Protein AF-A0A2D0JWH4-F1 (afdb_monomer_lite)

Organism: NCBI:txid351674

InterPro domains:
  IPR000669 Mannitol dehydrogenase [PR00084] (417-427)
  IPR000669 Mannitol dehydrogenase [PR00084] (570-583)
  IPR000669 Mannitol dehydrogenase [PR00084] (609-622)
  IPR000669 Mannitol dehydrogenase [PR00084] (639-654)
  IPR004628 Mannonate dehydratase [MF_00106] (1-408)
  IPR004628 Mannonate dehydratase [NF003027] (1-392)
  IPR004628 Mannonate dehydratase [PF03786] (1-387)
  IPR004628 Mannonate dehydratase [TIGR00695] (1-393)
  IPR008927 6-phosphogluconate dehydrogenase-like, C-terminal domain superfamily [SSF48179] (674-887)
  IPR013118 Mannitol dehydrogenase, C-terminal [PF08125] (674-876)
  IPR013131 Mannitol dehydrogenase, N-terminal [PF01232] (416-665)
  IPR013328 6-phosphogluconate dehydrogenase, domain 2 [G3DSA:1.10.1040.10] (673-888)
  IPR023027 Mannitol dehydrogenase, conserved site [PS00974] (609-621)
  IPR036237 Xylose isomerase-like superfamily [SSF51658] (1-383)
  IPR036291 NAD(P)-binding domain superfamily [SSF51735] (395-673)
  IPR050988 Mannitol Dehydrogenase/Oxidoreductase [PTHR43362] (394-887)

pLDDT: mean 93.15, std 6.78, range [46.28, 98.88]

Secondary structure (DSSP, 8-state):
-EEEEE---TT-SS-HHHHHHTT--EEEE--TTSPTT----HHHHHHHHHHHHTTT-EEEEEE--PPPHHHHHT-TTHHHHHHHHHHHHHHHHHTT--EEEE---SS-S---SEEEEEPTTS-EEEEE-HHHHHHIIIIIS--TTGGGGS-HHHHHHHHHHHHH--HHHHHHHHHHHHTTSTTGGG---HHHHHHHHHTTTT--HHHHHHHHHHHHHHHHHHHHHTT-EEEEPPPSSSS-BTTB--SSSSHHHHHHHHHH---TTEEEEEEHHHHTT-TT--HHHHHHHHGGGEEEEEE--EEE-SSTT-EEEPPTTSSSS-HHHHHHHHHHHHHHHHHTT--PPPEEEE-SB-B-GGGGGS---TTB-HHHHHHHHHHHHHHHHHHHHHHHT-STTTS--SSPPPS--TTT-EEEEEEE---HHHHHTHHHHHHHHHHHS---EEEEEE---TT--HHHHHHHHTTT-EEEEEEETTEEEEEEE--EEEEE-HHHH-HHHHHHHHT-TT--EEEE---GGGG-B-TTT-SB-TTSHHHHHHHH-TTS--SHHHHHHHHHHHHHHTTPPP-EEEE-SS-TTHHHHHHHHHHHHHHHH-HHHHHHHHHH-B---EEEE---PPP-HHHHHHHHHHHSS--TT-EEE-S--EEEEE---SS----GGGGT-EEES--HHHHHHIIIIIIIHHHHHHHHHHHTT-SBHHHHHTSHHHHHHHHHIIIIIIGGG----TT--HHHHHHHHHHHHH-TTS--BHHHHHTTHHHHHIIIIIHHHHHHHHHT---HHHHHHHHHHHHHTTSB-TTSPBP----TTHHHHHHHHHHHHHHH-S---HHHHHHHHHHHHT-HHHHTTTGGG-HHHHHHHHHHHHHHHHHHHHHHHHT-

Structure (mmCIF, N/CA/C/O backbone):
data_AF-A0A2D0JWH4-F1
#
_entry.id   AF-A0A2D0JWH4-F1
#
loop_
_atom_site.group_PDB
_atom_site.id
_atom_site.type_symbol
_atom_site.label_atom_id
_atom_site.label_alt_id
_atom_site.label_comp_id
_atom_site.label_asym_id
_atom_site.label_entity_id
_atom_site.label_seq_id
_atom_site.pdbx_PDB_ins_code
_atom_site.Cartn_x
_atom_site.Cartn_y
_atom_site.Cartn_z
_atom_site.occupancy
_atom_site.B_iso_or_equiv
_atom_site.auth_seq_id
_atom_site.auth_comp_id
_atom_site.auth_asym_id
_atom_site.auth_atom_id
_atom_site.pdbx_PDB_model_num
ATOM 1 N N . MET A 1 1 ? 14.056 2.059 -12.777 1.00 94.38 1 MET A N 1
ATOM 2 C CA . MET A 1 1 ? 15.332 2.244 -13.503 1.00 94.38 1 MET A CA 1
ATOM 3 C C . MET A 1 1 ? 15.672 3.723 -13.651 1.00 94.38 1 MET A C 1
ATOM 5 O O . MET A 1 1 ? 14.783 4.571 -13.666 1.00 94.38 1 MET A O 1
ATOM 9 N N . LYS A 1 2 ? 16.961 4.071 -13.773 1.00 96.31 2 LYS A N 1
ATOM 10 C CA . LYS A 1 2 ? 17.411 5.450 -14.040 1.00 96.31 2 LYS A CA 1
ATOM 11 C C . LYS A 1 2 ? 17.607 5.661 -15.535 1.00 96.31 2 LYS A C 1
ATOM 13 O O . LYS A 1 2 ? 18.433 5.001 -16.153 1.00 96.31 2 LYS A O 1
ATOM 18 N N . GLN A 1 3 ? 16.868 6.601 -16.105 1.00 97.38 3 GLN A N 1
ATOM 19 C CA . GLN A 1 3 ? 16.862 6.856 -17.542 1.00 97.38 3 GLN A CA 1
ATOM 20 C C . GLN A 1 3 ? 18.078 7.680 -17.954 1.00 97.38 3 GLN A C 1
ATOM 22 O O . GLN A 1 3 ? 18.212 8.851 -17.590 1.00 97.38 3 GLN A O 1
ATOM 27 N N . THR A 1 4 ? 18.968 7.057 -18.718 1.00 97.81 4 THR A N 1
ATOM 28 C CA . THR A 1 4 ? 20.227 7.651 -19.157 1.00 97.81 4 THR A CA 1
ATOM 29 C C . THR A 1 4 ? 20.363 7.647 -20.679 1.00 97.81 4 THR A C 1
ATOM 31 O O . THR A 1 4 ? 19.659 6.919 -21.378 1.00 97.81 4 THR A O 1
ATOM 34 N N . TRP A 1 5 ? 21.261 8.480 -21.206 1.00 97.44 5 TRP A N 1
ATOM 35 C CA . TRP A 1 5 ? 21.463 8.652 -22.645 1.00 97.44 5 TRP A CA 1
ATOM 36 C C . TRP A 1 5 ? 22.945 8.609 -23.022 1.00 97.44 5 TRP A C 1
ATOM 38 O O . TRP A 1 5 ? 23.776 9.231 -22.357 1.00 97.44 5 TRP A O 1
ATOM 48 N N . ARG A 1 6 ? 23.286 7.904 -24.110 1.00 95.94 6 ARG A N 1
ATOM 49 C CA . ARG A 1 6 ? 24.654 7.879 -24.655 1.00 95.94 6 ARG A CA 1
ATOM 50 C C . ARG A 1 6 ? 24.966 9.183 -25.386 1.00 95.94 6 ARG A C 1
ATOM 52 O O . ARG A 1 6 ? 24.315 9.474 -26.390 1.00 95.94 6 ARG A O 1
ATOM 59 N N . TRP A 1 7 ? 25.962 9.914 -24.891 1.00 95.94 7 TRP A N 1
ATOM 60 C CA . TRP A 1 7 ? 26.469 11.161 -25.465 1.00 95.94 7 TRP A CA 1
ATOM 61 C C . TRP A 1 7 ? 27.972 11.036 -25.737 1.00 95.94 7 TRP A C 1
ATOM 63 O O . TRP A 1 7 ? 28.724 10.622 -24.852 1.00 95.94 7 TRP A O 1
ATOM 73 N N . TYR A 1 8 ? 28.403 11.366 -26.955 1.00 92.19 8 TYR A N 1
ATOM 74 C CA . TYR A 1 8 ? 29.799 11.238 -27.401 1.00 92.19 8 TYR A CA 1
ATOM 75 C C . TYR A 1 8 ? 30.653 12.478 -27.084 1.00 92.19 8 TYR A C 1
ATOM 77 O O . TYR A 1 8 ? 31.879 12.448 -27.182 1.00 92.19 8 TYR A O 1
ATOM 85 N N . GLY A 1 9 ? 30.037 13.558 -26.604 1.00 92.75 9 GLY A N 1
ATOM 86 C CA . GLY A 1 9 ? 30.720 14.784 -26.197 1.00 92.75 9 GLY A CA 1
ATOM 87 C C . GLY A 1 9 ? 30.279 16.011 -26.987 1.00 92.75 9 GLY A C 1
ATOM 88 O O . GLY A 1 9 ? 29.264 15.955 -27.671 1.00 92.75 9 GLY A O 1
ATOM 89 N N . PRO A 1 10 ? 31.015 17.131 -26.877 1.00 92.12 10 PRO A N 1
ATOM 90 C CA . PRO A 1 10 ? 30.598 18.420 -27.437 1.00 92.12 10 PRO A CA 1
ATOM 91 C C . PRO A 1 10 ? 30.281 18.410 -28.939 1.00 92.12 10 PRO A C 1
ATOM 93 O O . PRO A 1 10 ? 29.426 19.173 -29.372 1.00 92.12 10 PRO A O 1
ATOM 96 N N . GLU A 1 11 ? 30.923 17.523 -29.702 1.00 91.06 11 GLU A N 1
ATOM 97 C CA . GLU A 1 11 ? 30.730 17.376 -31.152 1.00 91.06 11 GLU A CA 1
ATOM 98 C C . GLU A 1 11 ? 29.603 16.392 -31.532 1.00 91.06 11 GLU A C 1
ATOM 100 O O . GLU A 1 11 ? 29.373 16.134 -32.715 1.00 91.06 11 GLU A O 1
ATOM 105 N N . ASP A 1 12 ? 28.908 15.800 -30.553 1.00 92.69 12 ASP A N 1
ATOM 106 C CA . ASP A 1 12 ? 27.760 14.928 -30.814 1.00 92.69 12 ASP A CA 1
ATOM 107 C C . ASP A 1 12 ? 26.629 15.747 -31.467 1.00 92.69 12 ASP A C 1
ATOM 109 O O . ASP A 1 12 ? 26.251 16.795 -30.932 1.00 92.69 12 ASP A O 1
ATOM 113 N N . PRO A 1 13 ? 26.049 15.294 -32.599 1.00 92.62 13 PRO A N 1
ATOM 114 C CA . PRO A 1 13 ? 24.926 15.985 -33.234 1.00 92.62 13 PRO A CA 1
ATOM 115 C C . PRO A 1 13 ? 23.686 16.095 -32.334 1.00 92.62 13 PRO A C 1
ATOM 117 O O . PRO A 1 13 ? 22.804 16.902 -32.624 1.00 92.62 13 PRO A O 1
ATOM 120 N N . VAL A 1 14 ? 23.595 15.291 -31.268 1.00 94.94 14 VAL A N 1
ATOM 121 C CA . VAL A 1 14 ? 22.549 15.394 -30.247 1.00 94.94 14 VAL A CA 1
ATOM 122 C C . VAL A 1 14 ? 23.079 16.189 -29.054 1.00 94.94 14 VAL A C 1
ATOM 124 O O . VAL A 1 14 ? 23.962 15.729 -28.325 1.00 94.94 14 VAL A O 1
ATOM 127 N N . SER A 1 15 ? 22.520 17.379 -28.822 1.00 96.06 15 SER A N 1
ATOM 128 C CA . SER A 1 15 ? 22.955 18.238 -27.719 1.00 96.06 15 SER A CA 1
ATOM 129 C C . SER A 1 15 ? 22.462 17.725 -26.360 1.00 96.06 15 SER A C 1
ATOM 131 O O . SER A 1 15 ? 21.444 17.038 -26.259 1.00 96.06 15 SER A O 1
ATOM 133 N N . LEU A 1 16 ? 23.131 18.125 -25.273 1.00 98.00 16 LEU A N 1
ATOM 134 C CA . LEU A 1 16 ? 22.662 17.843 -23.907 1.00 98.00 16 LEU A CA 1
ATOM 135 C C . LEU A 1 16 ? 21.252 18.404 -23.645 1.00 98.00 16 LEU A C 1
ATOM 137 O O . LEU A 1 16 ? 20.467 17.796 -22.914 1.00 98.00 16 LEU A O 1
ATOM 141 N N . ALA A 1 17 ? 20.901 19.527 -24.277 1.00 96.88 17 ALA A N 1
ATOM 142 C CA . ALA A 1 17 ? 19.566 20.105 -24.184 1.00 96.88 17 ALA A CA 1
ATOM 143 C C . ALA A 1 17 ? 18.501 19.207 -24.839 1.00 96.88 17 ALA A C 1
ATOM 145 O O . ALA A 1 17 ? 17.437 19.012 -24.248 1.00 96.88 17 ALA A O 1
ATOM 146 N N . ASP A 1 18 ? 18.792 18.620 -26.007 1.00 96.69 18 ASP A N 1
ATOM 147 C CA . ASP A 1 18 ? 17.895 17.668 -26.683 1.00 96.69 18 ASP A CA 1
ATOM 148 C C . ASP A 1 18 ? 17.686 16.413 -25.827 1.00 96.69 18 ASP A C 1
ATOM 150 O O . ASP A 1 18 ? 16.562 15.941 -25.646 1.00 96.69 18 ASP A O 1
ATOM 154 N N . ILE A 1 19 ? 18.766 15.913 -25.221 1.00 97.50 19 ILE A N 1
ATOM 155 C CA . ILE A 1 19 ? 18.733 14.750 -24.326 1.00 97.50 19 ILE A CA 1
ATOM 156 C C . ILE A 1 19 ? 17.826 15.007 -23.120 1.00 97.50 19 ILE A C 1
ATOM 158 O O . ILE A 1 19 ? 17.010 14.155 -22.753 1.00 97.50 19 ILE A O 1
ATOM 162 N N . ARG A 1 20 ? 17.923 16.194 -22.514 1.00 96.44 20 ARG A N 1
ATOM 163 C CA . ARG A 1 20 ? 17.049 16.573 -21.400 1.00 96.44 20 ARG A CA 1
ATOM 164 C C . ARG A 1 20 ? 15.587 16.652 -21.832 1.00 96.44 20 ARG A C 1
ATOM 166 O O . ARG A 1 20 ? 14.712 16.212 -21.092 1.00 96.44 20 ARG A O 1
ATOM 173 N N . GLN A 1 21 ? 15.309 17.174 -23.029 1.00 96.06 21 GLN A N 1
ATOM 174 C CA . GLN A 1 21 ? 13.948 17.223 -23.578 1.00 96.06 21 GLN A CA 1
ATOM 175 C C . GLN A 1 21 ? 13.364 15.826 -23.827 1.00 96.06 21 GLN A C 1
ATOM 177 O O . GLN A 1 21 ? 12.162 15.634 -23.658 1.00 96.06 21 GLN A O 1
ATOM 182 N N . ALA A 1 22 ? 14.199 14.828 -24.132 1.00 95.50 22 ALA A N 1
ATOM 183 C CA . ALA A 1 22 ? 13.767 13.431 -24.205 1.00 95.50 22 ALA A CA 1
ATOM 184 C C . ALA A 1 22 ? 13.364 12.835 -22.836 1.00 95.50 22 ALA A C 1
ATOM 186 O O . ALA A 1 22 ? 12.745 11.766 -22.751 1.00 95.50 22 ALA A O 1
ATOM 187 N N . GLY A 1 23 ? 13.677 13.533 -21.742 1.00 94.56 23 GLY A N 1
ATOM 188 C CA . GLY A 1 23 ? 13.367 13.138 -20.371 1.00 94.56 23 GLY A CA 1
ATOM 189 C C . GLY A 1 23 ? 14.390 12.182 -19.757 1.00 94.56 23 GLY A C 1
ATOM 190 O O . GLY A 1 23 ? 14.076 11.517 -18.774 1.00 94.56 23 GLY A O 1
ATOM 191 N N . ALA A 1 24 ? 15.592 12.075 -20.331 1.00 97.19 24 ALA A N 1
ATOM 192 C CA . ALA A 1 24 ? 16.707 11.437 -19.641 1.00 97.19 24 ALA A CA 1
ATOM 193 C C . ALA A 1 24 ? 17.165 12.320 -18.468 1.00 97.19 24 ALA A C 1
ATOM 195 O O . ALA A 1 24 ? 17.126 13.547 -18.550 1.00 97.19 24 ALA A O 1
ATOM 196 N N . THR A 1 25 ? 17.615 11.693 -17.383 1.00 96.88 25 THR A N 1
ATOM 197 C CA . THR A 1 25 ? 18.156 12.382 -16.197 1.00 96.88 25 THR A CA 1
ATOM 198 C C . THR A 1 25 ? 19.648 12.126 -16.009 1.00 96.88 25 THR A C 1
ATOM 200 O O . THR A 1 25 ? 20.322 12.871 -15.299 1.00 96.88 25 THR A O 1
ATOM 203 N N . GLY A 1 26 ? 20.185 11.096 -16.669 1.00 97.38 26 GLY A N 1
ATOM 204 C CA . GLY A 1 26 ? 21.605 10.773 -16.650 1.00 97.38 26 GLY A CA 1
ATOM 205 C C . GLY A 1 26 ? 22.253 10.719 -18.032 1.00 97.38 26 GLY A C 1
ATOM 206 O O . GLY A 1 26 ? 21.604 10.485 -19.049 1.00 97.38 26 GLY A O 1
ATOM 207 N N . ILE A 1 27 ? 23.571 10.880 -18.052 1.00 98.19 27 ILE A N 1
ATOM 208 C CA . ILE A 1 27 ? 24.428 10.750 -19.226 1.00 98.19 27 ILE A CA 1
ATOM 209 C C . ILE A 1 27 ? 25.368 9.561 -19.069 1.00 98.19 27 ILE A C 1
ATOM 211 O O . ILE A 1 27 ? 25.930 9.302 -17.999 1.00 98.19 27 ILE A O 1
ATOM 215 N N . VAL A 1 28 ? 25.556 8.883 -20.194 1.00 97.62 28 VAL A N 1
ATOM 216 C CA . VAL A 1 28 ? 26.526 7.824 -20.420 1.00 97.62 28 VAL A CA 1
ATOM 217 C C . VAL A 1 28 ? 27.554 8.350 -21.425 1.00 97.62 28 VAL A C 1
ATOM 219 O O . VAL A 1 28 ? 27.250 8.507 -22.606 1.00 97.62 28 VAL A O 1
ATOM 222 N N . THR A 1 29 ? 28.769 8.671 -20.979 1.00 96.38 29 THR A N 1
ATOM 223 C CA . THR A 1 29 ? 29.816 9.302 -21.818 1.00 96.38 29 THR A CA 1
ATOM 224 C C . THR A 1 29 ? 31.194 8.691 -21.544 1.00 96.38 29 THR A C 1
ATOM 226 O O . THR A 1 29 ? 31.372 7.946 -20.583 1.00 96.38 29 THR A O 1
ATOM 229 N N . ALA A 1 30 ? 32.173 9.008 -22.392 1.00 93.81 30 ALA A N 1
ATOM 230 C CA . ALA A 1 30 ? 33.599 8.769 -22.161 1.00 93.81 30 ALA A CA 1
ATOM 231 C C . ALA A 1 30 ? 34.438 10.012 -22.508 1.00 93.81 30 ALA A C 1
ATOM 233 O O . ALA A 1 30 ? 33.902 11.013 -22.995 1.00 93.81 30 ALA A O 1
ATOM 234 N N . LEU A 1 31 ? 35.749 9.947 -22.256 1.00 93.12 31 LEU A N 1
ATOM 235 C CA . LEU A 1 31 ? 36.729 10.950 -22.677 1.00 93.12 31 LEU A CA 1
ATOM 236 C C . LEU A 1 31 ? 37.460 10.473 -23.939 1.00 93.12 31 LEU A C 1
ATOM 238 O O . LEU A 1 31 ? 38.590 10.003 -23.879 1.00 93.12 31 LEU A O 1
ATOM 242 N N . HIS A 1 32 ? 36.789 10.594 -25.086 1.00 86.69 32 HIS A N 1
ATOM 243 C CA . HIS A 1 32 ? 37.261 10.079 -26.381 1.00 86.69 32 HIS A CA 1
ATOM 244 C C . HIS A 1 32 ? 38.573 10.704 -26.882 1.00 86.69 32 HIS A C 1
ATOM 246 O O . HIS A 1 32 ? 39.286 10.084 -27.658 1.00 86.69 32 HIS A O 1
ATOM 252 N N . HIS A 1 33 ? 38.922 11.903 -26.411 1.00 86.88 33 HIS A N 1
ATOM 253 C CA . HIS A 1 33 ? 40.165 12.580 -26.786 1.00 86.88 33 HIS A CA 1
ATOM 254 C C . HIS A 1 33 ? 41.407 12.016 -26.069 1.00 86.88 33 HIS A C 1
ATOM 256 O O . HIS A 1 33 ? 42.528 12.392 -26.409 1.00 86.88 33 HIS A O 1
ATOM 262 N N . ILE A 1 34 ? 41.231 11.162 -25.051 1.00 90.56 34 ILE A N 1
ATOM 263 C CA . ILE A 1 34 ? 42.342 10.533 -24.333 1.00 90.56 34 ILE A CA 1
ATOM 264 C C . ILE A 1 34 ? 42.675 9.202 -25.020 1.00 90.56 34 ILE A C 1
ATOM 266 O O . ILE A 1 34 ? 41.797 8.340 -25.097 1.00 90.56 34 ILE A O 1
ATOM 270 N N . PRO A 1 35 ? 43.927 8.989 -25.471 1.00 88.00 35 PRO A N 1
ATOM 271 C CA . PRO A 1 35 ? 44.324 7.748 -26.130 1.00 88.00 35 PRO A CA 1
ATOM 272 C C . PRO A 1 35 ? 44.083 6.499 -25.275 1.00 88.00 35 PRO A C 1
ATOM 274 O O . PRO A 1 35 ? 44.208 6.529 -24.045 1.00 88.00 35 PRO A O 1
ATOM 277 N N . ASN A 1 36 ? 43.815 5.373 -25.938 1.00 87.06 36 ASN A N 1
ATOM 278 C CA . ASN A 1 36 ? 43.609 4.079 -25.286 1.00 87.06 36 ASN A CA 1
ATOM 279 C C . ASN A 1 36 ? 44.782 3.727 -24.351 1.00 87.06 36 ASN A C 1
ATOM 281 O O . ASN A 1 36 ? 45.948 3.820 -24.727 1.00 87.06 36 ASN A O 1
ATOM 285 N N . GLY A 1 37 ? 44.474 3.310 -23.118 1.00 87.44 37 GLY A N 1
ATOM 286 C CA . GLY A 1 37 ? 45.471 3.005 -22.084 1.00 87.44 37 GLY A CA 1
ATOM 287 C C . GLY A 1 37 ? 46.042 4.223 -21.338 1.00 87.44 37 GLY A C 1
ATOM 288 O O . GLY A 1 37 ? 46.741 4.044 -20.336 1.00 87.44 37 GLY A O 1
ATOM 289 N N . GLY A 1 38 ? 45.748 5.454 -21.769 1.00 92.44 38 GLY A N 1
ATOM 290 C CA . GLY A 1 38 ? 46.119 6.676 -21.052 1.00 92.44 38 GLY A CA 1
ATOM 291 C C . GLY A 1 38 ? 45.372 6.836 -19.723 1.00 92.44 38 GLY A C 1
ATOM 292 O O . GLY A 1 38 ? 44.215 6.440 -19.592 1.00 92.44 38 GLY A O 1
ATOM 293 N N . VAL A 1 39 ? 46.026 7.440 -18.724 1.00 97.00 39 VAL A N 1
ATOM 294 C CA . VAL A 1 39 ? 45.375 7.789 -17.449 1.00 97.00 39 VAL A CA 1
ATOM 295 C C . VAL A 1 39 ? 44.455 8.982 -17.666 1.00 97.00 39 VAL A C 1
ATOM 297 O O . VAL A 1 39 ? 44.916 10.014 -18.146 1.00 97.00 39 VAL A O 1
ATOM 300 N N . TRP A 1 40 ? 43.187 8.877 -17.266 1.00 97.38 40 TRP A N 1
ATOM 301 C CA . TRP A 1 40 ? 42.255 10.004 -17.334 1.00 97.38 40 TRP A CA 1
ATOM 302 C C . TRP A 1 40 ? 42.522 10.991 -16.190 1.00 97.38 40 TRP A C 1
ATOM 304 O O . TRP A 1 40 ? 42.345 10.615 -15.024 1.00 97.38 40 TRP A O 1
ATOM 314 N N . PRO A 1 41 ? 42.951 12.238 -16.464 1.00 98.00 41 PRO A N 1
ATOM 315 C CA . PRO A 1 41 ? 43.224 13.218 -15.418 1.00 98.00 41 PRO A CA 1
ATOM 316 C C . PRO A 1 41 ? 41.943 13.662 -14.704 1.00 98.00 41 PRO A C 1
ATOM 318 O O . PRO A 1 41 ? 40.882 13.768 -15.315 1.00 98.00 41 PRO A O 1
ATOM 321 N N . ILE A 1 42 ? 42.053 13.993 -13.413 1.00 98.38 42 ILE A N 1
ATOM 322 C CA . ILE A 1 42 ? 40.931 14.527 -12.618 1.00 98.38 42 ILE A CA 1
ATOM 323 C C . ILE A 1 42 ? 40.342 15.792 -13.256 1.00 98.38 42 ILE A C 1
ATOM 325 O O . ILE A 1 42 ? 39.125 15.957 -13.255 1.00 98.38 42 ILE A O 1
ATOM 329 N N . GLU A 1 43 ? 41.183 16.662 -13.817 1.00 98.19 43 GLU A N 1
ATOM 330 C CA . GLU A 1 43 ? 40.740 17.926 -14.416 1.00 98.19 43 GLU A CA 1
ATOM 331 C C . GLU A 1 43 ? 39.833 17.707 -15.635 1.00 98.19 43 GLU A C 1
ATOM 333 O O . GLU A 1 43 ? 38.755 18.292 -15.699 1.00 98.19 43 GLU A O 1
ATOM 338 N N . GLU A 1 44 ? 40.188 16.782 -16.531 1.00 97.44 44 GLU A N 1
ATOM 339 C CA . GLU A 1 44 ? 39.360 16.424 -17.694 1.00 97.44 44 GLU A CA 1
ATOM 340 C C . GLU A 1 44 ? 38.019 15.800 -17.275 1.00 97.44 44 GLU A C 1
ATOM 342 O O . GLU A 1 44 ? 36.959 16.118 -17.824 1.00 97.44 44 GLU A O 1
ATOM 347 N N . ILE A 1 45 ? 38.039 14.938 -16.250 1.00 98.19 45 ILE A N 1
ATOM 348 C CA . ILE A 1 45 ? 36.820 14.332 -15.698 1.00 98.19 45 ILE A CA 1
ATOM 349 C C . ILE A 1 45 ? 35.910 15.422 -15.117 1.00 98.19 45 ILE A C 1
ATOM 351 O O . ILE A 1 45 ? 34.712 15.441 -15.402 1.00 98.19 45 ILE A O 1
ATOM 355 N N . LYS A 1 46 ? 36.461 16.354 -14.332 1.00 98.19 46 LYS A N 1
ATOM 356 C CA . LYS A 1 46 ? 35.699 17.471 -13.758 1.00 98.19 46 LYS A CA 1
ATOM 357 C C . LYS A 1 46 ? 35.149 18.400 -14.832 1.00 98.19 46 LYS A C 1
ATOM 359 O O . LYS A 1 46 ? 33.989 18.786 -14.732 1.00 98.19 46 LYS A O 1
ATOM 364 N N . GLN A 1 47 ? 35.930 18.716 -15.862 1.00 97.69 47 GLN A N 1
ATOM 365 C CA . GLN A 1 47 ? 35.482 19.560 -16.967 1.00 97.69 47 GLN A CA 1
ATOM 366 C C . GLN A 1 47 ? 34.297 18.928 -17.704 1.00 97.69 47 GLN A C 1
ATOM 368 O O . GLN A 1 47 ? 33.273 19.578 -17.915 1.00 97.69 47 GLN A O 1
ATOM 373 N N . ARG A 1 48 ? 34.397 17.639 -18.051 1.00 97.00 48 ARG A N 1
ATOM 374 C CA . ARG A 1 48 ? 33.296 16.913 -18.698 1.00 97.00 48 ARG A CA 1
ATOM 375 C C . ARG A 1 48 ? 32.068 16.816 -17.793 1.00 97.00 48 ARG A C 1
ATOM 377 O O . ARG A 1 48 ? 30.951 16.971 -18.280 1.00 97.00 48 ARG A O 1
ATOM 384 N N . LYS A 1 49 ? 32.267 16.573 -16.496 1.00 97.81 49 LYS A N 1
ATOM 385 C CA . LYS A 1 49 ? 31.190 16.512 -15.503 1.00 97.81 49 LYS A CA 1
ATOM 386 C C . LYS A 1 49 ? 30.459 17.850 -15.372 1.00 97.81 49 LYS A C 1
ATOM 388 O O . LYS A 1 49 ? 29.236 17.855 -15.452 1.00 97.81 49 LYS A O 1
ATOM 393 N N . ALA A 1 50 ? 31.191 18.958 -15.257 1.00 97.81 50 ALA A N 1
ATOM 394 C CA . ALA A 1 50 ? 30.618 20.298 -15.150 1.00 97.81 50 ALA A CA 1
ATOM 395 C C . ALA A 1 50 ? 29.714 20.625 -16.347 1.00 97.81 50 ALA A C 1
ATOM 397 O O . ALA A 1 50 ? 28.575 21.035 -16.159 1.00 97.81 50 ALA A O 1
ATOM 398 N N . LEU A 1 51 ? 30.166 20.324 -17.569 1.00 97.12 51 LEU A N 1
ATOM 399 C CA . LEU A 1 51 ? 29.377 20.543 -18.785 1.00 97.12 51 LEU A CA 1
ATOM 400 C C . LEU A 1 51 ? 28.036 19.779 -18.780 1.00 97.12 51 LEU A C 1
ATOM 402 O O . LEU A 1 51 ? 27.020 20.279 -19.266 1.00 97.12 51 LEU A O 1
ATOM 406 N N . ILE A 1 52 ? 28.021 18.565 -18.223 1.00 98.06 52 ILE A N 1
ATOM 407 C CA . ILE A 1 52 ? 26.808 17.746 -18.084 1.00 98.06 52 ILE A CA 1
ATOM 408 C C . ILE A 1 52 ? 25.886 18.320 -16.995 1.00 98.06 52 ILE A C 1
ATOM 410 O O . ILE A 1 52 ? 24.686 18.480 -17.226 1.00 98.06 52 ILE A O 1
ATOM 414 N N . GLU A 1 53 ? 26.442 18.677 -15.836 1.00 97.31 53 GLU A N 1
ATOM 415 C CA . GLU A 1 53 ? 25.692 19.192 -14.682 1.00 97.31 53 GLU A CA 1
ATOM 416 C C . GLU A 1 53 ? 25.096 20.585 -14.928 1.00 97.31 53 GLU A C 1
ATOM 418 O O . GLU A 1 53 ? 23.968 20.850 -14.509 1.00 97.31 53 GLU A O 1
ATOM 423 N N . GLU A 1 54 ? 25.777 21.447 -15.690 1.00 97.06 54 GLU A N 1
ATOM 424 C CA . GLU A 1 54 ? 25.251 22.742 -16.156 1.00 97.06 54 GLU A CA 1
ATOM 425 C C . GLU A 1 54 ? 23.949 22.587 -16.961 1.00 97.06 54 GLU A C 1
ATOM 427 O O . GLU A 1 54 ? 23.090 23.471 -16.956 1.00 97.06 54 GLU A O 1
ATOM 432 N N . ASN A 1 55 ? 23.759 21.430 -17.600 1.00 96.38 55 ASN A N 1
ATOM 433 C CA . ASN A 1 55 ? 22.548 21.086 -18.337 1.00 96.38 55 ASN A CA 1
ATOM 434 C C . ASN A 1 55 ? 21.493 20.365 -17.479 1.00 96.38 55 ASN A C 1
ATOM 436 O O . ASN A 1 55 ? 20.468 19.941 -18.012 1.00 96.38 55 ASN A O 1
ATOM 440 N N . GLN A 1 56 ? 21.677 20.289 -16.155 1.00 96.69 56 GLN A N 1
ATOM 441 C CA . GLN A 1 56 ? 20.781 19.604 -15.208 1.00 96.69 56 GLN A CA 1
ATOM 442 C C . GLN A 1 56 ? 20.667 18.097 -15.480 1.00 96.69 56 GLN A C 1
ATOM 444 O O . GLN A 1 56 ? 19.605 17.496 -15.320 1.00 96.69 56 GLN A O 1
ATOM 449 N N . LEU A 1 57 ? 21.769 17.494 -15.918 1.00 97.75 57 LEU A N 1
ATOM 450 C CA . LEU A 1 57 ? 21.912 16.059 -16.117 1.00 97.75 57 LEU A CA 1
ATOM 451 C C . LEU A 1 57 ? 23.038 15.541 -15.222 1.00 97.75 57 LEU A C 1
ATOM 453 O O . LEU A 1 57 ? 23.925 16.291 -14.824 1.00 97.75 57 LEU A O 1
ATOM 457 N N . GLU A 1 58 ? 23.029 14.248 -14.917 1.00 97.50 58 GLU A N 1
ATOM 458 C CA . GLU A 1 58 ? 24.075 13.625 -14.103 1.00 97.50 58 GLU A CA 1
ATOM 459 C C . GLU A 1 58 ? 24.955 12.702 -14.945 1.00 97.50 58 GLU A C 1
ATOM 461 O O . GLU A 1 58 ? 24.449 11.793 -15.606 1.00 97.50 58 GLU A O 1
ATOM 466 N N . TRP A 1 59 ? 26.281 12.836 -14.871 1.00 97.81 59 TRP A N 1
ATOM 467 C CA . TRP A 1 59 ? 27.167 11.816 -15.437 1.00 97.81 59 TRP A CA 1
ATOM 468 C C . TRP A 1 59 ? 27.075 10.525 -14.611 1.00 97.81 59 TRP A C 1
ATOM 470 O O . TRP A 1 59 ? 27.714 10.377 -13.573 1.00 97.81 59 TRP A O 1
ATOM 480 N N . THR A 1 60 ? 26.256 9.590 -15.092 1.00 96.88 60 THR A N 1
ATOM 481 C CA . THR A 1 60 ? 25.835 8.404 -14.334 1.00 96.88 60 THR A CA 1
ATOM 482 C C . THR A 1 60 ? 26.729 7.195 -14.608 1.00 96.88 60 THR A C 1
ATOM 484 O O . THR A 1 60 ? 27.042 6.438 -13.691 1.00 96.88 60 THR A O 1
ATOM 487 N N . VAL A 1 61 ? 27.145 7.001 -15.864 1.00 97.94 61 VAL A N 1
ATOM 488 C CA . VAL A 1 61 ? 27.955 5.845 -16.284 1.00 97.94 61 VAL A CA 1
ATOM 489 C C . VAL A 1 61 ? 29.101 6.305 -17.180 1.00 97.94 61 VAL A C 1
ATOM 491 O O . VAL A 1 61 ? 28.909 7.138 -18.073 1.00 97.94 61 VAL A O 1
ATOM 494 N N . VAL A 1 62 ? 30.297 5.756 -16.966 1.00 97.19 62 VAL A N 1
ATOM 495 C CA . VAL A 1 62 ? 31.357 5.797 -17.983 1.00 97.19 62 VAL A CA 1
ATOM 496 C C . VAL A 1 62 ? 31.159 4.633 -18.933 1.00 97.19 62 VAL A C 1
ATOM 498 O O . VAL A 1 62 ? 31.138 3.487 -18.496 1.00 97.19 62 VAL A O 1
ATOM 501 N N . GLU A 1 63 ? 31.050 4.920 -20.223 1.00 87.31 63 GLU A N 1
ATOM 502 C CA . GLU A 1 63 ? 30.972 3.881 -21.250 1.00 87.31 63 GLU A CA 1
ATOM 503 C C . GLU A 1 63 ? 32.330 3.650 -21.887 1.00 87.31 63 GLU A C 1
ATOM 505 O O . GLU A 1 63 ? 32.780 4.452 -22.707 1.00 87.31 63 GLU A O 1
ATOM 510 N N . SER A 1 64 ? 32.936 2.526 -21.533 1.00 74.56 64 SER A N 1
ATOM 511 C CA . SER A 1 64 ? 34.250 2.083 -21.974 1.00 74.56 64 SER A CA 1
ATOM 512 C C . SER A 1 64 ? 35.352 3.054 -21.569 1.00 74.56 64 SER A C 1
ATOM 514 O O . SER A 1 64 ? 35.774 3.909 -22.343 1.00 74.56 64 SER A O 1
ATOM 516 N N . VAL A 1 65 ? 35.902 2.853 -20.367 1.00 87.81 65 VAL A N 1
ATOM 517 C CA . VAL A 1 65 ? 37.337 3.119 -20.193 1.00 87.81 65 VAL A CA 1
ATOM 518 C C . VAL A 1 65 ? 38.051 2.081 -21.069 1.00 87.81 65 VAL A C 1
ATOM 520 O O . VAL A 1 65 ? 37.889 0.886 -20.806 1.00 87.81 65 VAL A O 1
ATOM 523 N N . PRO A 1 66 ? 38.764 2.471 -22.140 1.00 86.19 66 PRO A N 1
ATOM 524 C CA . PRO A 1 66 ? 39.271 1.499 -23.101 1.00 86.19 66 PRO A CA 1
ATOM 525 C C . PRO A 1 66 ? 40.278 0.541 -22.458 1.00 86.19 66 PRO A C 1
ATOM 527 O O . PRO A 1 66 ? 41.281 0.969 -21.879 1.00 86.19 66 PRO A O 1
ATOM 530 N N . VAL A 1 67 ? 40.032 -0.766 -22.577 1.00 92.44 67 VAL A N 1
ATOM 531 C CA . VAL A 1 67 ? 40.998 -1.796 -22.177 1.00 92.44 67 VAL A CA 1
ATOM 532 C C . VAL A 1 67 ? 42.009 -1.961 -23.307 1.00 92.44 67 VAL A C 1
ATOM 534 O O . VAL A 1 67 ? 41.652 -2.359 -24.413 1.00 92.44 67 VAL A O 1
ATOM 537 N N . HIS A 1 68 ? 43.274 -1.648 -23.029 1.00 92.94 68 HIS A N 1
ATOM 538 C CA . HIS A 1 68 ? 44.339 -1.687 -24.030 1.00 92.94 68 HIS A CA 1
ATOM 539 C C . HIS A 1 68 ? 44.562 -3.111 -24.580 1.00 92.94 68 HIS A C 1
ATOM 541 O O . HIS A 1 68 ? 44.548 -4.079 -23.821 1.00 92.94 68 HIS A O 1
ATOM 547 N N . GLU A 1 69 ? 44.834 -3.247 -25.883 1.00 91.25 69 GLU A N 1
ATOM 548 C CA . GLU A 1 69 ? 44.984 -4.553 -26.554 1.00 91.25 69 GLU A CA 1
ATOM 549 C C . GLU A 1 69 ? 46.081 -5.432 -25.935 1.00 91.25 69 GLU A C 1
ATOM 551 O O . GLU A 1 69 ? 45.879 -6.629 -25.776 1.00 91.25 69 GLU A O 1
ATOM 556 N N . ASP A 1 70 ? 47.205 -4.847 -25.508 1.00 94.94 70 ASP A N 1
ATOM 557 C CA . ASP A 1 70 ? 48.272 -5.554 -24.773 1.00 94.94 70 ASP A CA 1
ATOM 558 C C . ASP A 1 70 ? 47.759 -6.315 -23.535 1.00 94.94 70 ASP A C 1
ATOM 560 O O . ASP A 1 70 ? 48.283 -7.381 -23.217 1.00 94.94 70 ASP A O 1
ATOM 564 N N . ILE A 1 71 ? 46.722 -5.808 -22.853 1.00 96.38 71 ILE A N 1
ATOM 565 C CA . ILE A 1 71 ? 46.081 -6.496 -21.719 1.00 96.38 71 ILE A CA 1
ATOM 566 C C . ILE A 1 71 ? 45.347 -7.746 -22.208 1.00 96.38 71 ILE A C 1
ATOM 568 O O . ILE A 1 71 ? 45.467 -8.808 -21.599 1.00 96.38 71 ILE A O 1
ATOM 572 N N . LYS A 1 72 ? 44.609 -7.632 -23.316 1.00 95.69 72 LYS A N 1
ATOM 573 C CA . LYS A 1 72 ? 43.832 -8.731 -23.903 1.00 95.69 72 LYS A CA 1
ATOM 574 C C . LYS A 1 72 ? 44.744 -9.814 -24.491 1.00 95.69 72 LYS A C 1
ATOM 576 O O . LYS A 1 72 ? 44.451 -11.002 -24.357 1.00 95.69 72 LYS A O 1
ATOM 581 N N . THR A 1 73 ? 45.876 -9.428 -25.083 1.00 96.25 73 THR A N 1
ATOM 582 C CA . THR A 1 73 ? 46.862 -10.354 -25.667 1.00 96.25 73 THR A CA 1
ATOM 583 C C . THR A 1 73 ? 47.929 -10.828 -24.680 1.00 96.25 73 THR A C 1
ATOM 585 O O . THR A 1 73 ? 48.631 -11.789 -24.978 1.00 96.25 73 THR A O 1
ATOM 588 N N . HIS A 1 74 ? 48.033 -10.203 -23.502 1.00 95.88 74 HIS A N 1
ATOM 589 C CA . HIS A 1 74 ? 49.066 -10.466 -22.493 1.00 95.88 74 HIS A CA 1
ATOM 590 C C . HIS A 1 74 ? 50.493 -10.296 -23.054 1.00 95.88 74 HIS A C 1
ATOM 592 O O . HIS A 1 74 ? 51.393 -11.100 -22.813 1.00 95.88 74 HIS A O 1
ATOM 598 N N . THR A 1 75 ? 50.691 -9.236 -23.839 1.00 94.81 75 THR A N 1
ATOM 599 C CA . THR A 1 75 ? 51.958 -8.891 -24.507 1.00 94.81 75 THR A CA 1
ATOM 600 C C . THR A 1 75 ? 52.378 -7.464 -24.170 1.00 94.81 75 THR A C 1
ATOM 602 O O . THR A 1 75 ? 51.596 -6.713 -23.599 1.00 94.81 75 THR A O 1
ATOM 605 N N . GLY A 1 76 ? 53.584 -7.051 -24.568 1.00 94.50 76 GLY A N 1
ATOM 606 C CA . GLY A 1 76 ? 54.012 -5.654 -24.440 1.00 94.50 76 GLY A CA 1
ATOM 607 C C . GLY A 1 76 ? 53.964 -5.147 -22.995 1.00 94.50 76 GLY A C 1
ATOM 608 O O . GLY A 1 76 ? 54.351 -5.855 -22.068 1.00 94.50 76 GLY A O 1
ATOM 609 N N . GLU A 1 77 ? 53.446 -3.934 -22.805 1.00 95.25 77 GLU A N 1
ATOM 610 C CA . GLU A 1 77 ? 53.464 -3.208 -21.525 1.00 95.25 77 GLU A CA 1
ATOM 611 C C . GLU A 1 77 ? 52.164 -3.406 -20.715 1.00 95.25 77 GLU A C 1
ATOM 613 O O . GLU A 1 77 ? 51.714 -2.515 -19.994 1.00 95.25 77 GLU A O 1
ATOM 618 N N . TYR A 1 78 ? 51.518 -4.572 -20.829 1.00 96.19 78 TYR A N 1
ATOM 619 C CA . TYR A 1 78 ? 50.204 -4.842 -20.223 1.00 96.19 78 TYR A CA 1
ATOM 620 C C . TYR A 1 78 ? 50.119 -4.559 -18.712 1.00 96.19 78 TYR A C 1
ATOM 622 O O . TYR A 1 78 ? 49.065 -4.142 -18.233 1.00 96.19 78 TYR A O 1
ATOM 630 N N . VAL A 1 79 ? 51.212 -4.738 -17.958 1.00 97.38 79 VAL A N 1
ATOM 631 C CA . VAL A 1 79 ? 51.266 -4.414 -16.520 1.00 97.38 79 VAL A CA 1
ATOM 632 C C . VAL A 1 79 ? 51.085 -2.913 -16.296 1.00 97.38 79 VAL A C 1
ATOM 634 O O . VAL A 1 79 ? 50.223 -2.513 -15.516 1.00 97.38 79 VAL A O 1
ATOM 637 N N . ARG A 1 80 ? 51.821 -2.085 -17.045 1.00 97.44 80 ARG A N 1
ATOM 638 C CA . ARG A 1 80 ? 51.700 -0.624 -17.005 1.00 97.44 80 ARG A CA 1
ATOM 639 C C . ARG A 1 80 ? 50.297 -0.172 -17.410 1.00 97.44 80 ARG A C 1
ATOM 641 O O . ARG A 1 80 ? 49.734 0.731 -16.797 1.00 97.44 80 ARG A O 1
ATOM 648 N N . TRP A 1 81 ? 49.700 -0.805 -18.420 1.00 97.19 81 TRP A N 1
ATOM 649 C CA . TRP A 1 81 ? 48.335 -0.474 -18.841 1.00 97.19 81 TRP A CA 1
ATOM 650 C C . TRP A 1 81 ? 47.288 -0.806 -17.771 1.00 97.19 81 TRP A C 1
ATOM 652 O O . TRP A 1 81 ? 46.343 -0.040 -17.587 1.00 97.19 81 TRP A O 1
ATOM 662 N N . ILE A 1 82 ? 47.473 -1.895 -17.019 1.00 98.19 82 ILE A N 1
ATOM 663 C CA . ILE A 1 82 ? 46.632 -2.219 -15.858 1.00 98.19 82 ILE A CA 1
ATOM 664 C C . ILE A 1 82 ? 46.791 -1.163 -14.757 1.00 98.19 82 ILE A C 1
ATOM 666 O O . ILE A 1 82 ? 45.786 -0.712 -14.209 1.00 98.19 82 ILE A O 1
ATOM 670 N N . GLU A 1 83 ? 48.015 -0.726 -14.454 1.00 98.25 83 GLU A N 1
ATOM 671 C CA . GLU A 1 83 ? 48.270 0.338 -13.469 1.00 98.25 83 GLU A CA 1
ATOM 672 C C . GLU A 1 83 ? 47.596 1.659 -13.873 1.00 98.25 83 GLU A C 1
ATOM 674 O O . GLU A 1 83 ? 46.923 2.295 -13.056 1.00 98.25 83 GLU A O 1
ATOM 679 N N . ASN A 1 84 ? 47.684 2.036 -15.153 1.00 98.06 84 ASN A N 1
ATOM 680 C CA . ASN A 1 84 ? 46.997 3.214 -15.683 1.00 98.06 84 ASN A CA 1
ATOM 681 C C . ASN A 1 84 ? 45.470 3.097 -15.567 1.00 98.06 84 ASN A C 1
ATOM 683 O O . ASN A 1 84 ? 44.791 4.068 -15.214 1.00 98.06 84 ASN A O 1
ATOM 687 N N . TYR A 1 85 ? 44.924 1.910 -15.843 1.00 98.19 85 TYR A N 1
ATOM 688 C CA . TYR A 1 85 ? 43.496 1.641 -15.707 1.00 98.19 85 TYR A CA 1
ATOM 689 C C . TYR A 1 85 ? 43.055 1.792 -14.245 1.00 98.19 85 TYR A C 1
ATOM 691 O O . TYR A 1 85 ? 42.094 2.505 -13.961 1.00 98.19 85 TYR A O 1
ATOM 699 N N . GLN A 1 86 ? 43.801 1.215 -13.295 1.00 98.56 86 GLN A N 1
ATOM 700 C CA . GLN A 1 86 ? 43.547 1.385 -11.860 1.00 98.56 86 GLN A CA 1
ATOM 701 C C . GLN A 1 86 ? 43.587 2.861 -11.444 1.00 98.56 86 GLN A C 1
ATOM 703 O O . GLN A 1 86 ? 42.720 3.310 -10.693 1.00 98.56 86 GLN A O 1
ATOM 708 N N . GLN A 1 87 ? 44.558 3.637 -11.935 1.00 98.56 87 GLN A N 1
ATOM 709 C CA . GLN A 1 87 ? 44.636 5.066 -11.627 1.00 98.56 87 GLN A CA 1
ATOM 710 C C . GLN A 1 87 ? 43.442 5.845 -12.192 1.00 98.56 87 GLN A C 1
ATOM 712 O O . GLN A 1 87 ? 42.893 6.707 -11.507 1.00 98.56 87 GLN A O 1
ATOM 717 N N . THR A 1 88 ? 42.993 5.510 -13.402 1.00 98.31 88 THR A N 1
ATOM 718 C CA . THR A 1 88 ? 41.779 6.086 -13.998 1.00 98.31 88 THR A CA 1
ATOM 719 C C . THR A 1 88 ? 40.548 5.798 -13.142 1.00 98.31 88 THR A C 1
ATOM 721 O O . THR A 1 88 ? 39.778 6.715 -12.859 1.00 98.31 88 THR A O 1
ATOM 724 N N . LEU A 1 89 ? 40.394 4.564 -12.647 1.00 98.44 89 LEU A N 1
ATOM 725 C CA . LEU A 1 89 ? 39.307 4.217 -11.730 1.00 98.44 89 LEU A CA 1
ATOM 726 C C . LEU A 1 89 ? 39.354 5.051 -10.444 1.00 98.44 89 LEU A C 1
ATOM 728 O O . LEU A 1 89 ? 38.328 5.594 -10.035 1.00 98.44 89 LEU A O 1
ATOM 732 N N . ARG A 1 90 ? 40.535 5.222 -9.834 1.00 98.56 90 ARG A N 1
ATOM 733 C CA . ARG A 1 90 ? 40.701 6.083 -8.647 1.00 98.56 90 ARG A CA 1
ATOM 734 C C . ARG A 1 90 ? 40.296 7.529 -8.935 1.00 98.56 90 ARG A C 1
ATOM 736 O O . ARG A 1 90 ? 39.583 8.130 -8.133 1.00 98.56 90 ARG A O 1
ATOM 743 N N . ASN A 1 91 ? 40.687 8.069 -10.088 1.00 98.56 91 ASN A N 1
ATOM 744 C CA . ASN A 1 91 ? 40.351 9.438 -10.483 1.00 98.56 91 ASN A CA 1
ATOM 745 C C . ASN A 1 91 ? 38.840 9.615 -10.720 1.00 98.56 91 ASN A C 1
ATOM 747 O O . ASN A 1 91 ? 38.254 10.588 -10.244 1.00 98.56 91 ASN A O 1
ATOM 751 N N . LEU A 1 92 ? 38.192 8.659 -11.391 1.00 98.31 92 LEU A N 1
ATOM 752 C CA . LEU A 1 92 ? 36.739 8.648 -11.600 1.00 98.31 92 LEU A CA 1
ATOM 753 C C . LEU A 1 92 ? 35.980 8.554 -10.271 1.00 98.31 92 LEU A C 1
ATOM 755 O O . LEU A 1 92 ? 35.072 9.348 -10.014 1.00 98.31 92 LEU A O 1
ATOM 759 N N . ALA A 1 93 ? 36.415 7.652 -9.387 1.00 97.88 93 ALA A N 1
ATOM 760 C CA . ALA A 1 93 ? 35.852 7.491 -8.055 1.00 97.88 93 ALA A CA 1
ATOM 761 C C . ALA A 1 93 ? 35.978 8.767 -7.211 1.00 97.88 93 ALA A C 1
ATOM 763 O O . ALA A 1 93 ? 35.024 9.104 -6.507 1.00 97.88 93 ALA A O 1
ATOM 764 N N . ALA A 1 94 ? 37.113 9.471 -7.296 1.00 98.12 94 ALA A N 1
ATOM 765 C CA . ALA A 1 94 ? 37.351 10.748 -6.619 1.00 98.12 94 ALA A CA 1
ATOM 766 C C . ALA A 1 94 ? 36.460 11.881 -7.158 1.00 98.12 94 ALA A C 1
ATOM 768 O O . ALA A 1 94 ? 36.140 12.816 -6.429 1.00 98.12 94 ALA A O 1
ATOM 769 N N . CYS A 1 95 ? 36.011 11.780 -8.412 1.00 97.94 95 CYS A N 1
ATOM 770 C CA . CYS A 1 95 ? 35.052 12.707 -9.018 1.00 97.94 95 CYS A CA 1
ATOM 771 C C . CYS A 1 95 ? 33.582 12.301 -8.788 1.00 97.94 95 CYS A C 1
ATOM 773 O O . CYS A 1 95 ? 32.671 12.977 -9.273 1.00 97.94 95 CYS A O 1
ATOM 775 N N . GLY A 1 96 ? 33.334 11.218 -8.042 1.00 96.44 96 GLY A N 1
ATOM 776 C CA . GLY A 1 96 ? 31.994 10.730 -7.708 1.00 96.44 96 GLY A CA 1
ATOM 777 C C . GLY A 1 96 ? 31.336 9.861 -8.783 1.00 96.44 96 GLY A C 1
ATOM 778 O O . GLY A 1 96 ? 30.147 9.591 -8.676 1.00 96.44 96 GLY A O 1
ATOM 779 N N . ILE A 1 97 ? 32.076 9.410 -9.799 1.00 96.88 97 ILE A N 1
ATOM 780 C CA . ILE A 1 97 ? 31.550 8.527 -10.848 1.00 96.88 97 ILE A CA 1
ATOM 781 C C . ILE A 1 97 ? 31.836 7.081 -10.448 1.00 96.88 97 ILE A C 1
ATOM 783 O O . ILE A 1 97 ? 32.994 6.703 -10.260 1.00 96.88 97 ILE A O 1
ATOM 787 N N . LYS A 1 98 ? 30.778 6.283 -10.265 1.00 95.44 98 LYS A N 1
ATOM 788 C CA . LYS A 1 98 ? 30.873 4.969 -9.606 1.00 95.44 98 LYS A CA 1
ATOM 789 C C . LYS A 1 98 ? 30.500 3.771 -10.478 1.00 95.44 98 LYS A C 1
ATOM 791 O O . LYS A 1 98 ? 30.752 2.651 -10.055 1.00 95.44 98 LYS A O 1
ATOM 796 N N . THR A 1 99 ? 29.974 3.974 -11.683 1.00 97.75 99 THR A N 1
ATOM 797 C CA . THR A 1 99 ? 29.574 2.875 -12.578 1.00 97.75 99 THR A CA 1
ATOM 798 C C . THR A 1 99 ? 30.375 2.936 -13.867 1.00 97.75 99 THR A C 1
ATOM 800 O O . THR A 1 99 ? 30.313 3.933 -14.591 1.00 97.75 99 THR A O 1
ATOM 803 N N . ILE A 1 100 ? 31.128 1.874 -14.151 1.00 97.88 100 ILE A N 1
ATOM 804 C CA . ILE A 1 100 ? 32.020 1.788 -15.308 1.00 97.88 100 ILE A CA 1
ATOM 805 C C . ILE A 1 100 ? 31.599 0.609 -16.176 1.00 97.88 100 ILE A C 1
ATOM 807 O O . ILE A 1 100 ? 31.796 -0.546 -15.800 1.00 97.88 100 ILE A O 1
ATOM 811 N N . CYS A 1 101 ? 31.045 0.907 -17.345 1.00 97.12 101 CYS A N 1
ATOM 812 C CA . CYS A 1 101 ? 30.860 -0.063 -18.411 1.00 97.12 101 CYS A CA 1
ATOM 813 C C . CYS A 1 101 ? 32.193 -0.243 -19.153 1.00 97.12 101 CYS A C 1
ATOM 815 O O . CYS A 1 101 ? 32.895 0.734 -19.415 1.00 97.12 101 CYS A O 1
ATOM 817 N N . TYR A 1 102 ? 32.576 -1.478 -19.464 1.00 95.88 102 TYR A N 1
ATOM 818 C CA . TYR A 1 102 ? 33.786 -1.786 -20.232 1.00 95.88 102 TYR A CA 1
ATOM 819 C C . TYR A 1 102 ? 33.591 -3.068 -21.039 1.00 95.88 102 TYR A C 1
ATOM 821 O O . TYR A 1 102 ? 32.677 -3.844 -20.768 1.00 95.88 102 TYR A O 1
ATOM 829 N N . ASN A 1 103 ? 34.462 -3.322 -22.012 1.00 93.62 103 ASN A N 1
ATOM 830 C CA . ASN A 1 103 ? 34.463 -4.574 -22.758 1.00 93.62 103 ASN A CA 1
ATOM 831 C C . ASN A 1 103 ? 35.865 -5.200 -22.788 1.00 93.62 103 ASN A C 1
ATOM 833 O O . ASN A 1 103 ? 36.874 -4.522 -22.580 1.00 93.62 103 ASN A O 1
ATOM 837 N N . PHE A 1 104 ? 35.915 -6.505 -23.046 1.00 95.06 104 PHE A N 1
ATOM 838 C CA . PHE A 1 104 ? 37.156 -7.259 -23.247 1.00 95.06 104 PHE A CA 1
ATOM 839 C C . PHE A 1 104 ? 37.192 -7.895 -24.648 1.00 95.06 104 PHE A C 1
ATOM 841 O O . PHE A 1 104 ? 37.780 -8.955 -24.853 1.00 95.06 104 PHE A O 1
ATOM 848 N N . MET A 1 105 ? 36.522 -7.252 -25.609 1.00 92.62 105 MET A N 1
ATOM 849 C CA . MET A 1 105 ? 36.353 -7.741 -26.973 1.00 92.62 105 MET A CA 1
ATOM 850 C C . MET A 1 105 ? 37.667 -7.637 -27.755 1.00 92.62 105 MET A C 1
ATOM 852 O O . MET A 1 105 ? 38.269 -6.564 -27.761 1.00 92.62 105 MET A O 1
ATOM 856 N N . PRO A 1 106 ? 38.146 -8.702 -28.418 1.00 91.69 106 PRO A N 1
ATOM 857 C CA . PRO A 1 106 ? 39.323 -8.607 -29.276 1.00 91.69 106 PRO A CA 1
ATOM 858 C C . PRO A 1 106 ? 39.053 -7.757 -30.514 1.00 91.69 106 PRO A C 1
ATOM 860 O O . PRO A 1 106 ? 38.129 -8.076 -31.257 1.00 91.69 106 PRO A O 1
ATOM 863 N N . VAL A 1 107 ? 39.906 -6.764 -30.780 1.00 86.31 107 VAL A N 1
ATOM 864 C CA . VAL A 1 107 ? 39.972 -5.957 -32.017 1.00 86.31 107 VAL A CA 1
ATOM 865 C C . VAL A 1 107 ? 38.708 -5.163 -32.382 1.00 86.31 107 VAL A C 1
ATOM 867 O O . VAL A 1 107 ? 38.843 -3.979 -32.633 1.00 86.31 107 VAL A O 1
ATOM 870 N N . LEU A 1 108 ? 37.518 -5.764 -32.449 1.00 83.00 108 LEU A N 1
ATOM 871 C CA . LEU A 1 108 ? 36.243 -5.153 -32.834 1.00 83.00 108 LEU A CA 1
ATOM 872 C C . LEU A 1 108 ? 35.273 -5.147 -31.645 1.00 83.00 108 LEU A C 1
ATOM 874 O O . LEU A 1 108 ? 34.825 -6.211 -31.190 1.00 83.00 108 LEU A O 1
ATOM 878 N N . ASP A 1 109 ? 34.914 -3.941 -31.201 1.00 81.94 109 ASP A N 1
ATOM 879 C CA . ASP A 1 109 ? 33.987 -3.703 -30.085 1.00 81.94 109 ASP A CA 1
ATOM 880 C C . ASP A 1 109 ? 32.520 -3.890 -30.500 1.00 81.94 109 ASP A C 1
ATOM 882 O O . ASP A 1 109 ? 31.652 -4.127 -29.664 1.00 81.94 109 ASP A O 1
ATOM 886 N N . TRP A 1 110 ? 32.224 -3.769 -31.792 1.00 86.81 110 TRP A N 1
ATOM 887 C CA . TRP A 1 110 ? 30.895 -3.978 -32.359 1.00 86.81 110 TRP A CA 1
ATOM 888 C C . TRP A 1 110 ? 31.023 -4.176 -33.874 1.00 86.81 110 TRP A C 1
ATOM 890 O O . TRP A 1 110 ? 31.950 -3.664 -34.497 1.00 86.81 110 TRP A O 1
ATOM 900 N N . THR A 1 111 ? 30.141 -4.959 -34.502 1.00 90.94 111 THR A N 1
ATOM 901 C CA . THR A 1 111 ? 30.192 -5.189 -35.957 1.00 90.94 111 THR A CA 1
ATOM 902 C C . THR A 1 111 ? 28.810 -5.209 -36.609 1.00 90.94 111 THR A C 1
ATOM 904 O O . THR A 1 111 ? 27.889 -5.877 -36.134 1.00 90.94 111 THR A O 1
ATOM 907 N N . ARG A 1 112 ? 28.669 -4.499 -37.734 1.00 94.19 112 ARG A N 1
ATOM 908 C CA . ARG A 1 112 ? 27.513 -4.516 -38.653 1.00 94.19 112 ARG A CA 1
ATOM 909 C C . ARG A 1 112 ? 28.032 -4.568 -40.089 1.00 94.19 112 ARG A C 1
ATOM 911 O O . ARG A 1 112 ? 29.208 -4.298 -40.320 1.00 94.19 112 ARG A O 1
ATOM 918 N N . THR A 1 113 ? 27.170 -4.933 -41.029 1.00 96.00 113 THR A N 1
ATOM 919 C CA . THR A 1 113 ? 27.480 -4.975 -42.470 1.00 96.00 113 THR A CA 1
ATOM 920 C C . THR A 1 113 ? 26.716 -3.915 -43.257 1.00 96.00 113 THR A C 1
ATOM 922 O O . THR A 1 113 ? 27.142 -3.558 -44.350 1.00 96.00 113 THR A O 1
ATOM 925 N N . ASP A 1 114 ? 25.638 -3.369 -42.687 1.00 95.44 114 ASP A N 1
ATOM 926 C CA . ASP A 1 114 ? 24.931 -2.204 -43.212 1.00 95.44 114 ASP A CA 1
ATOM 927 C C . ASP A 1 114 ? 24.515 -1.271 -42.064 1.00 95.44 114 ASP A C 1
ATOM 929 O O . ASP A 1 114 ? 23.939 -1.705 -41.061 1.00 95.44 114 ASP A O 1
ATOM 933 N N . LEU A 1 115 ? 24.838 0.015 -42.200 1.00 94.06 115 LEU A N 1
ATOM 934 C CA . LEU A 1 115 ? 24.494 1.060 -41.230 1.00 94.06 115 LEU A CA 1
ATOM 935 C C . LEU A 1 115 ? 23.207 1.810 -41.600 1.00 94.06 115 LEU A C 1
ATOM 937 O O . LEU A 1 115 ? 22.730 2.627 -40.813 1.00 94.06 115 LEU A O 1
ATOM 941 N N . GLU A 1 116 ? 22.670 1.560 -42.794 1.00 94.19 116 GLU A N 1
ATOM 942 C CA . GLU A 1 116 ? 21.529 2.270 -43.372 1.00 94.19 116 GLU A CA 1
ATOM 943 C C . GLU A 1 116 ? 20.512 1.304 -43.997 1.00 94.19 116 GLU A C 1
ATOM 945 O O . GLU A 1 116 ? 19.877 1.639 -44.997 1.00 94.19 116 GLU A O 1
ATOM 950 N N . TYR A 1 117 ? 20.357 0.111 -43.418 1.00 96.50 117 TYR A N 1
ATOM 951 C CA . TYR A 1 117 ? 19.430 -0.896 -43.924 1.00 96.50 117 TYR A CA 1
ATOM 952 C C . TYR A 1 117 ? 17.993 -0.369 -43.875 1.00 96.50 117 TYR A C 1
ATOM 954 O O . TYR A 1 117 ? 17.488 -0.042 -42.799 1.00 96.50 117 TYR A O 1
ATOM 962 N N . GLU A 1 118 ? 17.350 -0.267 -45.036 1.00 97.06 118 GLU A N 1
ATOM 963 C CA . GLU A 1 118 ? 16.001 0.278 -45.166 1.00 97.06 118 GLU A CA 1
ATOM 964 C C . GLU A 1 118 ? 14.948 -0.774 -44.796 1.00 97.06 118 GLU A C 1
ATOM 966 O O . GLU A 1 118 ? 14.909 -1.876 -45.347 1.00 97.06 118 GLU A O 1
ATOM 971 N N . LEU A 1 119 ? 14.090 -0.426 -43.840 1.00 95.69 119 LEU A N 1
ATOM 972 C CA . LEU A 1 119 ? 12.953 -1.232 -43.413 1.00 95.69 119 LEU A CA 1
ATOM 973 C C . LEU A 1 119 ? 11.743 -0.997 -44.338 1.00 95.69 119 LEU A C 1
ATOM 975 O O . LEU A 1 119 ? 11.675 0.029 -45.015 1.00 95.69 119 LEU A O 1
ATOM 979 N N . PRO A 1 120 ? 10.737 -1.898 -44.356 1.00 94.31 120 PRO A N 1
ATOM 980 C CA . PRO A 1 120 ? 9.584 -1.788 -45.261 1.00 94.31 120 PRO A CA 1
ATOM 981 C C . PRO A 1 120 ? 8.764 -0.492 -45.146 1.00 94.31 120 PRO A C 1
ATOM 983 O O . PRO A 1 120 ? 7.995 -0.174 -46.051 1.00 94.31 120 PRO A O 1
ATOM 986 N N . ASP A 1 121 ? 8.890 0.237 -44.036 1.00 93.69 121 ASP A N 1
ATOM 987 C CA . ASP A 1 121 ? 8.220 1.517 -43.787 1.00 93.69 121 ASP A CA 1
ATOM 988 C C . ASP A 1 121 ? 9.057 2.748 -44.197 1.00 93.69 121 ASP A C 1
ATOM 990 O O . ASP A 1 121 ? 8.607 3.882 -44.016 1.00 93.69 121 ASP A O 1
ATOM 994 N N . GLY A 1 122 ? 10.256 2.540 -44.753 1.00 95.69 122 GLY A N 1
ATOM 995 C CA . GLY A 1 122 ? 11.193 3.584 -45.176 1.00 95.69 122 GLY A CA 1
ATOM 996 C C . GLY A 1 122 ? 12.096 4.126 -44.061 1.00 95.69 122 GLY A C 1
ATOM 997 O O . GLY A 1 122 ? 12.861 5.065 -44.293 1.00 95.69 122 GLY A O 1
ATOM 998 N N . SER A 1 123 ? 12.021 3.580 -42.843 1.00 96.44 123 SER A N 1
ATOM 999 C CA . SER A 1 123 ? 12.996 3.870 -41.786 1.00 96.44 123 SER A CA 1
ATOM 1000 C C . SER A 1 123 ? 14.321 3.136 -42.024 1.00 96.44 123 SER A C 1
ATOM 1002 O O . SER A 1 123 ? 14.373 2.173 -42.786 1.00 96.44 123 SER A O 1
ATOM 1004 N N . LYS A 1 124 ? 15.412 3.579 -41.381 1.00 97.50 124 LYS A N 1
ATOM 1005 C CA . LYS A 1 124 ? 16.722 2.905 -41.478 1.00 97.50 124 LYS A CA 1
ATOM 1006 C C . LYS A 1 124 ? 17.159 2.299 -40.149 1.00 97.50 124 LYS A C 1
ATOM 1008 O O . LYS A 1 124 ? 17.053 2.942 -39.101 1.00 97.50 124 LYS A O 1
ATOM 1013 N N . ALA A 1 125 ? 17.720 1.098 -40.206 1.00 96.56 125 ALA A N 1
ATOM 1014 C CA . ALA A 1 125 ? 18.247 0.348 -39.073 1.00 96.56 125 ALA A CA 1
ATOM 1015 C C . ALA A 1 125 ? 19.684 -0.133 -39.333 1.00 96.56 125 ALA A C 1
ATOM 1017 O O . ALA A 1 125 ? 20.178 -0.119 -40.459 1.00 96.56 125 ALA A O 1
ATOM 1018 N N . LEU A 1 126 ? 20.360 -0.583 -38.275 1.00 96.38 126 LEU A N 1
ATOM 1019 C CA . LEU A 1 126 ? 21.627 -1.296 -38.419 1.00 96.38 126 LEU A CA 1
ATOM 1020 C C . LEU A 1 126 ? 21.346 -2.773 -38.709 1.00 96.38 126 LEU A C 1
ATOM 1022 O O . LEU A 1 126 ? 20.460 -3.360 -38.086 1.00 96.38 126 LEU A O 1
ATOM 1026 N N . ARG A 1 127 ? 22.136 -3.391 -39.588 1.00 97.19 127 ARG A N 1
ATOM 1027 C CA . ARG A 1 127 ? 22.016 -4.810 -39.949 1.00 97.19 127 ARG A CA 1
ATOM 1028 C C . ARG A 1 127 ? 23.374 -5.501 -39.953 1.00 97.19 127 ARG A C 1
ATOM 1030 O O . ARG A 1 127 ? 24.382 -4.930 -40.366 1.00 97.19 127 ARG A O 1
ATOM 1037 N N . PHE A 1 128 ? 23.402 -6.733 -39.466 1.00 97.44 128 PHE A N 1
ATOM 1038 C CA . PHE A 1 128 ? 24.500 -7.672 -39.642 1.00 97.44 128 PHE A CA 1
ATOM 1039 C C . PHE A 1 128 ? 24.014 -8.803 -40.543 1.00 97.44 128 PHE A C 1
ATOM 1041 O O . PHE A 1 128 ? 23.118 -9.552 -40.163 1.00 97.44 128 PHE A O 1
ATOM 1048 N N . ASP A 1 129 ? 24.628 -8.936 -41.710 1.00 97.50 129 ASP A N 1
ATOM 1049 C CA . ASP A 1 129 ? 24.380 -9.997 -42.676 1.00 97.50 129 ASP A CA 1
ATOM 1050 C C . ASP A 1 129 ? 25.560 -10.965 -42.691 1.00 97.50 129 ASP A C 1
ATOM 1052 O O . ASP A 1 129 ? 26.707 -10.587 -42.934 1.00 97.50 129 ASP A O 1
ATOM 1056 N N . GLN A 1 130 ? 25.268 -12.228 -42.400 1.00 96.75 130 GLN A N 1
ATOM 1057 C CA . GLN A 1 130 ? 26.271 -13.279 -42.287 1.00 96.75 130 GLN A CA 1
ATOM 1058 C C . GLN A 1 130 ? 26.999 -13.536 -43.614 1.00 96.75 130 GLN A C 1
ATOM 1060 O O . GLN A 1 130 ? 28.196 -13.823 -43.605 1.00 96.75 130 GLN A O 1
ATOM 1065 N N . ILE A 1 131 ? 26.304 -13.423 -44.748 1.00 97.56 131 ILE A N 1
ATOM 1066 C CA . ILE A 1 131 ? 26.891 -13.670 -46.067 1.00 97.56 131 ILE A CA 1
ATOM 1067 C C . ILE A 1 131 ? 27.750 -12.482 -46.490 1.00 97.56 131 ILE A C 1
ATOM 1069 O O . ILE A 1 131 ? 28.877 -12.693 -46.931 1.00 97.56 131 ILE A O 1
ATOM 1073 N N . GLU A 1 132 ? 27.287 -11.245 -46.287 1.00 97.69 132 GLU A N 1
ATOM 1074 C CA . GLU A 1 132 ? 28.121 -10.051 -46.518 1.00 97.69 132 GLU A CA 1
ATOM 1075 C C . GLU A 1 132 ? 29.382 -10.083 -45.636 1.00 97.69 132 GLU A C 1
ATOM 1077 O O . GLU A 1 132 ? 30.487 -9.776 -46.086 1.00 97.69 132 GLU A O 1
ATOM 1082 N N . PHE A 1 133 ? 29.262 -10.539 -44.386 1.00 97.00 133 PHE A N 1
ATOM 1083 C CA . PHE A 1 133 ? 30.418 -10.690 -43.507 1.00 97.00 133 PHE A CA 1
ATOM 1084 C C . PHE A 1 133 ? 31.398 -11.774 -43.993 1.00 97.00 133 PHE A C 1
ATOM 1086 O O . PHE A 1 133 ? 32.612 -11.556 -43.980 1.00 97.00 133 PHE A O 1
ATOM 1093 N N . ALA A 1 134 ? 30.894 -12.907 -44.494 1.00 97.44 134 ALA A N 1
ATOM 1094 C CA . ALA A 1 134 ? 31.716 -13.953 -45.104 1.00 97.44 134 ALA A CA 1
ATOM 1095 C C . ALA A 1 134 ? 32.428 -13.464 -46.379 1.00 97.44 134 ALA A C 1
ATOM 1097 O O . ALA A 1 134 ? 33.608 -13.765 -46.580 1.00 97.44 134 ALA A O 1
ATOM 1098 N N . VAL A 1 135 ? 31.753 -12.657 -47.209 1.00 98.00 135 VAL A N 1
ATOM 1099 C CA . VAL A 1 135 ? 32.364 -11.992 -48.372 1.00 98.00 135 VAL A CA 1
ATOM 1100 C C . VAL A 1 135 ? 33.544 -11.134 -47.939 1.00 98.00 135 VAL A C 1
ATOM 1102 O O . VAL A 1 135 ? 34.631 -11.234 -48.521 1.00 98.00 135 VAL A O 1
ATOM 1105 N N . PHE A 1 136 ? 33.342 -10.307 -46.912 1.00 97.06 136 PHE A N 1
ATOM 1106 C CA . PHE A 1 136 ? 34.405 -9.471 -46.383 1.00 97.06 136 PHE A CA 1
ATOM 1107 C C . PHE A 1 136 ? 35.592 -10.314 -45.917 1.00 97.06 136 PHE A C 1
ATOM 1109 O O . PHE A 1 136 ? 36.713 -10.068 -46.343 1.00 97.06 136 PHE A O 1
ATOM 1116 N N . ASP A 1 137 ? 35.367 -11.334 -45.096 1.00 96.38 137 ASP A N 1
ATOM 1117 C CA . ASP A 1 137 ? 36.441 -12.121 -44.492 1.00 96.38 137 ASP A CA 1
ATOM 1118 C C . ASP A 1 137 ? 37.239 -12.952 -45.520 1.00 96.38 137 ASP A C 1
ATOM 1120 O O . ASP A 1 137 ? 38.476 -12.921 -45.538 1.00 96.38 137 ASP A O 1
ATOM 1124 N N . ILE A 1 138 ? 36.537 -13.651 -46.420 1.00 97.12 138 ILE A N 1
ATOM 1125 C CA . ILE A 1 138 ? 37.135 -14.578 -47.394 1.00 97.12 138 ILE A CA 1
ATOM 1126 C C . ILE A 1 138 ? 37.735 -13.827 -48.589 1.00 97.12 138 ILE A C 1
ATOM 1128 O O . ILE A 1 138 ? 38.861 -14.115 -48.995 1.00 97.12 138 ILE A O 1
ATOM 1132 N N . HIS A 1 139 ? 37.010 -12.867 -49.173 1.00 96.94 139 HIS A N 1
ATOM 1133 C CA . HIS A 1 139 ? 37.362 -12.311 -50.485 1.00 96.94 139 HIS A CA 1
ATOM 1134 C C . HIS A 1 139 ? 37.984 -10.910 -50.433 1.00 96.94 139 HIS A C 1
ATOM 1136 O O . HIS A 1 139 ? 38.844 -10.606 -51.266 1.00 96.94 139 HIS A O 1
ATOM 1142 N N . ILE A 1 140 ? 37.593 -10.072 -49.465 1.00 95.75 140 ILE A N 1
ATOM 1143 C CA . ILE A 1 140 ? 38.092 -8.689 -49.335 1.00 95.75 140 ILE A CA 1
ATOM 1144 C C . ILE A 1 140 ? 39.304 -8.635 -48.395 1.00 95.75 140 ILE A C 1
ATOM 1146 O O . ILE A 1 140 ? 40.407 -8.257 -48.793 1.00 95.75 140 ILE A O 1
ATOM 1150 N N . LEU A 1 141 ? 39.114 -9.050 -47.144 1.00 94.62 141 LEU A N 1
ATOM 1151 C CA . LEU A 1 141 ? 40.155 -9.147 -46.132 1.00 94.62 141 LEU A CA 1
ATOM 1152 C C . LEU A 1 141 ? 41.131 -10.275 -46.459 1.00 94.62 141 LEU A C 1
ATOM 1154 O O . LEU A 1 141 ? 42.326 -10.121 -46.203 1.00 94.62 141 LEU A O 1
ATOM 1158 N N . GLN A 1 142 ? 40.651 -11.370 -47.056 1.00 95.25 142 GLN A N 1
ATOM 1159 C CA . GLN A 1 142 ? 41.457 -12.542 -47.415 1.00 95.25 142 GLN A CA 1
ATOM 1160 C C . GLN A 1 142 ? 42.218 -13.088 -46.206 1.00 95.25 142 GLN A C 1
ATOM 1162 O O . GLN A 1 142 ? 43.429 -13.332 -46.244 1.00 95.25 142 GLN A O 1
ATOM 1167 N N . ARG A 1 143 ? 41.512 -13.225 -45.079 1.00 93.38 143 ARG A N 1
ATOM 1168 C CA . ARG A 1 143 ? 42.116 -13.739 -43.853 1.00 93.38 143 ARG A CA 1
ATOM 1169 C C . ARG A 1 143 ? 42.528 -15.193 -44.074 1.00 93.38 143 ARG A C 1
ATOM 1171 O O .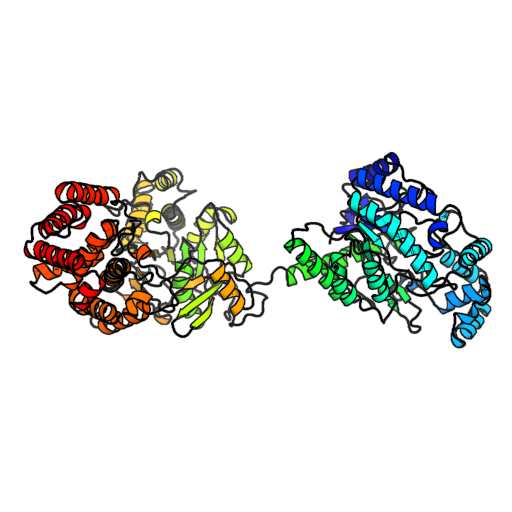 ARG A 1 143 ? 41.762 -16.021 -44.560 1.00 93.38 143 ARG A O 1
ATOM 1178 N N . ARG A 1 144 ? 43.764 -15.524 -43.698 1.00 89.44 144 ARG A N 1
ATOM 1179 C CA . ARG A 1 144 ? 44.318 -16.868 -43.895 1.00 89.44 144 ARG A CA 1
ATOM 1180 C C . ARG A 1 144 ? 43.453 -17.923 -43.192 1.00 89.44 144 ARG A C 1
ATOM 1182 O O . ARG A 1 144 ? 43.387 -17.943 -41.966 1.00 89.44 144 ARG A O 1
ATOM 1189 N N . GLY A 1 145 ? 42.868 -18.836 -43.970 1.00 90.44 145 GLY A N 1
ATOM 1190 C CA . GLY A 1 145 ? 42.020 -19.919 -43.467 1.00 90.44 145 GLY A CA 1
ATOM 1191 C C . GLY A 1 145 ? 40.619 -19.476 -43.040 1.00 90.44 145 GLY A C 1
ATOM 1192 O O . GLY A 1 145 ? 40.017 -20.159 -42.209 1.00 90.44 145 GLY A O 1
ATOM 1193 N N . ALA A 1 146 ? 40.125 -18.347 -43.562 1.00 93.94 146 ALA A N 1
ATOM 1194 C CA . ALA A 1 146 ? 38.786 -17.833 -43.282 1.00 93.94 146 ALA A CA 1
ATOM 1195 C C . ALA A 1 146 ? 37.685 -18.853 -43.582 1.00 93.94 146 ALA A C 1
ATOM 1197 O O . ALA A 1 146 ? 36.738 -18.964 -42.813 1.00 93.94 146 ALA A O 1
ATOM 1198 N N . GLU A 1 147 ? 37.855 -19.658 -44.630 1.00 93.62 147 GLU A N 1
ATOM 1199 C CA . GLU A 1 147 ? 36.890 -20.648 -45.111 1.00 93.62 147 GLU A CA 1
ATOM 1200 C C . GLU A 1 147 ? 36.515 -21.675 -44.035 1.00 93.62 147 GLU A C 1
ATOM 1202 O O . GLU A 1 147 ? 35.410 -22.195 -44.034 1.00 93.62 147 GLU A O 1
ATOM 1207 N N . LYS A 1 148 ? 37.396 -21.933 -43.059 1.00 92.50 148 LYS A N 1
ATOM 1208 C CA . LYS A 1 148 ? 37.117 -22.866 -41.953 1.00 92.50 148 LYS A CA 1
ATOM 1209 C C . LYS A 1 148 ? 36.073 -22.354 -40.957 1.00 92.50 148 LYS A C 1
ATOM 1211 O O . LYS A 1 148 ? 35.603 -23.138 -40.139 1.00 92.50 148 LYS A O 1
ATOM 1216 N N . ALA A 1 149 ? 35.781 -21.054 -40.970 1.00 91.75 149 ALA A N 1
ATOM 1217 C CA . ALA A 1 149 ? 34.822 -20.424 -40.066 1.00 91.75 149 ALA A CA 1
ATOM 1218 C C . ALA A 1 149 ? 33.389 -20.404 -40.627 1.00 91.75 149 ALA A C 1
ATOM 1220 O O . ALA A 1 149 ? 32.478 -19.982 -39.919 1.00 91.75 149 ALA A O 1
ATOM 1221 N N . TYR A 1 150 ? 33.194 -20.852 -41.870 1.00 94.81 150 TYR A N 1
ATOM 1222 C CA . TYR A 1 150 ? 31.917 -20.805 -42.580 1.00 94.81 150 TYR A CA 1
ATOM 1223 C C . TYR A 1 150 ? 31.549 -22.193 -43.110 1.00 94.81 150 TYR A C 1
ATOM 1225 O O . TYR A 1 150 ? 32.415 -23.032 -43.360 1.00 94.81 150 TYR A O 1
ATOM 1233 N N . SER A 1 151 ? 30.255 -22.449 -43.277 1.00 95.50 151 SER A N 1
ATOM 1234 C CA . SER A 1 151 ? 29.756 -23.668 -43.919 1.00 95.50 151 SER A CA 1
ATOM 1235 C C . SER A 1 151 ? 29.991 -23.655 -45.433 1.00 95.50 151 SER A C 1
ATOM 1237 O O . SER A 1 151 ? 30.078 -22.593 -46.051 1.00 95.50 151 SER A O 1
ATOM 1239 N N . ASP A 1 152 ? 29.997 -24.835 -46.063 1.00 96.56 152 ASP A N 1
ATOM 1240 C CA . ASP A 1 152 ? 30.136 -24.957 -47.524 1.00 96.56 152 ASP A CA 1
ATOM 1241 C C . ASP A 1 152 ? 29.082 -24.126 -48.280 1.00 96.56 152 ASP A C 1
ATOM 1243 O O . ASP A 1 152 ? 29.376 -23.513 -49.306 1.00 96.56 152 ASP A O 1
ATOM 1247 N N . ALA A 1 153 ? 27.857 -24.056 -47.749 1.00 95.94 153 ALA A N 1
ATOM 1248 C CA . ALA A 1 153 ? 26.779 -23.261 -48.328 1.00 95.94 153 ALA A CA 1
ATOM 1249 C C . ALA A 1 153 ? 27.058 -21.751 -48.241 1.00 95.94 153 ALA A C 1
ATOM 1251 O O . ALA A 1 153 ? 26.855 -21.040 -49.225 1.00 95.94 153 ALA A O 1
ATOM 1252 N N . GLU A 1 154 ? 27.547 -21.263 -47.098 1.00 96.50 154 GLU A N 1
ATOM 1253 C CA . GLU A 1 154 ? 27.916 -19.853 -46.919 1.00 96.50 154 GLU A CA 1
ATOM 1254 C C . GLU A 1 154 ? 29.098 -19.463 -47.811 1.00 96.50 154 GLU A C 1
ATOM 1256 O O . GLU A 1 154 ? 29.074 -18.384 -48.393 1.00 96.50 154 GLU A O 1
ATOM 1261 N N . ILE A 1 155 ? 30.090 -20.343 -47.989 1.00 97.44 155 ILE A N 1
ATOM 1262 C CA . ILE A 1 155 ? 31.230 -20.101 -48.890 1.00 97.44 155 ILE A CA 1
ATOM 1263 C C . ILE A 1 155 ? 30.746 -19.929 -50.335 1.00 97.44 155 ILE A C 1
ATOM 1265 O O . ILE A 1 155 ? 31.144 -18.982 -51.014 1.00 97.44 155 ILE A O 1
ATOM 1269 N N . VAL A 1 156 ? 29.856 -20.810 -50.806 1.00 97.50 156 VAL A N 1
ATOM 1270 C CA . VAL A 1 156 ? 29.288 -20.722 -52.162 1.00 97.50 156 VAL A CA 1
ATOM 1271 C C . VAL A 1 156 ? 28.467 -19.441 -52.337 1.00 97.50 156 VAL A C 1
ATOM 1273 O O . VAL A 1 156 ? 28.598 -18.755 -53.354 1.00 97.50 156 VAL A O 1
ATOM 1276 N N . GLN A 1 157 ? 27.647 -19.085 -51.345 1.00 97.31 157 GLN A N 1
ATOM 1277 C CA . GLN A 1 157 ? 26.858 -17.851 -51.371 1.00 97.31 157 GLN A CA 1
ATOM 1278 C C . GLN A 1 157 ? 27.751 -16.605 -51.357 1.00 97.31 157 GLN A C 1
ATOM 1280 O O . GLN A 1 157 ? 27.535 -15.702 -52.165 1.00 97.31 157 GLN A O 1
ATOM 1285 N N . ALA A 1 158 ? 28.788 -16.578 -50.517 1.00 97.44 158 ALA A N 1
ATOM 1286 C CA . ALA A 1 158 ? 29.753 -15.487 -50.451 1.00 97.44 158 ALA A CA 1
ATOM 1287 C C . ALA A 1 158 ? 30.512 -15.327 -51.775 1.00 97.44 158 ALA A C 1
ATOM 1289 O O . ALA A 1 158 ? 30.635 -14.214 -52.285 1.00 97.44 158 ALA A O 1
ATOM 1290 N N . GLN A 1 159 ? 30.941 -16.424 -52.403 1.00 97.50 159 GLN A N 1
ATOM 1291 C CA . GLN A 1 159 ? 31.591 -16.370 -53.712 1.00 97.50 159 GLN A CA 1
ATOM 1292 C C . GLN A 1 159 ? 30.661 -15.783 -54.783 1.00 97.50 159 GLN A C 1
ATOM 1294 O O . GLN A 1 159 ? 31.075 -14.916 -55.558 1.00 97.50 159 GLN A O 1
ATOM 1299 N N . SER A 1 160 ? 29.401 -16.228 -54.815 1.00 97.38 160 SER A N 1
ATOM 1300 C CA . SER A 1 160 ? 28.400 -15.705 -55.749 1.00 97.38 160 SER A CA 1
ATOM 1301 C C . SER A 1 160 ? 28.119 -14.222 -55.505 1.00 97.38 160 SER A C 1
ATOM 1303 O O . SER A 1 160 ? 28.047 -13.450 -56.462 1.00 97.38 160 SER A O 1
ATOM 1305 N N . ARG A 1 161 ? 27.985 -13.811 -54.238 1.00 97.44 161 ARG A N 1
ATOM 1306 C CA . ARG A 1 161 ? 27.738 -12.416 -53.862 1.00 97.44 161 ARG A CA 1
ATOM 1307 C C . ARG A 1 161 ? 28.924 -11.525 -54.219 1.00 97.44 161 ARG A C 1
ATOM 1309 O O . ARG A 1 161 ? 28.731 -10.503 -54.866 1.00 97.44 161 ARG A O 1
ATOM 1316 N N . PHE A 1 162 ? 30.149 -11.931 -53.891 1.00 97.69 162 PHE A N 1
ATOM 1317 C CA . PHE A 1 162 ? 31.360 -11.175 -54.218 1.00 97.69 162 PHE A CA 1
ATOM 1318 C C . PHE A 1 162 ? 31.525 -10.953 -55.727 1.00 97.69 162 PHE A C 1
ATOM 1320 O O . PHE A 1 162 ? 31.899 -9.860 -56.152 1.00 97.69 162 PHE A O 1
ATOM 1327 N N . ALA A 1 163 ? 31.219 -11.971 -56.540 1.00 96.81 163 ALA A N 1
ATOM 1328 C CA . ALA A 1 163 ? 31.282 -11.876 -57.998 1.00 96.81 163 ALA A CA 1
ATOM 1329 C C . ALA A 1 163 ? 30.261 -10.883 -58.582 1.00 96.81 163 ALA A C 1
ATOM 1331 O O . ALA A 1 163 ? 30.500 -10.337 -59.659 1.00 96.81 163 ALA A O 1
ATOM 1332 N N . SER A 1 164 ? 29.144 -10.641 -57.885 1.00 96.69 164 SER A N 1
ATOM 1333 C CA . SER A 1 164 ? 28.107 -9.696 -58.308 1.00 96.69 164 SER A CA 1
ATOM 1334 C C . SER A 1 164 ? 28.268 -8.290 -57.719 1.00 96.69 164 SER A C 1
ATOM 1336 O O . SER A 1 164 ? 27.550 -7.389 -58.144 1.00 96.69 164 SER A O 1
ATOM 1338 N N . MET A 1 165 ? 29.159 -8.094 -56.739 1.00 96.81 165 MET A N 1
ATOM 1339 C CA . MET A 1 165 ? 29.382 -6.796 -56.098 1.00 96.81 165 MET A CA 1
ATOM 1340 C C . MET A 1 165 ? 30.149 -5.832 -57.003 1.00 96.81 165 MET A C 1
ATOM 1342 O O . MET A 1 165 ? 31.208 -6.155 -57.551 1.00 96.81 165 MET A O 1
ATOM 1346 N N . THR A 1 166 ? 29.663 -4.600 -57.058 1.00 96.94 166 THR A N 1
ATOM 1347 C CA . THR A 1 166 ? 30.399 -3.445 -57.574 1.00 96.94 166 THR A CA 1
ATOM 1348 C C . THR A 1 166 ? 31.553 -3.063 -56.639 1.00 96.94 166 THR A C 1
ATOM 1350 O O . THR A 1 166 ? 31.573 -3.412 -55.457 1.00 96.94 166 THR A O 1
ATOM 1353 N N . GLU A 1 167 ? 32.535 -2.316 -57.147 1.00 95.06 167 GLU A N 1
ATOM 1354 C CA . GLU A 1 167 ? 33.634 -1.809 -56.310 1.00 95.06 167 GLU A CA 1
ATOM 1355 C C . GLU A 1 167 ? 33.148 -0.842 -55.219 1.00 95.06 167 GLU A C 1
ATOM 1357 O O . GLU A 1 167 ? 33.702 -0.826 -54.122 1.00 95.06 167 GLU A O 1
ATOM 1362 N N . GLU A 1 168 ? 32.079 -0.087 -55.484 1.00 94.94 168 GLU A N 1
ATOM 1363 C CA . GLU A 1 168 ? 31.457 0.805 -54.502 1.00 94.94 168 GLU A CA 1
ATOM 1364 C C . GLU A 1 168 ? 30.841 0.020 -53.336 1.00 94.94 168 GLU A C 1
ATOM 1366 O O . GLU A 1 168 ? 31.092 0.342 -52.175 1.00 94.94 168 GLU A O 1
ATOM 1371 N N . GLU A 1 169 ? 30.117 -1.070 -53.616 1.00 94.81 169 GLU A N 1
ATOM 1372 C CA . GLU A 1 169 ? 29.579 -1.953 -52.572 1.00 94.81 169 GLU A CA 1
ATOM 1373 C C . GLU A 1 169 ? 30.694 -2.581 -51.726 1.00 94.81 169 GLU A C 1
ATOM 1375 O O . GLU A 1 169 ? 30.585 -2.628 -50.501 1.00 94.81 169 GLU A O 1
ATOM 1380 N N . LYS A 1 170 ? 31.797 -3.022 -52.350 1.00 95.12 170 LYS A N 1
ATOM 1381 C CA . LYS A 1 170 ? 32.951 -3.587 -51.624 1.00 95.12 170 LYS A CA 1
ATOM 1382 C C . LYS A 1 170 ? 33.596 -2.552 -50.704 1.00 95.12 170 LYS A C 1
ATOM 1384 O O . LYS A 1 170 ? 33.943 -2.872 -49.564 1.00 95.12 170 LYS A O 1
ATOM 1389 N N . GLN A 1 171 ? 33.744 -1.313 -51.175 1.00 92.50 171 GLN A N 1
ATOM 1390 C CA . GLN A 1 171 ? 34.271 -0.209 -50.371 1.00 92.50 171 GLN A CA 1
ATOM 1391 C C . GLN A 1 171 ? 33.327 0.153 -49.220 1.00 92.50 171 GLN A C 1
ATOM 1393 O O . GLN A 1 171 ? 33.800 0.308 -48.095 1.00 92.50 171 GLN A O 1
ATOM 1398 N N . LYS A 1 172 ? 32.010 0.216 -49.466 1.00 92.50 172 LYS A N 1
ATOM 1399 C CA . LYS A 1 172 ? 30.995 0.475 -48.432 1.00 92.50 172 LYS A CA 1
ATOM 1400 C C . LYS A 1 172 ? 30.989 -0.612 -47.354 1.00 92.50 172 LYS A C 1
ATOM 1402 O O . LYS A 1 172 ? 30.969 -0.294 -46.167 1.00 92.50 172 LYS A O 1
ATOM 1407 N N . LEU A 1 173 ? 31.044 -1.885 -47.744 1.00 94.31 173 LEU A N 1
ATOM 1408 C CA . LEU A 1 173 ? 31.124 -3.005 -46.802 1.00 94.31 173 LEU A CA 1
ATOM 1409 C C . LEU A 1 173 ? 32.411 -2.934 -45.967 1.00 94.31 173 LEU A C 1
ATOM 1411 O O . LEU A 1 173 ? 32.379 -3.094 -44.747 1.00 94.31 173 LEU A O 1
ATOM 1415 N N . THR A 1 174 ? 33.536 -2.626 -46.617 1.00 92.62 174 THR A N 1
ATOM 1416 C CA . THR A 1 174 ? 34.835 -2.460 -45.953 1.00 92.62 174 THR A CA 1
ATOM 1417 C C . THR A 1 174 ? 34.800 -1.337 -44.922 1.00 92.62 174 THR A C 1
ATOM 1419 O O . THR A 1 174 ? 35.174 -1.561 -43.773 1.00 92.62 174 THR A O 1
ATOM 1422 N N . SER A 1 175 ? 34.325 -0.144 -45.295 1.00 88.94 175 SER A N 1
ATOM 1423 C CA . SER A 1 175 ? 34.245 0.994 -44.373 1.00 88.94 175 SER A CA 1
ATOM 1424 C C . SER A 1 175 ? 33.268 0.738 -43.225 1.00 88.94 175 SER A C 1
ATOM 1426 O O . SER A 1 175 ? 33.554 1.117 -42.092 1.00 88.94 175 SER A O 1
ATOM 1428 N N . THR A 1 176 ? 32.167 0.032 -43.490 1.00 91.06 176 THR A N 1
ATOM 1429 C CA . THR A 1 176 ? 31.164 -0.333 -42.481 1.00 91.06 176 THR A CA 1
ATOM 1430 C C . THR A 1 176 ? 31.727 -1.283 -41.423 1.00 91.06 176 THR A C 1
ATOM 1432 O O . THR A 1 176 ? 31.564 -1.031 -40.231 1.00 91.06 176 THR A O 1
ATOM 1435 N N . ILE A 1 177 ? 32.437 -2.342 -41.826 1.00 89.62 177 ILE A N 1
ATOM 1436 C CA . ILE A 1 177 ? 33.027 -3.297 -40.873 1.00 89.62 177 ILE A CA 1
ATOM 1437 C C . ILE A 1 177 ? 34.199 -2.659 -40.111 1.00 89.62 177 ILE A C 1
ATOM 1439 O O . ILE A 1 177 ? 34.341 -2.867 -38.906 1.00 89.62 177 ILE A O 1
ATOM 1443 N N . ILE A 1 178 ? 35.012 -1.841 -40.787 1.00 85.06 178 ILE A N 1
ATOM 1444 C CA . ILE A 1 178 ? 36.146 -1.131 -40.175 1.00 85.06 178 ILE A CA 1
ATOM 1445 C C . ILE A 1 178 ? 35.688 -0.078 -39.153 1.00 85.06 178 ILE A C 1
ATOM 1447 O O . ILE A 1 178 ? 36.389 0.144 -38.166 1.00 85.06 178 ILE A O 1
ATOM 1451 N N . ALA A 1 179 ? 34.508 0.527 -39.326 1.00 78.12 179 ALA A N 1
ATOM 1452 C CA . ALA A 1 179 ? 33.946 1.482 -38.365 1.00 78.12 179 ALA A CA 1
ATOM 1453 C C . ALA A 1 179 ? 33.730 0.886 -36.957 1.00 78.12 179 ALA A C 1
ATOM 1455 O O . ALA A 1 179 ? 33.618 1.634 -35.989 1.00 78.12 179 ALA A O 1
ATOM 1456 N N . GLY A 1 180 ? 33.703 -0.446 -36.832 1.00 67.50 180 GLY A N 1
ATOM 1457 C CA . GLY A 1 180 ? 33.608 -1.173 -35.564 1.00 67.50 180 GLY A CA 1
ATOM 1458 C C . GLY A 1 180 ? 34.908 -1.277 -34.752 1.00 67.50 180 GLY A C 1
ATOM 1459 O O . GLY A 1 180 ? 34.909 -1.892 -33.682 1.00 67.50 180 GLY A O 1
ATOM 1460 N N . LEU A 1 181 ? 36.024 -0.728 -35.249 1.00 64.75 181 LEU A N 1
ATOM 1461 C CA . LEU A 1 181 ? 37.317 -0.746 -34.557 1.00 64.75 181 LEU A CA 1
ATOM 1462 C C . LEU A 1 181 ? 37.387 0.322 -33.442 1.00 64.75 181 LEU A C 1
ATOM 1464 O O . LEU A 1 181 ? 36.973 1.465 -33.655 1.00 64.75 181 LEU A O 1
ATOM 1468 N N . PRO A 1 182 ? 37.958 0.008 -32.262 1.00 56.56 182 PRO A N 1
ATOM 1469 C CA . PRO A 1 182 ? 38.242 0.987 -31.219 1.00 56.56 182 PRO A CA 1
ATOM 1470 C C . PRO A 1 182 ? 39.119 2.114 -31.771 1.00 56.56 182 PRO A C 1
ATOM 1472 O O . PRO A 1 182 ? 40.198 1.855 -32.294 1.00 56.56 182 PRO A O 1
ATOM 1475 N N . GLY A 1 183 ? 38.677 3.367 -31.643 1.00 53.78 183 GLY A N 1
ATOM 1476 C CA . GLY A 1 183 ? 39.436 4.519 -32.148 1.00 53.78 183 GLY A CA 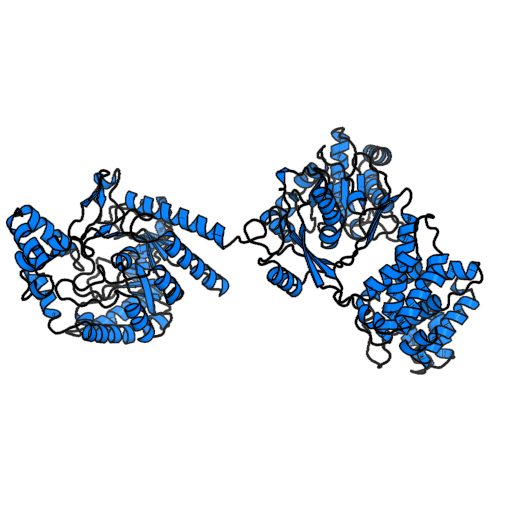1
ATOM 1477 C C . GLY A 1 183 ? 39.383 4.702 -33.670 1.00 53.78 183 GLY A C 1
ATOM 1478 O O . GLY A 1 183 ? 40.250 5.368 -34.225 1.00 53.78 183 GLY A O 1
ATOM 1479 N N . ALA A 1 184 ? 38.367 4.159 -34.357 1.00 50.62 184 ALA A N 1
ATOM 1480 C CA . ALA A 1 184 ? 38.176 4.277 -35.811 1.00 50.62 184 ALA A CA 1
ATOM 1481 C C . ALA A 1 184 ? 38.158 5.717 -36.381 1.00 50.62 184 ALA A C 1
ATOM 1483 O O . ALA A 1 184 ? 38.191 5.877 -37.601 1.00 50.62 184 ALA A O 1
ATOM 1484 N N . GLU A 1 185 ? 38.176 6.756 -35.538 1.00 49.56 185 GLU A N 1
ATOM 1485 C CA . GLU A 1 185 ? 38.468 8.142 -35.935 1.00 49.56 185 GLU A CA 1
ATOM 1486 C C . GLU A 1 185 ? 39.839 8.284 -36.639 1.00 49.56 185 GLU A C 1
ATOM 1488 O O . GLU A 1 185 ? 40.029 9.218 -37.416 1.00 49.56 185 GLU A O 1
ATOM 1493 N N . GLU A 1 186 ? 40.764 7.331 -36.446 1.00 46.28 186 GLU A N 1
ATOM 1494 C CA . GLU A 1 186 ? 42.092 7.301 -37.084 1.00 46.28 186 GLU A CA 1
ATOM 1495 C C . GLU A 1 186 ? 42.128 6.642 -38.481 1.00 46.28 186 GLU A C 1
ATOM 1497 O O . GLU A 1 186 ? 43.140 6.745 -39.172 1.00 46.28 186 GLU A O 1
ATOM 1502 N N . GLY A 1 187 ? 41.038 6.005 -38.936 1.00 56.59 187 GLY A N 1
ATOM 1503 C CA . GLY A 1 187 ? 40.936 5.396 -40.270 1.00 56.59 187 GLY A CA 1
ATOM 1504 C C . GLY A 1 187 ? 41.872 4.196 -40.489 1.00 56.59 187 GLY A C 1
ATOM 1505 O O . GLY A 1 187 ? 42.985 4.334 -40.992 1.00 56.59 187 GLY A O 1
ATOM 1506 N N . TYR A 1 188 ? 41.409 2.984 -40.174 1.00 67.62 188 TYR A N 1
ATOM 1507 C CA . TYR A 1 188 ? 42.199 1.766 -40.384 1.00 67.62 188 TYR A CA 1
ATOM 1508 C C . TYR A 1 188 ? 42.155 1.266 -41.833 1.00 67.62 188 TYR A C 1
ATOM 1510 O O . TYR A 1 188 ? 41.119 1.260 -42.496 1.00 67.62 188 TYR A O 1
ATOM 1518 N N . THR A 1 189 ? 43.290 0.758 -42.306 1.00 83.94 189 THR A N 1
ATOM 1519 C CA . THR A 1 189 ? 43.417 0.015 -43.566 1.00 83.94 189 THR A CA 1
ATOM 1520 C C . THR A 1 189 ? 43.191 -1.486 -43.352 1.00 83.94 189 THR A C 1
ATOM 1522 O O . THR A 1 189 ? 43.399 -2.010 -42.255 1.00 83.94 189 THR A O 1
ATOM 1525 N N . LEU A 1 190 ? 42.844 -2.219 -44.418 1.00 87.12 190 LEU A N 1
ATOM 1526 C CA . LEU A 1 190 ? 42.751 -3.690 -44.379 1.00 87.12 190 LEU A CA 1
ATOM 1527 C C . LEU A 1 190 ? 44.053 -4.346 -43.894 1.00 87.12 190 LEU A C 1
ATOM 1529 O O . LEU A 1 190 ? 44.015 -5.369 -43.216 1.00 87.12 190 LEU A O 1
ATOM 1533 N N . GLU A 1 191 ? 45.204 -3.753 -44.215 1.00 86.06 191 GLU A N 1
ATOM 1534 C CA . GLU A 1 191 ? 46.500 -4.280 -43.793 1.00 86.06 191 GLU A CA 1
ATOM 1535 C C . GLU A 1 191 ? 46.727 -4.118 -42.288 1.00 86.06 191 GLU A C 1
ATOM 1537 O O . GLU A 1 191 ? 47.144 -5.065 -41.622 1.00 86.06 191 GLU A O 1
ATOM 1542 N N . GLN A 1 192 ? 46.370 -2.964 -41.720 1.00 85.75 192 GLN A N 1
ATOM 1543 C CA . GLN A 1 192 ? 46.395 -2.778 -40.268 1.00 85.75 192 GLN A CA 1
ATOM 1544 C C . GLN A 1 192 ? 45.427 -3.740 -39.573 1.00 85.75 192 GLN A C 1
ATOM 1546 O O . GLN A 1 192 ? 45.798 -4.348 -38.571 1.00 85.75 192 GLN A O 1
ATOM 1551 N N . LEU A 1 193 ? 44.226 -3.955 -40.124 1.00 88.00 193 LEU A N 1
ATOM 1552 C CA . LEU A 1 193 ? 43.286 -4.936 -39.577 1.00 88.00 193 LEU A CA 1
ATOM 1553 C C . LEU A 1 193 ? 43.901 -6.343 -39.550 1.00 88.00 193 LEU A C 1
ATOM 1555 O O . LEU A 1 193 ? 43.873 -6.996 -38.508 1.00 88.00 193 LEU A O 1
ATOM 1559 N N . ARG A 1 194 ? 44.533 -6.796 -40.643 1.00 90.06 194 ARG A N 1
ATOM 1560 C CA . ARG A 1 194 ? 45.257 -8.081 -40.657 1.00 90.06 194 ARG A CA 1
ATOM 1561 C C . ARG A 1 194 ? 46.335 -8.134 -39.579 1.00 90.06 194 ARG A C 1
ATOM 1563 O O . ARG A 1 194 ? 46.415 -9.130 -38.864 1.00 90.06 194 ARG A O 1
ATOM 1570 N N . GLN A 1 195 ? 47.129 -7.074 -39.427 1.00 87.81 195 GLN A N 1
ATOM 1571 C CA . GLN A 1 195 ? 48.162 -6.996 -38.391 1.00 87.81 195 GLN A CA 1
ATOM 1572 C C . GLN A 1 195 ? 47.561 -7.116 -36.985 1.00 87.81 195 GLN A C 1
ATOM 1574 O O . GLN A 1 195 ? 48.058 -7.905 -36.181 1.00 87.81 195 GLN A O 1
ATOM 1579 N N . HIS A 1 196 ? 46.453 -6.431 -36.701 1.00 88.12 196 HIS A N 1
ATOM 1580 C CA . HIS A 1 196 ? 45.748 -6.565 -35.426 1.00 88.12 196 HIS A CA 1
ATOM 1581 C C . HIS A 1 196 ? 45.235 -7.990 -35.191 1.00 88.12 196 HIS A C 1
ATOM 1583 O O . HIS A 1 196 ? 45.444 -8.530 -34.106 1.00 88.12 196 HIS A O 1
ATOM 1589 N N . LEU A 1 197 ? 44.669 -8.643 -36.210 1.00 91.44 197 LEU A N 1
ATOM 1590 C CA . LEU A 1 197 ? 44.246 -10.044 -36.118 1.00 91.44 197 LEU A CA 1
ATOM 1591 C C . LEU A 1 197 ? 45.423 -10.985 -35.821 1.00 91.44 197 LEU A C 1
ATOM 1593 O O . LEU A 1 197 ? 45.289 -11.898 -35.008 1.00 91.44 197 LEU A O 1
ATOM 1597 N N . THR A 1 198 ? 46.605 -10.748 -36.409 1.00 90.62 198 THR A N 1
ATOM 1598 C CA . THR A 1 198 ? 47.776 -11.606 -36.150 1.00 90.62 198 THR A CA 1
ATOM 1599 C C . THR A 1 198 ? 48.236 -11.588 -34.692 1.00 90.62 198 THR A C 1
ATOM 1601 O O . THR A 1 198 ? 48.782 -12.593 -34.231 1.00 90.62 198 THR A O 1
ATOM 1604 N N . ARG A 1 199 ? 47.953 -10.516 -33.936 1.00 91.38 199 ARG A N 1
ATOM 1605 C CA . ARG A 1 199 ? 48.275 -10.421 -32.499 1.00 91.38 199 ARG A CA 1
ATOM 1606 C C . ARG A 1 199 ? 47.542 -11.464 -31.650 1.00 91.38 199 ARG A C 1
ATOM 1608 O O . ARG A 1 199 ? 48.016 -11.789 -30.568 1.00 91.38 199 ARG A O 1
ATOM 1615 N N . TYR A 1 200 ? 46.427 -11.997 -32.149 1.00 93.69 200 TYR A N 1
ATOM 1616 C CA . TYR A 1 200 ? 45.625 -13.028 -31.486 1.00 93.69 200 TYR A CA 1
ATOM 1617 C C . TYR A 1 200 ? 45.962 -14.453 -31.950 1.00 93.69 200 TYR A C 1
ATOM 1619 O O . TYR A 1 200 ? 45.304 -15.413 -31.552 1.00 93.69 200 TYR A O 1
ATOM 1627 N N . THR A 1 201 ? 47.009 -14.631 -32.764 1.00 90.62 201 THR A N 1
ATOM 1628 C CA . THR A 1 201 ? 47.453 -15.965 -33.192 1.00 90.62 201 THR A CA 1
ATOM 1629 C C . THR A 1 201 ? 47.821 -16.819 -31.976 1.00 90.62 201 THR A C 1
ATOM 1631 O O . THR A 1 201 ? 48.729 -16.477 -31.224 1.00 90.62 201 THR A O 1
ATOM 1634 N N . GLY A 1 202 ? 47.136 -17.952 -31.800 1.00 90.00 202 GLY A N 1
ATOM 1635 C CA . GLY A 1 202 ? 47.351 -18.858 -30.665 1.00 90.00 202 GLY A CA 1
ATOM 1636 C C . GLY A 1 202 ? 46.614 -18.469 -29.377 1.00 90.00 202 GLY A C 1
ATOM 1637 O O . GLY A 1 202 ? 46.799 -19.139 -28.364 1.00 90.00 202 GLY A O 1
ATOM 1638 N N . ILE A 1 203 ? 45.776 -17.427 -29.402 1.00 96.31 203 ILE A N 1
ATOM 1639 C CA . ILE A 1 203 ? 44.894 -17.056 -28.290 1.00 96.31 203 ILE A CA 1
ATOM 1640 C C . ILE A 1 203 ? 43.486 -17.562 -28.612 1.00 96.31 203 ILE A C 1
ATOM 1642 O O . ILE A 1 203 ? 42.727 -16.917 -29.329 1.00 96.31 203 ILE A O 1
ATOM 1646 N N . ASP A 1 204 ? 43.146 -18.737 -28.089 1.00 95.06 204 ASP A N 1
ATOM 1647 C CA . ASP A 1 204 ? 41.791 -19.287 -28.153 1.00 95.06 204 ASP A CA 1
ATOM 1648 C C . ASP A 1 204 ? 40.901 -18.756 -27.009 1.00 95.06 204 ASP A C 1
ATOM 1650 O O . ASP A 1 204 ? 41.319 -17.936 -26.182 1.00 95.06 204 ASP A O 1
ATOM 1654 N N . LYS A 1 205 ? 39.652 -19.235 -26.935 1.00 95.25 205 LYS A N 1
ATOM 1655 C CA . LYS A 1 205 ? 38.696 -18.842 -25.887 1.00 95.25 205 LYS A CA 1
ATOM 1656 C C . LYS A 1 205 ? 39.233 -19.093 -24.472 1.00 95.25 205 LYS A C 1
ATOM 1658 O O . LYS A 1 205 ? 39.009 -18.271 -23.583 1.00 95.25 205 LYS A O 1
ATOM 1663 N N . ALA A 1 206 ? 39.935 -20.204 -24.245 1.00 96.81 206 ALA A N 1
ATOM 1664 C CA . ALA A 1 206 ? 40.473 -20.542 -22.930 1.00 96.81 206 ALA A CA 1
ATOM 1665 C C . ALA A 1 206 ? 41.621 -19.603 -22.545 1.00 96.81 206 ALA A C 1
ATOM 1667 O O . ALA A 1 206 ? 41.650 -19.092 -21.423 1.00 96.81 206 ALA A O 1
ATOM 1668 N N . LYS A 1 207 ? 42.520 -19.312 -23.490 1.00 98.00 207 LYS A N 1
ATOM 1669 C CA . LYS A 1 207 ? 43.637 -18.398 -23.263 1.00 98.00 207 LYS A CA 1
ATOM 1670 C C . LYS A 1 207 ? 43.165 -16.962 -23.047 1.00 98.00 207 LYS A C 1
ATOM 1672 O O . LYS A 1 207 ? 43.634 -16.303 -22.122 1.00 98.00 207 LYS A O 1
ATOM 1677 N N . LEU A 1 208 ? 42.177 -16.493 -23.815 1.00 97.69 208 LEU A N 1
ATOM 1678 C CA . LEU A 1 208 ? 41.597 -15.165 -23.595 1.00 97.69 208 LEU A CA 1
ATOM 1679 C C . LEU A 1 208 ? 40.900 -15.072 -22.227 1.00 97.69 208 LEU A C 1
ATOM 1681 O O . LEU A 1 208 ? 41.043 -14.064 -21.537 1.00 97.69 208 LEU A O 1
ATOM 1685 N N . ARG A 1 209 ? 40.208 -16.132 -21.786 1.00 97.62 209 ARG A N 1
ATOM 1686 C CA . ARG A 1 209 ? 39.644 -16.211 -20.427 1.00 97.62 209 ARG A CA 1
ATOM 1687 C C . ARG A 1 209 ? 40.717 -16.144 -19.339 1.00 97.62 209 ARG A C 1
ATOM 1689 O O . ARG A 1 209 ? 40.493 -15.488 -18.327 1.00 97.62 209 ARG A O 1
ATOM 1696 N N . GLU A 1 210 ? 41.877 -16.772 -19.531 1.00 98.12 210 GLU A N 1
ATOM 1697 C CA . GLU A 1 210 ? 43.015 -16.655 -18.604 1.00 98.12 210 GLU A CA 1
ATOM 1698 C C . GLU A 1 210 ? 43.477 -15.194 -18.478 1.00 98.12 210 GLU A C 1
ATOM 1700 O O . GLU A 1 210 ? 43.656 -14.690 -17.366 1.00 98.12 210 GLU A O 1
ATOM 1705 N N . HIS A 1 211 ? 43.607 -14.492 -19.607 1.00 98.31 211 HIS A N 1
ATOM 1706 C CA . HIS A 1 211 ? 44.000 -13.081 -19.636 1.00 98.31 211 HIS A CA 1
ATOM 1707 C C . HIS A 1 211 ? 42.938 -12.185 -18.990 1.00 98.31 211 HIS A C 1
ATOM 1709 O O . HIS A 1 211 ? 43.262 -11.308 -18.187 1.00 98.31 211 HIS A O 1
ATOM 1715 N N . PHE A 1 212 ? 41.659 -12.444 -19.271 1.00 98.38 212 PHE A N 1
ATOM 1716 C CA . PHE A 1 212 ? 40.562 -11.701 -18.665 1.00 98.38 212 PHE A CA 1
ATOM 1717 C C . PHE A 1 212 ? 40.489 -11.933 -17.151 1.00 98.38 212 PHE A C 1
ATOM 1719 O O . PHE A 1 212 ? 40.377 -10.980 -16.385 1.00 98.38 212 PHE A O 1
ATOM 1726 N N . ALA A 1 213 ? 40.663 -13.174 -16.690 1.00 98.44 213 ALA A N 1
ATOM 1727 C CA . ALA A 1 213 ? 40.747 -13.486 -15.267 1.00 98.44 213 ALA A CA 1
ATOM 1728 C C . ALA A 1 213 ? 41.929 -12.770 -14.591 1.00 98.44 213 ALA A C 1
ATOM 1730 O O . ALA A 1 213 ? 41.794 -12.293 -13.464 1.00 98.44 213 ALA A O 1
ATOM 1731 N N . TYR A 1 214 ? 43.080 -12.662 -15.265 1.00 98.50 214 TYR A N 1
ATOM 1732 C CA . TYR A 1 214 ? 44.217 -11.888 -14.764 1.00 98.50 214 TYR A CA 1
ATOM 1733 C C . TYR A 1 214 ? 43.868 -10.402 -14.613 1.00 98.50 214 TYR A C 1
ATOM 1735 O O . TYR A 1 214 ? 44.115 -9.821 -13.555 1.00 98.50 214 TYR A O 1
ATOM 1743 N N . PHE A 1 215 ? 43.239 -9.804 -15.629 1.00 98.44 215 PHE A N 1
ATOM 1744 C CA . PHE A 1 215 ? 42.756 -8.424 -15.577 1.00 98.44 215 PHE A CA 1
ATOM 1745 C C . PHE A 1 215 ? 41.779 -8.213 -14.413 1.00 98.44 215 PHE A C 1
ATOM 1747 O O . PHE A 1 215 ? 42.012 -7.350 -13.565 1.00 98.44 215 PHE A O 1
ATOM 1754 N N . LEU A 1 216 ? 40.744 -9.051 -14.299 1.00 98.38 216 LEU A N 1
ATOM 1755 C CA . LEU A 1 216 ? 39.767 -8.978 -13.211 1.00 98.38 216 LEU A CA 1
ATOM 1756 C C . LEU A 1 216 ? 40.456 -9.043 -11.839 1.00 98.38 216 LEU A C 1
ATOM 1758 O O . LEU A 1 216 ? 40.168 -8.221 -10.970 1.00 98.38 216 LEU A O 1
ATOM 1762 N N . LYS A 1 217 ? 41.427 -9.952 -11.653 1.00 98.31 217 LYS A N 1
ATOM 1763 C CA . LYS A 1 217 ? 42.144 -10.130 -10.372 1.00 98.31 217 LYS A CA 1
ATOM 1764 C C . LYS A 1 217 ? 42.955 -8.904 -9.968 1.00 98.31 217 LYS A C 1
ATOM 1766 O O . LYS A 1 217 ? 43.251 -8.734 -8.788 1.00 98.31 217 LYS A O 1
ATOM 1771 N N . LYS A 1 218 ? 43.322 -8.056 -10.929 1.00 98.31 218 LYS A N 1
ATOM 1772 C CA . LYS A 1 218 ? 44.022 -6.794 -10.679 1.00 98.31 218 LYS A CA 1
ATOM 1773 C C . LYS A 1 218 ? 43.074 -5.609 -10.524 1.00 98.31 218 LYS A C 1
ATOM 1775 O O . LYS A 1 218 ? 43.401 -4.689 -9.781 1.00 98.31 218 LYS A O 1
ATOM 1780 N N . ILE A 1 219 ? 41.934 -5.606 -11.210 1.00 98.25 219 ILE A N 1
ATOM 1781 C CA . ILE A 1 219 ? 41.035 -4.447 -11.257 1.00 98.25 219 ILE A CA 1
ATOM 1782 C C . ILE A 1 219 ? 39.948 -4.491 -10.185 1.00 98.25 219 ILE A C 1
ATOM 1784 O O . ILE A 1 219 ? 39.709 -3.477 -9.532 1.00 98.25 219 ILE A O 1
ATOM 1788 N N . ILE A 1 220 ? 39.308 -5.642 -9.972 1.00 98.44 220 ILE A N 1
ATOM 1789 C CA . ILE A 1 220 ? 38.145 -5.745 -9.081 1.00 98.44 220 ILE A CA 1
ATOM 1790 C C . ILE A 1 220 ? 38.469 -5.360 -7.626 1.00 98.44 220 ILE A C 1
ATOM 1792 O O . ILE A 1 220 ? 37.692 -4.585 -7.071 1.00 98.44 220 ILE A O 1
ATOM 1796 N N . PRO A 1 221 ? 39.608 -5.762 -7.020 1.00 98.31 221 PRO A N 1
ATOM 1797 C CA . PRO A 1 221 ? 39.947 -5.315 -5.665 1.00 98.31 221 PRO A CA 1
ATOM 1798 C C . PRO A 1 221 ? 40.071 -3.789 -5.538 1.00 98.31 221 PRO A C 1
ATOM 1800 O O . PRO A 1 221 ? 39.627 -3.214 -4.550 1.00 98.31 221 PRO A O 1
ATOM 1803 N N . VAL A 1 222 ? 40.625 -3.122 -6.559 1.00 98.38 222 VAL A N 1
ATOM 1804 C CA . VAL A 1 222 ? 40.732 -1.653 -6.585 1.00 98.38 222 VAL A CA 1
ATOM 1805 C C . VAL A 1 222 ? 39.357 -1.016 -6.749 1.00 98.38 222 VAL A C 1
ATOM 1807 O O . VAL A 1 222 ? 39.068 -0.024 -6.089 1.00 98.38 222 VAL A O 1
ATOM 1810 N N . ALA A 1 223 ? 38.502 -1.574 -7.610 1.00 98.19 223 ALA A N 1
ATOM 1811 C CA . ALA A 1 223 ? 37.134 -1.097 -7.780 1.00 98.19 223 ALA A CA 1
ATOM 1812 C C . ALA A 1 223 ? 36.330 -1.214 -6.475 1.00 98.19 223 ALA A C 1
ATOM 1814 O O . ALA A 1 223 ? 35.639 -0.271 -6.101 1.00 98.19 223 ALA A O 1
ATOM 1815 N N . GLU A 1 224 ? 36.470 -2.325 -5.752 1.00 97.81 224 GLU A N 1
ATOM 1816 C CA . GLU A 1 224 ? 35.827 -2.542 -4.455 1.00 97.81 224 GLU A CA 1
ATOM 1817 C C . GLU A 1 224 ? 36.304 -1.543 -3.393 1.00 97.81 224 GLU A C 1
ATOM 1819 O O . GLU A 1 224 ? 35.470 -0.902 -2.755 1.00 97.81 224 GLU A O 1
ATOM 1824 N N . GLU A 1 225 ? 37.621 -1.327 -3.280 1.00 97.88 225 GLU A N 1
ATOM 1825 C CA . GLU A 1 225 ? 38.235 -0.355 -2.359 1.00 97.88 225 GLU A CA 1
ATOM 1826 C C . GLU A 1 225 ? 37.643 1.056 -2.514 1.00 97.88 225 GLU A C 1
ATOM 1828 O O . GLU A 1 225 ? 37.359 1.739 -1.531 1.00 97.88 225 GLU A O 1
ATOM 1833 N N . ILE A 1 226 ? 37.430 1.497 -3.756 1.00 97.81 226 ILE A N 1
ATOM 1834 C CA . ILE A 1 226 ? 36.978 2.862 -4.075 1.00 97.81 226 ILE A CA 1
ATOM 1835 C C . ILE A 1 226 ? 35.467 2.964 -4.347 1.00 97.81 226 ILE A C 1
ATOM 1837 O O . ILE A 1 226 ? 34.970 4.033 -4.736 1.00 97.81 226 ILE A O 1
ATOM 1841 N N . GLY A 1 227 ? 34.731 1.865 -4.154 1.00 96.81 227 GLY A N 1
ATOM 1842 C CA . GLY A 1 227 ? 33.281 1.785 -4.324 1.00 96.81 227 GLY A CA 1
ATOM 1843 C C . GLY A 1 227 ? 32.791 1.892 -5.773 1.00 96.81 227 GLY A C 1
ATOM 1844 O O . GLY A 1 227 ? 31.680 2.368 -5.999 1.00 96.81 227 GLY A O 1
ATOM 1845 N N . ILE A 1 228 ? 33.605 1.502 -6.756 1.00 97.69 228 ILE A N 1
ATOM 1846 C CA . ILE A 1 228 ? 33.211 1.398 -8.166 1.00 97.69 228 ILE A CA 1
ATOM 1847 C C . ILE A 1 228 ? 32.534 0.051 -8.447 1.00 97.69 228 ILE A C 1
ATOM 1849 O O . ILE A 1 228 ? 32.960 -1.005 -7.983 1.00 97.69 228 ILE A O 1
ATOM 1853 N N . LYS A 1 229 ? 31.495 0.098 -9.280 1.00 97.50 229 LYS A N 1
ATOM 1854 C CA . LYS A 1 229 ? 30.849 -1.045 -9.917 1.00 97.50 229 LYS A CA 1
ATOM 1855 C C . LYS A 1 229 ? 31.358 -1.185 -11.348 1.00 97.50 229 LYS A C 1
ATOM 1857 O O . LYS A 1 229 ? 31.118 -0.318 -12.190 1.00 97.50 229 LYS A O 1
ATOM 1862 N N . MET A 1 230 ? 32.065 -2.277 -11.611 1.00 98.12 230 MET A N 1
ATOM 1863 C CA . MET A 1 230 ? 32.513 -2.661 -12.945 1.00 98.12 230 MET A CA 1
ATOM 1864 C C . MET A 1 230 ? 31.414 -3.475 -13.626 1.00 98.12 230 MET A C 1
ATOM 1866 O O . MET A 1 230 ? 30.956 -4.474 -13.077 1.00 98.12 230 MET A O 1
ATOM 1870 N N . ALA A 1 231 ? 31.004 -3.057 -14.818 1.00 97.81 231 ALA A N 1
ATOM 1871 C CA . ALA A 1 231 ? 29.946 -3.677 -15.603 1.00 97.81 231 ALA A CA 1
ATOM 1872 C C . ALA A 1 231 ? 30.510 -4.115 -16.961 1.00 97.81 231 ALA A C 1
ATOM 1874 O O . ALA A 1 231 ? 30.749 -3.289 -17.841 1.00 97.81 231 ALA A O 1
ATOM 1875 N N . VAL A 1 232 ? 30.780 -5.411 -17.131 1.00 97.94 232 VAL A N 1
ATOM 1876 C CA . VAL A 1 232 ? 31.279 -5.914 -18.418 1.00 97.94 232 VAL A CA 1
ATOM 1877 C C . VAL A 1 232 ? 30.139 -5.977 -19.436 1.00 97.94 232 VAL A C 1
ATOM 1879 O O . VAL A 1 232 ? 29.073 -6.529 -19.152 1.00 97.94 232 VAL A O 1
ATOM 1882 N N . HIS A 1 233 ? 30.349 -5.392 -20.611 1.00 97.19 233 HIS A N 1
ATOM 1883 C CA . HIS A 1 233 ? 29.447 -5.485 -21.752 1.00 97.19 233 HIS A CA 1
ATOM 1884 C C . HIS A 1 233 ? 29.629 -6.830 -22.473 1.00 97.19 233 HIS A C 1
ATOM 1886 O O . HIS A 1 233 ? 30.770 -7.283 -22.610 1.00 97.19 233 HIS A O 1
ATOM 1892 N N . PRO A 1 234 ? 28.545 -7.473 -22.950 1.00 96.94 234 PRO A N 1
ATOM 1893 C CA . PRO A 1 234 ? 28.658 -8.673 -23.769 1.00 96.94 234 PRO A CA 1
ATOM 1894 C C . PRO A 1 234 ? 29.382 -8.437 -25.089 1.00 96.94 234 PRO A C 1
ATOM 1896 O O . PRO A 1 234 ? 29.447 -7.322 -25.600 1.00 96.94 234 PRO A O 1
ATOM 1899 N N . ASP A 1 235 ? 29.875 -9.514 -25.681 1.00 95.88 235 ASP A N 1
ATOM 1900 C CA . ASP A 1 235 ? 30.407 -9.486 -27.040 1.00 95.88 235 ASP A CA 1
ATOM 1901 C C . ASP A 1 235 ? 29.306 -9.121 -28.051 1.00 95.88 235 ASP A C 1
ATOM 1903 O O . ASP A 1 235 ? 28.212 -9.662 -27.941 1.00 95.88 235 ASP A O 1
ATOM 1907 N N . ASP A 1 236 ? 29.562 -8.244 -29.034 1.00 92.50 236 ASP A N 1
ATOM 1908 C CA . ASP A 1 236 ? 28.576 -7.815 -30.049 1.00 92.50 236 ASP A CA 1
ATOM 1909 C C . ASP A 1 236 ? 29.116 -7.999 -31.490 1.00 92.50 236 ASP A C 1
ATOM 1911 O O . ASP A 1 236 ? 29.902 -7.176 -31.967 1.00 92.50 236 ASP A O 1
ATOM 1915 N N . PRO A 1 237 ? 28.718 -9.060 -32.219 1.00 93.88 237 PRO A N 1
ATOM 1916 C CA . PRO A 1 237 ? 27.790 -10.114 -31.809 1.00 93.88 237 PRO A CA 1
ATOM 1917 C C . PRO A 1 237 ? 28.424 -11.138 -30.835 1.00 93.88 237 PRO A C 1
ATOM 1919 O O . PRO A 1 237 ? 29.640 -11.350 -30.860 1.00 93.88 237 PRO A O 1
ATOM 1922 N N . PRO A 1 238 ? 27.612 -11.852 -30.031 1.00 94.81 238 PRO A N 1
ATOM 1923 C CA . PRO A 1 238 ? 28.043 -12.845 -29.038 1.00 94.81 238 PRO A CA 1
ATOM 1924 C C . PRO A 1 238 ? 28.403 -14.206 -29.665 1.00 94.81 238 PRO A C 1
ATOM 1926 O O . PRO A 1 238 ? 27.845 -15.263 -29.340 1.00 94.81 238 PRO A O 1
ATOM 1929 N N . ARG A 1 239 ? 29.309 -14.178 -30.643 1.00 92.81 239 ARG A N 1
ATOM 1930 C CA . ARG A 1 239 ? 29.869 -15.344 -31.339 1.00 92.81 239 ARG A CA 1
ATOM 1931 C C . ARG A 1 239 ? 31.188 -14.978 -32.011 1.00 92.81 239 ARG A C 1
ATOM 1933 O O . ARG A 1 239 ? 31.450 -13.807 -32.277 1.00 92.81 239 ARG A O 1
ATOM 1940 N N . GLU A 1 240 ? 32.014 -15.981 -32.279 1.00 92.44 240 GLU A N 1
ATOM 1941 C CA . GLU A 1 240 ? 33.316 -15.778 -32.919 1.00 92.44 240 GLU A CA 1
ATOM 1942 C C . GLU A 1 240 ? 33.164 -15.104 -34.287 1.00 92.44 240 GLU A C 1
ATOM 1944 O O . GLU A 1 240 ? 32.315 -15.484 -35.093 1.00 92.44 240 GLU A O 1
ATOM 1949 N N . ILE A 1 241 ? 33.997 -14.094 -34.537 1.00 91.12 241 ILE A N 1
ATOM 1950 C CA . ILE A 1 241 ? 34.075 -13.381 -35.815 1.00 91.12 241 ILE A CA 1
ATOM 1951 C C . ILE A 1 241 ? 35.545 -13.196 -36.186 1.00 91.12 241 ILE A C 1
ATOM 1953 O O . ILE A 1 241 ? 36.378 -12.981 -35.310 1.00 91.12 241 ILE A O 1
ATOM 1957 N N . LEU A 1 242 ? 35.889 -13.310 -37.471 1.00 92.50 242 LEU A N 1
ATOM 1958 C CA . LEU A 1 242 ? 37.274 -13.199 -37.969 1.00 92.50 242 LEU A CA 1
ATOM 1959 C C . LEU A 1 242 ? 38.284 -14.139 -37.269 1.00 92.50 242 LEU A C 1
ATOM 1961 O O . LEU A 1 242 ? 39.484 -13.866 -37.242 1.00 92.50 242 LEU A O 1
ATOM 1965 N N . GLY A 1 243 ? 37.814 -15.258 -36.705 1.00 89.50 243 GLY A N 1
ATOM 1966 C CA . GLY A 1 243 ? 38.637 -16.186 -35.919 1.00 89.50 243 GLY A CA 1
ATOM 1967 C C . GLY A 1 243 ? 39.042 -15.666 -34.533 1.00 89.50 243 GLY A C 1
ATOM 1968 O O . GLY A 1 243 ? 39.937 -16.239 -33.917 1.00 89.50 243 GLY A O 1
ATOM 1969 N N . LEU A 1 244 ? 38.416 -14.588 -34.055 1.00 93.06 244 LEU A N 1
ATOM 1970 C CA . LEU A 1 244 ? 38.632 -14.031 -32.724 1.00 93.06 244 LEU A CA 1
ATOM 1971 C C . LEU A 1 244 ? 37.669 -14.669 -31.708 1.00 93.06 244 LEU A C 1
ATOM 1973 O O . LEU A 1 244 ? 36.461 -14.733 -31.974 1.00 93.06 244 LEU A O 1
ATOM 1977 N N . PRO A 1 245 ? 38.163 -15.101 -30.533 1.00 94.38 245 PRO A N 1
ATOM 1978 C CA . PRO A 1 245 ? 37.320 -15.712 -29.514 1.00 94.38 245 PRO A CA 1
ATOM 1979 C C . PRO A 1 245 ? 36.408 -14.689 -28.821 1.00 94.38 245 PRO A C 1
ATOM 1981 O O . PRO A 1 245 ? 36.798 -13.547 -28.581 1.00 94.38 245 PRO A O 1
ATOM 1984 N N . ARG A 1 246 ? 35.210 -15.135 -28.427 1.00 95.38 246 ARG A N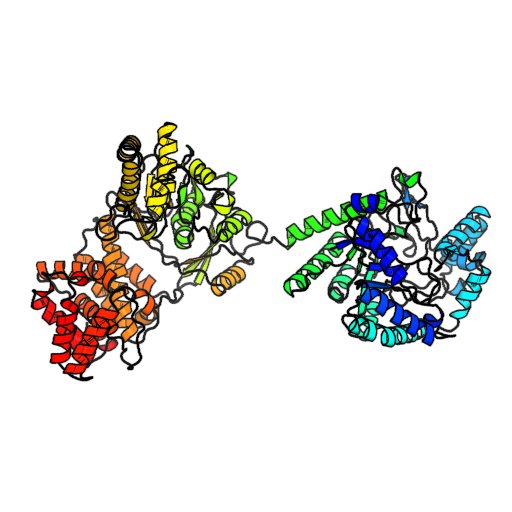 1
ATOM 1985 C CA . ARG A 1 246 ? 34.234 -14.378 -27.621 1.00 95.38 246 ARG A CA 1
ATOM 1986 C C . ARG A 1 246 ? 34.001 -15.063 -26.266 1.00 95.38 246 ARG A C 1
ATOM 1988 O O . ARG A 1 246 ? 33.876 -16.291 -26.193 1.00 95.38 246 ARG A O 1
ATOM 1995 N N . ILE A 1 247 ? 33.997 -14.288 -25.180 1.00 96.94 247 ILE A N 1
ATOM 1996 C CA . ILE A 1 247 ? 34.046 -14.789 -23.789 1.00 96.94 247 ILE A CA 1
ATOM 1997 C C . ILE A 1 247 ? 32.955 -14.233 -22.867 1.00 96.94 247 ILE A C 1
ATOM 1999 O O . ILE A 1 247 ? 32.916 -14.621 -21.704 1.00 96.94 247 ILE A O 1
ATOM 2003 N N . VAL A 1 248 ? 32.077 -13.367 -23.370 1.00 97.38 248 VAL A N 1
ATOM 2004 C CA . VAL A 1 248 ? 30.925 -12.765 -22.683 1.00 97.38 248 VAL A CA 1
ATOM 2005 C C . VAL A 1 248 ? 29.698 -12.870 -23.602 1.00 97.38 248 VAL A C 1
ATOM 2007 O O . VAL A 1 248 ? 29.168 -11.875 -24.088 1.00 97.38 248 VAL A O 1
ATOM 2010 N N . SER A 1 249 ? 29.283 -14.098 -23.923 1.00 97.50 249 SER A N 1
ATOM 2011 C CA . SER A 1 249 ? 28.271 -14.375 -24.958 1.00 97.50 249 SER A CA 1
ATOM 2012 C C . SER A 1 249 ? 27.032 -15.125 -24.451 1.00 97.50 249 SER A C 1
ATOM 2014 O O . SER A 1 249 ? 25.971 -15.059 -25.073 1.00 97.50 249 SER A O 1
ATOM 2016 N N . THR A 1 250 ? 27.160 -15.844 -23.336 1.00 97.94 250 THR A N 1
ATOM 2017 C CA . THR A 1 250 ? 26.156 -16.785 -22.811 1.00 97.94 250 THR A CA 1
ATOM 2018 C C . THR A 1 250 ? 25.974 -16.644 -21.300 1.00 97.94 250 THR A C 1
ATOM 2020 O O . THR A 1 250 ? 26.791 -16.028 -20.609 1.00 97.94 250 THR A O 1
ATOM 2023 N N . ILE A 1 251 ? 24.924 -17.261 -20.755 1.00 97.69 251 ILE A N 1
ATOM 2024 C CA . ILE A 1 251 ? 24.712 -17.321 -19.303 1.00 97.69 251 ILE A CA 1
ATOM 2025 C C . ILE A 1 251 ? 25.832 -18.097 -18.582 1.00 97.69 251 ILE A C 1
ATOM 2027 O O . ILE A 1 251 ? 26.177 -17.774 -17.445 1.00 97.69 251 ILE A O 1
ATOM 2031 N N . GLU A 1 252 ? 26.448 -19.084 -19.238 1.00 98.00 252 GLU A N 1
ATOM 2032 C CA . GLU A 1 252 ? 27.609 -19.816 -18.725 1.00 98.00 252 GLU A CA 1
ATOM 2033 C C . GLU A 1 252 ? 28.851 -18.926 -18.643 1.00 98.00 252 GLU A C 1
ATOM 2035 O O . GLU A 1 252 ? 29.621 -19.038 -17.688 1.00 98.00 252 GLU A O 1
ATOM 2040 N N . ASP A 1 253 ? 29.041 -18.024 -19.611 1.00 98.06 253 ASP A N 1
ATOM 2041 C CA . ASP A 1 253 ? 30.102 -17.018 -19.545 1.00 98.06 253 ASP A CA 1
ATOM 2042 C C . ASP A 1 253 ? 29.881 -16.074 -18.349 1.00 98.06 253 ASP A C 1
ATOM 2044 O O . ASP A 1 253 ? 30.810 -15.853 -17.573 1.00 98.06 253 ASP A O 1
ATOM 2048 N N . MET A 1 254 ? 28.649 -15.587 -18.134 1.00 98.19 254 MET A N 1
ATOM 2049 C CA . MET A 1 254 ? 28.312 -14.780 -16.948 1.00 98.19 254 MET A CA 1
ATOM 2050 C C . MET A 1 254 ? 28.589 -15.547 -15.650 1.00 98.19 254 MET A C 1
ATOM 2052 O O . MET A 1 254 ? 29.198 -15.017 -14.726 1.00 98.19 254 MET A O 1
ATOM 2056 N N . ARG A 1 255 ? 28.199 -16.824 -15.568 1.00 98.25 255 ARG A N 1
ATOM 2057 C CA . ARG A 1 255 ? 28.487 -17.643 -14.383 1.00 98.25 255 ARG A CA 1
ATOM 2058 C C . ARG A 1 255 ? 29.989 -17.746 -14.125 1.00 98.25 255 ARG A C 1
ATOM 2060 O O . ARG A 1 255 ? 30.430 -17.477 -13.012 1.00 98.25 255 ARG A O 1
ATOM 2067 N N . TRP A 1 256 ? 30.766 -18.058 -15.161 1.00 98.25 256 TRP A N 1
ATOM 2068 C CA . TRP A 1 256 ? 32.219 -18.167 -15.059 1.00 98.25 256 TRP A CA 1
ATOM 2069 C C . TRP A 1 256 ? 32.872 -16.853 -14.592 1.00 98.25 256 TRP A C 1
ATOM 2071 O O . TRP A 1 256 ? 33.790 -16.890 -13.772 1.00 98.25 256 TRP A O 1
ATOM 2081 N N . ILE A 1 257 ? 32.393 -15.689 -15.047 1.00 97.94 257 ILE A N 1
ATOM 2082 C CA . ILE A 1 257 ? 32.905 -14.376 -14.607 1.00 97.94 257 ILE A CA 1
ATOM 2083 C C . ILE A 1 257 ? 32.628 -14.144 -13.117 1.00 97.94 257 ILE A C 1
ATOM 2085 O O . ILE A 1 257 ? 33.534 -13.725 -12.390 1.00 97.94 257 ILE A O 1
ATOM 2089 N N . ALA A 1 258 ? 31.409 -14.441 -12.653 1.00 96.88 258 ALA A N 1
ATOM 2090 C CA . ALA A 1 258 ? 31.040 -14.314 -11.242 1.00 96.88 258 ALA A CA 1
ATOM 2091 C C . ALA A 1 258 ? 31.861 -15.258 -10.347 1.00 96.88 258 ALA A C 1
ATOM 2093 O O . ALA A 1 258 ? 32.330 -14.846 -9.293 1.00 96.88 258 ALA A O 1
ATOM 2094 N N . GLU A 1 259 ? 32.080 -16.499 -10.786 1.00 96.50 259 GLU A N 1
ATOM 2095 C CA . GLU A 1 259 ? 32.878 -17.499 -10.060 1.00 96.50 259 GLU A CA 1
ATOM 2096 C C . GLU A 1 259 ? 34.381 -17.182 -10.073 1.00 96.50 259 GLU A C 1
ATOM 2098 O O . GLU A 1 259 ? 35.104 -17.546 -9.147 1.00 96.50 259 GLU A O 1
ATOM 2103 N N . THR A 1 260 ? 34.870 -16.489 -11.107 1.00 96.44 260 THR A N 1
ATOM 2104 C CA . THR A 1 260 ? 36.284 -16.100 -11.203 1.00 96.44 260 THR A CA 1
ATOM 2105 C C . THR A 1 260 ? 36.659 -15.093 -10.115 1.00 96.44 260 THR A C 1
ATOM 2107 O O . THR A 1 260 ? 37.754 -15.199 -9.556 1.00 96.44 260 THR A O 1
ATOM 2110 N N . ILE A 1 261 ? 35.773 -14.129 -9.818 1.00 95.38 261 ILE A N 1
ATOM 2111 C CA . ILE A 1 261 ? 35.886 -13.202 -8.680 1.00 95.38 261 ILE A CA 1
ATOM 2112 C C . ILE A 1 261 ? 34.499 -12.872 -8.128 1.00 95.38 261 ILE A C 1
ATOM 2114 O O . ILE A 1 261 ? 33.766 -12.051 -8.695 1.00 95.38 261 ILE A O 1
ATOM 2118 N N . ASP A 1 262 ? 34.199 -13.447 -6.967 1.00 96.19 262 ASP A N 1
ATOM 2119 C CA . ASP A 1 262 ? 32.961 -13.221 -6.227 1.00 96.19 262 ASP A CA 1
ATOM 2120 C C . ASP A 1 262 ? 33.046 -11.928 -5.397 1.00 96.19 262 ASP A C 1
ATOM 2122 O O . ASP A 1 262 ? 33.324 -11.936 -4.203 1.00 96.19 262 ASP A O 1
ATOM 2126 N N . SER A 1 263 ? 32.861 -10.782 -6.054 1.00 97.25 263 SER A N 1
ATOM 2127 C CA . SER A 1 263 ? 32.824 -9.460 -5.405 1.00 97.25 263 SER A CA 1
ATOM 2128 C C . SER A 1 263 ? 31.691 -8.624 -5.973 1.00 97.25 263 SER A C 1
ATOM 2130 O O . SER A 1 263 ? 31.481 -8.619 -7.184 1.00 97.25 263 SER A O 1
ATOM 2132 N N . ASN A 1 264 ? 30.985 -7.863 -5.136 1.00 94.06 264 ASN A N 1
ATOM 2133 C CA . ASN A 1 264 ? 29.925 -6.949 -5.579 1.00 94.06 264 ASN A CA 1
ATOM 2134 C C . ASN A 1 264 ? 30.448 -5.776 -6.429 1.00 94.06 264 ASN A C 1
ATOM 2136 O O . ASN A 1 264 ? 29.653 -4.964 -6.893 1.00 94.06 264 ASN A O 1
ATOM 2140 N N . ALA A 1 265 ? 31.760 -5.618 -6.607 1.00 97.62 265 ALA A N 1
ATOM 2141 C CA . ALA A 1 265 ? 32.318 -4.688 -7.588 1.00 97.62 265 ALA A CA 1
ATOM 2142 C C . ALA A 1 265 ? 32.375 -5.285 -9.009 1.00 97.62 265 ALA A C 1
ATOM 2144 O O . ALA A 1 265 ? 32.573 -4.536 -9.961 1.00 97.62 265 ALA A O 1
ATOM 2145 N N . ASN A 1 266 ? 32.183 -6.601 -9.163 1.00 98.31 266 ASN A N 1
ATOM 2146 C CA . ASN A 1 266 ? 32.230 -7.333 -10.430 1.00 98.31 266 ASN A CA 1
ATOM 2147 C C . ASN A 1 266 ? 30.816 -7.681 -10.927 1.00 98.31 266 ASN A C 1
ATOM 2149 O O . ASN A 1 266 ? 30.131 -8.530 -10.348 1.00 98.31 266 ASN A O 1
ATOM 2153 N N . GLY A 1 267 ? 30.371 -7.032 -11.998 1.00 97.88 267 GLY A N 1
ATOM 2154 C CA . GLY A 1 267 ? 29.036 -7.225 -12.551 1.00 97.88 267 GLY A CA 1
ATOM 2155 C C . GLY A 1 267 ? 28.950 -6.993 -14.054 1.00 97.88 267 GLY A C 1
ATOM 2156 O O . GLY A 1 267 ? 29.949 -7.026 -14.773 1.00 97.88 267 GLY A O 1
ATOM 2157 N N . TYR A 1 268 ? 27.727 -6.771 -14.529 1.00 98.31 268 TYR A N 1
ATOM 2158 C CA . TYR A 1 268 ? 27.367 -6.863 -15.940 1.00 98.31 268 TYR A CA 1
ATOM 2159 C C . TYR A 1 268 ? 26.636 -5.623 -16.436 1.00 98.31 268 TYR A C 1
ATOM 2161 O O . TYR A 1 268 ? 25.776 -5.063 -15.744 1.00 98.31 268 TYR A O 1
ATOM 2169 N N . THR A 1 269 ? 26.931 -5.271 -17.683 1.00 98.12 269 THR A N 1
ATOM 2170 C CA . THR A 1 269 ? 26.012 -4.513 -18.523 1.00 98.12 269 THR A CA 1
ATOM 2171 C C . THR A 1 269 ? 25.113 -5.517 -19.232 1.00 98.12 269 THR A C 1
ATOM 2173 O O . THR A 1 269 ? 25.573 -6.307 -20.055 1.00 98.12 269 THR A O 1
ATOM 2176 N N . MET A 1 270 ? 23.823 -5.519 -18.911 1.00 98.06 270 MET A N 1
ATOM 2177 C CA . MET A 1 270 ? 22.856 -6.386 -19.577 1.00 98.06 270 MET A CA 1
ATOM 2178 C C . MET A 1 270 ? 22.404 -5.717 -20.880 1.00 98.06 270 MET A C 1
ATOM 2180 O O . MET A 1 270 ? 21.530 -4.849 -20.875 1.00 98.06 270 MET A O 1
ATOM 2184 N N . CYS A 1 271 ? 23.033 -6.106 -21.994 1.00 97.56 271 CYS A N 1
ATOM 2185 C CA . CYS A 1 271 ? 22.666 -5.644 -23.330 1.00 97.56 271 CYS A CA 1
ATOM 2186 C C . CYS A 1 271 ? 21.740 -6.641 -24.021 1.00 97.56 271 CYS A C 1
ATOM 2188 O O . CYS A 1 271 ? 22.169 -7.665 -24.556 1.00 97.56 271 CYS A O 1
ATOM 2190 N N . THR A 1 272 ? 20.454 -6.304 -24.004 1.00 97.81 272 THR A N 1
ATOM 2191 C CA . THR A 1 272 ? 19.371 -7.127 -24.558 1.00 97.81 272 THR A CA 1
ATOM 2192 C C . THR A 1 272 ? 19.529 -7.369 -26.054 1.00 97.81 272 THR A C 1
ATOM 2194 O O . THR A 1 272 ? 19.386 -8.500 -26.504 1.00 97.81 272 THR A O 1
ATOM 2197 N N . GLY A 1 273 ? 19.923 -6.351 -26.818 1.00 95.06 273 GLY A N 1
ATOM 2198 C CA . GLY A 1 273 ? 20.135 -6.495 -28.256 1.00 95.06 273 GLY A CA 1
ATOM 2199 C C . GLY A 1 273 ? 21.424 -7.196 -28.654 1.00 95.06 273 GLY A C 1
ATOM 2200 O O . GLY A 1 273 ? 21.541 -7.561 -29.814 1.00 95.06 273 GLY A O 1
ATOM 2201 N N . SER A 1 274 ? 22.394 -7.368 -27.750 1.00 95.50 274 SER A N 1
ATOM 2202 C CA . SER A 1 274 ? 23.565 -8.198 -28.039 1.00 95.50 274 SER A CA 1
ATOM 2203 C C . SER A 1 274 ? 23.275 -9.657 -27.698 1.00 95.50 274 SER A C 1
ATOM 2205 O O . SER A 1 274 ? 23.262 -10.506 -28.584 1.00 95.50 274 SER A O 1
ATOM 2207 N N . TYR A 1 275 ? 22.926 -9.955 -26.441 1.00 97.44 275 TYR A N 1
ATOM 2208 C CA . TYR A 1 275 ? 22.597 -11.325 -26.042 1.00 97.44 275 TYR A CA 1
ATOM 2209 C C . TYR A 1 275 ? 21.400 -11.895 -26.818 1.00 97.44 275 TYR A C 1
ATOM 2211 O O . TYR A 1 275 ? 21.382 -13.094 -27.084 1.00 97.44 275 TYR A O 1
ATOM 2219 N N . GLY A 1 276 ? 20.434 -11.052 -27.200 1.00 95.31 276 GLY A N 1
ATOM 2220 C CA . GLY A 1 276 ? 19.199 -11.437 -27.884 1.00 95.31 276 GLY A CA 1
ATOM 2221 C C . GLY A 1 276 ? 19.360 -11.860 -29.344 1.00 95.31 276 GLY A C 1
ATOM 2222 O O . GLY A 1 276 ? 18.455 -12.492 -29.880 1.00 95.31 276 GLY A O 1
ATOM 2223 N N . VAL A 1 277 ? 20.509 -11.619 -29.991 1.00 95.12 277 VAL A N 1
ATOM 2224 C CA . VAL A 1 277 ? 20.740 -12.146 -31.358 1.00 95.12 277 VAL A CA 1
ATOM 2225 C C . VAL A 1 277 ? 20.932 -13.664 -31.365 1.00 95.12 277 VAL A C 1
ATOM 2227 O O . VAL A 1 277 ? 20.961 -14.292 -32.420 1.00 95.12 277 VAL A O 1
ATOM 2230 N N . ARG A 1 278 ? 21.073 -14.267 -30.182 1.00 94.31 278 ARG A N 1
ATOM 2231 C CA . ARG A 1 278 ? 21.163 -15.705 -29.966 1.00 94.31 278 ARG A CA 1
ATOM 2232 C C . ARG A 1 278 ? 19.823 -16.252 -29.500 1.00 94.31 278 ARG A C 1
ATOM 2234 O O . ARG A 1 278 ? 19.335 -15.870 -28.443 1.00 94.31 278 ARG A O 1
ATOM 2241 N N . ALA A 1 279 ? 19.261 -17.188 -30.257 1.00 93.44 279 ALA A N 1
ATOM 2242 C CA . ALA A 1 279 ? 18.001 -17.833 -29.891 1.00 93.44 279 ALA A CA 1
ATOM 2243 C C . ALA A 1 279 ? 18.118 -18.743 -28.650 1.00 93.44 279 ALA A C 1
ATOM 2245 O O . ALA A 1 279 ? 17.115 -19.026 -28.005 1.00 93.44 279 ALA A O 1
ATOM 2246 N N . ASP A 1 280 ? 19.326 -19.206 -28.312 1.00 95.06 280 ASP A N 1
ATOM 2247 C CA . ASP A 1 280 ? 19.590 -20.057 -27.146 1.00 95.06 280 ASP A CA 1
ATOM 2248 C C . ASP A 1 280 ? 19.793 -19.272 -25.836 1.00 95.06 280 ASP A C 1
ATOM 2250 O O . ASP A 1 280 ? 19.850 -19.879 -24.766 1.00 95.06 280 ASP A O 1
ATOM 2254 N N . ASN A 1 281 ? 19.857 -17.936 -25.890 1.00 96.94 281 ASN A N 1
ATOM 2255 C CA . ASN A 1 281 ? 19.923 -17.095 -24.698 1.00 96.94 281 ASN A CA 1
ATOM 2256 C C . ASN A 1 281 ? 18.518 -16.757 -24.175 1.00 96.94 281 ASN A C 1
ATOM 2258 O O . ASN A 1 281 ? 17.754 -16.031 -24.807 1.00 96.94 281 ASN A O 1
ATOM 2262 N N . ASP A 1 282 ? 18.216 -17.205 -22.956 1.00 97.38 282 ASP A N 1
ATOM 2263 C CA . ASP A 1 282 ? 17.033 -16.780 -22.200 1.00 97.38 282 ASP A CA 1
ATOM 2264 C C . ASP A 1 282 ? 17.367 -15.535 -21.365 1.00 97.38 282 ASP A C 1
ATOM 2266 O O . ASP A 1 282 ? 17.912 -15.621 -20.259 1.00 97.38 282 ASP A O 1
ATOM 2270 N N . LEU A 1 283 ? 17.041 -14.359 -21.906 1.00 97.88 283 LEU A N 1
ATOM 2271 C CA . LEU A 1 283 ? 17.374 -13.078 -21.277 1.00 97.88 283 LEU A CA 1
ATOM 2272 C C . LEU A 1 283 ? 16.680 -12.883 -19.925 1.00 97.88 283 LEU A C 1
ATOM 2274 O O . LEU A 1 283 ? 17.279 -12.327 -19.004 1.00 97.88 283 LEU A O 1
ATOM 2278 N N . VAL A 1 284 ? 15.447 -13.370 -19.771 1.00 97.81 284 VAL A N 1
ATOM 2279 C CA . VAL A 1 284 ? 14.685 -13.247 -18.520 1.00 97.81 284 VAL A CA 1
ATOM 2280 C C . VAL A 1 284 ? 15.362 -14.068 -17.429 1.00 97.81 284 VAL A C 1
ATOM 2282 O O . VAL A 1 284 ? 15.591 -13.578 -16.320 1.00 97.81 284 VAL A O 1
ATOM 2285 N N . LYS A 1 285 ? 15.761 -15.303 -17.747 1.00 97.88 285 LYS A N 1
ATOM 2286 C CA . LYS A 1 285 ? 16.530 -16.153 -16.835 1.00 97.88 285 LYS A CA 1
ATOM 2287 C C . LYS A 1 285 ? 17.885 -15.543 -16.493 1.00 97.88 285 LYS A C 1
ATOM 2289 O O . LYS A 1 285 ? 18.297 -15.626 -15.335 1.00 97.88 285 LYS A O 1
ATOM 2294 N N . MET A 1 286 ? 18.572 -14.923 -17.452 1.00 98.44 286 MET A N 1
ATOM 2295 C CA . MET A 1 286 ? 19.841 -14.230 -17.204 1.00 98.44 286 MET A CA 1
ATOM 2296 C C . MET A 1 286 ? 19.662 -13.064 -16.223 1.00 98.44 286 MET A C 1
ATOM 2298 O O . MET A 1 286 ? 20.424 -12.971 -15.259 1.00 98.44 286 MET A O 1
ATOM 2302 N N . VAL A 1 287 ? 18.623 -12.234 -16.401 1.00 98.38 287 VAL A N 1
ATOM 2303 C CA . VAL A 1 287 ? 18.288 -11.145 -15.464 1.00 98.38 287 VAL A CA 1
ATOM 2304 C C . VAL A 1 287 ? 17.965 -11.697 -14.078 1.00 98.38 287 VAL A C 1
ATOM 2306 O O . VAL A 1 287 ? 18.550 -11.245 -13.100 1.00 98.38 287 VAL A O 1
ATOM 2309 N N . LYS A 1 288 ? 17.110 -12.719 -13.969 1.00 97.12 288 LYS A N 1
ATOM 2310 C CA . LYS A 1 288 ? 16.750 -13.315 -12.669 1.00 97.12 288 LYS A CA 1
ATOM 2311 C C . LYS A 1 288 ? 17.937 -13.968 -11.958 1.00 97.12 288 LYS A C 1
ATOM 2313 O O . LYS A 1 288 ? 18.021 -13.914 -10.737 1.00 97.12 288 LYS A O 1
ATOM 2318 N N . SER A 1 289 ? 18.859 -14.573 -12.707 1.00 97.75 289 SER A N 1
ATOM 2319 C CA . SER A 1 289 ? 20.017 -15.273 -12.132 1.00 97.75 289 SER A CA 1
ATOM 2320 C C . SER A 1 289 ? 21.103 -14.316 -11.642 1.00 97.75 289 SER A C 1
ATOM 2322 O O . SER A 1 289 ? 21.779 -14.611 -10.660 1.00 97.75 289 SER A O 1
ATOM 2324 N N . PHE A 1 290 ? 21.290 -13.182 -12.324 1.00 97.69 290 PHE A N 1
ATOM 2325 C CA . PHE A 1 290 ? 22.395 -12.254 -12.064 1.00 97.69 290 PHE A CA 1
ATOM 2326 C C . PHE A 1 290 ? 21.940 -10.839 -11.701 1.00 97.69 290 PHE A C 1
ATOM 2328 O O . PHE A 1 290 ? 22.760 -9.923 -11.703 1.00 97.69 290 PHE A O 1
ATOM 2335 N N . GLY A 1 291 ? 20.662 -10.653 -11.359 1.00 96.56 291 GLY A N 1
ATOM 2336 C CA . GLY A 1 291 ? 20.036 -9.354 -11.102 1.00 96.56 291 GLY A CA 1
ATOM 2337 C C . GLY A 1 291 ? 20.823 -8.473 -10.137 1.00 96.56 291 GLY A C 1
ATOM 2338 O O . GLY A 1 291 ? 21.087 -7.317 -10.453 1.00 96.56 291 GLY A O 1
ATOM 2339 N N . SER A 1 292 ? 21.320 -9.034 -9.032 1.00 95.50 292 SER A N 1
ATOM 2340 C CA . SER A 1 292 ? 22.135 -8.326 -8.026 1.00 95.50 292 SER A CA 1
ATOM 2341 C C . SER A 1 292 ? 23.484 -7.800 -8.543 1.00 95.50 292 SER A C 1
ATOM 2343 O O . SER A 1 292 ? 24.109 -6.939 -7.921 1.00 95.50 292 SE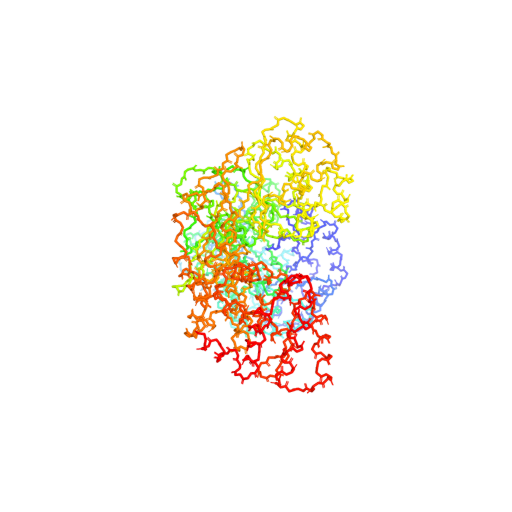R A O 1
ATOM 2345 N N . ARG A 1 293 ? 23.934 -8.301 -9.698 1.00 96.81 293 ARG A N 1
ATOM 2346 C CA . ARG A 1 293 ? 25.188 -7.942 -10.374 1.00 96.81 293 ARG A CA 1
ATOM 2347 C C . ARG A 1 293 ? 24.966 -7.178 -11.677 1.00 96.81 293 ARG A C 1
ATOM 2349 O O . ARG A 1 293 ? 25.934 -6.870 -12.365 1.00 96.81 293 ARG A O 1
ATOM 2356 N N . ILE A 1 294 ? 23.725 -6.865 -12.045 1.00 98.25 294 ILE A N 1
ATOM 2357 C CA . ILE A 1 294 ? 23.445 -5.992 -13.189 1.00 98.25 294 ILE A CA 1
ATOM 2358 C C . ILE A 1 294 ? 23.548 -4.545 -12.713 1.00 98.25 294 ILE A C 1
ATOM 2360 O O . ILE A 1 294 ? 22.782 -4.100 -11.853 1.00 98.25 294 ILE A O 1
ATOM 2364 N N . TYR A 1 295 ? 24.520 -3.820 -13.264 1.00 97.69 295 TYR A N 1
ATOM 2365 C CA . TYR A 1 295 ? 24.803 -2.428 -12.893 1.00 97.69 295 TYR A CA 1
ATOM 2366 C C . TYR A 1 295 ? 24.516 -1.441 -14.015 1.00 97.69 295 TYR A C 1
ATOM 2368 O O . TYR A 1 295 ? 24.520 -0.237 -13.774 1.00 97.69 295 TYR A O 1
ATOM 2376 N N . PHE A 1 296 ? 24.242 -1.935 -15.222 1.00 98.31 296 PHE A N 1
ATOM 2377 C CA . PHE A 1 296 ? 23.861 -1.107 -16.353 1.00 98.31 296 PHE A CA 1
ATOM 2378 C C . PHE A 1 296 ? 23.023 -1.905 -17.359 1.00 98.31 296 PHE A C 1
ATOM 2380 O O . PHE A 1 296 ? 23.210 -3.113 -17.511 1.00 98.31 296 PHE A O 1
ATOM 2387 N N . LEU A 1 297 ? 22.084 -1.244 -18.033 1.00 98.50 297 LEU A N 1
ATOM 2388 C CA . LEU A 1 297 ? 21.157 -1.857 -18.985 1.00 98.50 297 LEU A CA 1
ATOM 2389 C C . LEU A 1 297 ? 21.246 -1.160 -20.345 1.00 98.50 297 LEU A C 1
ATOM 2391 O O . LEU A 1 297 ? 21.035 0.051 -20.443 1.00 98.50 297 LEU A O 1
ATOM 2395 N N . HIS A 1 298 ? 21.480 -1.935 -21.404 1.00 97.94 298 HIS A N 1
ATOM 2396 C CA . HIS A 1 298 ? 21.193 -1.501 -22.772 1.00 97.94 298 HIS A CA 1
ATOM 2397 C C . HIS A 1 298 ? 19.904 -2.183 -23.213 1.00 97.94 298 HIS A C 1
ATOM 2399 O O . HIS A 1 298 ? 19.850 -3.410 -23.375 1.00 97.94 298 HIS A O 1
ATOM 2405 N N . LEU A 1 299 ? 18.856 -1.382 -23.381 1.00 97.75 299 LEU A N 1
ATOM 2406 C CA . LEU A 1 299 ? 17.549 -1.861 -23.801 1.00 97.75 299 LEU A CA 1
ATOM 2407 C C . LEU A 1 299 ? 17.347 -1.497 -25.271 1.00 97.75 299 LEU A C 1
ATOM 2409 O O . LEU A 1 299 ? 17.125 -0.338 -25.609 1.00 97.75 299 LEU A O 1
ATOM 2413 N N . ARG A 1 300 ? 17.484 -2.502 -26.135 1.00 95.81 300 ARG A N 1
ATOM 2414 C CA . ARG A 1 300 ? 17.197 -2.471 -27.574 1.00 95.81 300 ARG A CA 1
ATOM 2415 C C . ARG A 1 300 ? 16.796 -3.882 -28.007 1.00 95.81 300 ARG A C 1
ATOM 2417 O O . ARG A 1 300 ? 17.134 -4.849 -27.329 1.00 95.81 300 ARG A O 1
ATOM 2424 N N . SER A 1 301 ? 16.115 -4.012 -29.133 1.00 95.75 301 SER A N 1
ATOM 2425 C CA . SER A 1 301 ? 15.680 -5.312 -29.646 1.00 95.75 301 SER A CA 1
ATOM 2426 C C . SER A 1 301 ? 16.239 -5.550 -31.044 1.00 95.75 301 SER A C 1
ATOM 2428 O O . SER A 1 301 ? 16.574 -4.606 -31.754 1.00 95.75 301 SER A O 1
ATOM 2430 N N . THR A 1 302 ? 16.351 -6.814 -31.436 1.00 96.06 302 THR A N 1
ATOM 2431 C CA . THR A 1 302 ? 16.807 -7.236 -32.766 1.00 96.06 302 THR A CA 1
ATOM 2432 C C . THR A 1 302 ? 15.830 -8.249 -33.350 1.00 96.06 302 THR A C 1
ATOM 2434 O O . THR A 1 302 ? 15.038 -8.843 -32.618 1.00 96.06 302 THR A O 1
ATOM 2437 N N . VAL A 1 303 ? 15.860 -8.423 -34.669 1.00 96.44 303 VAL A N 1
ATOM 2438 C CA . VAL A 1 303 ? 15.153 -9.500 -35.370 1.00 96.44 303 VAL A CA 1
ATOM 2439 C C . VAL A 1 303 ? 16.176 -10.337 -36.117 1.00 96.44 303 VAL A C 1
ATOM 2441 O O . VAL A 1 303 ? 16.915 -9.805 -36.947 1.00 96.44 303 VAL A O 1
ATOM 2444 N N . ARG A 1 304 ? 16.221 -11.637 -35.829 1.00 96.38 304 ARG A N 1
ATOM 2445 C CA . ARG A 1 304 ? 16.950 -12.636 -36.612 1.00 96.38 304 ARG A CA 1
ATOM 2446 C C . ARG A 1 304 ? 16.206 -12.906 -37.912 1.00 96.38 304 ARG A C 1
ATOM 2448 O O . ARG A 1 304 ? 14.983 -13.022 -37.934 1.00 96.38 304 ARG A O 1
ATOM 2455 N N . GLU A 1 305 ? 16.955 -13.020 -38.995 1.00 96.00 305 GLU A N 1
ATOM 2456 C CA . GLU A 1 305 ? 16.405 -13.293 -40.321 1.00 96.00 305 GLU A CA 1
ATOM 2457 C C . GLU A 1 305 ? 16.398 -14.800 -40.621 1.00 96.00 305 GLU A C 1
ATOM 2459 O O . GLU A 1 305 ? 16.687 -15.626 -39.754 1.00 96.00 305 GLU A O 1
ATOM 2464 N N . GLU A 1 306 ? 16.052 -15.176 -41.857 1.00 93.56 306 GLU A N 1
ATOM 2465 C CA . GLU A 1 306 ? 16.011 -16.580 -42.293 1.00 93.56 306 GLU A CA 1
ATOM 2466 C C . GLU A 1 306 ? 17.342 -17.302 -42.033 1.00 93.56 306 GLU A C 1
ATOM 2468 O O . GLU A 1 306 ? 17.359 -18.438 -41.557 1.00 93.56 306 GLU A O 1
ATOM 2473 N N . ASN A 1 307 ? 18.465 -16.617 -42.276 1.00 93.12 307 ASN A N 1
ATOM 2474 C CA . ASN A 1 307 ? 19.749 -17.044 -41.742 1.00 93.12 307 ASN A CA 1
ATOM 2475 C C . ASN A 1 307 ? 19.828 -16.624 -40.260 1.00 93.12 307 ASN A C 1
ATOM 2477 O O . ASN A 1 307 ? 19.894 -15.426 -39.989 1.00 93.12 307 ASN A O 1
ATOM 2481 N N . PRO A 1 308 ? 19.915 -17.565 -39.300 1.00 90.69 308 PRO A N 1
ATOM 2482 C CA . PRO A 1 308 ? 19.890 -17.252 -37.867 1.00 90.69 308 PRO A CA 1
ATOM 2483 C C . PRO A 1 308 ? 21.119 -16.466 -37.380 1.00 90.69 308 PRO A C 1
ATOM 2485 O O . PRO A 1 308 ? 21.106 -15.918 -36.278 1.00 90.69 308 PRO A O 1
ATOM 2488 N N . SER A 1 309 ? 22.186 -16.399 -38.181 1.00 93.12 309 SER A N 1
ATOM 2489 C CA . SER A 1 309 ? 23.344 -15.538 -37.926 1.00 93.12 309 SER A CA 1
ATOM 2490 C C . SER A 1 309 ? 23.152 -14.119 -38.472 1.00 93.12 309 SER A C 1
ATOM 2492 O O . SER A 1 309 ? 23.908 -13.222 -38.114 1.00 93.12 309 SER A O 1
ATOM 2494 N N . THR A 1 310 ? 22.146 -13.879 -39.305 1.00 97.06 310 THR A N 1
ATOM 2495 C CA . THR A 1 310 ? 21.802 -12.550 -39.820 1.00 97.06 310 THR A CA 1
ATOM 2496 C C . THR A 1 310 ? 20.732 -11.912 -38.942 1.00 97.06 310 THR A C 1
ATOM 2498 O O . THR A 1 310 ? 19.787 -12.580 -38.528 1.00 97.06 310 THR A O 1
ATOM 2501 N N . PHE A 1 311 ? 20.883 -10.625 -38.637 1.00 97.44 311 PHE A N 1
ATOM 2502 C CA . PHE A 1 311 ? 19.912 -9.876 -37.841 1.00 97.44 311 PHE A CA 1
ATOM 2503 C C . PHE A 1 311 ? 19.963 -8.374 -38.131 1.00 97.44 311 PHE A C 1
ATOM 2505 O O . PHE A 1 311 ? 20.998 -7.840 -38.535 1.00 97.44 311 PHE A O 1
ATOM 2512 N N . HIS A 1 312 ? 18.872 -7.670 -37.843 1.00 97.38 312 HIS A N 1
ATOM 2513 C CA . HIS A 1 312 ? 18.822 -6.206 -37.850 1.00 97.38 312 HIS A CA 1
ATOM 2514 C C . HIS A 1 312 ? 18.200 -5.656 -36.562 1.00 97.38 312 HIS A C 1
ATOM 2516 O O . HIS A 1 312 ? 17.509 -6.367 -35.832 1.00 97.38 312 HIS A O 1
ATOM 2522 N N . GLU A 1 313 ? 18.476 -4.388 -36.255 1.00 96.44 313 GLU A N 1
ATOM 2523 C CA . GLU A 1 313 ? 17.875 -3.702 -35.104 1.00 96.44 313 GLU A CA 1
ATOM 2524 C C . GLU A 1 313 ? 16.367 -3.525 -35.325 1.00 96.44 313 GLU A C 1
ATOM 2526 O O . GLU A 1 313 ? 15.921 -3.060 -36.376 1.00 96.44 313 GLU A O 1
ATOM 2531 N N . ALA A 1 314 ? 15.579 -3.871 -34.314 1.00 95.25 314 ALA A N 1
ATOM 2532 C CA . ALA A 1 314 ? 14.126 -3.782 -34.315 1.00 95.25 314 ALA A CA 1
ATOM 2533 C C . ALA A 1 314 ? 13.647 -2.509 -33.599 1.00 95.25 314 ALA A C 1
ATOM 2535 O O . ALA A 1 314 ? 14.415 -1.816 -32.929 1.00 95.25 314 ALA A O 1
ATOM 2536 N N . ALA A 1 315 ? 12.347 -2.209 -33.682 1.00 93.25 315 ALA A N 1
ATOM 2537 C CA . ALA A 1 315 ? 11.754 -1.247 -32.753 1.00 93.25 315 ALA A CA 1
ATOM 2538 C C . ALA A 1 315 ? 11.873 -1.783 -31.311 1.00 93.25 315 ALA A C 1
ATOM 2540 O O . ALA A 1 315 ? 11.831 -2.987 -31.101 1.00 93.25 315 ALA A O 1
ATOM 2541 N N . HIS A 1 316 ? 11.996 -0.915 -30.303 1.00 94.50 316 HIS A N 1
ATOM 2542 C CA . HIS A 1 316 ? 12.426 -1.327 -28.956 1.00 94.50 316 HIS A CA 1
ATOM 2543 C C . HIS A 1 316 ? 11.495 -2.343 -28.272 1.00 94.50 316 HIS A C 1
ATOM 2545 O O . HIS A 1 316 ? 11.969 -3.172 -27.500 1.00 94.50 316 HIS A O 1
ATOM 2551 N N . LEU A 1 317 ? 10.188 -2.280 -28.553 1.00 95.31 317 LEU A N 1
ATOM 2552 C CA . LEU A 1 317 ? 9.182 -3.219 -28.032 1.00 95.31 317 LEU A CA 1
ATOM 2553 C C . LEU A 1 317 ? 8.773 -4.304 -29.041 1.00 95.31 317 LEU A C 1
ATOM 2555 O O . LEU A 1 317 ? 7.833 -5.051 -28.784 1.00 95.31 317 LEU A O 1
ATOM 2559 N N . ALA A 1 318 ? 9.430 -4.362 -30.198 1.00 89.44 318 ALA A N 1
ATOM 2560 C CA . ALA A 1 318 ? 9.176 -5.348 -31.240 1.00 89.44 318 ALA A CA 1
ATOM 2561 C C . ALA A 1 318 ? 10.438 -6.180 -31.504 1.00 89.44 318 ALA A C 1
ATOM 2563 O O . ALA A 1 318 ? 11.544 -5.784 -31.153 1.00 89.44 318 ALA A O 1
ATOM 2564 N N . GLY A 1 319 ? 10.292 -7.332 -32.147 1.00 91.62 319 GLY A N 1
ATOM 2565 C CA . GLY A 1 319 ? 11.403 -8.230 -32.461 1.00 91.62 319 GLY A CA 1
ATOM 2566 C C . GLY A 1 319 ? 11.521 -9.400 -31.493 1.00 91.62 319 GLY A C 1
ATOM 2567 O O . GLY A 1 319 ? 10.537 -9.804 -30.883 1.00 91.62 319 GLY A O 1
ATOM 2568 N N . ASP A 1 320 ? 12.720 -9.965 -31.400 1.00 94.19 320 ASP A N 1
ATOM 2569 C CA . ASP A 1 320 ? 12.958 -11.246 -30.732 1.00 94.19 320 ASP A CA 1
ATOM 2570 C C . ASP A 1 320 ? 13.109 -11.148 -29.210 1.00 94.19 320 ASP A C 1
ATOM 2572 O O . ASP A 1 320 ? 13.079 -12.169 -28.520 1.00 94.19 320 ASP A O 1
ATOM 2576 N N . VAL A 1 321 ? 13.311 -9.942 -28.675 1.00 95.38 321 VAL A N 1
ATOM 2577 C CA . VAL A 1 321 ? 13.421 -9.718 -27.232 1.00 95.38 321 VAL A CA 1
ATOM 2578 C C . VAL A 1 321 ? 12.032 -9.478 -26.649 1.00 95.38 321 VAL A C 1
ATOM 2580 O O . VAL A 1 321 ? 11.388 -8.480 -26.968 1.00 95.38 321 VAL A O 1
ATOM 2583 N N . ASP A 1 322 ? 11.607 -10.336 -25.718 1.00 95.44 322 ASP A N 1
ATOM 2584 C CA . ASP A 1 322 ? 10.437 -10.071 -24.874 1.00 95.44 322 ASP A CA 1
ATOM 2585 C C . ASP A 1 322 ? 10.764 -8.964 -23.860 1.00 95.44 322 ASP A C 1
ATOM 2587 O O . ASP A 1 322 ? 11.172 -9.198 -22.718 1.00 95.44 322 ASP A O 1
ATOM 2591 N N . MET A 1 323 ? 10.634 -7.720 -24.319 1.00 97.06 323 MET A N 1
ATOM 2592 C CA . MET A 1 323 ? 10.979 -6.545 -23.527 1.00 97.06 323 MET A CA 1
ATOM 2593 C C . MET A 1 323 ? 10.069 -6.389 -22.299 1.00 97.06 323 MET A C 1
ATOM 2595 O O . MET A 1 323 ? 10.508 -5.841 -21.288 1.00 97.06 323 MET A O 1
ATOM 2599 N N . TYR A 1 324 ? 8.828 -6.896 -22.352 1.00 96.44 324 TYR A N 1
ATOM 2600 C CA . TYR A 1 324 ? 7.919 -6.895 -21.203 1.00 96.44 324 TYR A CA 1
ATOM 2601 C C . TYR A 1 324 ? 8.471 -7.770 -20.078 1.00 96.44 324 TYR A C 1
ATOM 2603 O O . TYR A 1 324 ? 8.658 -7.272 -18.965 1.00 96.44 324 TYR A O 1
ATOM 2611 N N . GLU A 1 325 ? 8.789 -9.036 -20.356 1.00 96.44 325 GLU A N 1
ATOM 2612 C CA . GLU A 1 325 ? 9.299 -9.942 -19.321 1.00 96.44 325 GLU A CA 1
ATOM 2613 C C . GLU A 1 325 ? 10.701 -9.539 -18.832 1.00 96.44 325 GLU A C 1
ATOM 2615 O O . GLU A 1 325 ? 11.001 -9.676 -17.643 1.00 96.44 325 GLU A O 1
ATOM 2620 N N . VAL A 1 326 ? 11.549 -8.969 -19.698 1.00 97.88 326 VAL A N 1
ATOM 2621 C CA . VAL A 1 326 ? 12.861 -8.440 -19.286 1.00 97.88 326 VAL A CA 1
ATOM 2622 C C . VAL A 1 326 ? 12.712 -7.252 -18.332 1.00 97.88 326 VAL A C 1
ATOM 2624 O O . VAL A 1 326 ? 13.295 -7.274 -17.247 1.00 97.88 326 VAL A O 1
ATOM 2627 N N . ILE A 1 327 ? 11.926 -6.227 -18.689 1.00 97.38 327 ILE A N 1
ATOM 2628 C CA . ILE A 1 327 ? 11.726 -5.052 -17.820 1.00 97.38 327 ILE A CA 1
ATOM 2629 C C . ILE A 1 327 ? 11.037 -5.456 -16.520 1.00 97.38 327 ILE A C 1
ATOM 2631 O O . ILE A 1 327 ? 11.395 -4.952 -15.459 1.00 97.38 327 ILE A O 1
ATOM 2635 N N . LYS A 1 328 ? 10.093 -6.396 -16.574 1.00 95.62 328 LYS A N 1
ATOM 2636 C CA . LYS A 1 328 ? 9.452 -6.947 -15.383 1.00 95.62 328 LYS A CA 1
ATOM 2637 C C . LYS A 1 328 ? 10.456 -7.602 -14.440 1.00 95.62 328 LYS A C 1
ATOM 2639 O O . LYS A 1 328 ? 10.456 -7.277 -13.257 1.00 95.62 328 LYS A O 1
ATOM 2644 N N . ALA A 1 329 ? 11.346 -8.450 -14.953 1.00 96.69 329 ALA A N 1
ATOM 2645 C CA . ALA A 1 329 ? 12.393 -9.066 -14.141 1.00 96.69 329 ALA A CA 1
ATOM 2646 C C . ALA A 1 329 ? 13.356 -8.024 -13.537 1.00 96.69 329 ALA A C 1
ATOM 2648 O O . ALA A 1 329 ? 13.791 -8.173 -12.396 1.00 96.69 329 ALA A O 1
ATOM 2649 N N . VAL A 1 330 ? 13.660 -6.945 -14.268 1.00 96.75 330 VAL A N 1
ATOM 2650 C CA . VAL A 1 330 ? 14.455 -5.821 -13.744 1.00 96.75 330 VAL A CA 1
ATOM 2651 C C . VAL A 1 330 ? 13.702 -5.064 -12.644 1.00 96.75 330 VAL A C 1
ATOM 2653 O O . VAL A 1 330 ? 14.290 -4.757 -11.610 1.00 96.75 330 VAL A O 1
ATOM 2656 N N . ALA A 1 331 ? 12.409 -4.788 -12.829 1.00 93.50 331 ALA A N 1
ATOM 2657 C CA . ALA A 1 331 ? 11.580 -4.094 -11.844 1.00 93.50 331 ALA A CA 1
ATOM 2658 C C . ALA A 1 331 ? 11.415 -4.909 -10.548 1.00 93.50 331 ALA A C 1
ATOM 2660 O O . ALA A 1 331 ? 11.448 -4.342 -9.456 1.00 93.50 331 ALA A O 1
ATOM 2661 N N . GLU A 1 332 ? 11.281 -6.236 -10.656 1.00 92.38 332 GLU A N 1
ATOM 2662 C CA . GLU A 1 332 ? 11.289 -7.165 -9.517 1.00 92.38 332 GLU A CA 1
ATOM 2663 C C . GLU A 1 332 ? 12.629 -7.115 -8.758 1.00 92.38 332 GLU A C 1
ATOM 2665 O O . GLU A 1 332 ? 12.647 -7.083 -7.527 1.00 92.38 332 GLU A O 1
ATOM 2670 N N . GLU A 1 333 ? 13.757 -7.044 -9.471 1.00 94.44 333 GLU A N 1
ATOM 2671 C CA . GLU A 1 333 ? 15.083 -6.909 -8.858 1.00 94.44 333 GLU A CA 1
ATOM 2672 C C . GLU A 1 333 ? 15.280 -5.544 -8.176 1.00 94.44 333 GLU A C 1
ATOM 2674 O O . GLU A 1 333 ? 15.778 -5.490 -7.051 1.00 94.44 333 GLU A O 1
ATOM 2679 N N . GLU A 1 334 ? 14.858 -4.436 -8.794 1.00 92.31 334 GLU A N 1
ATOM 2680 C CA . GLU A 1 334 ? 14.886 -3.118 -8.142 1.00 92.31 334 GLU A CA 1
ATOM 2681 C C . GLU A 1 334 ? 13.979 -3.078 -6.904 1.00 92.31 334 GLU A C 1
ATOM 2683 O O . GLU A 1 334 ? 14.350 -2.481 -5.892 1.00 92.31 334 GLU A O 1
ATOM 2688 N N . HIS A 1 335 ? 12.830 -3.764 -6.932 1.00 87.62 335 HIS A N 1
ATOM 2689 C CA . HIS A 1 335 ? 11.979 -3.914 -5.752 1.00 87.62 335 HIS A CA 1
ATOM 2690 C C . HIS A 1 335 ? 12.695 -4.649 -4.620 1.00 87.62 335 HIS A C 1
ATOM 2692 O O . HIS A 1 335 ? 12.688 -4.196 -3.475 1.00 87.62 335 HIS A O 1
ATOM 2698 N N . ARG A 1 336 ? 13.350 -5.771 -4.943 1.00 90.62 336 ARG A N 1
ATOM 2699 C CA . ARG A 1 336 ? 14.132 -6.554 -3.983 1.00 90.62 336 ARG A CA 1
ATOM 2700 C C . ARG A 1 336 ? 15.252 -5.711 -3.367 1.00 90.62 336 ARG A C 1
ATOM 2702 O O . ARG A 1 336 ? 15.460 -5.780 -2.157 1.00 90.62 336 ARG A O 1
ATOM 2709 N N . ARG A 1 337 ? 15.959 -4.910 -4.175 1.00 92.12 337 ARG A N 1
ATOM 2710 C CA . ARG A 1 337 ? 16.988 -3.961 -3.709 1.00 92.12 337 ARG A CA 1
ATOM 2711 C C . ARG A 1 337 ? 16.405 -2.927 -2.751 1.00 92.12 337 ARG A C 1
ATOM 2713 O O . ARG A 1 337 ? 16.933 -2.761 -1.654 1.00 92.12 337 ARG A O 1
ATOM 2720 N N . LEU A 1 338 ? 15.280 -2.310 -3.112 1.00 86.19 338 LEU A N 1
ATOM 2721 C CA . LEU A 1 338 ? 14.591 -1.341 -2.260 1.00 86.19 338 LEU A CA 1
ATOM 2722 C C . LEU A 1 338 ? 14.182 -1.957 -0.911 1.00 86.19 338 LEU A C 1
ATOM 2724 O O . LEU A 1 338 ? 14.443 -1.367 0.134 1.00 86.19 338 LEU A O 1
ATOM 2728 N N . ALA A 1 339 ? 13.620 -3.170 -0.919 1.00 82.69 339 ALA A N 1
ATOM 2729 C CA . ALA A 1 339 ? 13.263 -3.902 0.298 1.00 82.69 339 ALA A CA 1
ATOM 2730 C C . ALA A 1 339 ? 14.483 -4.249 1.177 1.00 82.69 339 ALA A C 1
ATOM 2732 O O . ALA A 1 339 ? 14.354 -4.363 2.394 1.00 82.69 339 ALA A O 1
ATOM 2733 N N . ALA A 1 340 ? 15.672 -4.377 0.579 1.00 86.56 340 ALA A N 1
ATOM 2734 C CA . ALA A 1 340 ? 16.942 -4.581 1.278 1.00 86.56 340 ALA A CA 1
ATOM 2735 C C . ALA A 1 340 ? 17.635 -3.268 1.717 1.00 86.56 340 ALA A C 1
ATOM 2737 O O . ALA A 1 340 ? 18.722 -3.318 2.290 1.00 86.56 340 ALA A O 1
ATOM 2738 N N . GLY A 1 341 ? 17.032 -2.098 1.462 1.00 88.06 341 GLY A N 1
ATOM 2739 C CA . GLY A 1 341 ? 17.596 -0.781 1.788 1.00 88.06 341 GLY A CA 1
ATOM 2740 C C . GLY A 1 341 ? 18.578 -0.222 0.747 1.00 88.06 341 GLY A C 1
ATOM 2741 O O . GLY A 1 341 ? 19.245 0.784 0.995 1.00 88.06 341 GLY A O 1
ATOM 2742 N N . GLU A 1 342 ? 18.682 -0.846 -0.428 1.00 87.00 342 GLU A N 1
ATOM 2743 C CA . GLU A 1 342 ? 19.506 -0.383 -1.544 1.00 87.00 342 GLU A CA 1
ATOM 2744 C C . GLU A 1 342 ? 18.701 0.567 -2.453 1.00 87.00 342 GLU A C 1
ATOM 2746 O O . GLU A 1 342 ? 18.045 0.148 -3.402 1.00 87.00 342 GLU A O 1
ATOM 2751 N N . ASN A 1 343 ? 18.776 1.876 -2.198 1.00 82.00 343 ASN A N 1
ATOM 2752 C CA . ASN A 1 343 ? 17.927 2.880 -2.868 1.00 82.00 343 ASN A CA 1
ATOM 2753 C C . ASN A 1 343 ? 18.439 3.370 -4.242 1.00 82.00 343 ASN A C 1
ATOM 2755 O O . ASN A 1 343 ? 18.054 4.450 -4.695 1.00 82.00 343 ASN A O 1
ATOM 2759 N N . HIS A 1 344 ? 19.336 2.636 -4.904 1.00 84.25 344 HIS A N 1
ATOM 2760 C CA . HIS A 1 344 ? 19.906 3.058 -6.187 1.00 84.25 344 HIS A CA 1
ATOM 2761 C C . HIS A 1 344 ? 19.193 2.380 -7.362 1.00 84.25 344 HIS A C 1
ATOM 2763 O O . HIS A 1 344 ? 19.098 1.157 -7.431 1.00 84.25 344 HIS A O 1
ATOM 2769 N N . LEU A 1 345 ? 18.726 3.185 -8.316 1.00 92.81 345 LEU A N 1
ATOM 2770 C CA . LEU A 1 345 ? 18.133 2.686 -9.555 1.00 92.81 345 LEU A CA 1
ATOM 2771 C C . LEU A 1 345 ? 19.221 2.200 -10.516 1.00 92.81 345 LEU A C 1
ATOM 2773 O O . LEU A 1 345 ? 20.274 2.832 -10.642 1.00 92.81 345 LEU A O 1
ATOM 2777 N N . ILE A 1 346 ? 18.944 1.120 -11.244 1.00 97.00 346 ILE A N 1
ATOM 2778 C CA . ILE A 1 346 ? 19.849 0.606 -12.272 1.00 97.00 346 ILE A CA 1
ATOM 2779 C C . ILE A 1 346 ? 19.804 1.580 -13.458 1.00 97.00 346 ILE A C 1
ATOM 2781 O O . ILE A 1 346 ? 18.718 1.821 -14.002 1.00 97.00 346 ILE A O 1
ATOM 2785 N N . PRO A 1 347 ? 20.936 2.183 -13.870 1.00 97.69 347 PRO A N 1
ATOM 2786 C CA . PRO A 1 347 ? 20.961 3.005 -15.065 1.00 97.69 347 PRO A CA 1
ATOM 2787 C C . PRO A 1 347 ? 20.615 2.159 -16.287 1.00 97.69 347 PRO A C 1
ATOM 2789 O O . PRO A 1 347 ? 21.098 1.040 -16.457 1.00 97.69 347 PRO A O 1
ATOM 2792 N N . MET A 1 348 ? 19.771 2.709 -17.144 1.00 97.50 348 MET A N 1
ATOM 2793 C CA . MET A 1 348 ? 19.389 2.120 -18.417 1.00 97.50 348 MET A CA 1
ATOM 2794 C C . MET A 1 348 ? 19.522 3.158 -19.517 1.00 97.50 348 MET A C 1
ATOM 2796 O O . MET A 1 348 ? 19.367 4.354 -19.257 1.00 97.50 348 MET A O 1
ATOM 2800 N N . ARG A 1 349 ? 19.794 2.718 -20.743 1.00 95.88 349 ARG A N 1
ATOM 2801 C CA . ARG A 1 349 ? 19.624 3.558 -21.929 1.00 95.88 349 ARG A CA 1
ATOM 2802 C C . ARG A 1 349 ? 18.808 2.839 -23.007 1.00 95.88 349 ARG A C 1
ATOM 2804 O O . ARG A 1 349 ? 18.963 1.621 -23.149 1.00 95.88 349 ARG A O 1
ATOM 2811 N N . PRO A 1 350 ? 17.982 3.576 -23.773 1.00 94.31 350 PRO A N 1
ATOM 2812 C CA . PRO A 1 350 ? 17.509 3.118 -25.070 1.00 94.31 350 PRO A CA 1
ATOM 2813 C C . PRO A 1 350 ? 18.740 3.092 -25.968 1.00 94.31 350 PRO A C 1
ATOM 2815 O O . PRO A 1 350 ? 19.409 4.115 -26.153 1.00 94.31 350 PRO A O 1
ATOM 2818 N N . ASP A 1 351 ? 19.131 1.901 -26.391 1.00 92.75 351 ASP A N 1
ATOM 2819 C CA . ASP A 1 351 ? 20.399 1.744 -27.085 1.00 92.75 351 ASP A CA 1
ATOM 2820 C C . ASP A 1 351 ? 20.216 2.040 -28.580 1.00 92.75 351 ASP A C 1
ATOM 2822 O O . ASP A 1 351 ? 19.874 3.174 -28.918 1.00 92.75 351 ASP A O 1
ATOM 2826 N N . HIS A 1 352 ? 20.423 1.093 -29.496 1.00 93.81 352 HIS A N 1
ATOM 2827 C CA . HIS A 1 352 ? 20.293 1.418 -30.918 1.00 93.81 352 HIS A CA 1
ATOM 2828 C C . HIS A 1 352 ? 18.847 1.768 -31.313 1.00 93.81 352 HIS A C 1
ATOM 2830 O O . HIS A 1 352 ? 17.930 0.965 -31.155 1.00 93.81 352 HIS A O 1
ATOM 2836 N N . GLY A 1 353 ? 18.653 2.973 -31.853 1.00 92.25 353 GLY A N 1
ATOM 2837 C CA . GLY A 1 353 ? 17.389 3.456 -32.406 1.00 92.25 353 GLY A CA 1
ATOM 2838 C C . GLY A 1 353 ? 17.419 3.557 -33.930 1.00 92.25 353 GLY A C 1
ATOM 2839 O O . GLY A 1 353 ? 18.467 3.785 -34.535 1.00 92.25 353 GLY A O 1
ATOM 2840 N N . HIS A 1 354 ? 16.248 3.418 -34.553 1.00 95.75 354 HIS A N 1
ATOM 2841 C CA . HIS A 1 354 ? 16.080 3.619 -35.995 1.00 95.75 354 HIS A CA 1
ATOM 2842 C C . HIS A 1 354 ? 16.268 5.086 -36.386 1.00 95.75 354 HIS A C 1
ATOM 2844 O O . HIS A 1 354 ? 15.939 5.992 -35.620 1.00 95.75 354 HIS A O 1
ATOM 2850 N N . GLN A 1 355 ? 16.745 5.350 -37.599 1.00 96.44 355 GLN A N 1
ATOM 2851 C CA . GLN A 1 355 ? 16.593 6.681 -38.182 1.00 96.44 355 GLN A CA 1
ATOM 2852 C C . GLN A 1 355 ? 15.175 6.801 -38.737 1.00 96.44 355 GLN A C 1
ATOM 2854 O O . GLN A 1 355 ? 14.770 6.035 -39.613 1.00 96.44 355 GLN A O 1
ATOM 2859 N N . ILE A 1 356 ? 14.423 7.761 -38.205 1.00 96.06 356 ILE A N 1
ATOM 2860 C CA . ILE A 1 356 ? 13.029 8.029 -38.559 1.00 96.06 356 ILE A CA 1
ATOM 2861 C C . ILE A 1 356 ? 12.787 9.533 -38.646 1.00 96.06 356 ILE A C 1
ATOM 2863 O O . ILE A 1 356 ? 13.482 10.325 -38.009 1.00 96.06 356 ILE A O 1
ATOM 2867 N N . LEU A 1 357 ? 11.756 9.933 -39.392 1.00 96.00 357 LEU A N 1
ATOM 2868 C CA . LEU A 1 357 ? 11.358 11.338 -39.523 1.00 96.00 357 LEU A CA 1
ATOM 2869 C C . LEU A 1 357 ? 12.556 12.219 -39.935 1.00 96.00 357 LEU A C 1
ATOM 2871 O O . LEU A 1 357 ? 13.231 11.927 -40.921 1.00 96.00 357 LEU A O 1
ATOM 2875 N N . ASP A 1 358 ? 12.835 13.288 -39.190 1.00 95.56 358 ASP A N 1
ATOM 2876 C CA . ASP A 1 358 ? 13.929 14.212 -39.492 1.00 95.56 358 ASP A CA 1
ATOM 2877 C C . ASP A 1 358 ? 15.327 13.609 -39.302 1.00 95.56 358 ASP A C 1
ATOM 2879 O O . ASP A 1 358 ? 16.281 14.165 -39.848 1.00 95.56 358 ASP A O 1
ATOM 2883 N N . ASP A 1 359 ? 15.477 12.482 -38.592 1.00 95.06 359 ASP A N 1
ATOM 2884 C CA . ASP A 1 359 ? 16.777 11.805 -38.493 1.00 95.06 359 ASP A CA 1
ATOM 2885 C C . ASP A 1 359 ? 17.270 11.361 -39.882 1.00 95.06 359 ASP A C 1
ATOM 2887 O O . ASP A 1 359 ? 18.461 11.456 -40.154 1.00 95.06 359 ASP A O 1
ATOM 2891 N N . LEU A 1 360 ? 16.363 10.988 -40.800 1.00 95.75 360 LEU A N 1
ATOM 2892 C CA . LEU A 1 360 ? 16.696 10.549 -42.168 1.00 95.75 360 LEU A CA 1
ATOM 2893 C C . LEU A 1 360 ? 17.375 11.638 -43.019 1.00 95.75 360 LEU A C 1
ATOM 2895 O O . LEU A 1 360 ? 17.949 11.342 -44.065 1.00 95.75 360 LEU A O 1
ATOM 2899 N N . LYS A 1 361 ? 17.273 12.906 -42.601 1.00 94.31 361 LYS A N 1
ATOM 2900 C CA . LYS A 1 361 ? 17.837 14.072 -43.301 1.00 94.31 361 LYS A CA 1
ATOM 2901 C C . LYS A 1 361 ? 19.017 14.695 -42.551 1.00 94.31 361 LYS A C 1
ATOM 2903 O O . LYS A 1 361 ? 19.578 15.683 -43.024 1.00 94.31 361 LYS A O 1
ATOM 2908 N N . LYS A 1 362 ? 19.368 14.170 -41.374 1.00 90.75 362 LYS A N 1
ATOM 2909 C CA . LYS A 1 362 ? 20.414 14.703 -40.495 1.00 90.75 362 LYS A CA 1
ATOM 2910 C C . LYS A 1 362 ? 21.599 13.747 -40.450 1.00 90.75 362 LYS A C 1
ATOM 2912 O O . LYS A 1 362 ? 21.462 12.542 -40.618 1.00 90.75 362 LYS A O 1
ATOM 2917 N N . LYS A 1 363 ? 22.786 14.287 -40.173 1.00 89.25 363 LYS A N 1
ATOM 2918 C CA . LYS A 1 363 ? 23.944 13.455 -39.841 1.00 89.25 363 LYS A CA 1
ATOM 2919 C C . LYS A 1 363 ? 23.739 12.886 -38.437 1.00 89.25 363 LYS A C 1
ATOM 2921 O O . LYS A 1 363 ? 23.653 13.648 -37.478 1.00 89.25 363 LYS A O 1
ATOM 2926 N N . THR A 1 364 ? 23.686 11.565 -38.321 1.00 89.62 364 THR A N 1
ATOM 2927 C CA . THR A 1 364 ? 23.571 10.862 -37.037 1.00 89.62 364 THR A CA 1
ATOM 2928 C C . THR A 1 364 ? 24.739 9.910 -36.841 1.00 89.62 364 THR A C 1
ATOM 2930 O O . THR A 1 364 ? 25.229 9.330 -37.810 1.00 89.62 364 THR A O 1
ATOM 2933 N N . ASN A 1 365 ? 25.127 9.677 -35.589 1.00 90.38 365 ASN A N 1
ATOM 2934 C CA . ASN A 1 365 ? 25.984 8.543 -35.259 1.00 90.38 365 ASN A CA 1
ATOM 2935 C C . ASN A 1 365 ? 25.202 7.234 -35.509 1.00 90.38 365 ASN A C 1
ATOM 2937 O O . ASN A 1 365 ? 24.030 7.171 -35.120 1.00 90.38 365 ASN A O 1
ATOM 2941 N N . PRO A 1 366 ? 25.782 6.205 -36.158 1.00 90.06 366 PRO A N 1
ATOM 2942 C CA . PRO A 1 366 ? 25.038 4.997 -36.521 1.00 90.06 366 PRO A CA 1
ATOM 2943 C C . PRO A 1 366 ? 24.430 4.308 -35.292 1.00 90.06 366 PRO A C 1
ATOM 2945 O O . PRO A 1 366 ? 25.124 4.068 -34.311 1.00 90.06 366 PRO A O 1
ATOM 2948 N N . GLY A 1 367 ? 23.121 4.040 -35.325 1.00 90.56 367 GLY A N 1
ATOM 2949 C CA . GLY A 1 367 ? 22.357 3.507 -34.187 1.00 90.56 367 GLY A CA 1
ATOM 2950 C C . GLY A 1 367 ? 22.015 4.526 -33.091 1.00 90.56 367 GLY A C 1
ATOM 2951 O O . GLY A 1 367 ? 21.188 4.241 -32.235 1.00 90.56 367 GLY A O 1
ATOM 2952 N N . TYR A 1 368 ? 22.573 5.736 -33.112 1.00 93.75 368 TYR A N 1
ATOM 2953 C CA . TYR A 1 368 ? 22.405 6.740 -32.053 1.00 93.75 368 TYR A CA 1
ATOM 2954 C C . TYR A 1 368 ? 21.644 7.984 -32.536 1.00 93.75 368 TYR A C 1
ATOM 2956 O O . TYR A 1 368 ? 21.947 9.112 -32.134 1.00 93.75 368 TYR A O 1
ATOM 2964 N N . SER A 1 369 ? 20.626 7.780 -33.372 1.00 94.25 369 SER A N 1
ATOM 2965 C CA . SER A 1 369 ? 19.709 8.829 -33.830 1.00 94.25 369 SER A CA 1
ATOM 2966 C C . SER A 1 369 ? 18.970 9.500 -32.657 1.00 94.25 369 SER A C 1
ATOM 2968 O O . SER A 1 369 ? 18.846 8.918 -31.571 1.00 94.25 369 SER A O 1
ATOM 2970 N N . ALA A 1 370 ? 18.520 10.748 -32.826 1.00 95.75 370 ALA A N 1
ATOM 2971 C CA . ALA A 1 370 ? 17.858 11.483 -31.747 1.00 95.75 370 ALA A CA 1
ATOM 2972 C C . ALA A 1 370 ? 16.404 11.027 -31.578 1.00 95.75 370 ALA A C 1
ATOM 2974 O O . ALA A 1 370 ? 15.987 10.665 -30.476 1.00 95.75 370 ALA A O 1
ATOM 2975 N N . ILE A 1 371 ? 15.637 11.005 -32.671 1.00 97.06 371 ILE A N 1
ATOM 2976 C CA . ILE A 1 371 ? 14.202 10.696 -32.651 1.00 97.06 371 ILE A CA 1
ATOM 2977 C C . ILE A 1 371 ? 13.985 9.198 -32.430 1.00 97.06 371 ILE A C 1
ATOM 2979 O O . ILE A 1 371 ? 13.120 8.815 -31.640 1.00 97.06 371 ILE A O 1
ATOM 2983 N N . GLY A 1 372 ? 14.801 8.343 -33.050 1.00 96.00 372 GLY A N 1
ATOM 2984 C CA . GLY A 1 372 ? 14.741 6.895 -32.820 1.00 96.00 372 GLY A CA 1
ATOM 2985 C C . GLY A 1 372 ? 14.929 6.507 -31.354 1.00 96.00 372 GLY A C 1
ATOM 2986 O O . GLY A 1 372 ? 14.137 5.738 -30.804 1.00 96.00 372 GLY A O 1
ATOM 2987 N N . ARG A 1 373 ? 15.941 7.080 -30.690 1.00 96.62 373 ARG A N 1
ATOM 2988 C CA . ARG A 1 373 ? 16.193 6.839 -29.260 1.00 96.62 373 ARG A CA 1
ATOM 2989 C C . ARG A 1 373 ? 15.181 7.528 -28.350 1.00 96.62 373 ARG A C 1
ATOM 2991 O O . ARG A 1 373 ? 14.845 6.972 -27.310 1.00 96.62 373 ARG A O 1
ATOM 2998 N N . LEU A 1 374 ? 14.639 8.684 -28.743 1.00 97.38 374 LEU A N 1
ATOM 2999 C CA . LEU A 1 374 ? 13.536 9.338 -28.029 1.00 97.38 374 LEU A CA 1
ATOM 3000 C C . LEU A 1 374 ? 12.303 8.428 -27.995 1.00 97.38 374 LEU A C 1
ATOM 3002 O O . LEU A 1 374 ? 11.728 8.216 -26.927 1.00 97.38 374 LEU A O 1
ATOM 3006 N N . LYS A 1 375 ? 11.926 7.865 -29.150 1.00 96.81 375 LYS A N 1
ATOM 3007 C CA . LYS A 1 375 ? 10.833 6.892 -29.257 1.00 96.81 375 LYS A CA 1
ATOM 3008 C C . LYS A 1 375 ? 11.103 5.679 -28.368 1.00 96.81 375 LYS A C 1
ATOM 3010 O O . LYS A 1 375 ? 10.249 5.336 -27.557 1.00 96.81 375 LYS A O 1
ATOM 3015 N N . GLY A 1 376 ? 12.301 5.096 -28.456 1.00 96.19 376 GLY A N 1
ATOM 3016 C CA . GLY A 1 376 ? 12.705 3.967 -27.613 1.00 96.19 376 GLY A CA 1
ATOM 3017 C C . GLY A 1 376 ? 12.624 4.267 -26.114 1.00 96.19 376 GLY A C 1
ATOM 3018 O O . GLY A 1 376 ? 12.057 3.481 -25.356 1.00 96.19 376 GLY A O 1
ATOM 3019 N N . LEU A 1 377 ? 13.116 5.435 -25.681 1.00 97.38 377 LEU A N 1
ATOM 3020 C CA . LEU A 1 377 ? 13.043 5.863 -24.283 1.00 97.38 377 LEU A CA 1
ATOM 3021 C C . LEU A 1 377 ? 11.597 5.979 -23.801 1.00 97.38 377 LEU A C 1
ATOM 3023 O O . LEU A 1 377 ? 11.271 5.520 -22.709 1.00 97.38 377 LEU A O 1
ATOM 3027 N N . ALA A 1 378 ? 10.744 6.622 -24.602 1.00 97.31 378 ALA A N 1
ATOM 3028 C CA . ALA A 1 378 ? 9.348 6.856 -24.264 1.00 97.31 378 ALA A CA 1
ATOM 3029 C C . ALA A 1 378 ? 8.559 5.542 -24.170 1.00 97.31 378 ALA A C 1
ATOM 3031 O O . ALA A 1 378 ? 7.785 5.360 -23.230 1.00 97.31 378 ALA A O 1
ATOM 3032 N N . GLU A 1 379 ? 8.793 4.617 -25.104 1.00 97.31 379 GLU A N 1
ATOM 3033 C CA . GLU A 1 379 ? 8.198 3.279 -25.111 1.00 97.31 379 GLU A CA 1
ATOM 3034 C C . GLU A 1 379 ? 8.583 2.483 -23.860 1.00 97.31 379 GLU A C 1
ATOM 3036 O O . GLU A 1 379 ? 7.709 1.986 -23.146 1.00 97.31 379 GLU A O 1
ATOM 3041 N N . ILE A 1 380 ? 9.880 2.422 -23.547 1.00 97.31 380 ILE A N 1
ATOM 3042 C CA . ILE A 1 380 ? 10.374 1.703 -22.370 1.00 97.31 380 ILE A CA 1
ATOM 3043 C C . ILE A 1 380 ? 9.866 2.343 -21.072 1.00 97.31 380 ILE A C 1
ATOM 3045 O O . ILE A 1 380 ? 9.406 1.629 -20.185 1.00 97.31 380 ILE A O 1
ATOM 3049 N N . ARG A 1 381 ? 9.879 3.679 -20.968 1.00 95.88 381 ARG A N 1
ATOM 3050 C CA . ARG A 1 381 ? 9.345 4.417 -19.810 1.00 95.88 381 ARG A CA 1
ATOM 3051 C C . ARG A 1 381 ? 7.865 4.110 -19.574 1.00 95.88 381 ARG A C 1
ATOM 3053 O O . ARG A 1 381 ? 7.448 3.927 -18.432 1.00 95.88 381 ARG A O 1
ATOM 3060 N N . GLY A 1 382 ? 7.061 4.077 -20.639 1.00 96.69 382 GLY A N 1
ATOM 3061 C CA . GLY A 1 382 ? 5.638 3.746 -20.548 1.00 96.69 382 GLY A CA 1
ATOM 3062 C C . GLY A 1 382 ? 5.406 2.315 -20.059 1.00 96.69 382 GLY A C 1
ATOM 3063 O O . GLY A 1 382 ? 4.580 2.092 -19.172 1.00 96.69 382 GLY A O 1
ATOM 3064 N N . LEU A 1 383 ? 6.174 1.363 -20.595 1.00 96.12 383 LEU A N 1
ATOM 3065 C CA . LEU A 1 383 ? 6.128 -0.047 -20.208 1.00 96.12 383 LEU A CA 1
ATOM 3066 C C . LEU A 1 383 ? 6.538 -0.260 -18.742 1.00 96.12 383 LEU A C 1
ATOM 3068 O O . LEU A 1 383 ? 5.810 -0.904 -17.986 1.00 96.12 383 LEU A O 1
ATOM 3072 N N . GLU A 1 384 ? 7.653 0.342 -18.324 1.00 94.38 384 GLU A N 1
ATOM 3073 C CA . GLU A 1 384 ? 8.148 0.346 -16.943 1.00 94.38 384 GLU A CA 1
ATOM 3074 C C . GLU A 1 384 ? 7.086 0.871 -15.963 1.00 94.38 384 GLU A C 1
ATOM 3076 O O . GLU A 1 384 ? 6.780 0.214 -14.967 1.00 94.38 384 GLU A O 1
ATOM 3081 N N . LEU A 1 385 ? 6.472 2.024 -16.258 1.00 92.44 385 LEU A N 1
ATOM 3082 C CA . LEU A 1 385 ? 5.436 2.610 -15.404 1.00 92.44 385 LEU A CA 1
ATOM 3083 C C . LEU A 1 385 ? 4.227 1.677 -15.240 1.00 92.44 385 LEU A C 1
ATOM 3085 O O . LEU A 1 385 ? 3.711 1.522 -14.129 1.00 92.44 385 LEU A O 1
ATOM 3089 N N . GLY A 1 386 ? 3.772 1.059 -16.334 1.00 91.56 386 GLY A N 1
ATOM 3090 C CA . GLY A 1 386 ? 2.662 0.105 -16.308 1.00 91.56 386 GLY A CA 1
ATOM 3091 C C . GLY A 1 386 ? 2.969 -1.121 -15.447 1.00 91.56 386 GLY A C 1
ATOM 3092 O O . GLY A 1 386 ? 2.139 -1.527 -14.633 1.00 91.56 386 GLY A O 1
ATOM 3093 N N . ILE A 1 387 ? 4.182 -1.666 -15.573 1.00 90.62 387 ILE A N 1
ATOM 3094 C CA . ILE A 1 387 ? 4.659 -2.806 -14.780 1.00 90.62 387 ILE A CA 1
ATOM 3095 C C . ILE A 1 387 ? 4.739 -2.446 -13.296 1.00 90.62 387 ILE A C 1
ATOM 3097 O O . ILE A 1 387 ? 4.206 -3.184 -12.467 1.00 90.62 387 ILE A O 1
ATOM 3101 N N . HIS A 1 388 ? 5.344 -1.307 -12.944 1.00 83.62 388 HIS A N 1
ATOM 3102 C CA . HIS A 1 388 ? 5.444 -0.889 -11.546 1.00 83.62 388 HIS A CA 1
ATOM 3103 C C . HIS A 1 388 ? 4.069 -0.747 -10.898 1.00 83.62 388 HIS A C 1
ATOM 3105 O O . HIS A 1 388 ? 3.864 -1.284 -9.815 1.00 83.62 388 HIS A O 1
ATOM 3111 N N . ARG A 1 389 ? 3.101 -0.111 -11.567 1.00 77.19 389 ARG A N 1
ATOM 3112 C CA . ARG A 1 389 ? 1.733 -0.010 -11.031 1.00 77.19 389 ARG A CA 1
ATOM 3113 C C . ARG A 1 389 ? 1.058 -1.372 -10.879 1.00 77.19 389 ARG A C 1
ATOM 3115 O O . ARG A 1 389 ? 0.364 -1.604 -9.898 1.00 77.19 389 ARG A O 1
ATOM 3122 N N . ALA A 1 390 ? 1.278 -2.290 -11.818 1.00 71.94 390 ALA A N 1
ATOM 3123 C CA . ALA A 1 390 ? 0.683 -3.624 -11.760 1.00 71.94 390 ALA A CA 1
ATOM 3124 C C . ALA A 1 390 ? 1.274 -4.516 -10.650 1.00 71.94 390 ALA A C 1
ATOM 3126 O O . ALA A 1 390 ? 0.559 -5.346 -10.090 1.00 71.94 390 ALA A O 1
ATOM 3127 N N . ILE A 1 391 ? 2.569 -4.377 -10.344 1.00 67.25 391 ILE A N 1
ATOM 3128 C CA . ILE A 1 391 ? 3.283 -5.244 -9.390 1.00 67.25 391 ILE A CA 1
ATOM 3129 C C . ILE A 1 391 ? 3.313 -4.646 -7.981 1.00 67.25 391 ILE A C 1
ATOM 3131 O O . ILE A 1 391 ? 3.098 -5.370 -7.012 1.00 67.25 391 ILE A O 1
ATOM 3135 N N . MET A 1 392 ? 3.560 -3.340 -7.862 1.00 62.94 392 MET A N 1
ATOM 3136 C CA . MET A 1 392 ? 3.830 -2.673 -6.582 1.00 62.94 392 MET A CA 1
ATOM 3137 C C . MET A 1 392 ? 2.566 -2.251 -5.829 1.00 62.94 392 MET A C 1
ATOM 3139 O O . MET A 1 392 ? 2.640 -1.932 -4.648 1.00 62.94 392 MET A O 1
ATOM 3143 N N . GLU A 1 393 ? 1.406 -2.233 -6.488 1.00 61.53 393 GLU A N 1
ATOM 3144 C CA . GLU A 1 393 ? 0.135 -1.805 -5.890 1.00 61.53 393 GLU A CA 1
ATOM 3145 C C . GLU A 1 393 ? -0.835 -2.983 -5.701 1.00 61.53 393 GLU A C 1
ATOM 3147 O O . GLU A 1 393 ? -2.048 -2.795 -5.793 1.00 61.53 393 GLU A O 1
ATOM 3152 N N . LYS A 1 394 ? -0.339 -4.212 -5.471 1.00 64.44 394 LYS A N 1
ATOM 3153 C CA . LYS A 1 394 ? -1.218 -5.350 -5.151 1.00 64.44 394 LYS A CA 1
ATOM 3154 C C . LYS A 1 394 ? -1.975 -5.080 -3.851 1.00 64.44 394 LYS A C 1
ATOM 3156 O O . LYS A 1 394 ? -1.393 -5.082 -2.775 1.00 64.44 394 LYS A O 1
ATOM 3161 N N . ASN A 1 395 ? -3.276 -4.868 -3.963 1.00 73.19 395 ASN A N 1
ATOM 3162 C CA . ASN A 1 395 ? -4.188 -4.624 -2.858 1.00 73.19 395 ASN A CA 1
ATOM 3163 C C . ASN A 1 395 ? -5.519 -5.354 -3.115 1.00 73.19 395 ASN A C 1
ATOM 3165 O O . ASN A 1 395 ? -5.673 -6.062 -4.113 1.00 73.19 395 ASN A O 1
ATOM 3169 N N . LEU A 1 396 ? -6.510 -5.167 -2.240 1.00 81.25 396 LEU A N 1
ATOM 3170 C CA . LEU A 1 396 ? -7.836 -5.797 -2.365 1.00 81.25 396 LEU A CA 1
ATOM 3171 C C . LEU A 1 396 ? -8.560 -5.553 -3.707 1.00 81.25 396 LEU A C 1
ATOM 3173 O O . LEU A 1 396 ? -9.566 -6.202 -3.992 1.00 81.25 396 LEU A O 1
ATOM 3177 N N . VAL A 1 397 ? -8.124 -4.585 -4.517 1.00 80.12 397 VAL A N 1
ATOM 3178 C CA . VAL A 1 397 ? -8.767 -4.221 -5.789 1.00 80.12 397 VAL A CA 1
ATOM 3179 C C . VAL A 1 397 ? -8.265 -5.081 -6.948 1.00 80.12 397 VAL A C 1
ATOM 3181 O O . VAL A 1 397 ? -9.049 -5.398 -7.841 1.00 80.12 397 VAL A O 1
ATOM 3184 N N . ASN A 1 398 ? -6.983 -5.443 -6.955 1.00 75.56 398 ASN A N 1
ATOM 3185 C CA . ASN A 1 398 ? -6.313 -6.097 -8.086 1.00 75.56 398 ASN A CA 1
ATOM 3186 C C . ASN A 1 398 ? -5.667 -7.451 -7.730 1.00 75.56 398 ASN A C 1
ATOM 3188 O O . ASN A 1 398 ? -5.173 -8.137 -8.627 1.00 75.56 398 ASN A O 1
ATOM 3192 N N . ALA A 1 399 ? -5.679 -7.856 -6.457 1.00 77.81 399 ALA A N 1
ATOM 3193 C CA . ALA A 1 399 ? -5.222 -9.171 -6.028 1.00 77.81 399 ALA A CA 1
ATOM 3194 C C . ALA A 1 399 ? -6.309 -10.248 -6.177 1.00 77.81 399 ALA A C 1
ATOM 3196 O O . ALA A 1 399 ? -7.507 -9.983 -6.084 1.00 77.81 399 ALA A O 1
ATOM 3197 N N . ILE A 1 400 ? -5.870 -11.495 -6.365 1.00 82.88 400 ILE A N 1
ATOM 3198 C CA . ILE A 1 400 ? -6.725 -12.675 -6.210 1.00 82.88 400 ILE A CA 1
ATOM 3199 C C . ILE A 1 400 ? -6.791 -12.980 -4.713 1.00 82.88 400 ILE A C 1
ATOM 3201 O O . ILE A 1 400 ? -5.774 -13.327 -4.115 1.00 82.88 400 ILE A O 1
ATOM 3205 N N . THR A 1 401 ? -7.971 -12.839 -4.117 1.00 88.56 401 THR A N 1
ATOM 3206 C CA . THR A 1 401 ? -8.215 -13.084 -2.690 1.00 88.56 401 THR A CA 1
ATOM 3207 C C . THR A 1 401 ? -8.849 -14.454 -2.459 1.00 88.56 401 THR A C 1
ATOM 3209 O O . THR A 1 401 ? -9.569 -14.973 -3.312 1.00 88.56 401 THR A O 1
ATOM 3212 N N . SER A 1 402 ? -8.617 -15.045 -1.285 1.00 89.31 402 SER A N 1
ATOM 3213 C CA . SER A 1 402 ? -9.228 -16.326 -0.891 1.00 89.31 402 SER A CA 1
ATOM 3214 C C . SER A 1 402 ? -10.729 -16.234 -0.596 1.00 89.31 402 SER A C 1
ATOM 3216 O O . SER A 1 402 ? -11.427 -17.248 -0.623 1.00 89.31 402 SER A O 1
ATOM 3218 N N . VAL A 1 403 ? -11.235 -15.024 -0.343 1.00 91.62 403 VAL A N 1
ATOM 3219 C CA . VAL A 1 403 ? -12.659 -14.729 -0.138 1.00 91.62 403 VAL A CA 1
ATOM 3220 C C . VAL A 1 403 ? -13.190 -13.811 -1.239 1.00 91.62 403 VAL A C 1
ATOM 3222 O O . VAL A 1 403 ? -12.437 -12.981 -1.755 1.00 91.62 403 VAL A O 1
ATOM 3225 N N . PRO A 1 404 ? -14.474 -13.934 -1.623 1.00 88.38 404 PRO A N 1
ATOM 3226 C CA . PRO A 1 404 ? -15.047 -13.112 -2.678 1.00 88.38 404 PRO A CA 1
ATOM 3227 C C . PRO A 1 404 ? -15.136 -11.641 -2.261 1.00 88.38 404 PRO A C 1
ATOM 3229 O O . PRO A 1 404 ? -15.555 -11.310 -1.152 1.00 88.38 404 PRO A O 1
ATOM 3232 N N . CYS A 1 405 ? -14.801 -10.751 -3.192 1.00 88.94 405 CYS A N 1
ATOM 3233 C CA . CYS A 1 405 ? -15.057 -9.323 -3.045 1.00 88.94 405 CYS A CA 1
ATOM 3234 C C . CYS A 1 405 ? -16.561 -9.005 -3.174 1.00 88.94 405 CYS A C 1
ATOM 3236 O O . CYS A 1 405 ? -17.288 -9.728 -3.869 1.00 88.94 405 CYS A O 1
ATOM 3238 N N . PRO A 1 406 ? -17.030 -7.885 -2.586 1.00 90.81 406 PRO A N 1
ATOM 3239 C CA . PRO A 1 406 ? -18.390 -7.397 -2.791 1.00 90.81 406 PRO A CA 1
ATOM 3240 C C . PRO A 1 406 ? -18.716 -7.262 -4.284 1.00 90.81 406 PRO A C 1
ATOM 3242 O O . PRO A 1 406 ? -17.898 -6.768 -5.064 1.00 90.81 406 PRO A O 1
ATOM 3245 N N . ARG A 1 407 ? -19.936 -7.643 -4.684 1.00 89.44 407 ARG A N 1
ATOM 3246 C CA . ARG A 1 407 ? -20.395 -7.604 -6.091 1.00 89.44 407 ARG A CA 1
ATOM 3247 C C . ARG A 1 407 ? -20.680 -6.190 -6.617 1.00 89.44 407 ARG A C 1
ATOM 3249 O O . ARG A 1 407 ? -21.186 -6.032 -7.723 1.00 89.44 407 ARG A O 1
ATOM 3256 N N . TRP A 1 408 ? -20.368 -5.162 -5.834 1.00 92.81 408 TRP A N 1
ATOM 3257 C CA . TRP A 1 408 ? -20.573 -3.760 -6.172 1.00 92.81 408 TRP A CA 1
ATOM 3258 C C . TRP A 1 408 ? -19.303 -2.930 -5.952 1.00 92.81 408 TRP A C 1
ATOM 3260 O O . TRP A 1 408 ? -18.286 -3.377 -5.410 1.00 92.81 408 TRP A O 1
ATOM 3270 N N . THR A 1 409 ? -19.369 -1.684 -6.410 1.00 91.06 409 THR A N 1
ATOM 3271 C CA . THR A 1 409 ? -18.324 -0.672 -6.228 1.00 91.06 409 THR A CA 1
ATOM 3272 C C . THR A 1 409 ? -18.908 0.549 -5.529 1.00 91.06 409 THR A C 1
ATOM 3274 O O . THR A 1 409 ? -20.128 0.685 -5.416 1.00 91.06 409 THR A O 1
ATOM 3277 N N . THR A 1 410 ? -18.048 1.484 -5.131 1.00 92.25 410 THR A N 1
ATOM 3278 C CA . THR A 1 410 ? -18.445 2.772 -4.539 1.00 92.25 410 THR A CA 1
ATOM 3279 C C . THR A 1 410 ? -19.382 3.596 -5.437 1.00 92.25 410 THR A C 1
ATOM 3281 O O . THR A 1 410 ? -20.092 4.469 -4.942 1.00 92.25 410 THR A O 1
ATOM 3284 N N . LYS A 1 411 ? -19.451 3.298 -6.746 1.00 94.44 411 LYS A N 1
ATOM 3285 C CA . LYS A 1 411 ? -20.389 3.932 -7.691 1.00 94.44 411 LYS A CA 1
ATOM 3286 C C . LYS A 1 411 ? -21.856 3.600 -7.417 1.00 94.44 411 LYS A C 1
ATOM 3288 O O . LYS A 1 411 ? -22.706 4.406 -7.770 1.00 94.44 411 LYS A O 1
ATOM 3293 N N . ARG A 1 412 ? -22.148 2.437 -6.820 1.00 95.38 412 ARG A N 1
ATOM 3294 C CA . ARG A 1 412 ? -23.515 2.064 -6.419 1.00 95.38 412 ARG A CA 1
ATOM 3295 C C . ARG A 1 412 ? -23.996 2.892 -5.228 1.00 95.38 412 ARG A C 1
ATOM 3297 O O . ARG A 1 412 ? -25.188 3.116 -5.088 1.00 95.38 412 ARG A O 1
ATOM 3304 N N . LEU A 1 413 ? -23.074 3.294 -4.359 1.00 98.00 413 LEU A N 1
ATOM 3305 C CA . LEU A 1 413 ? -23.400 3.913 -3.084 1.00 98.00 413 LEU A CA 1
ATOM 3306 C C . LEU A 1 413 ? -23.591 5.423 -3.230 1.00 98.00 413 LEU A C 1
ATOM 3308 O O . LEU A 1 413 ? -22.953 6.062 -4.065 1.00 98.00 413 LEU A O 1
ATOM 3312 N N . THR A 1 414 ? -24.365 6.002 -2.327 1.00 98.25 414 THR A N 1
ATOM 3313 C CA . THR A 1 414 ? -24.503 7.431 -2.040 1.00 98.25 414 THR A CA 1
ATOM 3314 C C . THR A 1 414 ? -24.043 7.649 -0.597 1.00 98.25 414 THR A C 1
ATOM 3316 O O . THR A 1 414 ? -24.335 6.824 0.267 1.00 98.25 414 THR A O 1
ATOM 3319 N N . SER A 1 415 ? -23.307 8.728 -0.303 1.00 97.94 415 SER A N 1
ATOM 3320 C CA . SER A 1 415 ? -22.911 9.047 1.082 1.00 97.94 415 SER A CA 1
ATOM 3321 C C . SER A 1 415 ? -24.107 9.573 1.865 1.00 97.94 415 SER A C 1
ATOM 3323 O O . SER A 1 415 ? -24.216 10.771 2.107 1.00 97.94 415 SER A O 1
ATOM 3325 N N . ARG A 1 416 ? -25.014 8.675 2.237 1.00 98.56 416 ARG A N 1
ATOM 3326 C CA . ARG A 1 416 ? -26.193 9.001 3.044 1.00 98.56 416 ARG A CA 1
ATOM 3327 C C . ARG A 1 416 ? -25.867 9.074 4.529 1.00 98.56 416 ARG A C 1
ATOM 3329 O O . ARG A 1 416 ? -26.605 9.699 5.288 1.00 98.56 416 ARG A O 1
ATOM 3336 N N . ILE A 1 417 ? -24.752 8.462 4.928 1.00 98.88 417 ILE A N 1
ATOM 3337 C CA . ILE A 1 417 ? -24.241 8.502 6.292 1.00 98.88 417 ILE A CA 1
ATOM 3338 C C . ILE A 1 417 ? -22.852 9.124 6.277 1.00 98.88 417 ILE A C 1
ATOM 3340 O O . ILE A 1 417 ? -21.987 8.688 5.519 1.00 98.88 417 ILE A O 1
ATOM 3344 N N . VAL A 1 418 ? -22.622 10.122 7.122 1.00 98.81 418 VAL A N 1
ATOM 3345 C CA . VAL A 1 418 ? -21.264 10.547 7.477 1.00 98.81 418 VAL A CA 1
ATOM 3346 C C . VAL A 1 418 ? -20.938 9.954 8.838 1.00 98.81 418 VAL A C 1
ATOM 3348 O O . VAL A 1 418 ? -21.724 10.103 9.770 1.00 98.81 418 VAL A O 1
ATOM 3351 N N . HIS A 1 419 ? -19.815 9.254 8.958 1.00 98.75 419 HIS A N 1
ATOM 3352 C CA . HIS A 1 419 ? -19.386 8.672 10.225 1.00 98.75 419 HIS A CA 1
ATOM 3353 C C . HIS A 1 419 ? -18.168 9.417 10.771 1.00 98.75 419 HIS A C 1
ATOM 3355 O O . HIS A 1 419 ? -17.140 9.493 10.102 1.00 98.75 419 HIS A O 1
ATOM 3361 N N . LEU A 1 420 ? -18.285 9.980 11.974 1.00 98.12 420 LEU A N 1
ATOM 3362 C CA . LEU A 1 420 ? -17.193 10.645 12.680 1.00 98.12 420 LEU A CA 1
ATOM 3363 C C . LEU A 1 420 ? -16.497 9.648 13.613 1.00 98.12 420 LEU A C 1
ATOM 3365 O O . LEU A 1 420 ? -17.101 9.139 14.556 1.00 98.12 420 LEU A O 1
ATOM 3369 N N . GLY A 1 421 ? -15.207 9.420 13.376 1.00 93.62 421 GLY A N 1
ATOM 3370 C CA . GLY A 1 421 ? -14.392 8.493 14.158 1.00 93.62 421 GLY A CA 1
ATOM 3371 C C . GLY A 1 421 ? -14.319 7.105 13.531 1.00 93.62 421 GLY A C 1
ATOM 3372 O O . GLY A 1 421 ? -14.749 6.136 14.141 1.00 93.62 421 GLY A O 1
ATOM 3373 N N . CYS A 1 422 ? -13.727 7.001 12.333 1.00 94.62 422 CYS A N 1
ATOM 3374 C CA . CYS A 1 422 ? -13.500 5.737 11.614 1.00 94.62 422 CYS A CA 1
ATOM 3375 C C . CYS A 1 422 ? -12.502 4.797 12.339 1.00 94.62 422 CYS A C 1
ATOM 3377 O O . CYS A 1 422 ? -11.372 4.573 11.905 1.00 94.62 422 CYS A O 1
ATOM 3379 N N . GLY A 1 423 ? -12.902 4.272 13.496 1.00 92.06 423 GLY A N 1
ATOM 3380 C CA . GLY A 1 423 ? -12.101 3.406 14.353 1.00 92.06 423 GLY A CA 1
ATOM 3381 C C . GLY A 1 423 ? -12.228 1.919 14.013 1.00 92.06 423 GLY A C 1
ATOM 3382 O O . GLY A 1 423 ? -12.843 1.515 13.024 1.00 92.06 423 GLY A O 1
ATOM 3383 N N . ALA A 1 424 ? -11.631 1.069 14.853 1.00 92.44 424 ALA A N 1
ATOM 3384 C CA . ALA A 1 424 ? -11.763 -0.384 14.724 1.00 92.44 424 ALA A CA 1
ATOM 3385 C C . ALA A 1 424 ? -13.204 -0.850 14.991 1.00 92.44 424 ALA A C 1
ATOM 3387 O O . ALA A 1 424 ? -13.732 -1.656 14.229 1.00 92.44 424 ALA A O 1
ATOM 3388 N N . PHE A 1 425 ? -13.857 -0.305 16.026 1.00 94.69 425 PHE A N 1
ATOM 3389 C CA . PHE A 1 425 ? -15.221 -0.690 16.390 1.00 94.69 425 PHE A CA 1
ATOM 3390 C C . PHE A 1 425 ? -16.223 -0.390 15.273 1.00 94.69 425 PHE A C 1
ATOM 3392 O O . PHE A 1 425 ? -16.959 -1.287 14.876 1.00 94.69 425 PHE A O 1
ATOM 3399 N N . HIS A 1 426 ? -16.187 0.816 14.697 1.00 97.50 426 HIS A N 1
ATOM 3400 C CA . HIS A 1 426 ? -17.057 1.177 13.579 1.00 97.50 426 HIS A CA 1
ATOM 3401 C C . HIS A 1 426 ? -16.927 0.218 12.390 1.00 97.50 426 HIS A C 1
ATOM 3403 O O . HIS A 1 426 ? -17.919 -0.348 11.914 1.00 97.50 426 HIS A O 1
ATOM 3409 N N . ARG A 1 427 ? -15.680 -0.031 11.969 1.00 97.62 427 ARG A N 1
ATOM 3410 C CA . ARG A 1 427 ? -15.342 -0.974 10.895 1.00 97.62 427 ARG A CA 1
ATOM 3411 C C . ARG A 1 427 ? -15.779 -2.406 11.198 1.00 97.62 427 ARG A C 1
ATOM 3413 O O . ARG A 1 427 ? -16.130 -3.155 10.300 1.00 97.62 427 ARG A O 1
ATOM 3420 N N . ALA A 1 428 ? -15.794 -2.805 12.459 1.00 97.25 428 ALA A N 1
ATOM 3421 C CA . ALA A 1 428 ? -16.265 -4.124 12.849 1.00 97.25 428 ALA A CA 1
ATOM 3422 C C . ALA A 1 428 ? -17.777 -4.174 13.123 1.00 97.25 428 ALA A C 1
ATOM 3424 O O . ALA A 1 428 ? -18.314 -5.266 13.259 1.00 97.25 428 ALA A O 1
ATOM 3425 N N . HIS A 1 429 ? -18.485 -3.050 13.237 1.00 98.25 429 HIS A N 1
ATOM 3426 C CA . HIS A 1 429 ? -19.870 -3.021 13.718 1.00 98.25 429 HIS A CA 1
ATOM 3427 C C . HIS A 1 429 ? -20.810 -2.349 12.718 1.00 98.25 429 HIS A C 1
ATOM 3429 O O . HIS A 1 429 ? -21.343 -3.051 11.858 1.00 98.25 429 HIS A O 1
ATOM 3435 N N . GLN A 1 430 ? -21.004 -1.028 12.764 1.00 98.62 430 GLN A N 1
ATOM 3436 C CA . GLN A 1 430 ? -22.026 -0.365 11.937 1.00 98.62 430 GLN A CA 1
ATOM 3437 C C . GLN A 1 430 ? -21.754 -0.547 10.437 1.00 98.62 430 GLN A C 1
ATOM 3439 O O . GLN A 1 430 ? -22.673 -0.823 9.662 1.00 98.62 430 GLN A O 1
ATOM 3444 N N . ALA A 1 431 ? -20.483 -0.483 10.026 1.00 98.38 431 ALA A N 1
ATOM 3445 C CA . ALA A 1 431 ? -20.098 -0.727 8.640 1.00 98.38 431 ALA A CA 1
ATOM 3446 C C . ALA A 1 431 ? -20.411 -2.167 8.187 1.00 98.38 431 ALA A C 1
ATOM 3448 O O . ALA A 1 431 ? -20.780 -2.367 7.026 1.00 98.38 431 ALA A O 1
ATOM 3449 N N . VAL A 1 432 ? -20.325 -3.152 9.090 1.00 98.25 432 VAL A N 1
ATOM 3450 C CA . VAL A 1 432 ? -20.677 -4.559 8.830 1.00 98.25 432 VAL A CA 1
ATOM 3451 C C . VAL A 1 432 ? -22.193 -4.738 8.717 1.00 98.25 432 VAL A C 1
ATOM 3453 O O . VAL A 1 432 ? -22.644 -5.395 7.780 1.00 98.25 432 VAL A O 1
ATOM 3456 N N . TYR A 1 433 ? -22.993 -4.109 9.588 1.00 98.62 433 TYR A N 1
ATOM 3457 C CA . TYR A 1 433 ? -24.460 -4.116 9.457 1.00 98.62 433 TYR A CA 1
ATOM 3458 C C . TYR A 1 433 ? -24.894 -3.553 8.101 1.00 98.62 433 TYR A C 1
ATOM 3460 O O . TYR A 1 433 ? -25.604 -4.223 7.355 1.00 98.62 433 TYR A O 1
ATOM 3468 N N . THR A 1 434 ? -24.404 -2.367 7.727 1.00 98.44 434 THR A N 1
ATOM 3469 C CA . THR A 1 434 ? -24.717 -1.772 6.418 1.00 98.44 434 THR A CA 1
ATOM 3470 C C . THR A 1 434 ? -24.235 -2.651 5.267 1.00 98.44 434 THR A C 1
ATOM 3472 O O . THR A 1 434 ? -24.939 -2.804 4.275 1.00 98.44 434 THR A O 1
ATOM 3475 N N . HIS A 1 435 ? -23.065 -3.283 5.387 1.00 98.00 435 HIS A N 1
ATOM 3476 C CA . HIS A 1 435 ? -22.580 -4.212 4.369 1.00 98.00 435 HIS A CA 1
ATOM 3477 C C . HIS A 1 435 ? -23.526 -5.400 4.165 1.00 98.00 435 HIS A C 1
ATOM 3479 O O . HIS A 1 435 ? -23.848 -5.716 3.024 1.00 98.00 435 HIS A O 1
ATOM 3485 N N . HIS A 1 436 ? -24.030 -6.006 5.239 1.00 97.50 436 HIS A N 1
ATOM 3486 C CA . HIS A 1 436 ? -24.996 -7.101 5.143 1.00 97.50 436 HIS A CA 1
ATOM 3487 C C . HIS A 1 436 ? -26.347 -6.673 4.560 1.00 97.50 436 HIS A C 1
ATOM 3489 O O . HIS A 1 436 ? -26.979 -7.465 3.862 1.00 97.50 436 HIS A O 1
ATOM 3495 N N . VAL A 1 437 ? -26.785 -5.431 4.788 1.00 97.81 437 VAL A N 1
ATOM 3496 C CA . VAL A 1 437 ? -27.960 -4.877 4.092 1.00 97.81 437 VAL A CA 1
ATOM 3497 C C . VAL A 1 437 ? -27.686 -4.772 2.588 1.00 97.81 437 VAL A C 1
ATOM 3499 O O . VAL A 1 437 ? -28.521 -5.169 1.777 1.00 97.81 437 VAL A O 1
ATOM 3502 N N . LEU A 1 438 ? -26.502 -4.293 2.195 1.00 97.56 438 LEU A N 1
ATOM 3503 C CA . LEU A 1 438 ? -26.099 -4.174 0.786 1.00 97.56 438 LEU A CA 1
ATOM 3504 C C . LEU A 1 438 ? -25.931 -5.534 0.086 1.00 97.56 438 LEU A C 1
ATOM 3506 O O . LEU A 1 438 ? -26.147 -5.617 -1.122 1.00 97.56 438 LEU A O 1
ATOM 3510 N N . GLU A 1 439 ? -25.570 -6.591 0.824 1.00 96.56 439 GLU A N 1
ATOM 3511 C CA . GLU A 1 439 ? -25.527 -7.967 0.304 1.00 96.56 439 GLU A CA 1
ATOM 3512 C C . GLU A 1 439 ? -26.924 -8.494 -0.065 1.00 96.56 439 GLU A C 1
ATOM 3514 O O . GLU A 1 439 ? -27.047 -9.289 -0.995 1.00 96.56 439 GLU A O 1
ATOM 3519 N N . GLN A 1 440 ? -27.961 -8.061 0.658 1.00 96.56 440 GLN A N 1
ATOM 3520 C CA . GLN A 1 440 ? -29.325 -8.596 0.556 1.00 96.56 440 GLN A CA 1
ATOM 3521 C C . GLN A 1 440 ? -30.276 -7.727 -0.277 1.00 96.56 440 GLN A C 1
ATOM 3523 O O . GLN A 1 440 ? -31.348 -8.184 -0.664 1.00 96.56 440 GLN A O 1
ATOM 3528 N N . THR A 1 441 ? -29.904 -6.478 -0.550 1.00 95.62 441 THR A N 1
ATOM 3529 C CA . THR A 1 441 ? -30.776 -5.477 -1.181 1.00 95.62 441 THR A CA 1
ATOM 3530 C C . THR A 1 441 ? -30.042 -4.717 -2.283 1.00 95.62 441 THR A C 1
ATOM 3532 O O . THR A 1 441 ? -28.824 -4.830 -2.409 1.00 95.62 441 THR A O 1
ATOM 3535 N N . ASP A 1 442 ? -30.762 -3.880 -3.037 1.00 93.31 442 ASP A N 1
ATOM 3536 C CA . ASP A 1 442 ? -30.195 -2.891 -3.971 1.00 93.31 442 ASP A CA 1
ATOM 3537 C C . ASP A 1 442 ? -30.017 -1.497 -3.341 1.00 93.31 442 ASP A C 1
ATOM 3539 O O . ASP A 1 442 ? -29.822 -0.509 -4.046 1.00 93.31 442 ASP A O 1
ATOM 3543 N N . SER A 1 443 ? -30.030 -1.416 -2.003 1.00 95.81 443 SER A N 1
ATOM 3544 C CA . SER A 1 443 ? -29.791 -0.182 -1.247 1.00 95.81 443 SER A CA 1
ATOM 3545 C C . SER A 1 443 ? -28.530 0.555 -1.724 1.00 95.81 443 SER A C 1
ATOM 3547 O O . SER A 1 443 ? -27.530 -0.068 -2.104 1.00 95.81 443 SER A O 1
ATOM 3549 N N . ASP A 1 444 ? -28.575 1.886 -1.705 1.00 97.44 444 ASP A N 1
ATOM 3550 C CA . ASP A 1 444 ? -27.456 2.772 -2.030 1.00 97.44 444 ASP A CA 1
ATOM 3551 C C . ASP A 1 444 ? -26.859 3.442 -0.782 1.00 97.44 444 ASP A C 1
ATOM 3553 O O . ASP A 1 444 ? -25.991 4.303 -0.905 1.00 97.44 444 ASP A O 1
ATOM 3557 N N . TRP A 1 445 ? -27.286 3.066 0.427 1.00 98.50 445 TRP A N 1
ATOM 3558 C CA . TRP A 1 445 ? -26.767 3.649 1.662 1.00 98.50 445 TRP A CA 1
ATOM 3559 C C . TRP A 1 445 ? -25.293 3.283 1.861 1.00 98.50 445 TRP A C 1
ATOM 3561 O O . TRP A 1 445 ? -24.952 2.145 2.178 1.00 98.50 445 TRP A O 1
ATOM 3571 N N . GLY A 1 446 ? -24.412 4.267 1.682 1.00 98.38 446 GLY A N 1
ATOM 3572 C CA . GLY A 1 446 ? -22.986 4.149 1.953 1.00 98.38 446 GLY A CA 1
ATOM 3573 C C . GLY A 1 446 ? -22.485 5.199 2.935 1.00 98.38 446 GLY A C 1
ATOM 3574 O O . GLY A 1 446 ? -23.099 6.255 3.128 1.00 98.38 446 GLY A O 1
ATOM 3575 N N . PHE A 1 447 ? -21.329 4.906 3.522 1.00 98.75 447 PHE A N 1
ATOM 3576 C CA . PHE A 1 447 ? -20.648 5.821 4.428 1.00 98.75 447 PHE A CA 1
ATOM 3577 C C . PHE A 1 447 ? -19.693 6.768 3.695 1.00 98.75 447 PHE A C 1
ATOM 3579 O O . PHE A 1 447 ? -18.999 6.384 2.749 1.00 98.75 447 PHE A O 1
ATOM 3586 N N . CYS A 1 448 ? -19.645 8.011 4.161 1.00 98.62 448 CYS A N 1
ATOM 3587 C CA . CYS A 1 448 ? -18.458 8.847 4.095 1.00 98.62 448 CYS A CA 1
ATOM 3588 C C . CYS A 1 448 ? -17.746 8.762 5.447 1.00 98.62 448 CYS A C 1
ATOM 3590 O O . CYS A 1 448 ? -18.251 9.278 6.445 1.00 98.62 448 CYS A O 1
ATOM 3592 N N . GLU A 1 449 ? -16.583 8.125 5.472 1.00 98.31 449 GLU A N 1
ATOM 3593 C CA . GLU A 1 449 ? -15.773 7.994 6.682 1.00 98.31 449 GLU A CA 1
ATOM 3594 C C . GLU A 1 449 ? -15.037 9.290 6.982 1.00 98.31 449 GLU A C 1
ATOM 3596 O O . GLU A 1 449 ? -14.379 9.840 6.105 1.00 98.31 449 GLU A O 1
ATOM 3601 N N . VAL A 1 450 ? -15.088 9.769 8.217 1.00 97.88 450 VAL A N 1
ATOM 3602 C CA . VAL A 1 450 ? -14.325 10.937 8.653 1.00 97.88 450 VAL A CA 1
ATOM 3603 C C . VAL A 1 450 ? -13.494 10.547 9.862 1.00 97.88 450 VAL A C 1
ATOM 3605 O O . VAL A 1 450 ? -14.011 10.107 10.889 1.00 97.88 450 VAL A O 1
ATOM 3608 N N . ASN A 1 451 ? -12.184 10.734 9.753 1.00 94.19 451 ASN A N 1
ATOM 3609 C CA . ASN A 1 451 ? -11.282 10.631 10.891 1.00 94.19 451 ASN A CA 1
ATOM 3610 C C . ASN A 1 451 ? -10.744 12.030 11.224 1.00 94.19 451 ASN A C 1
ATOM 3612 O O . ASN A 1 451 ? -10.268 12.736 10.339 1.00 94.19 451 ASN A O 1
ATOM 3616 N N . LEU A 1 452 ? -10.877 12.440 12.487 1.00 91.06 452 LEU A N 1
ATOM 3617 C CA . LEU A 1 452 ? -10.494 13.771 12.974 1.00 91.06 452 LEU A CA 1
ATOM 3618 C C . LEU A 1 452 ? -9.129 13.776 13.689 1.00 91.06 452 LEU A C 1
ATOM 3620 O O . LEU A 1 452 ? -8.707 14.814 14.197 1.00 91.06 452 LEU A O 1
ATOM 3624 N N . MET A 1 453 ? -8.425 12.640 13.732 1.00 82.81 453 MET A N 1
ATOM 3625 C CA . MET A 1 453 ? -7.114 12.509 14.377 1.00 82.81 453 MET A CA 1
ATOM 3626 C C . MET A 1 453 ? -6.023 13.244 13.583 1.00 82.81 453 MET A C 1
ATOM 3628 O O . MET A 1 453 ? -5.445 12.721 12.639 1.00 82.81 453 MET A O 1
ATOM 3632 N N . LEU A 1 454 ? -5.693 14.470 13.998 1.00 81.19 454 LEU A N 1
ATOM 3633 C CA . LEU A 1 454 ? -4.795 15.379 13.266 1.00 81.19 454 LEU A CA 1
ATOM 3634 C C . LEU A 1 454 ? -3.342 14.902 13.099 1.00 81.19 454 LEU A C 1
ATOM 3636 O O . LEU A 1 454 ? -2.570 15.574 12.423 1.00 81.19 454 LEU A O 1
ATOM 3640 N N . ASN A 1 455 ? -2.941 13.800 13.724 1.00 81.56 455 ASN A N 1
ATOM 3641 C CA . ASN A 1 455 ? -1.584 13.261 13.658 1.00 81.56 455 ASN A CA 1
ATOM 3642 C C . ASN A 1 455 ? -1.448 12.028 12.753 1.00 81.56 455 ASN A C 1
ATOM 3644 O O . ASN A 1 455 ? -0.318 11.606 12.518 1.00 81.56 455 ASN A O 1
ATOM 3648 N N . ASP A 1 456 ? -2.548 11.454 12.254 1.00 84.81 456 ASP A N 1
ATOM 3649 C CA . ASP A 1 456 ? -2.493 10.229 11.455 1.00 84.81 456 ASP A CA 1
ATOM 3650 C C . ASP A 1 456 ? -3.652 10.121 10.449 1.00 84.81 456 ASP A C 1
ATOM 3652 O O . ASP A 1 456 ? -4.782 9.767 10.789 1.00 84.81 456 ASP A O 1
ATOM 3656 N N . ALA A 1 457 ? -3.335 10.375 9.177 1.00 92.19 457 ALA A N 1
ATOM 3657 C CA . ALA A 1 457 ? -4.269 10.238 8.061 1.00 92.19 457 ALA A CA 1
ATOM 3658 C C . ALA A 1 457 ? -4.161 8.880 7.332 1.00 92.19 457 ALA A C 1
ATOM 3660 O O . ALA A 1 457 ? -4.920 8.625 6.390 1.00 92.19 457 ALA A O 1
ATOM 3661 N N . SER A 1 458 ? -3.242 8.002 7.758 1.00 92.06 458 SER A N 1
ATOM 3662 C CA . SER A 1 458 ? -2.835 6.801 7.013 1.00 92.06 458 SER A CA 1
ATOM 3663 C C . SER A 1 458 ? -3.990 5.833 6.758 1.00 92.06 458 SER A C 1
ATOM 3665 O O . SER A 1 458 ? -4.094 5.258 5.674 1.00 92.06 458 SER A O 1
ATOM 3667 N N . LEU A 1 459 ? -4.911 5.693 7.717 1.00 94.06 459 LEU A N 1
ATOM 3668 C CA . LEU A 1 459 ? -6.087 4.839 7.563 1.00 94.06 459 LEU A CA 1
ATOM 3669 C C . LEU A 1 459 ? -6.967 5.286 6.386 1.00 94.06 459 LEU A C 1
ATOM 3671 O O . LEU A 1 459 ? -7.359 4.454 5.569 1.00 94.06 459 LEU A O 1
ATOM 3675 N N . ILE A 1 460 ? -7.256 6.586 6.270 1.00 96.44 460 ILE A N 1
ATOM 3676 C CA . ILE A 1 460 ? -8.090 7.121 5.183 1.00 96.44 460 ILE A CA 1
ATOM 3677 C C . ILE A 1 460 ? -7.364 6.996 3.839 1.00 96.44 460 ILE A C 1
ATOM 3679 O O . ILE A 1 460 ? -7.988 6.639 2.841 1.00 96.44 460 ILE A O 1
ATOM 3683 N N . GLU A 1 461 ? -6.050 7.230 3.797 1.00 94.44 461 GLU A N 1
ATOM 3684 C CA . GLU A 1 461 ? -5.251 7.033 2.581 1.00 94.44 461 GLU A CA 1
ATOM 3685 C C . GLU A 1 461 ? -5.263 5.575 2.113 1.00 94.44 461 GLU A C 1
ATOM 3687 O O . GLU A 1 461 ? -5.457 5.306 0.925 1.00 94.44 461 GLU A O 1
ATOM 3692 N N . ASN A 1 462 ? -5.087 4.630 3.036 1.00 93.69 462 ASN A N 1
ATOM 3693 C CA . ASN A 1 462 ? -5.085 3.205 2.722 1.00 93.69 462 ASN A CA 1
ATOM 3694 C C . ASN A 1 462 ? -6.475 2.728 2.282 1.00 93.69 462 ASN A C 1
ATOM 3696 O O . ASN A 1 462 ? -6.581 2.048 1.261 1.00 93.69 462 ASN A O 1
ATOM 3700 N N . LEU A 1 463 ? -7.551 3.176 2.939 1.00 95.25 463 LEU A N 1
ATOM 3701 C CA . LEU A 1 463 ? -8.917 2.913 2.477 1.00 95.25 463 LEU A CA 1
ATOM 3702 C C . LEU A 1 463 ? -9.142 3.464 1.060 1.00 95.25 463 LEU A C 1
ATOM 3704 O O . LEU A 1 463 ? -9.636 2.732 0.201 1.00 95.25 463 LEU A O 1
ATOM 3708 N N . LYS A 1 464 ? -8.715 4.704 0.766 1.00 94.00 464 LYS A N 1
ATOM 3709 C CA . LYS A 1 464 ? -8.798 5.294 -0.586 1.00 94.00 464 LYS A CA 1
ATOM 3710 C C . LYS A 1 464 ? -8.052 4.435 -1.623 1.00 94.00 464 LYS A C 1
ATOM 3712 O O . LYS A 1 464 ? -8.622 4.134 -2.674 1.00 94.00 464 LYS A O 1
ATOM 3717 N N . LYS A 1 465 ? -6.829 3.972 -1.321 1.00 90.81 465 LYS A N 1
ATOM 3718 C CA . LYS A 1 465 ? -6.042 3.069 -2.196 1.00 90.81 465 LYS A CA 1
ATOM 3719 C C . LYS A 1 465 ? -6.747 1.731 -2.449 1.00 90.81 465 LYS A C 1
ATOM 3721 O O . LYS A 1 465 ? -6.638 1.180 -3.541 1.00 90.81 465 LYS A O 1
ATOM 3726 N N . GLN A 1 466 ? -7.520 1.241 -1.480 1.00 92.06 466 GLN A N 1
ATOM 3727 C CA . GLN A 1 466 ? -8.270 -0.017 -1.560 1.00 92.06 466 GLN A CA 1
ATOM 3728 C C . GLN A 1 466 ? -9.700 0.145 -2.101 1.00 92.06 466 GLN A C 1
ATOM 3730 O O . GLN A 1 466 ? -10.542 -0.728 -1.891 1.00 92.06 466 GLN A O 1
ATOM 3735 N N . SER A 1 467 ? -10.014 1.248 -2.795 1.00 92.81 467 SER A N 1
ATOM 3736 C CA . SER A 1 467 ? -11.382 1.552 -3.258 1.00 92.81 467 SER A CA 1
ATOM 3737 C C . SER A 1 467 ? -12.423 1.471 -2.133 1.00 92.81 467 SER A C 1
ATOM 3739 O O . SER A 1 467 ? -13.530 0.972 -2.334 1.00 92.81 467 SER A O 1
ATOM 3741 N N . MET A 1 468 ? -12.039 1.947 -0.946 1.00 96.12 468 MET A N 1
ATOM 3742 C CA . MET A 1 468 ? -12.824 1.950 0.291 1.00 96.12 468 MET A CA 1
ATOM 3743 C C . MET A 1 468 ? -13.210 0.555 0.805 1.00 96.12 468 MET A C 1
ATOM 3745 O O . MET A 1 468 ? -14.195 0.400 1.525 1.00 96.12 468 MET A O 1
ATOM 3749 N N . ARG A 1 469 ? -12.435 -0.472 0.445 1.00 95.75 469 ARG A N 1
ATOM 3750 C CA . ARG A 1 469 ? -12.589 -1.837 0.958 1.00 95.75 469 ARG A CA 1
ATOM 3751 C C . ARG A 1 469 ? -11.579 -2.121 2.059 1.00 95.75 469 ARG A C 1
ATOM 3753 O O . ARG A 1 469 ? -10.477 -1.574 2.059 1.00 95.75 469 ARG A O 1
ATOM 3760 N N . TYR A 1 470 ? -11.955 -3.014 2.960 1.00 97.44 470 TYR A N 1
ATOM 3761 C CA . TYR A 1 470 ? -11.094 -3.562 4.005 1.00 97.44 470 TYR A CA 1
ATOM 3762 C C . TYR A 1 470 ? -11.630 -4.922 4.453 1.00 97.44 470 TYR A C 1
ATOM 3764 O O . TYR A 1 470 ? -12.766 -5.283 4.140 1.00 97.44 470 TYR A O 1
ATOM 3772 N N . THR A 1 471 ? -10.827 -5.668 5.197 1.00 97.75 471 THR A N 1
ATOM 3773 C CA . THR A 1 471 ? -11.136 -7.028 5.634 1.00 97.75 471 THR A CA 1
ATOM 3774 C C . THR A 1 471 ? -11.505 -7.060 7.111 1.00 97.75 471 THR A C 1
ATOM 3776 O O . THR A 1 471 ? -10.848 -6.455 7.958 1.00 97.75 471 THR A O 1
ATOM 3779 N N . VAL A 1 472 ? -12.549 -7.816 7.429 1.00 97.62 472 VAL A N 1
ATOM 3780 C CA . VAL A 1 472 ? -12.952 -8.168 8.790 1.00 97.62 472 VAL A CA 1
ATOM 3781 C C . VAL A 1 472 ? -12.681 -9.650 9.000 1.00 97.62 472 VAL A C 1
ATOM 3783 O O . VAL A 1 472 ? -13.153 -10.483 8.226 1.00 97.62 472 VAL A O 1
ATOM 3786 N N . ALA A 1 473 ? -11.915 -9.972 10.038 1.00 96.31 473 ALA A N 1
ATOM 3787 C CA . ALA A 1 473 ? -11.663 -11.333 10.487 1.00 96.31 473 ALA A CA 1
ATOM 3788 C C . ALA A 1 473 ? -12.485 -11.645 11.743 1.00 96.31 473 ALA A C 1
ATOM 3790 O O . ALA A 1 473 ? -12.181 -11.159 12.832 1.00 96.31 473 ALA A O 1
ATOM 3791 N N . GLU A 1 474 ? -13.507 -12.481 11.599 1.00 94.69 474 GLU A N 1
ATOM 3792 C CA . GLU A 1 474 ? -14.336 -12.954 12.705 1.00 94.69 474 GLU A CA 1
ATOM 3793 C C . GLU A 1 474 ? -13.691 -14.194 13.330 1.00 94.69 474 GLU A C 1
ATOM 3795 O O . GLU A 1 474 ? -13.575 -15.238 12.684 1.00 94.69 474 GLU A O 1
ATOM 3800 N N . LYS A 1 475 ? -13.233 -14.072 14.580 1.00 90.19 475 LYS A N 1
ATOM 3801 C CA . LYS A 1 475 ? -12.497 -15.111 15.313 1.00 90.19 475 LYS A CA 1
ATOM 3802 C C . LYS A 1 475 ? -13.424 -15.854 16.280 1.00 90.19 475 LYS A C 1
ATOM 3804 O O . LYS A 1 475 ? -13.635 -15.410 17.410 1.00 90.19 475 LYS A O 1
ATOM 3809 N N . GLY A 1 476 ? -13.999 -16.965 15.827 1.00 84.88 476 GLY A N 1
ATOM 3810 C CA . GLY A 1 476 ? -14.880 -17.832 16.617 1.00 84.88 476 GLY A CA 1
ATOM 3811 C C . GLY A 1 476 ? -14.193 -19.101 17.125 1.00 84.88 476 GLY A C 1
ATOM 3812 O O . GLY A 1 476 ? -13.025 -19.352 16.832 1.00 84.88 476 GLY A O 1
ATOM 3813 N N . GLN A 1 477 ? -14.945 -19.938 17.849 1.00 75.06 477 GLN A N 1
ATOM 3814 C CA . GLN A 1 477 ? -14.463 -21.250 18.306 1.00 75.06 477 GLN A CA 1
ATOM 3815 C C . GLN A 1 477 ? -14.175 -22.206 17.135 1.00 75.06 477 GLN A C 1
ATOM 3817 O O . GLN A 1 477 ? -13.218 -22.973 17.184 1.00 75.06 477 GLN A O 1
ATOM 3822 N N . GLU A 1 478 ? -14.972 -22.130 16.064 1.00 77.75 478 GLU A N 1
ATOM 3823 C CA . GLU A 1 478 ? -14.843 -22.981 14.871 1.00 77.75 478 GLU A CA 1
ATOM 3824 C C . GLU A 1 478 ? -13.721 -22.536 13.914 1.00 77.75 478 GLU A C 1
ATOM 3826 O O . GLU A 1 478 ? -13.390 -23.246 12.964 1.00 77.75 478 GLU A O 1
ATOM 3831 N N . GLY A 1 479 ? -13.111 -21.372 14.160 1.00 85.81 479 GLY A N 1
ATOM 3832 C CA . GLY A 1 479 ? -12.022 -20.831 13.355 1.00 85.81 479 GLY A CA 1
ATOM 3833 C C . GLY A 1 479 ? -12.195 -19.355 13.005 1.00 85.81 479 GLY A C 1
ATOM 3834 O O . GLY A 1 479 ? -12.915 -18.607 13.667 1.00 85.81 479 GLY A O 1
ATOM 3835 N N . ILE A 1 480 ? -11.481 -18.932 11.960 1.00 90.81 480 ILE A N 1
ATOM 3836 C CA . ILE A 1 480 ? -11.453 -17.544 11.494 1.00 90.81 480 ILE A CA 1
ATOM 3837 C C . ILE A 1 480 ? -12.176 -17.444 10.159 1.00 90.81 480 ILE A C 1
ATOM 3839 O O . ILE A 1 480 ? -11.749 -18.061 9.182 1.00 90.81 480 ILE A O 1
ATOM 3843 N N . THR A 1 481 ? -13.209 -16.608 10.114 1.00 94.44 481 THR A N 1
ATOM 3844 C CA . THR A 1 481 ? -13.931 -16.267 8.886 1.00 94.44 481 THR A CA 1
ATOM 3845 C C . THR A 1 481 ? -13.503 -14.884 8.420 1.00 94.44 481 THR A C 1
ATOM 3847 O O . THR A 1 481 ? -13.561 -13.924 9.185 1.00 94.44 481 THR A O 1
ATOM 3850 N N . LEU A 1 482 ? -13.058 -14.767 7.169 1.00 96.25 482 LEU A N 1
ATOM 3851 C CA . LEU A 1 482 ? -12.711 -13.480 6.568 1.00 96.25 482 LEU A CA 1
ATOM 3852 C C . LEU A 1 482 ? -13.871 -12.956 5.721 1.00 96.25 482 LEU A C 1
ATOM 3854 O O . LEU A 1 482 ? -14.486 -13.711 4.967 1.00 96.25 482 LEU A O 1
ATOM 3858 N N . LYS A 1 483 ? -14.124 -11.650 5.785 1.00 96.00 483 LYS A N 1
ATOM 3859 C CA . LYS A 1 483 ? -15.060 -10.964 4.892 1.00 96.00 483 LYS A CA 1
ATOM 3860 C C . LYS A 1 483 ? -14.494 -9.619 4.448 1.00 96.00 483 LYS A C 1
ATOM 3862 O O . LYS A 1 483 ? -14.032 -8.836 5.272 1.00 96.00 483 LYS A O 1
ATOM 3867 N N . ILE A 1 484 ? -14.547 -9.345 3.145 1.00 97.31 484 ILE A N 1
ATOM 3868 C CA . ILE A 1 484 ? -14.177 -8.040 2.585 1.00 97.31 484 ILE A CA 1
ATOM 3869 C C . ILE A 1 484 ? -15.409 -7.136 2.625 1.00 97.31 484 ILE A C 1
ATOM 3871 O O . ILE A 1 484 ? -16.413 -7.407 1.967 1.00 97.31 484 ILE A O 1
ATOM 3875 N N . ILE A 1 485 ? -15.319 -6.046 3.378 1.00 97.94 485 ILE A N 1
ATOM 3876 C CA . ILE A 1 485 ? -16.393 -5.079 3.575 1.00 97.94 485 ILE A CA 1
ATOM 3877 C C . ILE A 1 485 ? -16.335 -3.990 2.502 1.00 97.94 485 ILE A C 1
ATOM 3879 O O . ILE A 1 485 ? -15.268 -3.516 2.115 1.00 97.94 485 ILE A O 1
ATOM 3883 N N . GLY A 1 486 ? -17.512 -3.595 2.012 1.00 96.69 486 GLY A N 1
ATOM 3884 C CA . GLY A 1 486 ? -17.685 -2.630 0.919 1.00 96.69 486 GLY A CA 1
ATOM 3885 C C . GLY A 1 486 ? -18.842 -1.652 1.121 1.00 96.69 486 GLY A C 1
ATOM 3886 O O . GLY A 1 486 ? -19.504 -1.294 0.151 1.00 96.69 486 GLY A O 1
ATOM 3887 N N . SER A 1 487 ? -19.147 -1.283 2.366 1.00 98.12 487 SER A N 1
ATOM 3888 C CA . SER A 1 487 ? -20.195 -0.307 2.721 1.00 98.12 487 SER A CA 1
ATOM 3889 C C . SER A 1 487 ? -19.711 1.150 2.734 1.00 98.12 487 SER A C 1
ATOM 3891 O O . SER A 1 487 ? -20.522 2.073 2.824 1.00 98.12 487 SER A O 1
ATOM 3893 N N . MET A 1 488 ? -18.402 1.378 2.611 1.00 98.12 488 MET A N 1
ATOM 3894 C CA . MET A 1 488 ? -17.800 2.710 2.578 1.00 98.12 488 MET A CA 1
ATOM 3895 C C . MET A 1 488 ? -17.725 3.215 1.134 1.00 98.12 488 MET A C 1
ATOM 3897 O O . MET A 1 488 ? -17.193 2.537 0.256 1.00 98.12 488 MET A O 1
ATOM 3901 N N . LYS A 1 489 ? -18.269 4.407 0.868 1.00 97.69 489 LYS A N 1
ATOM 3902 C CA . LYS A 1 489 ? -18.222 5.048 -0.456 1.00 97.69 489 LYS A CA 1
ATOM 3903 C C . LYS A 1 489 ? -16.951 5.867 -0.637 1.00 97.69 489 LYS A C 1
ATOM 3905 O O . LYS A 1 489 ? -16.339 5.820 -1.701 1.00 97.69 489 LYS A O 1
ATOM 3910 N N . GLU A 1 490 ? -16.595 6.640 0.381 1.00 97.50 490 GLU A N 1
ATOM 3911 C CA . GLU A 1 490 ? -15.457 7.558 0.381 1.00 97.50 490 GLU A CA 1
ATOM 3912 C C . GLU A 1 490 ? -15.003 7.848 1.815 1.00 97.50 490 GLU A C 1
ATOM 3914 O O . GLU A 1 490 ? -15.701 7.512 2.771 1.00 97.50 490 GLU A O 1
ATOM 3919 N N . GLY A 1 491 ? -13.817 8.434 1.965 1.00 97.44 491 GLY A N 1
ATOM 3920 C CA . GLY A 1 491 ? -13.258 8.815 3.258 1.00 97.44 491 GLY A CA 1
ATOM 3921 C C . GLY A 1 491 ? -12.634 10.202 3.190 1.00 97.44 491 GLY A C 1
ATOM 3922 O O . GLY A 1 491 ? -12.128 10.597 2.139 1.00 97.44 491 GLY A O 1
ATOM 3923 N N . MET A 1 492 ? -12.663 10.937 4.295 1.00 98.00 492 MET A N 1
ATOM 3924 C CA . MET A 1 492 ? -12.149 12.295 4.404 1.00 98.00 492 MET A CA 1
ATOM 3925 C C . MET A 1 492 ? -11.329 12.483 5.678 1.00 98.00 492 MET A C 1
ATOM 3927 O O . MET A 1 492 ? -11.591 11.871 6.716 1.00 98.00 492 MET A O 1
ATOM 3931 N N . HIS A 1 493 ? -10.330 13.355 5.592 1.00 97.12 493 HIS A N 1
ATOM 3932 C CA . HIS A 1 493 ? -9.461 13.707 6.707 1.00 97.12 493 HIS A CA 1
ATOM 3933 C C . HIS A 1 493 ? -9.095 15.198 6.663 1.00 97.12 493 HIS A C 1
ATOM 3935 O O . HIS A 1 493 ? -8.776 15.692 5.580 1.00 97.12 493 HIS A O 1
ATOM 3941 N N . PRO A 1 494 ? -9.043 15.927 7.796 1.00 94.56 494 PRO A N 1
ATOM 3942 C CA . PRO A 1 494 ? -8.695 17.349 7.796 1.00 94.56 494 PRO A CA 1
ATOM 3943 C C . PRO A 1 494 ? -7.351 17.672 7.125 1.00 94.56 494 PRO A C 1
ATOM 3945 O O . PRO A 1 494 ? -7.249 18.680 6.436 1.00 94.56 494 PRO A O 1
ATOM 3948 N N . LEU A 1 495 ? -6.336 16.809 7.272 1.00 92.69 495 LEU A N 1
ATOM 3949 C CA . LEU A 1 495 ? -5.025 16.992 6.619 1.00 92.69 495 LEU A CA 1
ATOM 3950 C C . LEU A 1 495 ? -5.028 16.744 5.103 1.00 92.69 495 LEU A C 1
ATOM 3952 O O . LEU A 1 495 ? -4.138 17.235 4.417 1.00 92.69 495 LEU A O 1
ATOM 3956 N N . ILE A 1 496 ? -5.977 15.953 4.594 1.00 92.12 496 ILE A N 1
ATOM 3957 C CA . ILE A 1 496 ? -6.031 15.566 3.177 1.00 92.12 496 ILE A CA 1
ATOM 3958 C C . ILE A 1 496 ? -7.003 16.479 2.429 1.00 92.12 496 ILE A C 1
ATOM 3960 O O . ILE A 1 496 ? -6.675 17.027 1.382 1.00 92.12 496 ILE A O 1
ATOM 3964 N N . ASP A 1 497 ? -8.209 16.626 2.974 1.00 95.06 497 ASP A N 1
ATOM 3965 C CA . ASP A 1 497 ? -9.352 17.232 2.296 1.00 95.06 497 ASP A CA 1
ATOM 3966 C C . ASP A 1 497 ? -9.687 18.629 2.859 1.00 95.06 497 ASP A C 1
ATOM 3968 O O . ASP A 1 497 ? -10.324 19.439 2.186 1.00 95.06 497 ASP A O 1
ATOM 3972 N N . GLY A 1 498 ? -9.226 18.943 4.075 1.00 95.00 498 GLY A N 1
ATOM 3973 C CA . GLY A 1 498 ? -9.493 20.210 4.756 1.00 95.00 498 GLY A CA 1
ATOM 3974 C C . GLY A 1 498 ? -10.810 20.233 5.540 1.00 95.00 498 GLY A C 1
ATOM 3975 O O . GLY A 1 498 ? -11.788 19.565 5.205 1.00 95.00 498 GLY A O 1
ATOM 3976 N N . VAL A 1 499 ? -10.844 21.061 6.589 1.00 96.06 499 VAL A N 1
ATOM 3977 C CA . VAL A 1 499 ? -11.992 21.220 7.505 1.00 96.06 499 VAL A CA 1
ATOM 3978 C C . VAL A 1 499 ? -13.277 21.583 6.754 1.00 96.06 499 VAL A C 1
ATOM 3980 O O . VAL A 1 499 ? -14.312 20.948 6.942 1.00 96.06 499 VAL A O 1
ATOM 3983 N N . GLN A 1 500 ? -13.204 22.563 5.847 1.00 97.19 500 GLN A N 1
ATOM 3984 C CA . GLN A 1 500 ? -14.386 23.059 5.142 1.00 97.19 500 GLN A CA 1
ATOM 3985 C C . GLN A 1 500 ? -15.014 22.004 4.226 1.00 97.19 500 GLN A C 1
ATOM 3987 O O . GLN A 1 500 ? -16.236 21.915 4.153 1.00 97.19 500 GLN A O 1
ATOM 3992 N N . ALA A 1 501 ? -14.203 21.183 3.553 1.00 97.62 501 ALA A N 1
ATOM 3993 C CA . ALA A 1 501 ? -14.717 20.134 2.675 1.00 97.62 501 ALA A CA 1
ATOM 3994 C C . ALA A 1 501 ? -15.526 19.091 3.462 1.00 97.62 501 ALA A C 1
ATOM 3996 O O . ALA A 1 501 ? -16.563 18.630 2.989 1.00 97.62 501 ALA A O 1
ATOM 3997 N N . ILE A 1 502 ? -15.087 18.762 4.680 1.00 98.06 502 ILE A N 1
ATOM 3998 C CA . ILE A 1 502 ? -15.794 17.837 5.576 1.00 98.06 502 ILE A CA 1
ATOM 3999 C C . ILE A 1 502 ? -17.134 18.436 6.021 1.00 98.06 502 ILE A C 1
ATOM 4001 O O . ILE A 1 502 ? -18.160 17.761 5.950 1.00 98.06 502 ILE A O 1
ATOM 4005 N N . ILE A 1 503 ? -17.154 19.710 6.422 1.00 98.38 503 ILE A N 1
ATOM 4006 C CA . ILE A 1 503 ? -18.390 20.397 6.831 1.00 98.38 503 ILE A CA 1
ATOM 4007 C C . ILE A 1 503 ? -19.387 20.456 5.665 1.00 98.38 503 ILE A C 1
ATOM 4009 O O . ILE A 1 503 ? -20.563 20.143 5.840 1.00 98.38 503 ILE A O 1
ATOM 4013 N N . GLU A 1 504 ? -18.923 20.794 4.460 1.00 98.19 504 GLU A N 1
ATOM 4014 C CA . GLU A 1 504 ? -19.750 20.783 3.247 1.00 98.19 504 GLU A CA 1
ATOM 4015 C C . GLU A 1 504 ? -20.299 19.389 2.938 1.00 98.19 504 GLU A C 1
ATOM 4017 O O . GLU A 1 504 ? -21.470 19.242 2.583 1.00 98.19 504 GLU A O 1
ATOM 4022 N N . LYS A 1 505 ? -19.480 18.346 3.119 1.00 98.38 505 LYS A N 1
ATOM 4023 C CA . LYS A 1 505 ? -19.918 16.962 2.949 1.00 98.38 505 LYS A CA 1
ATOM 4024 C C . LYS A 1 505 ? -21.025 16.598 3.934 1.00 98.38 505 LYS A C 1
ATOM 4026 O O . LYS A 1 505 ? -22.035 16.050 3.510 1.00 98.38 505 LYS A O 1
ATOM 4031 N N . MET A 1 506 ? -20.869 16.938 5.212 1.00 98.31 506 MET A N 1
ATOM 4032 C CA . MET A 1 506 ? -21.886 16.725 6.253 1.00 98.31 506 MET A CA 1
ATOM 4033 C C . MET A 1 506 ? -23.165 17.540 6.002 1.00 98.31 506 MET A C 1
ATOM 4035 O O . MET A 1 506 ? -24.268 17.099 6.325 1.00 98.31 506 MET A O 1
ATOM 4039 N N . ALA A 1 507 ? -23.041 18.716 5.386 1.00 98.25 507 ALA A N 1
ATOM 4040 C CA . ALA A 1 507 ? -24.170 19.558 5.006 1.00 98.25 507 ALA A CA 1
ATOM 4041 C C . ALA A 1 507 ? -24.830 19.150 3.675 1.00 98.25 507 ALA A C 1
ATOM 4043 O O . ALA A 1 507 ? -25.846 19.739 3.307 1.00 98.25 507 ALA A O 1
ATOM 4044 N N . ASN A 1 508 ? -24.301 18.158 2.951 1.00 97.94 508 ASN A N 1
ATOM 4045 C CA . ASN A 1 508 ? -24.842 17.736 1.660 1.00 97.94 508 ASN A CA 1
ATOM 4046 C C . ASN A 1 508 ? -26.296 17.214 1.798 1.00 97.94 508 ASN A C 1
ATOM 4048 O O . ASN A 1 508 ? -26.571 16.446 2.724 1.00 97.94 508 ASN A O 1
ATOM 4052 N N . PRO A 1 509 ? -27.235 17.585 0.901 1.00 97.25 509 PRO A N 1
ATOM 4053 C CA . PRO A 1 509 ? -28.637 17.161 0.984 1.00 97.25 509 PRO A CA 1
ATOM 4054 C C . PRO A 1 509 ? -28.861 15.643 1.012 1.00 97.25 509 PRO A C 1
ATOM 4056 O O . PRO A 1 509 ? -29.834 15.203 1.619 1.00 97.25 509 PRO A O 1
ATOM 4059 N N . ASP A 1 510 ? -27.968 14.859 0.400 1.00 97.38 510 ASP A N 1
ATOM 4060 C CA . ASP A 1 510 ? -28.054 13.394 0.371 1.00 97.38 510 ASP A CA 1
ATOM 4061 C C . ASP A 1 510 ? -27.734 12.753 1.730 1.00 97.38 510 ASP A C 1
ATOM 4063 O O . ASP A 1 510 ? -28.127 11.610 1.976 1.00 97.38 510 ASP A O 1
ATOM 4067 N N . VAL A 1 511 ? -27.028 13.469 2.615 1.00 98.50 511 VAL A N 1
ATOM 4068 C CA . VAL A 1 511 ? -26.743 13.007 3.977 1.00 98.50 511 VAL A CA 1
ATOM 4069 C C . VAL A 1 511 ? -28.024 13.066 4.800 1.00 98.50 511 VAL A C 1
ATOM 4071 O O . VAL A 1 511 ? -28.640 14.125 4.950 1.00 98.50 511 VAL A O 1
ATOM 4074 N N . ALA A 1 512 ? -28.386 11.914 5.357 1.00 98.62 512 ALA A N 1
ATOM 4075 C CA . ALA A 1 512 ? -29.525 11.712 6.240 1.00 98.62 512 ALA A CA 1
ATOM 4076 C C . ALA A 1 512 ? -29.102 11.448 7.693 1.00 98.62 512 ALA A C 1
ATOM 4078 O O . ALA A 1 512 ? -29.826 11.824 8.614 1.00 98.62 512 ALA A O 1
ATOM 4079 N N . ILE A 1 513 ? -27.930 10.835 7.904 1.00 98.88 513 ILE A N 1
ATOM 4080 C CA . ILE A 1 513 ? -27.426 10.461 9.231 1.00 98.88 513 ILE A CA 1
ATOM 4081 C C . ILE A 1 513 ? -25.984 10.948 9.397 1.00 98.88 513 ILE A C 1
ATOM 4083 O O . ILE A 1 513 ? -25.139 10.744 8.525 1.00 98.88 513 ILE A O 1
ATOM 4087 N N . ILE A 1 514 ? -25.684 11.543 10.549 1.00 98.75 514 ILE A N 1
ATOM 4088 C CA . ILE A 1 514 ? -24.317 11.729 11.033 1.00 98.75 514 ILE A CA 1
ATOM 4089 C C . ILE A 1 514 ? -24.149 10.802 12.235 1.00 98.75 514 ILE A C 1
ATOM 4091 O O . ILE A 1 514 ? -24.780 11.001 13.267 1.00 98.75 514 ILE A O 1
ATOM 4095 N N . SER A 1 515 ? -23.337 9.761 12.085 1.00 98.69 515 SER A N 1
ATOM 4096 C CA . SER A 1 515 ? -23.073 8.784 13.148 1.00 98.69 515 SER A CA 1
ATOM 4097 C C . SER A 1 515 ? -21.698 8.998 13.766 1.00 98.69 515 SER A C 1
ATOM 4099 O O . SER A 1 515 ? -20.843 9.635 13.149 1.00 98.69 515 SER A O 1
ATOM 4101 N N . LEU A 1 516 ? -21.482 8.500 14.983 1.00 97.44 516 LEU A N 1
ATOM 4102 C CA . LEU A 1 516 ? -20.259 8.795 15.727 1.00 97.44 516 LEU A CA 1
ATOM 4103 C C . LEU A 1 516 ? -19.806 7.656 16.647 1.00 97.44 516 LEU A C 1
ATOM 4105 O O . LEU A 1 516 ? -20.619 7.083 17.371 1.00 97.44 516 LEU A O 1
ATOM 4109 N N . THR A 1 517 ? -18.501 7.359 16.583 1.00 95.06 517 THR A N 1
ATOM 4110 C CA . THR A 1 517 ? -17.730 6.600 17.584 1.00 95.06 517 THR A CA 1
ATOM 4111 C C . THR A 1 517 ? -16.470 7.387 17.946 1.00 95.06 517 THR A C 1
ATOM 4113 O O . THR A 1 517 ? -15.374 7.132 17.442 1.00 95.06 517 THR A O 1
ATOM 4116 N N . ILE A 1 518 ? -16.653 8.423 18.760 1.00 92.44 518 ILE A N 1
ATOM 4117 C CA . ILE A 1 518 ? -15.648 9.437 19.104 1.00 92.44 518 ILE A CA 1
ATOM 4118 C C . ILE A 1 518 ? -15.098 9.271 20.524 1.00 92.44 518 ILE A C 1
ATOM 4120 O O . ILE A 1 518 ? -14.307 10.107 20.967 1.00 92.44 518 ILE A O 1
ATOM 4124 N N . THR A 1 519 ? -15.460 8.182 21.210 1.00 85.00 519 THR A N 1
ATOM 4125 C CA . THR A 1 519 ? -15.214 7.916 22.636 1.00 85.00 519 THR A CA 1
ATOM 4126 C C . THR A 1 519 ? -15.954 8.882 23.561 1.00 85.00 519 THR A C 1
ATOM 4128 O O . THR A 1 519 ? -16.389 9.960 23.158 1.00 85.00 519 THR A O 1
ATOM 4131 N N . GLU A 1 520 ? -16.046 8.539 24.844 1.00 80.94 520 GLU A N 1
ATOM 4132 C CA . GLU A 1 520 ? -16.725 9.339 25.868 1.00 80.94 520 GLU A CA 1
ATOM 4133 C C . GLU A 1 520 ? -16.162 10.769 25.955 1.00 80.94 520 GLU A C 1
ATOM 4135 O O . GLU A 1 520 ? -16.893 11.732 26.173 1.00 80.94 520 GLU A O 1
ATOM 4140 N N . LYS A 1 521 ? -14.856 10.939 25.713 1.00 79.44 521 LYS A N 1
ATOM 4141 C CA . LYS A 1 521 ? -14.193 12.254 25.749 1.00 79.44 521 LYS A CA 1
ATOM 4142 C C . LYS A 1 521 ? -14.535 13.134 24.546 1.00 79.44 521 LYS A C 1
ATOM 4144 O O . LYS A 1 521 ? -14.400 14.354 24.634 1.00 79.44 521 LYS A O 1
ATOM 4149 N N . GLY A 1 522 ? -14.962 12.537 23.432 1.00 87.25 522 GLY A N 1
ATOM 4150 C CA . GLY A 1 522 ? -15.264 13.249 22.191 1.00 87.25 522 GLY A CA 1
ATOM 4151 C C . GLY A 1 522 ? -16.488 14.164 22.282 1.00 87.25 522 GLY A C 1
ATOM 4152 O O . GLY A 1 522 ? -16.598 15.101 21.492 1.00 87.25 522 GLY A O 1
ATOM 4153 N N . TYR A 1 523 ? -17.371 13.932 23.258 1.00 90.50 523 TYR A N 1
ATOM 4154 C CA . TYR A 1 523 ? -18.556 14.760 23.507 1.00 90.50 523 TYR A CA 1
ATOM 4155 C C . TYR A 1 523 ? -18.239 16.090 24.189 1.00 90.50 523 TYR A C 1
ATOM 4157 O O . TYR A 1 523 ? -19.071 16.993 24.169 1.00 90.50 523 TYR A O 1
ATOM 4165 N N . CYS A 1 524 ? -17.047 16.220 24.785 1.00 91.25 524 CYS A N 1
ATOM 4166 C CA . CYS A 1 524 ? -16.635 17.403 25.543 1.00 91.25 524 CYS A CA 1
ATOM 4167 C C . CYS A 1 524 ? -17.649 17.808 26.632 1.00 91.25 524 CYS A C 1
ATOM 4169 O O . CYS A 1 524 ? -17.849 18.994 26.887 1.00 91.25 524 CYS A O 1
ATOM 4171 N N . THR A 1 525 ? -18.303 16.828 27.254 1.00 84.19 525 THR A N 1
ATOM 4172 C CA . THR A 1 525 ? -19.268 17.036 28.336 1.00 84.19 525 THR A CA 1
ATOM 4173 C C . THR A 1 525 ? -18.617 16.862 29.703 1.00 84.19 525 THR A C 1
ATOM 4175 O O . THR A 1 525 ? -17.703 16.051 29.870 1.00 84.19 525 THR A O 1
ATOM 4178 N N . ASP A 1 526 ? -19.121 17.583 30.698 1.00 77.00 526 ASP A N 1
ATOM 4179 C CA . ASP A 1 526 ? -18.806 17.335 32.098 1.00 77.00 526 ASP A CA 1
ATOM 4180 C C . ASP A 1 526 ? -19.399 15.982 32.523 1.00 77.00 526 ASP A C 1
ATOM 4182 O O . ASP A 1 526 ? -20.584 15.711 32.332 1.00 77.00 526 ASP A O 1
ATOM 4186 N N . ALA A 1 527 ? -18.562 15.109 33.083 1.00 63.06 527 ALA A N 1
ATOM 4187 C CA . ALA A 1 527 ? -18.948 13.731 33.384 1.00 63.06 527 ALA A CA 1
ATOM 4188 C C . ALA A 1 527 ? -20.012 13.618 34.490 1.00 63.06 527 ALA A C 1
ATOM 4190 O O . ALA A 1 527 ? -20.711 12.610 34.552 1.00 63.06 527 ALA A O 1
ATOM 4191 N N . ALA A 1 528 ? -20.130 14.622 35.366 1.00 61.84 528 ALA A N 1
ATOM 4192 C CA . ALA A 1 528 ? -21.091 14.607 36.464 1.00 61.84 528 ALA A CA 1
ATOM 4193 C C . ALA A 1 528 ? -22.478 15.087 36.023 1.00 61.84 528 ALA A C 1
ATOM 4195 O O . ALA A 1 528 ? -23.489 14.625 36.547 1.00 61.84 528 ALA A O 1
ATOM 4196 N N . THR A 1 529 ? -22.526 16.022 35.077 1.00 71.00 529 THR A N 1
ATOM 4197 C CA . THR A 1 529 ? -23.768 16.679 34.656 1.00 71.00 529 THR A CA 1
ATOM 4198 C C . THR A 1 529 ? -24.262 16.243 33.279 1.00 71.00 529 THR A C 1
ATOM 4200 O O . THR A 1 529 ? -25.429 16.450 32.969 1.00 71.00 529 THR A O 1
ATOM 4203 N N . GLY A 1 530 ? -23.399 15.660 32.441 1.00 71.31 530 GLY A N 1
ATOM 4204 C CA . GLY A 1 530 ? -23.719 15.292 31.057 1.00 71.31 530 GLY A CA 1
ATOM 4205 C C . GLY A 1 530 ? -23.885 16.488 30.111 1.00 71.31 530 GLY A C 1
ATOM 4206 O O . GLY A 1 530 ? -24.138 16.300 28.923 1.00 71.31 530 GLY A O 1
ATOM 4207 N N . HIS A 1 531 ? -23.723 17.717 30.606 1.00 86.75 531 HIS A N 1
ATOM 4208 C CA . HIS A 1 531 ? -23.800 18.935 29.806 1.00 86.75 531 HIS A CA 1
ATOM 4209 C C . HIS A 1 531 ? -22.455 19.261 29.162 1.00 86.75 531 HIS A C 1
ATOM 4211 O O . HIS A 1 531 ? -21.403 18.876 29.669 1.00 86.75 531 HIS A O 1
ATOM 4217 N N . LEU A 1 532 ? -22.482 20.008 28.056 1.00 92.25 532 LEU A N 1
ATOM 4218 C CA . LEU A 1 532 ? -21.266 20.507 27.414 1.00 92.25 532 LEU A CA 1
ATOM 4219 C C . LEU A 1 532 ? -20.414 21.304 28.413 1.00 92.25 532 LEU A C 1
ATOM 4221 O O . LEU A 1 532 ? -20.931 22.208 29.067 1.00 92.25 532 LEU A O 1
ATOM 4225 N N . ASP A 1 533 ? -19.116 21.010 28.489 1.00 89.31 533 ASP A N 1
ATOM 4226 C CA . ASP A 1 533 ? -18.170 21.784 29.289 1.00 89.31 533 ASP A CA 1
ATOM 4227 C C . ASP A 1 533 ? -17.657 22.994 28.482 1.00 89.31 533 ASP A C 1
ATOM 4229 O O . ASP A 1 533 ? -16.841 22.827 27.567 1.00 89.31 533 ASP A O 1
ATOM 4233 N N . PRO A 1 534 ? -18.083 24.232 28.806 1.00 89.88 534 PRO A N 1
ATOM 4234 C CA . PRO A 1 534 ? -17.636 25.427 28.096 1.00 89.88 534 PRO A CA 1
ATOM 4235 C C . PRO A 1 534 ? -16.163 25.768 28.364 1.00 89.88 534 PRO A C 1
ATOM 4237 O O . PRO A 1 534 ? -15.611 26.621 27.671 1.00 89.88 534 PRO A O 1
ATOM 4240 N N . ASN A 1 535 ? -15.525 25.134 29.355 1.00 89.88 535 ASN A N 1
ATOM 4241 C CA . ASN A 1 535 ? -14.113 25.343 29.675 1.00 89.88 535 ASN A CA 1
ATOM 4242 C C . ASN A 1 535 ? -13.188 24.368 28.936 1.00 89.88 535 ASN A C 1
ATOM 4244 O O . ASN A 1 535 ? -11.966 24.513 29.009 1.00 89.88 535 ASN A O 1
ATOM 4248 N N . ASN A 1 536 ? -13.741 23.391 28.213 1.00 91.38 536 ASN A N 1
ATOM 4249 C CA . ASN A 1 536 ? -12.953 22.477 27.404 1.00 91.38 536 ASN A CA 1
ATOM 4250 C C . ASN A 1 536 ? -12.235 23.244 26.277 1.00 91.38 536 ASN A C 1
ATOM 4252 O O . ASN A 1 536 ? -12.860 24.000 25.533 1.00 91.38 536 ASN A O 1
ATOM 4256 N N . GLU A 1 537 ? -10.927 23.027 26.110 1.00 93.12 537 GLU A N 1
ATOM 4257 C CA . GLU A 1 537 ? -10.104 23.774 25.144 1.00 93.12 537 GLU A CA 1
ATOM 4258 C C . GLU A 1 537 ? -10.611 23.678 23.696 1.00 93.12 537 GLU A C 1
ATOM 4260 O O . GLU A 1 537 ? -10.530 24.656 22.945 1.00 93.12 537 GLU A O 1
ATOM 4265 N N . LEU A 1 538 ? -11.155 22.521 23.298 1.00 93.75 538 LEU A N 1
ATOM 4266 C CA . LEU A 1 538 ? -11.721 22.342 21.961 1.00 93.75 538 LEU A CA 1
ATOM 4267 C C . LEU A 1 538 ? -12.996 23.175 21.797 1.00 93.75 538 LEU A C 1
ATOM 4269 O O . LEU A 1 538 ? -13.169 23.839 20.779 1.00 93.75 538 LEU A O 1
ATOM 4273 N N . ILE A 1 539 ? -13.848 23.200 22.821 1.00 96.06 539 ILE A N 1
ATOM 4274 C CA . ILE A 1 539 ? -15.108 23.948 22.817 1.00 96.06 539 ILE A CA 1
ATOM 4275 C C . ILE A 1 539 ? -14.861 25.456 22.841 1.00 96.06 539 ILE A C 1
ATOM 4277 O O . ILE A 1 539 ? -15.483 26.181 22.068 1.00 96.06 539 ILE A O 1
ATOM 4281 N N . ILE A 1 540 ? -13.895 25.936 23.629 1.00 96.31 540 ILE A N 1
ATOM 4282 C CA . ILE A 1 540 ? -13.465 27.343 23.602 1.00 96.31 540 ILE A CA 1
ATOM 4283 C C . ILE A 1 540 ? -13.048 27.746 22.180 1.00 96.31 540 ILE A C 1
ATOM 4285 O O . ILE A 1 540 ? -13.421 28.820 21.697 1.00 96.31 540 ILE A O 1
ATOM 4289 N N . ASN A 1 541 ? -12.289 26.889 21.487 1.00 94.69 541 ASN A N 1
ATOM 4290 C CA . ASN A 1 541 ? -11.867 27.164 20.118 1.00 94.69 541 ASN A CA 1
ATOM 4291 C C . ASN A 1 541 ? -13.046 27.199 19.140 1.00 94.69 541 ASN A C 1
ATOM 4293 O O . ASN A 1 541 ? -13.112 28.115 18.319 1.00 94.69 541 ASN A O 1
ATOM 4297 N N . ASP A 1 542 ? -13.970 26.248 19.264 1.00 96.50 542 ASP A N 1
ATOM 4298 C CA . ASP A 1 542 ? -15.132 26.105 18.386 1.00 96.50 542 ASP A CA 1
ATOM 4299 C C . ASP A 1 542 ? -16.152 27.234 18.579 1.00 96.50 542 ASP A C 1
ATOM 4301 O O . ASP A 1 542 ? -16.801 27.650 17.621 1.00 96.50 542 ASP A O 1
ATOM 4305 N N . ILE A 1 543 ? -16.272 27.783 19.793 1.00 95.69 543 ILE A N 1
ATOM 4306 C CA . ILE A 1 543 ? -17.057 28.998 20.062 1.00 95.69 543 ILE A CA 1
ATOM 4307 C C . ILE A 1 543 ? -16.421 30.202 19.362 1.00 95.69 543 ILE A C 1
ATOM 4309 O O . ILE A 1 543 ? -17.115 30.977 18.706 1.00 95.69 543 ILE A O 1
ATOM 4313 N N . ALA A 1 544 ? -15.100 30.359 19.482 1.00 95.44 544 ALA A N 1
ATOM 4314 C CA . ALA A 1 544 ? -14.388 31.484 18.883 1.00 95.44 544 ALA A CA 1
ATOM 4315 C C . ALA A 1 544 ? -14.317 31.398 17.346 1.00 95.44 544 ALA A C 1
ATOM 4317 O O . ALA A 1 544 ? -14.305 32.430 16.677 1.00 95.44 544 ALA A O 1
ATOM 4318 N N . ASN A 1 545 ? -14.262 30.186 16.782 1.00 94.31 545 ASN A N 1
ATOM 4319 C CA . ASN A 1 545 ? -14.045 29.937 15.354 1.00 94.31 545 ASN A CA 1
ATOM 4320 C C . ASN A 1 545 ? -15.032 28.890 14.796 1.00 94.31 545 ASN A C 1
ATOM 4322 O O . ASN A 1 545 ? -14.610 27.827 14.340 1.00 94.31 545 ASN A O 1
ATOM 4326 N N . PRO A 1 546 ? -16.344 29.185 14.743 1.00 93.25 546 PRO A N 1
ATOM 4327 C CA . PRO A 1 546 ? -17.371 28.206 14.366 1.00 93.25 546 PRO A CA 1
ATOM 4328 C C . PRO A 1 546 ? -17.254 27.686 12.924 1.00 93.25 546 PRO A C 1
ATOM 4330 O O . PRO A 1 546 ? -17.787 26.627 12.607 1.00 93.25 546 PRO A O 1
ATOM 4333 N N . ALA A 1 547 ? -16.562 28.413 12.041 1.00 90.19 547 ALA A N 1
ATOM 4334 C CA . ALA A 1 547 ? -16.305 27.990 10.663 1.00 90.19 547 ALA A CA 1
ATOM 4335 C C . ALA A 1 547 ? -15.093 27.047 10.522 1.00 90.19 547 ALA A C 1
ATOM 4337 O O . ALA A 1 547 ? -14.922 26.429 9.475 1.00 90.19 547 ALA A O 1
ATOM 4338 N N . VAL A 1 548 ? -14.238 26.941 11.547 1.00 93.25 548 VAL A N 1
ATOM 4339 C CA . VAL A 1 548 ? -13.046 26.075 11.543 1.00 93.25 548 VAL A CA 1
ATOM 4340 C C . VAL A 1 548 ? -12.978 25.284 12.859 1.00 93.25 548 VAL A C 1
ATOM 4342 O O . VAL A 1 548 ? -12.052 25.483 13.649 1.00 93.25 548 VAL A O 1
ATOM 4345 N N . PRO A 1 549 ? -13.970 24.414 13.124 1.00 95.00 549 PRO A N 1
ATOM 4346 C CA . PRO A 1 549 ? -14.050 23.659 14.363 1.00 95.00 549 PRO A CA 1
ATOM 4347 C C . PRO A 1 549 ? -12.933 22.615 14.493 1.00 95.00 549 PRO A C 1
ATOM 4349 O O . PRO A 1 549 ? -12.366 22.127 13.509 1.00 95.00 549 PRO A O 1
ATOM 4352 N N . ARG A 1 550 ? -12.655 22.234 15.739 1.00 92.81 550 ARG A N 1
ATOM 4353 C CA . ARG A 1 550 ? -11.697 21.207 16.150 1.00 92.81 550 ARG A CA 1
ATOM 4354 C C . ARG A 1 550 ? -12.362 20.020 16.838 1.00 92.81 550 ARG A C 1
ATOM 4356 O O . ARG A 1 550 ? -11.860 18.911 16.679 1.00 92.81 550 ARG A O 1
ATOM 4363 N N . SER A 1 551 ? -13.455 20.214 17.583 1.00 95.25 551 SER A N 1
ATOM 4364 C CA . SER A 1 551 ? -14.183 19.094 18.199 1.00 95.25 551 SER A CA 1
ATOM 4365 C C . SER A 1 551 ? -15.166 18.455 17.219 1.00 95.25 551 SER A C 1
ATOM 4367 O O . SER A 1 551 ? -15.699 19.125 16.333 1.00 95.25 551 SER A O 1
ATOM 4369 N N . ALA A 1 552 ? -15.478 17.169 17.409 1.00 96.19 552 ALA A N 1
ATOM 4370 C CA . ALA A 1 552 ? -16.534 16.497 16.648 1.00 96.19 552 ALA A CA 1
ATOM 4371 C C . ALA A 1 552 ? -17.885 17.227 16.774 1.00 96.19 552 ALA A C 1
ATOM 4373 O O . ALA A 1 552 ? -18.594 17.392 15.781 1.00 96.19 552 ALA A O 1
ATOM 4374 N N . ILE A 1 553 ? -18.200 17.736 17.970 1.00 97.25 553 ILE A N 1
ATOM 4375 C CA . ILE A 1 553 ? -19.405 18.533 18.241 1.00 97.25 553 ILE A CA 1
ATOM 4376 C C . ILE A 1 553 ? -19.403 19.830 17.420 1.00 97.25 553 ILE A C 1
ATOM 4378 O O . ILE A 1 553 ? -20.431 20.206 16.852 1.00 97.25 553 ILE A O 1
ATOM 4382 N N . GLY A 1 554 ? -18.246 20.474 17.269 1.00 97.56 554 GLY A N 1
ATOM 4383 C CA . GLY A 1 554 ? -18.056 21.642 16.416 1.00 97.56 554 GLY A CA 1
ATOM 4384 C C . GLY A 1 554 ? -18.299 21.349 14.938 1.00 97.56 554 GLY A C 1
ATOM 4385 O O . GLY A 1 554 ? -19.034 22.096 14.294 1.00 97.56 554 GLY A O 1
ATOM 4386 N N . TYR A 1 555 ? -17.767 20.242 14.403 1.00 98.31 555 TYR A N 1
ATOM 4387 C CA . TYR A 1 555 ? -18.048 19.809 13.023 1.00 98.31 555 TYR A CA 1
ATOM 4388 C C . TYR A 1 555 ? -19.546 19.575 12.792 1.00 98.31 555 TYR A C 1
ATOM 4390 O O . TYR A 1 555 ? -20.094 20.050 11.795 1.00 98.31 555 TYR A O 1
ATOM 4398 N N . ILE A 1 556 ? -20.222 18.887 13.722 1.00 98.38 556 ILE A N 1
ATOM 4399 C CA . ILE A 1 556 ? -21.672 18.647 13.652 1.00 98.38 556 ILE A CA 1
ATOM 4400 C C . ILE A 1 556 ? -22.428 19.978 13.660 1.00 98.38 556 ILE A C 1
ATOM 4402 O O . ILE A 1 556 ? -23.253 20.226 12.782 1.00 98.38 556 ILE A O 1
ATOM 4406 N N . THR A 1 557 ? -22.118 20.859 14.610 1.00 98.25 557 THR A N 1
ATOM 4407 C CA . THR A 1 557 ? -22.801 22.151 14.774 1.00 98.25 557 THR A CA 1
ATOM 4408 C C . THR A 1 557 ? -22.597 23.049 13.554 1.00 98.25 557 THR A C 1
ATOM 4410 O O . THR A 1 557 ? -23.550 23.661 13.073 1.00 98.25 557 THR A O 1
ATOM 4413 N N . ALA A 1 558 ? -21.386 23.082 12.992 1.00 98.19 558 ALA A N 1
ATOM 4414 C CA . ALA A 1 558 ? -21.077 23.835 11.779 1.00 98.19 558 ALA A CA 1
ATOM 4415 C C . ALA A 1 558 ? -21.828 23.292 10.551 1.00 98.19 558 ALA A C 1
ATOM 4417 O O . ALA A 1 558 ? -22.375 24.067 9.764 1.00 98.19 558 ALA A O 1
ATOM 4418 N N . ALA A 1 559 ? -21.925 21.968 10.403 1.00 98.31 559 ALA A N 1
ATOM 4419 C CA . ALA A 1 559 ? -22.695 21.358 9.324 1.00 98.31 559 ALA A CA 1
ATOM 4420 C C . ALA A 1 559 ? -24.197 21.653 9.464 1.00 98.31 559 ALA A C 1
ATOM 4422 O O . ALA A 1 559 ? -24.843 22.047 8.493 1.00 98.31 559 ALA A O 1
ATOM 4423 N N . LEU A 1 560 ? -24.750 21.529 10.676 1.00 98.38 560 LEU A N 1
ATOM 4424 C CA . LEU A 1 560 ? -26.148 21.864 10.966 1.00 98.38 560 LEU A CA 1
ATOM 4425 C C . LEU A 1 560 ? -26.439 23.348 10.721 1.00 98.38 560 LEU A C 1
ATOM 4427 O O . LEU A 1 560 ? -27.485 23.667 10.160 1.00 98.38 560 LEU A O 1
ATOM 4431 N N . ARG A 1 561 ? -25.499 24.246 11.041 1.00 97.94 561 ARG A N 1
ATOM 4432 C CA . ARG A 1 561 ? -25.585 25.672 10.699 1.00 97.94 561 ARG A CA 1
ATOM 4433 C C . ARG A 1 561 ? -25.718 25.882 9.194 1.00 97.94 561 ARG A C 1
ATOM 4435 O O . ARG A 1 561 ? -26.647 26.564 8.768 1.00 97.94 561 ARG A O 1
ATOM 4442 N N . LEU A 1 562 ? -24.865 25.251 8.382 1.00 98.00 562 LEU A N 1
ATOM 4443 C CA . LEU A 1 562 ? -24.975 25.351 6.922 1.00 98.00 562 LEU A CA 1
ATOM 4444 C C . LEU A 1 562 ? -26.314 24.815 6.411 1.00 98.00 562 LEU A C 1
ATOM 4446 O O . LEU A 1 562 ? -26.916 25.420 5.525 1.00 98.00 562 LEU A O 1
ATOM 4450 N N . ARG A 1 563 ? -26.805 23.699 6.964 1.00 98.19 563 ARG A N 1
ATOM 4451 C CA . ARG A 1 563 ? -28.118 23.150 6.593 1.00 98.19 563 ARG A CA 1
ATOM 4452 C C . ARG A 1 563 ? -29.249 24.108 6.956 1.00 98.19 563 ARG A C 1
ATOM 4454 O O . ARG A 1 563 ? -30.113 24.345 6.116 1.00 98.19 563 ARG A O 1
ATOM 4461 N N . PHE A 1 564 ? -29.209 24.700 8.147 1.00 97.81 564 PHE A N 1
ATOM 4462 C CA . PHE A 1 564 ? -30.168 25.704 8.601 1.00 97.81 564 PHE A CA 1
ATOM 4463 C C . PHE A 1 564 ? -30.180 26.937 7.686 1.00 97.81 564 PHE A C 1
ATOM 4465 O O . PHE A 1 564 ? -31.229 27.311 7.158 1.00 97.81 564 PHE A O 1
ATOM 4472 N N . GLU A 1 565 ? -29.013 27.523 7.418 1.00 97.12 565 GLU A N 1
ATOM 4473 C CA . GLU A 1 565 ? -28.866 28.711 6.567 1.00 97.12 565 GLU A CA 1
ATOM 4474 C C . GLU A 1 565 ? -29.322 28.452 5.123 1.00 97.12 565 GLU A C 1
ATOM 4476 O O . GLU A 1 565 ? -29.949 29.309 4.495 1.00 97.12 565 GLU A O 1
ATOM 4481 N N . ARG A 1 566 ? -29.062 27.244 4.607 1.00 98.12 566 ARG A N 1
ATOM 4482 C CA . ARG A 1 566 ? -29.444 26.811 3.252 1.00 98.12 566 ARG A CA 1
ATOM 4483 C C . ARG A 1 566 ? -30.840 26.192 3.174 1.00 98.12 566 ARG A C 1
ATOM 4485 O O . ARG A 1 566 ? -31.269 25.831 2.080 1.00 98.12 566 ARG A O 1
ATOM 4492 N N . ARG A 1 567 ? -31.555 26.090 4.300 1.00 97.38 567 ARG A N 1
ATOM 4493 C CA . ARG A 1 567 ? -32.889 25.469 4.414 1.00 97.38 567 ARG A CA 1
ATOM 4494 C C . ARG A 1 567 ? -32.932 24.036 3.867 1.00 97.38 567 ARG A C 1
ATOM 4496 O O . ARG A 1 567 ? -33.876 23.653 3.179 1.00 97.38 567 ARG A O 1
ATOM 4503 N N . LEU A 1 568 ? -31.889 23.263 4.149 1.00 97.25 568 LEU A N 1
ATOM 4504 C CA . LEU A 1 568 ? -31.815 21.845 3.807 1.00 97.25 568 LEU A CA 1
ATOM 4505 C C . LEU A 1 568 ? -32.577 21.001 4.844 1.00 97.25 568 LEU A C 1
ATOM 4507 O O . LEU A 1 568 ? -32.729 21.446 5.985 1.00 97.25 568 LEU A O 1
ATOM 4511 N N . PRO A 1 569 ? -33.036 19.783 4.486 1.00 95.50 569 PRO A N 1
ATOM 4512 C CA . PRO A 1 569 ? -33.650 18.860 5.442 1.00 95.50 569 PRO A CA 1
ATOM 4513 C C . PRO A 1 569 ? -32.747 18.624 6.656 1.00 95.50 569 PRO A C 1
ATOM 4515 O O . PRO A 1 569 ? -31.524 18.645 6.524 1.00 95.50 569 PRO A O 1
ATOM 4518 N N . ALA A 1 570 ? -33.309 18.373 7.833 1.00 96.31 570 ALA A N 1
ATOM 4519 C CA . ALA A 1 570 ? -32.505 17.984 8.987 1.00 96.31 570 ALA A CA 1
ATOM 4520 C C . ALA A 1 570 ? -31.900 16.578 8.811 1.00 96.31 570 ALA A C 1
ATOM 4522 O O . ALA A 1 570 ? -32.223 15.850 7.871 1.00 96.31 570 ALA A O 1
ATOM 4523 N N . VAL A 1 571 ? -30.983 16.220 9.706 1.00 98.44 571 VAL A N 1
ATOM 4524 C CA . VAL A 1 571 ? -30.363 14.891 9.767 1.00 98.44 571 VAL A CA 1
ATOM 4525 C C . VAL A 1 571 ? -30.574 14.289 11.145 1.00 98.44 571 VAL A C 1
ATOM 4527 O O . VAL A 1 571 ? -30.883 15.007 12.093 1.00 98.44 571 VAL A O 1
ATOM 4530 N N . THR A 1 572 ? -30.369 12.987 11.263 1.00 98.81 572 THR A N 1
ATOM 4531 C CA . THR A 1 572 ? -30.279 12.312 12.558 1.00 98.81 572 THR A CA 1
ATOM 4532 C C . THR A 1 572 ? -28.828 12.260 13.022 1.00 98.81 572 THR A C 1
ATOM 4534 O O . THR A 1 572 ? -27.940 11.926 12.235 1.00 98.81 572 THR A O 1
ATOM 4537 N N . ILE A 1 573 ? -28.583 12.568 14.296 1.00 98.69 573 ILE A N 1
ATOM 4538 C CA . ILE A 1 573 ? -27.285 12.372 14.946 1.00 98.69 573 ILE A CA 1
ATOM 4539 C C . ILE A 1 573 ? -27.341 11.054 15.720 1.00 98.69 573 ILE A C 1
ATOM 4541 O O . ILE A 1 573 ? -28.032 10.952 16.729 1.00 98.69 573 ILE A O 1
ATOM 4545 N N . LEU A 1 574 ? -26.638 10.034 15.231 1.00 98.50 574 LEU A N 1
ATOM 4546 C CA . LEU A 1 574 ? -26.702 8.671 15.760 1.00 98.50 574 LEU A CA 1
ATOM 4547 C C . LEU A 1 574 ? -25.425 8.338 16.531 1.00 98.50 574 LEU A C 1
ATOM 4549 O O . LEU A 1 574 ? -24.402 7.987 15.934 1.00 98.50 574 LEU A O 1
ATOM 4553 N N . SER A 1 575 ? -25.478 8.434 17.857 1.00 97.31 575 SER A N 1
ATOM 4554 C CA . SER A 1 575 ? -24.362 7.969 18.674 1.00 97.31 575 SER A CA 1
ATOM 4555 C C . SER A 1 575 ? -24.255 6.449 18.648 1.00 97.31 575 SER A C 1
ATOM 4557 O O . SER A 1 575 ? -25.260 5.751 18.732 1.00 97.31 575 SER A O 1
ATOM 4559 N N . CYS A 1 576 ? -23.031 5.941 18.518 1.00 96.69 576 CYS A N 1
ATOM 4560 C CA . CYS A 1 576 ? -22.680 4.529 18.650 1.00 96.69 576 CYS A CA 1
ATOM 4561 C C . CYS A 1 576 ? -21.512 4.336 19.633 1.00 96.69 576 CYS A C 1
ATOM 4563 O O . CYS A 1 576 ? -20.812 3.325 19.570 1.00 96.69 576 CYS A O 1
ATOM 4565 N N . ASP A 1 577 ? -21.276 5.304 20.521 1.00 89.81 577 ASP A N 1
ATOM 4566 C CA . ASP A 1 577 ? -20.337 5.160 21.631 1.00 89.81 577 ASP A CA 1
ATOM 4567 C C . ASP A 1 577 ? -21.003 4.458 22.820 1.00 89.81 577 ASP A C 1
ATOM 4569 O O . ASP A 1 577 ? -22.221 4.505 23.006 1.00 89.81 577 ASP A O 1
ATOM 4573 N N . ASN A 1 578 ? -20.188 3.825 23.664 1.00 84.06 578 ASN A N 1
ATOM 4574 C CA . ASN A 1 578 ? -20.640 3.123 24.867 1.00 84.06 578 ASN A CA 1
ATOM 4575 C C . ASN A 1 578 ? -20.865 4.095 26.045 1.00 84.06 578 ASN A C 1
ATOM 4577 O O . ASN A 1 578 ? -20.319 3.914 27.133 1.00 84.06 578 ASN A O 1
ATOM 4581 N N . VAL A 1 579 ? -21.664 5.131 25.800 1.00 82.19 579 VAL A N 1
ATOM 4582 C CA . VAL A 1 579 ? -22.159 6.094 26.790 1.00 82.19 579 VAL A CA 1
ATOM 4583 C C . VAL A 1 579 ? -23.604 5.720 27.126 1.00 82.19 579 VAL A C 1
ATOM 4585 O O . VAL A 1 579 ? -24.331 5.254 26.255 1.00 82.19 579 VAL A O 1
ATOM 4588 N N . ARG A 1 580 ? -24.023 5.882 28.382 1.00 81.56 580 ARG A N 1
ATOM 4589 C CA . ARG A 1 580 ? -25.425 5.664 28.773 1.00 81.56 580 ARG A CA 1
ATOM 4590 C C . ARG A 1 580 ? -26.305 6.731 28.132 1.00 81.56 580 ARG A C 1
ATOM 4592 O O . ARG A 1 580 ? -25.916 7.897 28.169 1.00 81.56 580 ARG A O 1
ATOM 4599 N N . GLU A 1 581 ? -27.452 6.343 27.577 1.00 87.38 581 GLU A N 1
ATOM 4600 C CA . GLU A 1 581 ? -28.368 7.277 26.905 1.00 87.38 581 GLU A CA 1
ATOM 4601 C C . GLU A 1 581 ? -27.609 8.169 25.901 1.00 87.38 581 GLU A C 1
ATOM 4603 O O . GLU A 1 581 ? -27.723 9.398 25.870 1.00 87.38 581 GLU A O 1
ATOM 4608 N N . ASN A 1 582 ? -26.738 7.540 25.109 1.00 90.06 582 ASN A N 1
ATOM 4609 C CA . ASN A 1 582 ? -25.750 8.222 24.273 1.00 90.06 582 ASN A CA 1
ATOM 4610 C C . ASN A 1 582 ? -26.348 9.240 23.281 1.00 90.06 582 ASN A C 1
ATOM 4612 O O . ASN A 1 582 ? -25.682 10.222 22.935 1.00 90.06 582 ASN A O 1
ATOM 4616 N N . GLY A 1 583 ? -27.599 9.050 22.858 1.00 94.31 583 GLY A N 1
ATOM 4617 C CA . GLY A 1 583 ? -28.361 10.015 22.071 1.00 94.31 583 GLY A CA 1
ATOM 4618 C C . GLY A 1 583 ? -28.627 11.309 22.844 1.00 94.31 583 GLY A C 1
ATOM 4619 O O . GLY A 1 583 ? -28.367 12.400 22.335 1.00 94.31 583 GLY A O 1
ATOM 4620 N N . HIS A 1 584 ? -29.051 11.220 24.105 1.00 93.81 584 HIS A N 1
ATOM 4621 C CA . HIS A 1 584 ? -29.281 12.386 24.962 1.00 93.81 584 HIS A CA 1
ATOM 4622 C C . HIS A 1 584 ? -27.990 13.154 25.258 1.00 93.81 584 HIS A C 1
ATOM 4624 O O . HIS A 1 584 ? -27.981 14.382 25.178 1.00 93.81 584 HIS A O 1
ATOM 4630 N N . VAL A 1 585 ? -26.875 12.458 25.492 1.00 92.25 585 VAL A N 1
ATOM 4631 C CA . VAL A 1 585 ? -25.565 13.110 25.672 1.00 92.25 585 VAL A CA 1
ATOM 4632 C C . VAL A 1 585 ? -25.138 13.853 24.403 1.00 92.25 585 VAL A C 1
ATOM 4634 O O . VAL A 1 585 ? -24.723 15.012 24.466 1.00 92.25 585 VAL A O 1
ATOM 4637 N N . ALA A 1 586 ? -25.301 13.234 23.229 1.00 95.75 586 ALA A N 1
ATOM 4638 C CA . ALA A 1 586 ? -25.038 13.896 21.952 1.00 95.75 586 ALA A CA 1
ATOM 4639 C C . ALA A 1 586 ? -25.937 15.130 21.750 1.00 95.75 586 ALA A C 1
ATOM 4641 O O . ALA A 1 586 ? -25.461 16.173 21.293 1.00 95.75 586 ALA A O 1
ATOM 4642 N N . ARG A 1 587 ? -27.220 15.027 22.123 1.00 96.94 587 ARG A N 1
ATOM 4643 C CA . ARG A 1 587 ? -28.192 16.125 22.065 1.00 96.94 587 ARG A CA 1
ATOM 4644 C C . ARG A 1 587 ? -27.750 17.303 22.924 1.00 96.94 587 ARG A C 1
ATOM 4646 O O . ARG A 1 587 ? -27.698 18.424 22.421 1.00 96.94 587 ARG A O 1
ATOM 4653 N N . GLU A 1 588 ? -27.411 17.061 24.187 1.00 95.44 588 GLU A N 1
ATOM 4654 C CA . GLU A 1 588 ? -27.001 18.116 25.117 1.00 95.44 588 GLU A CA 1
ATOM 4655 C C . GLU A 1 588 ? -25.674 18.763 24.713 1.00 95.44 588 GLU A C 1
ATOM 4657 O O . GLU A 1 588 ? -25.548 19.986 24.788 1.00 95.44 588 GLU A O 1
ATOM 4662 N N . ALA A 1 589 ? -24.714 17.989 24.200 1.00 96.00 589 ALA A N 1
ATOM 4663 C CA . ALA A 1 589 ? -23.455 18.530 23.694 1.00 96.00 589 ALA A CA 1
ATOM 4664 C C . ALA A 1 589 ? -23.669 19.461 22.483 1.00 96.00 589 ALA A C 1
ATOM 4666 O O . ALA A 1 589 ? -23.192 20.600 22.470 1.00 96.00 589 ALA A O 1
ATOM 4667 N N . VAL A 1 590 ? -24.427 19.006 21.477 1.00 97.88 590 VAL A N 1
ATOM 4668 C CA . VAL A 1 590 ? -24.690 19.778 20.250 1.00 97.88 590 VAL A CA 1
ATOM 4669 C C . VAL A 1 590 ? -25.557 21.006 20.537 1.00 97.88 590 VAL A C 1
ATOM 4671 O O . VAL A 1 590 ? -25.231 22.101 20.078 1.00 97.88 590 VAL A O 1
ATOM 4674 N N . LEU A 1 591 ? -26.632 20.867 21.322 1.00 97.31 591 LEU A N 1
ATOM 4675 C CA . LEU A 1 591 ? -27.473 22.006 21.705 1.00 97.31 591 LEU A CA 1
ATOM 4676 C C . LEU A 1 591 ? -26.724 22.992 22.597 1.00 97.31 591 LEU A C 1
ATOM 4678 O O . LEU A 1 591 ? -26.880 24.198 22.417 1.00 97.31 591 LEU A O 1
ATOM 4682 N N . GLY A 1 592 ? -25.898 22.506 23.525 1.00 96.25 592 GLY A N 1
ATOM 4683 C CA . GLY A 1 592 ? -25.055 23.346 24.368 1.00 96.25 592 GLY A CA 1
ATOM 4684 C C . GLY A 1 592 ? -24.151 24.252 23.535 1.00 96.25 592 GLY A C 1
ATOM 4685 O O . GLY A 1 592 ? -24.143 25.466 23.739 1.00 96.25 592 GLY A O 1
ATOM 4686 N N . LEU A 1 593 ? -23.463 23.693 22.533 1.00 97.56 593 LEU A N 1
ATOM 4687 C CA . LEU A 1 593 ? -22.578 24.476 21.669 1.00 97.56 593 LEU A CA 1
ATOM 4688 C C . LEU A 1 593 ? -23.381 25.425 20.776 1.00 97.56 593 LEU A C 1
ATOM 4690 O O . LEU A 1 593 ? -23.013 26.590 20.627 1.00 97.56 593 LEU A O 1
ATOM 4694 N N . ALA A 1 594 ? -24.501 24.958 20.220 1.00 97.56 594 ALA A N 1
ATOM 4695 C CA . ALA A 1 594 ? -25.372 25.784 19.395 1.00 97.56 594 ALA A CA 1
ATOM 4696 C C . ALA A 1 594 ? -25.905 27.003 20.164 1.00 97.56 594 ALA A C 1
ATOM 4698 O O . ALA A 1 594 ? -25.835 28.105 19.631 1.00 97.56 594 ALA A O 1
ATOM 4699 N N . ARG A 1 595 ? -26.354 26.849 21.419 1.00 97.00 595 ARG A N 1
ATOM 4700 C CA . ARG A 1 595 ? -26.833 27.960 22.272 1.00 97.00 595 ARG A CA 1
ATOM 4701 C C . ARG A 1 595 ? -25.741 28.998 22.535 1.00 97.00 595 ARG A C 1
ATOM 4703 O O . ARG A 1 595 ? -26.007 30.195 22.515 1.00 97.00 595 ARG A O 1
ATOM 4710 N N . LEU A 1 596 ? -24.500 28.548 22.732 1.00 95.50 596 LEU A N 1
ATOM 4711 C CA . LEU A 1 596 ? -23.352 29.440 22.933 1.00 95.50 596 LEU A CA 1
ATOM 4712 C C . LEU A 1 596 ? -22.972 30.228 21.669 1.00 95.50 596 LEU A C 1
ATOM 4714 O O . LEU A 1 596 ? -22.318 31.264 21.781 1.00 95.50 596 LEU A O 1
ATOM 4718 N N . GLN A 1 597 ? -23.369 29.764 20.480 1.00 94.44 597 GLN A N 1
ATOM 4719 C CA . GLN A 1 597 ? -23.038 30.415 19.212 1.00 94.44 597 GLN A CA 1
ATOM 4720 C C . GLN A 1 597 ? -24.210 31.188 18.576 1.00 94.44 597 GLN A C 1
ATOM 4722 O O . GLN A 1 597 ? -23.993 32.259 18.015 1.00 94.44 597 GLN A O 1
ATOM 4727 N N . ASP A 1 598 ? -25.424 30.627 18.563 1.00 95.94 598 ASP A N 1
ATOM 4728 C CA . ASP A 1 598 ? -26.627 31.190 17.932 1.00 95.94 598 ASP A CA 1
ATOM 4729 C C . ASP A 1 598 ? -27.918 30.515 18.447 1.00 95.94 598 ASP A C 1
ATOM 4731 O O . ASP A 1 598 ? -28.224 29.365 18.121 1.00 95.94 598 ASP A O 1
ATOM 4735 N N . GLU A 1 599 ? -28.734 31.270 19.183 1.00 96.56 599 GLU A N 1
ATOM 4736 C CA . GLU A 1 599 ? -29.997 30.793 19.761 1.00 96.56 599 GLU A CA 1
ATOM 4737 C C . GLU A 1 599 ? -31.010 30.300 18.708 1.00 96.56 599 GLU A C 1
ATOM 4739 O O . GLU A 1 599 ? -31.751 29.345 18.943 1.00 96.56 599 GLU A O 1
ATOM 4744 N N . LYS A 1 600 ? -31.045 30.904 17.510 1.00 97.62 600 LYS A N 1
ATOM 4745 C CA . LYS A 1 600 ? -31.977 30.470 16.452 1.00 97.62 600 LYS A CA 1
ATOM 4746 C C . LYS A 1 600 ? -31.584 29.113 15.889 1.00 97.62 600 LYS A C 1
ATOM 4748 O O . LYS A 1 600 ? -32.461 28.303 15.587 1.00 97.62 600 LYS A O 1
ATOM 4753 N N . LEU A 1 601 ? -30.279 28.876 15.755 1.00 97.50 601 LEU A N 1
ATOM 4754 C CA . LEU A 1 601 ? -29.752 27.580 15.350 1.00 97.50 601 LEU A CA 1
ATOM 4755 C C . LEU A 1 601 ? -30.089 26.524 16.404 1.00 97.50 601 LEU A C 1
ATOM 4757 O O . LEU A 1 601 ? -30.602 25.469 16.044 1.00 97.50 601 LEU A O 1
ATOM 4761 N N . ALA A 1 602 ? -29.865 26.820 17.687 1.00 98.00 602 ALA A N 1
ATOM 4762 C CA . ALA A 1 602 ? -30.190 25.902 18.777 1.00 98.00 602 ALA A CA 1
ATOM 4763 C C . ALA A 1 602 ? -31.670 25.494 18.766 1.00 98.00 602 ALA A C 1
ATOM 4765 O O . ALA A 1 602 ? -31.979 24.303 18.789 1.00 98.00 602 ALA A O 1
ATOM 4766 N N . GLN A 1 603 ? -32.580 26.465 18.632 1.00 98.12 603 GLN A N 1
ATOM 4767 C CA . GLN A 1 603 ? -34.014 26.189 18.569 1.00 98.12 603 GLN A CA 1
ATOM 4768 C C . GLN A 1 603 ? -34.401 25.356 17.338 1.00 98.12 603 GLN A C 1
ATOM 4770 O O . GLN A 1 603 ? -35.302 24.520 17.412 1.00 98.12 603 GLN A O 1
ATOM 4775 N N . TRP A 1 604 ? -33.743 25.578 16.195 1.00 98.38 604 TRP A N 1
ATOM 4776 C CA . TRP A 1 604 ? -33.965 24.773 14.994 1.00 98.38 604 TRP A CA 1
ATOM 4777 C C . TRP A 1 604 ? -33.467 23.337 15.175 1.00 98.38 604 TRP A C 1
ATOM 4779 O O . TRP A 1 604 ? -34.209 22.410 14.858 1.00 98.38 604 TRP A O 1
ATOM 4789 N N . ILE A 1 605 ? -32.263 23.147 15.729 1.00 98.44 605 ILE A N 1
ATOM 4790 C CA . ILE A 1 605 ? -31.705 21.819 16.022 1.00 98.44 605 ILE A CA 1
ATOM 4791 C C . ILE A 1 605 ? -32.649 21.063 16.958 1.00 98.44 605 ILE A C 1
ATOM 4793 O O . ILE A 1 605 ? -33.044 19.946 16.644 1.00 98.44 605 ILE A O 1
ATOM 4797 N N . GLU A 1 606 ? -33.074 21.693 18.053 1.00 97.88 606 GLU A N 1
ATOM 4798 C CA . GLU A 1 606 ? -33.978 21.093 19.037 1.00 97.88 606 GLU A CA 1
ATOM 4799 C C . GLU A 1 606 ? -35.301 20.612 18.425 1.00 97.88 606 GLU A C 1
ATOM 4801 O O . GLU A 1 606 ? -35.819 19.572 18.826 1.00 97.88 606 GLU A O 1
ATOM 4806 N N . ASN A 1 607 ? -35.829 21.343 17.441 1.00 97.69 607 ASN A N 1
ATOM 4807 C CA . ASN A 1 607 ? -37.128 21.056 16.837 1.00 97.69 607 ASN A CA 1
ATOM 4808 C C . ASN A 1 607 ? -37.069 20.141 15.607 1.00 97.69 607 ASN A C 1
ATOM 4810 O O . ASN A 1 607 ? -38.123 19.691 15.159 1.00 97.69 607 ASN A O 1
ATOM 4814 N N . GLN A 1 608 ? -35.906 19.967 14.973 1.00 97.94 608 GLN A N 1
ATOM 4815 C CA . GLN A 1 608 ? -35.809 19.341 13.644 1.00 97.94 608 GLN A CA 1
ATOM 4816 C C . GLN A 1 608 ? -34.805 18.188 13.568 1.00 97.94 608 GLN A C 1
ATOM 4818 O O . GLN A 1 608 ? -34.929 17.357 12.675 1.00 97.94 608 GLN A O 1
ATOM 4823 N N . VAL A 1 609 ? -33.813 18.129 14.456 1.00 98.56 609 VAL A N 1
ATOM 4824 C CA . VAL A 1 609 ? -32.777 17.086 14.479 1.00 98.56 609 VAL A CA 1
ATOM 4825 C C . VAL A 1 609 ? -33.150 16.042 15.530 1.00 98.56 609 VAL A C 1
ATOM 4827 O O . VAL A 1 609 ? -33.526 16.401 16.645 1.00 98.56 609 VAL A O 1
ATOM 4830 N N . THR A 1 610 ? -33.020 14.753 15.206 1.00 98.50 610 THR A N 1
ATOM 4831 C CA . THR A 1 610 ? -33.203 13.671 16.189 1.00 98.50 610 THR A CA 1
ATOM 4832 C C . THR A 1 610 ? -31.888 13.081 16.664 1.00 98.50 610 THR A C 1
ATOM 4834 O O . THR A 1 610 ? -30.890 13.077 15.941 1.00 98.50 610 THR A O 1
ATOM 4837 N N . PHE A 1 611 ? -31.923 12.574 17.895 1.00 98.38 611 PHE A N 1
ATOM 4838 C CA . PHE A 1 611 ? -30.785 12.010 18.612 1.00 98.38 611 PHE A CA 1
ATOM 4839 C C . PHE A 1 611 ? -31.185 10.674 19.267 1.00 98.38 611 PHE A C 1
ATOM 4841 O O . PHE A 1 611 ? -31.311 10.624 20.491 1.00 98.38 611 PHE A O 1
ATOM 4848 N N . PRO A 1 612 ? -31.472 9.624 18.474 1.00 97.75 612 PRO A N 1
ATOM 4849 C CA . PRO A 1 612 ? -31.822 8.309 19.006 1.00 97.75 612 PRO A CA 1
ATOM 4850 C C . PRO A 1 612 ? -30.676 7.724 19.834 1.00 97.75 612 PRO A C 1
ATOM 4852 O O . PRO A 1 612 ? -29.503 7.829 19.449 1.00 97.75 612 PRO A O 1
ATOM 4855 N N . CYS A 1 613 ? -31.019 7.078 20.945 1.00 96.50 613 CYS A N 1
ATOM 4856 C CA . CYS A 1 613 ? -30.074 6.285 21.720 1.00 96.50 613 CYS A CA 1
ATOM 4857 C C . CYS A 1 613 ? -29.803 4.934 21.046 1.00 96.50 613 CYS A C 1
ATOM 4859 O O . CYS A 1 613 ? -30.633 4.392 20.307 1.00 96.50 613 CYS A O 1
ATOM 4861 N N . THR A 1 614 ? -28.618 4.377 21.297 1.00 96.12 614 THR A N 1
ATOM 4862 C CA . THR A 1 614 ? -28.246 3.041 20.825 1.00 96.12 614 THR A CA 1
ATOM 4863 C C . THR A 1 614 ? -27.506 2.237 21.879 1.00 96.12 614 THR A C 1
ATOM 4865 O O . THR A 1 614 ? -26.662 2.756 22.604 1.00 96.12 614 THR A O 1
ATOM 4868 N N . MET A 1 615 ? -27.743 0.927 21.879 1.00 93.44 615 MET A N 1
ATOM 4869 C CA . MET A 1 615 ? -26.894 -0.038 22.564 1.00 93.44 615 MET A CA 1
ATOM 4870 C C . MET A 1 615 ? -26.100 -0.812 21.515 1.00 93.44 615 MET A C 1
ATOM 4872 O O . MET A 1 615 ? -26.660 -1.492 20.652 1.00 93.44 615 MET A O 1
ATOM 4876 N N . VAL A 1 616 ? -24.777 -0.696 21.586 1.00 93.12 616 VAL A N 1
ATOM 4877 C CA . VAL A 1 616 ? -23.844 -1.375 20.685 1.00 93.12 616 VAL A CA 1
ATOM 4878 C C . VAL A 1 616 ? -23.028 -2.415 21.447 1.00 93.12 616 VAL A C 1
ATOM 4880 O O . VAL A 1 616 ? -22.545 -2.160 22.556 1.00 93.12 616 VAL A O 1
ATOM 4883 N N . ASP A 1 617 ? -22.841 -3.593 20.858 1.00 91.75 617 ASP A N 1
ATOM 4884 C CA . ASP A 1 617 ? -22.000 -4.636 21.441 1.00 91.75 617 ASP A CA 1
ATOM 4885 C C . ASP A 1 617 ? -21.297 -5.473 20.370 1.00 91.75 617 ASP A C 1
ATOM 4887 O O . ASP A 1 617 ? -21.933 -6.079 19.504 1.00 91.75 617 ASP A O 1
ATOM 4891 N N . ARG A 1 618 ? -19.965 -5.463 20.436 1.00 91.44 618 ARG A N 1
ATOM 4892 C CA . ARG A 1 618 ? -19.048 -6.350 19.719 1.00 91.44 618 ARG A CA 1
ATOM 4893 C C . ARG A 1 618 ? -17.649 -6.171 20.293 1.00 91.44 618 ARG A C 1
ATOM 4895 O O . ARG A 1 618 ? -17.149 -5.055 20.408 1.00 91.44 618 ARG A O 1
ATOM 4902 N N . ILE A 1 619 ? -16.981 -7.265 20.607 1.00 84.31 619 ILE A N 1
ATOM 4903 C CA . ILE A 1 619 ? -15.580 -7.247 21.007 1.00 84.31 619 ILE A CA 1
ATOM 4904 C C . ILE A 1 619 ? -14.689 -7.050 19.775 1.00 84.31 619 ILE A C 1
ATOM 4906 O O . ILE A 1 619 ? -14.728 -7.838 18.826 1.00 84.31 619 ILE A O 1
ATOM 4910 N N . VAL A 1 620 ? -13.861 -6.002 19.811 1.00 86.94 620 VAL A N 1
ATOM 4911 C CA . VAL A 1 620 ? -12.956 -5.622 18.717 1.00 86.94 620 VAL A CA 1
ATOM 4912 C C . VAL A 1 620 ? -11.598 -5.214 19.297 1.00 86.94 620 VAL A C 1
ATOM 4914 O O . VAL A 1 620 ? -11.413 -4.055 19.676 1.00 86.94 620 VAL A O 1
ATOM 4917 N N . PRO A 1 621 ? -10.643 -6.151 19.410 1.00 80.00 621 PRO A N 1
ATOM 4918 C CA . PRO A 1 621 ? -9.284 -5.826 19.824 1.00 80.00 621 PRO A CA 1
ATOM 4919 C C . PRO A 1 621 ? -8.601 -4.870 18.837 1.00 80.00 621 PRO A C 1
ATOM 4921 O O . PRO A 1 621 ? -8.942 -4.815 17.653 1.00 80.00 621 PRO A O 1
ATOM 4924 N N . ALA A 1 622 ? -7.592 -4.138 19.311 1.00 77.44 622 ALA A N 1
ATOM 4925 C CA . ALA A 1 622 ? -6.738 -3.356 18.424 1.00 77.44 622 ALA A CA 1
ATOM 4926 C C . ALA A 1 622 ? -6.001 -4.280 17.438 1.00 77.44 622 ALA A C 1
ATOM 4928 O O . ALA A 1 622 ? -5.532 -5.356 17.814 1.00 77.44 622 ALA A O 1
ATOM 4929 N N . ALA A 1 623 ? -5.886 -3.857 16.178 1.00 81.62 623 ALA A N 1
ATOM 4930 C CA . ALA A 1 623 ? -5.117 -4.596 15.185 1.00 81.62 623 ALA A CA 1
ATOM 4931 C C . ALA A 1 623 ? -3.621 -4.543 15.536 1.00 81.62 623 ALA A C 1
ATOM 4933 O O . ALA A 1 623 ? -3.060 -3.464 15.723 1.00 81.62 623 ALA A O 1
ATOM 4934 N N . THR A 1 624 ? -2.981 -5.708 15.610 1.00 84.44 624 THR A N 1
ATOM 4935 C CA . THR A 1 624 ? -1.531 -5.842 15.814 1.00 84.44 624 THR A CA 1
ATOM 4936 C C . THR A 1 624 ? -0.847 -6.304 14.520 1.00 84.44 624 THR A C 1
ATOM 4938 O O . THR A 1 624 ? -1.524 -6.891 13.667 1.00 84.44 624 THR A O 1
ATOM 4941 N N . PRO A 1 625 ? 0.475 -6.106 14.345 1.00 87.56 625 PRO A N 1
ATOM 4942 C CA . PRO A 1 625 ? 1.209 -6.641 13.193 1.00 87.56 625 PRO A CA 1
ATOM 4943 C C . PRO A 1 625 ? 1.011 -8.151 12.993 1.00 87.56 625 PRO A C 1
ATOM 4945 O O . PRO A 1 625 ? 0.886 -8.618 11.861 1.00 87.56 625 PRO A O 1
ATOM 4948 N N . GLU A 1 626 ? 0.902 -8.914 14.082 1.00 86.31 626 GLU A N 1
ATOM 4949 C CA . GLU A 1 626 ? 0.626 -10.354 14.048 1.00 86.31 626 GLU A CA 1
ATOM 4950 C C . GLU A 1 626 ? -0.774 -10.632 13.499 1.00 86.31 626 GLU A C 1
ATOM 4952 O O . GLU A 1 626 ? -0.949 -11.522 12.670 1.00 86.31 626 GLU A O 1
ATOM 4957 N N . THR A 1 627 ? -1.766 -9.839 13.916 1.00 85.62 627 THR A N 1
ATOM 4958 C CA . THR A 1 627 ? -3.143 -9.951 13.419 1.00 85.62 627 THR A CA 1
ATOM 4959 C C . THR A 1 627 ? -3.214 -9.633 11.925 1.00 85.62 627 THR A C 1
ATOM 4961 O O . THR A 1 627 ? -3.845 -10.374 11.176 1.00 85.62 627 THR A O 1
ATOM 4964 N N . LEU A 1 628 ? -2.539 -8.574 11.469 1.00 92.31 628 LEU A N 1
ATOM 4965 C CA . LEU A 1 628 ? -2.489 -8.213 10.047 1.00 92.31 628 LEU A CA 1
ATOM 4966 C C . LEU A 1 628 ? -1.780 -9.287 9.213 1.00 92.31 628 LEU A C 1
ATOM 4968 O O . LEU A 1 628 ? -2.264 -9.651 8.144 1.00 92.31 628 LEU A O 1
ATOM 4972 N N . THR A 1 629 ? -0.684 -9.846 9.730 1.00 91.56 629 THR A N 1
ATOM 4973 C CA . THR A 1 629 ? 0.053 -10.939 9.079 1.00 91.56 629 THR A CA 1
ATOM 4974 C C . THR A 1 629 ? -0.807 -12.198 8.959 1.00 91.56 629 THR A C 1
ATOM 4976 O O . THR A 1 629 ? -0.855 -12.814 7.896 1.00 91.56 629 THR A O 1
ATOM 4979 N N . GLU A 1 630 ? -1.529 -12.571 10.021 1.00 91.88 630 GLU A N 1
ATOM 4980 C CA . GLU A 1 630 ? -2.449 -13.713 10.008 1.00 91.88 630 GLU A CA 1
ATOM 4981 C C . GLU A 1 630 ? -3.559 -13.535 8.962 1.00 91.88 630 GLU A C 1
ATOM 4983 O O . GLU A 1 630 ? -3.872 -14.469 8.217 1.00 91.88 630 GLU A O 1
ATOM 4988 N N . ILE A 1 631 ? -4.140 -12.333 8.881 1.00 94.00 631 ILE A N 1
ATOM 4989 C CA . ILE A 1 631 ? -5.162 -12.017 7.880 1.00 94.00 631 ILE A CA 1
ATOM 4990 C C . ILE A 1 631 ? -4.559 -12.091 6.478 1.00 94.00 631 ILE A C 1
ATOM 4992 O O . ILE A 1 631 ? -5.132 -12.765 5.628 1.00 94.00 631 ILE A O 1
ATOM 4996 N N . ALA A 1 632 ? -3.390 -11.490 6.243 1.00 92.62 632 ALA A N 1
ATOM 4997 C CA . ALA A 1 632 ? -2.735 -11.489 4.936 1.00 92.62 632 ALA A CA 1
ATOM 4998 C C . ALA A 1 632 ? -2.415 -12.906 4.432 1.00 92.62 632 ALA A C 1
ATOM 5000 O O . ALA A 1 632 ? -2.685 -13.229 3.274 1.00 92.62 632 ALA A O 1
ATOM 5001 N N . GLN A 1 633 ? -1.917 -13.785 5.309 1.00 92.75 633 GLN A N 1
ATOM 5002 C CA . GLN A 1 633 ? -1.627 -15.187 4.979 1.00 92.75 633 GLN A CA 1
ATOM 5003 C C . GLN A 1 633 ? -2.877 -15.957 4.548 1.00 92.75 633 GLN A C 1
ATOM 5005 O O . GLN A 1 633 ? -2.829 -16.749 3.608 1.00 92.75 633 GLN A O 1
ATOM 5010 N N . ARG A 1 634 ? -4.006 -15.725 5.226 1.00 93.88 634 ARG A N 1
ATOM 5011 C CA . ARG A 1 634 ? -5.283 -16.368 4.894 1.00 93.88 634 ARG A CA 1
ATOM 5012 C C . ARG A 1 634 ? -5.940 -15.739 3.671 1.00 93.88 634 ARG A C 1
ATOM 5014 O O . ARG A 1 634 ? -6.587 -16.450 2.907 1.00 93.88 634 ARG A O 1
ATOM 5021 N N . LEU A 1 635 ? -5.800 -14.428 3.494 1.00 93.94 635 LEU A N 1
ATOM 5022 C CA . LEU A 1 635 ? -6.432 -13.655 2.430 1.00 93.94 635 LEU A CA 1
ATOM 5023 C C . LEU A 1 635 ? -5.708 -13.795 1.084 1.00 93.94 635 LEU A C 1
ATOM 5025 O O . LEU A 1 635 ? -6.358 -13.755 0.041 1.00 93.94 635 LEU A O 1
ATOM 5029 N N . GLY A 1 636 ? -4.384 -13.978 1.109 1.00 89.81 636 GLY A N 1
ATOM 5030 C CA . GLY A 1 636 ? -3.512 -14.024 -0.070 1.00 89.81 636 GLY A CA 1
ATOM 5031 C C . GLY A 1 636 ? -2.955 -12.660 -0.502 1.00 89.81 636 GLY A C 1
ATOM 5032 O O . GLY A 1 636 ? -2.231 -12.584 -1.494 1.00 89.81 636 GLY A O 1
ATOM 5033 N N . VAL A 1 637 ? -3.275 -11.587 0.226 1.00 90.62 637 VAL A N 1
ATOM 5034 C CA . VAL A 1 637 ? -2.791 -10.218 -0.006 1.00 90.62 637 VAL A CA 1
ATOM 5035 C C . VAL A 1 637 ? -2.756 -9.458 1.316 1.00 90.62 637 VAL A C 1
ATOM 5037 O O . VAL A 1 637 ? -3.567 -9.720 2.204 1.00 90.62 637 VAL A O 1
ATOM 5040 N N . GLU A 1 638 ? -1.822 -8.521 1.450 1.00 91.50 638 GLU A N 1
ATOM 5041 C CA . GLU A 1 638 ? -1.792 -7.608 2.589 1.00 91.50 638 GLU A CA 1
ATOM 5042 C C . GLU A 1 638 ? -2.971 -6.631 2.544 1.00 91.50 638 GLU A C 1
ATOM 5044 O O . GLU A 1 638 ? -3.320 -6.085 1.496 1.00 91.50 638 GLU A O 1
ATOM 5049 N N . ASP A 1 639 ? -3.570 -6.400 3.709 1.00 94.62 639 ASP A N 1
ATOM 5050 C CA . ASP A 1 639 ? -4.611 -5.399 3.909 1.00 94.62 639 ASP A CA 1
ATOM 5051 C C . ASP A 1 639 ? -4.279 -4.578 5.166 1.00 94.62 639 ASP A C 1
ATOM 5053 O O . ASP A 1 639 ? -4.608 -4.996 6.281 1.00 94.62 639 ASP A O 1
ATOM 5057 N N . PRO A 1 640 ? -3.622 -3.410 5.026 1.00 92.94 640 PRO A N 1
ATOM 5058 C CA . PRO A 1 640 ? -3.312 -2.523 6.149 1.00 92.94 640 PRO A CA 1
ATOM 5059 C C . PRO A 1 640 ? -4.555 -1.960 6.855 1.00 92.94 640 PRO A C 1
ATOM 5061 O O . PRO A 1 640 ? -4.439 -1.385 7.937 1.00 92.94 640 PRO A O 1
ATOM 5064 N N . CYS A 1 641 ? -5.745 -2.099 6.266 1.00 95.19 641 CYS A N 1
ATOM 5065 C CA . CYS A 1 641 ? -7.011 -1.691 6.863 1.00 95.19 641 CYS A CA 1
ATOM 5066 C C . CYS A 1 641 ? -7.763 -2.863 7.511 1.00 95.19 641 CYS A C 1
ATOM 5068 O O . CYS A 1 641 ? -8.899 -2.669 7.952 1.00 95.19 641 CYS A O 1
ATOM 5070 N N . ALA A 1 642 ? -7.175 -4.057 7.595 1.00 95.88 642 ALA A N 1
ATOM 5071 C CA . ALA A 1 642 ? -7.849 -5.201 8.182 1.00 95.88 642 ALA A CA 1
ATOM 5072 C C . ALA A 1 642 ? -8.051 -5.055 9.699 1.00 95.88 642 ALA A C 1
ATOM 5074 O O . ALA A 1 642 ? -7.256 -4.428 10.405 1.00 95.88 642 ALA A O 1
ATOM 5075 N N . ILE A 1 643 ? -9.127 -5.654 10.209 1.00 95.06 643 ILE A N 1
ATOM 5076 C CA . ILE A 1 643 ? -9.420 -5.739 11.645 1.00 95.06 643 ILE A CA 1
ATOM 5077 C C . ILE A 1 643 ? -9.829 -7.162 12.024 1.00 95.06 643 ILE A C 1
ATOM 5079 O O . ILE A 1 643 ? -10.256 -7.945 11.175 1.00 95.06 643 ILE A O 1
ATOM 5083 N N . ALA A 1 644 ? -9.722 -7.486 13.311 1.00 92.94 644 ALA A N 1
ATOM 5084 C CA . ALA A 1 644 ? -10.245 -8.724 13.872 1.00 92.94 644 ALA A CA 1
ATOM 5085 C C . ALA A 1 644 ? -11.270 -8.426 14.967 1.00 92.94 644 ALA A C 1
ATOM 5087 O O . ALA A 1 644 ? -11.137 -7.454 15.710 1.00 92.94 644 ALA A O 1
ATOM 5088 N N . CYS A 1 645 ? -12.287 -9.270 15.071 1.00 91.75 645 CYS A N 1
ATOM 5089 C CA . CYS A 1 645 ? -13.357 -9.140 16.051 1.00 91.75 645 CYS A CA 1
ATOM 5090 C C . CYS A 1 645 ? -13.954 -10.507 16.396 1.00 91.75 645 CYS A C 1
ATOM 5092 O O . CYS A 1 645 ? -13.646 -11.522 15.767 1.00 91.75 645 CYS A O 1
ATOM 5094 N N . GLU A 1 646 ? -14.818 -10.537 17.405 1.00 90.06 646 GLU A N 1
ATOM 5095 C CA . GLU A 1 646 ? -15.646 -11.714 17.667 1.00 90.06 646 GLU A CA 1
ATOM 5096 C C . GLU A 1 646 ? -16.769 -11.860 16.616 1.00 90.06 646 GLU A C 1
ATOM 5098 O O . GLU A 1 646 ? -17.186 -10.853 16.030 1.00 90.06 646 GLU A O 1
ATOM 5103 N N . PRO A 1 647 ? -17.304 -13.073 16.373 1.00 91.19 647 PRO A N 1
ATOM 5104 C CA . PRO A 1 647 ? -18.456 -13.270 15.487 1.00 91.19 647 PRO A CA 1
ATOM 5105 C C . PRO A 1 647 ? -19.744 -12.627 16.017 1.00 91.19 647 PRO A C 1
ATOM 5107 O O . PRO A 1 647 ? -20.557 -12.133 15.238 1.00 91.19 647 PRO A O 1
ATOM 5110 N N . PHE A 1 648 ? -19.933 -12.609 17.341 1.00 90.81 648 PHE A N 1
ATOM 5111 C CA . PHE A 1 648 ? -21.103 -11.991 17.959 1.00 90.81 648 PHE A CA 1
ATOM 5112 C C . PHE A 1 648 ? -21.151 -10.483 17.678 1.00 90.81 648 PHE A C 1
ATOM 5114 O O . PHE A 1 648 ? -20.147 -9.778 17.757 1.00 90.81 648 PHE A O 1
ATOM 5121 N N . ARG A 1 649 ? -22.346 -9.975 17.378 1.00 93.75 649 ARG A N 1
ATOM 5122 C CA . ARG A 1 649 ? -22.625 -8.546 17.228 1.00 93.75 649 ARG A CA 1
ATOM 5123 C C . ARG A 1 649 ? -24.071 -8.271 17.616 1.00 93.75 649 ARG A C 1
ATOM 5125 O O . ARG A 1 649 ? -24.954 -9.029 17.228 1.00 93.75 649 ARG A O 1
ATOM 5132 N N . GLN A 1 650 ? -24.313 -7.167 18.315 1.00 94.00 650 GLN A N 1
ATOM 5133 C CA . GLN A 1 650 ? -25.657 -6.698 18.650 1.00 94.00 650 GLN A CA 1
ATOM 5134 C C . GLN A 1 650 ? -25.749 -5.181 18.493 1.00 94.00 650 GLN A C 1
ATOM 5136 O O . GLN A 1 650 ? -24.801 -4.454 18.805 1.00 94.00 650 GLN A O 1
ATOM 5141 N N . TRP A 1 651 ? -26.876 -4.717 17.958 1.00 96.75 651 TRP A N 1
ATOM 5142 C CA . TRP A 1 651 ? -27.179 -3.302 17.807 1.00 96.75 651 TRP A CA 1
ATOM 5143 C C . TRP A 1 651 ? -28.662 -3.071 18.066 1.00 96.75 651 TRP A C 1
ATOM 5145 O O . TRP A 1 651 ? -29.495 -3.557 17.305 1.00 96.75 651 TRP A O 1
ATOM 5155 N N . VAL A 1 652 ? -28.973 -2.355 19.142 1.00 95.75 652 VAL A N 1
ATOM 5156 C CA . VAL A 1 652 ? -30.331 -1.916 19.475 1.00 95.75 652 VAL A CA 1
ATOM 5157 C C . VAL A 1 652 ? -30.398 -0.407 19.276 1.00 95.75 652 VAL A C 1
ATOM 5159 O O . VAL A 1 652 ? -29.473 0.298 19.681 1.00 95.75 652 VAL A O 1
ATOM 5162 N N . ILE A 1 653 ? -31.438 0.079 18.608 1.00 97.31 653 ILE A N 1
ATOM 5163 C CA . ILE A 1 653 ? -31.545 1.457 18.124 1.00 97.31 653 ILE A CA 1
ATOM 5164 C C . ILE A 1 653 ? -32.959 1.966 18.402 1.00 97.31 653 ILE A C 1
ATOM 5166 O O . ILE A 1 653 ? -33.927 1.296 18.046 1.00 97.31 653 ILE A O 1
ATOM 5170 N N . GLU A 1 654 ? -33.089 3.161 18.974 1.00 97.56 654 GLU A N 1
ATOM 5171 C CA . GLU A 1 654 ? -34.383 3.850 19.006 1.00 97.56 654 GLU A CA 1
ATOM 5172 C C . GLU A 1 654 ? -34.806 4.243 17.587 1.00 97.56 654 GLU A C 1
ATOM 5174 O O . GLU A 1 654 ? -34.040 4.891 16.864 1.00 97.56 654 GLU A O 1
ATOM 5179 N N . ASP A 1 655 ? -36.021 3.886 17.167 1.00 97.19 655 ASP A N 1
ATOM 5180 C CA . ASP A 1 655 ? -36.484 4.162 15.798 1.00 97.19 655 ASP A CA 1
ATOM 5181 C C . ASP A 1 655 ? -36.961 5.613 15.600 1.00 97.19 655 ASP A C 1
ATOM 5183 O O . ASP A 1 655 ? -38.116 5.893 15.285 1.00 97.19 655 ASP A O 1
ATOM 5187 N N . ASN A 1 656 ? -36.048 6.565 15.806 1.00 97.38 656 ASN A N 1
ATOM 5188 C CA . ASN A 1 656 ? -36.321 7.998 15.763 1.00 97.38 656 ASN A CA 1
ATOM 5189 C C . ASN A 1 656 ? -35.426 8.720 14.740 1.00 97.38 656 ASN A C 1
ATOM 5191 O O . ASN A 1 656 ? -34.476 9.432 15.088 1.00 97.38 656 ASN A O 1
ATOM 5195 N N . PHE A 1 657 ? -35.728 8.541 13.450 1.00 98.44 657 PHE A N 1
ATOM 5196 C CA . PHE A 1 657 ? -34.956 9.098 12.332 1.00 98.44 657 PHE A CA 1
ATOM 5197 C C . PHE A 1 657 ? -35.757 10.131 11.530 1.00 98.44 657 PHE A C 1
ATOM 5199 O O . PHE A 1 657 ? -36.840 9.836 11.034 1.00 98.44 657 PHE A O 1
ATOM 5206 N N . VAL A 1 658 ? -35.207 11.336 11.334 1.00 97.88 658 VAL A N 1
ATOM 5207 C CA . VAL A 1 658 ? -35.925 12.444 10.659 1.00 97.88 658 VAL A CA 1
ATOM 5208 C C . VAL A 1 658 ? -35.848 12.405 9.140 1.00 97.88 658 VAL A C 1
ATOM 5210 O O . VAL A 1 658 ? -36.670 13.025 8.471 1.00 97.88 658 VAL A O 1
ATOM 5213 N N . ASN A 1 659 ? -34.859 11.705 8.584 1.00 95.38 659 ASN A N 1
ATOM 5214 C CA . ASN A 1 659 ? -34.604 11.689 7.143 1.00 95.38 659 ASN A CA 1
ATOM 5215 C C . ASN A 1 659 ? -34.332 10.269 6.614 1.00 95.38 659 ASN A C 1
ATOM 5217 O O . ASN A 1 659 ? -33.508 10.060 5.726 1.00 95.38 659 ASN A O 1
ATOM 5221 N N . GLY A 1 660 ? -35.027 9.284 7.190 1.00 95.94 660 GLY A N 1
ATOM 5222 C CA . GLY A 1 660 ? -34.873 7.868 6.860 1.00 95.94 660 GLY A CA 1
ATOM 5223 C C . GLY A 1 660 ? -33.602 7.231 7.430 1.00 95.94 660 GLY A C 1
ATOM 5224 O O . GLY A 1 660 ? -32.748 7.891 8.024 1.00 95.94 660 GLY A O 1
ATOM 5225 N N . ARG A 1 661 ? -33.494 5.915 7.243 1.00 98.00 661 ARG A N 1
ATOM 5226 C CA . ARG A 1 661 ? -32.373 5.073 7.678 1.00 98.00 661 ARG A CA 1
ATOM 5227 C C . ARG A 1 661 ? -32.266 3.825 6.792 1.00 98.00 661 ARG A C 1
ATOM 5229 O O . ARG A 1 661 ? -33.229 3.516 6.091 1.00 98.00 661 ARG A O 1
ATOM 5236 N N . PRO A 1 662 ? -31.141 3.093 6.819 1.00 97.62 662 PRO A N 1
ATOM 5237 C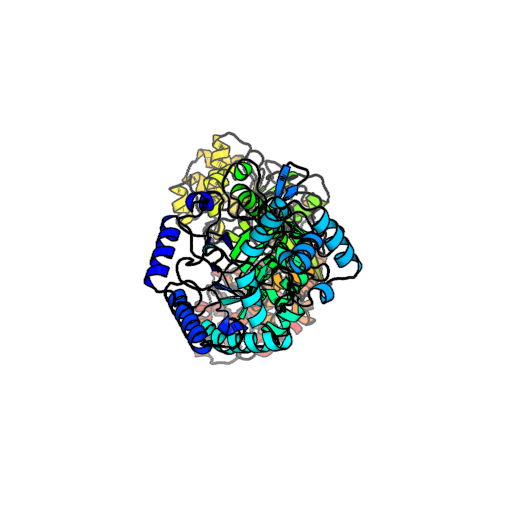 CA . PRO A 1 662 ? -31.073 1.760 6.229 1.00 97.62 662 PRO A CA 1
ATOM 5238 C C . PRO A 1 662 ? -31.995 0.753 6.939 1.00 97.62 662 PRO A C 1
ATOM 5240 O O . PRO A 1 662 ? -32.271 0.882 8.137 1.00 97.62 662 PRO A O 1
ATOM 5243 N N . ASP A 1 663 ? -32.369 -0.306 6.219 1.00 97.31 663 ASP A N 1
ATOM 5244 C CA . ASP A 1 663 ? -33.090 -1.478 6.743 1.00 97.31 663 ASP A CA 1
ATOM 5245 C C . ASP A 1 663 ? -32.138 -2.399 7.536 1.00 97.31 663 ASP A C 1
ATOM 5247 O O . ASP A 1 663 ? -31.892 -3.554 7.180 1.00 97.31 663 ASP A O 1
ATOM 5251 N N . TRP A 1 664 ? -31.495 -1.859 8.581 1.00 98.44 664 TRP A N 1
ATOM 5252 C CA . TRP A 1 664 ? -30.502 -2.583 9.388 1.00 98.44 664 TRP A CA 1
ATOM 5253 C C . TRP A 1 664 ? -31.072 -3.812 10.112 1.00 98.44 664 TRP A C 1
ATOM 5255 O O . TRP A 1 664 ? -30.305 -4.700 10.491 1.00 98.44 664 TRP A O 1
ATOM 5265 N N . ASP A 1 665 ? -32.390 -3.908 10.254 1.00 96.88 665 ASP A N 1
ATOM 5266 C CA . ASP A 1 665 ? -33.110 -5.080 10.753 1.00 96.88 665 ASP A CA 1
ATOM 5267 C C . ASP A 1 665 ? -32.896 -6.320 9.872 1.00 96.88 665 ASP A C 1
ATOM 5269 O O . ASP A 1 665 ? -32.701 -7.415 10.403 1.00 96.88 665 ASP A O 1
ATOM 5273 N N . LEU A 1 666 ? -32.737 -6.157 8.550 1.00 97.00 666 LEU A N 1
ATOM 5274 C CA . LEU A 1 666 ? -32.336 -7.248 7.643 1.00 97.00 666 LEU A CA 1
ATOM 5275 C C . LEU A 1 666 ? -30.929 -7.790 7.943 1.00 97.00 666 LEU A C 1
ATOM 5277 O O . LEU A 1 666 ? -30.581 -8.910 7.567 1.00 97.00 666 LEU A O 1
ATOM 5281 N N . ALA A 1 667 ? -30.093 -6.991 8.607 1.00 96.44 667 ALA A N 1
ATOM 5282 C CA . ALA A 1 667 ? -28.769 -7.387 9.072 1.00 96.44 667 ALA A CA 1
ATOM 5283 C C . ALA A 1 667 ? -28.748 -7.786 10.559 1.00 96.44 667 ALA A C 1
ATOM 5285 O O . ALA A 1 667 ? -27.665 -8.078 11.080 1.00 96.44 667 ALA A O 1
ATOM 5286 N N . GLY A 1 668 ? -29.907 -7.823 11.227 1.00 95.06 668 GLY A N 1
ATOM 5287 C CA . GLY A 1 668 ? -30.078 -8.236 12.621 1.00 95.06 668 GLY A CA 1
ATOM 5288 C C . GLY A 1 668 ? -30.043 -7.106 13.655 1.00 95.06 668 GLY A C 1
ATOM 5289 O O . GLY A 1 668 ? -29.905 -7.403 14.839 1.00 95.06 668 GLY A O 1
ATOM 5290 N N . ALA A 1 669 ? -30.110 -5.831 13.248 1.00 96.62 669 ALA A N 1
ATOM 5291 C CA . ALA A 1 669 ? -30.294 -4.738 14.206 1.00 96.62 669 ALA A CA 1
ATOM 5292 C C . ALA A 1 669 ? -31.726 -4.748 14.763 1.00 96.62 669 ALA A C 1
ATOM 5294 O O . ALA A 1 669 ? -32.663 -5.162 14.085 1.00 96.62 669 ALA A O 1
ATOM 5295 N N . GLN A 1 670 ? -31.897 -4.294 16.000 1.00 95.50 670 GLN A N 1
ATOM 5296 C CA . GLN A 1 670 ? -33.180 -4.283 16.697 1.00 95.50 670 GLN A CA 1
ATOM 5297 C C . GLN A 1 670 ? -33.649 -2.838 16.848 1.00 95.50 670 GLN A C 1
ATOM 5299 O O . GLN A 1 670 ? -32.980 -2.041 17.504 1.00 95.50 670 GLN A O 1
ATOM 5304 N N . PHE A 1 671 ? -34.787 -2.506 16.248 1.00 95.62 671 PHE A N 1
ATOM 5305 C CA . PHE A 1 671 ? -35.428 -1.207 16.429 1.00 95.62 671 PHE A CA 1
ATOM 5306 C C . PHE A 1 671 ? -36.455 -1.288 17.552 1.00 95.62 671 PHE A C 1
ATOM 5308 O O . PHE A 1 671 ? -37.273 -2.208 17.570 1.00 95.62 671 PHE A O 1
ATOM 5315 N N . VAL A 1 672 ? -36.376 -0.356 18.496 1.00 93.88 672 VAL A N 1
ATOM 5316 C CA . VAL A 1 672 ? -37.208 -0.322 19.706 1.00 93.88 672 VAL A CA 1
ATOM 5317 C C . VAL A 1 672 ? -37.681 1.100 19.993 1.00 93.88 672 VAL A C 1
ATOM 5319 O O . VAL A 1 672 ? -37.143 2.059 19.439 1.00 93.88 672 VAL A O 1
ATOM 5322 N N . ASP A 1 673 ? -38.665 1.232 20.879 1.00 90.44 673 ASP A N 1
ATOM 5323 C CA . ASP A 1 673 ? -39.136 2.541 21.345 1.00 90.44 673 ASP A CA 1
ATOM 5324 C C . ASP A 1 673 ? -38.212 3.145 22.418 1.00 90.44 673 ASP A C 1
ATOM 5326 O O . ASP A 1 673 ? -38.052 4.361 22.470 1.00 90.44 673 ASP A O 1
ATOM 5330 N N . ASP A 1 674 ? -37.599 2.302 23.258 1.00 89.62 674 ASP A N 1
ATOM 5331 C CA . ASP A 1 674 ? -36.705 2.698 24.353 1.00 89.62 674 ASP A CA 1
ATOM 5332 C C . ASP A 1 674 ? -35.531 1.711 24.466 1.00 89.62 674 ASP A C 1
ATOM 5334 O O . ASP A 1 674 ? -35.713 0.494 24.597 1.00 89.62 674 ASP A O 1
ATOM 5338 N N . VAL A 1 675 ? -34.310 2.241 24.397 1.00 91.50 675 VAL A N 1
ATOM 5339 C CA . VAL A 1 675 ? -33.063 1.467 24.460 1.00 91.50 675 VAL A CA 1
ATOM 5340 C C . VAL A 1 675 ? -32.572 1.248 25.897 1.00 91.50 675 VAL A C 1
ATOM 5342 O O . VAL A 1 675 ? -31.817 0.298 26.138 1.00 91.50 675 VAL A O 1
ATOM 5345 N N . VAL A 1 676 ? -33.024 2.042 26.874 1.00 88.00 676 VAL A N 1
ATOM 5346 C CA . VAL A 1 676 ? -32.560 1.985 28.272 1.00 88.00 676 VAL A CA 1
ATOM 5347 C C . VAL A 1 676 ? -32.655 0.573 28.878 1.00 88.00 676 VAL A C 1
ATOM 5349 O O . VAL A 1 676 ? -31.674 0.134 29.491 1.00 88.00 676 VAL A O 1
ATOM 5352 N N . PRO A 1 677 ? -33.738 -0.210 28.683 1.00 90.12 677 PRO A N 1
ATOM 5353 C CA . PRO A 1 677 ? -33.794 -1.600 29.144 1.00 90.12 677 PRO A CA 1
ATOM 5354 C C . PRO A 1 677 ? -32.632 -2.467 28.644 1.00 90.12 677 PRO A C 1
ATOM 5356 O O . PRO A 1 677 ? -32.035 -3.228 29.408 1.00 90.12 677 PRO A O 1
ATOM 5359 N N . PHE A 1 678 ? -32.265 -2.317 27.371 1.00 89.81 678 PHE A N 1
ATOM 5360 C CA . PHE A 1 678 ? -31.209 -3.094 26.724 1.00 89.81 678 PHE A CA 1
ATOM 5361 C C . PHE A 1 678 ? -29.812 -2.644 27.163 1.00 89.81 678 PHE A C 1
ATOM 5363 O O . PHE A 1 678 ? -28.926 -3.486 27.343 1.00 89.81 678 PHE A O 1
ATOM 5370 N N . GLU A 1 679 ? -29.609 -1.342 27.392 1.00 86.38 679 GLU A N 1
ATOM 5371 C CA . GLU A 1 679 ? -28.389 -0.830 28.029 1.00 86.38 679 GLU A CA 1
ATOM 5372 C C . GLU A 1 679 ? -28.211 -1.433 29.420 1.00 86.38 679 GLU A C 1
ATOM 5374 O O . GLU A 1 679 ? -27.140 -1.960 29.725 1.00 86.38 679 GLU A O 1
ATOM 5379 N N . MET A 1 680 ? -29.264 -1.426 30.244 1.00 87.44 680 MET A N 1
ATOM 5380 C CA . MET A 1 680 ? -29.227 -2.004 31.589 1.00 87.44 680 MET A CA 1
ATOM 5381 C C . MET A 1 680 ? -28.989 -3.515 31.549 1.00 87.44 680 MET A C 1
ATOM 5383 O O . MET A 1 680 ? -28.186 -4.025 32.333 1.00 87.44 680 MET A O 1
ATOM 5387 N N . MET A 1 681 ? -29.606 -4.225 30.599 1.00 91.56 681 MET A N 1
ATOM 5388 C CA . MET A 1 681 ? -29.372 -5.652 30.371 1.00 91.56 681 MET A CA 1
ATOM 5389 C C . MET A 1 681 ? -27.896 -5.938 30.085 1.00 91.56 681 MET A C 1
ATOM 5391 O O . MET A 1 681 ? -27.288 -6.780 30.750 1.00 91.56 681 MET A O 1
ATOM 5395 N N . LYS A 1 682 ? -27.278 -5.204 29.152 1.00 89.94 682 LYS A N 1
ATOM 5396 C CA . LYS A 1 682 ? -25.842 -5.328 28.862 1.00 89.94 682 LYS A CA 1
ATOM 5397 C C . LYS A 1 682 ? -24.986 -4.930 30.070 1.00 89.94 682 LYS A C 1
ATOM 5399 O O . LYS A 1 682 ? -24.054 -5.653 30.427 1.00 89.94 682 LYS A O 1
ATOM 5404 N N . LEU A 1 683 ? -25.278 -3.801 30.713 1.00 88.50 683 LEU A N 1
ATOM 5405 C CA . LEU A 1 683 ? -24.502 -3.277 31.842 1.00 88.50 683 LEU A CA 1
ATOM 5406 C C . LEU A 1 683 ? -24.476 -4.244 33.033 1.00 88.50 683 LEU A C 1
ATOM 5408 O O . LEU A 1 683 ? -23.433 -4.426 33.662 1.00 88.50 683 LEU A O 1
ATOM 5412 N N . ARG A 1 684 ? -25.594 -4.906 33.316 1.00 92.69 684 ARG A N 1
ATOM 5413 C CA . ARG A 1 684 ? -25.713 -5.819 34.454 1.00 92.69 684 ARG A CA 1
ATOM 5414 C C . ARG A 1 684 ? -25.282 -7.238 34.105 1.00 92.69 684 ARG A C 1
ATOM 5416 O O . ARG A 1 684 ? -24.369 -7.771 34.734 1.00 92.69 684 ARG A O 1
ATOM 5423 N N . MET A 1 685 ? -25.869 -7.840 33.070 1.00 95.06 685 MET A N 1
ATOM 5424 C CA . MET A 1 685 ? -25.622 -9.252 32.756 1.00 95.06 685 MET A CA 1
ATOM 5425 C C . MET A 1 685 ? -24.281 -9.486 32.058 1.00 95.06 685 MET A C 1
ATOM 5427 O O . MET A 1 685 ? -23.624 -10.471 32.365 1.00 95.06 685 MET A O 1
ATOM 5431 N N . LEU A 1 686 ? -23.829 -8.590 31.171 1.00 92.44 686 LEU A N 1
ATOM 5432 C CA . LEU A 1 686 ? -22.522 -8.730 30.514 1.00 92.44 686 LEU A CA 1
ATOM 5433 C C . LEU A 1 686 ? -21.425 -8.032 31.313 1.00 92.44 686 LEU A C 1
ATOM 5435 O O . LEU A 1 686 ? -20.458 -8.664 31.734 1.00 92.44 686 LEU A O 1
ATOM 5439 N N . ASN A 1 687 ? -21.550 -6.722 31.529 1.00 90.50 687 ASN A N 1
ATOM 5440 C CA . ASN A 1 687 ? -20.479 -5.940 32.146 1.00 90.50 687 ASN A CA 1
ATOM 5441 C C . ASN A 1 687 ? -20.303 -6.276 33.638 1.00 90.50 687 ASN A C 1
ATOM 5443 O O . ASN A 1 687 ? -19.163 -6.337 34.107 1.00 90.50 687 ASN A O 1
ATOM 5447 N N . GLY A 1 688 ? -21.392 -6.535 34.370 1.00 93.81 688 GLY A N 1
ATOM 5448 C CA . GLY A 1 688 ? -21.345 -7.019 35.753 1.00 93.81 688 GLY A CA 1
ATOM 5449 C C . GLY A 1 688 ? -20.685 -8.388 35.876 1.00 93.81 688 GLY A C 1
ATOM 5450 O O . GLY A 1 688 ? -19.766 -8.551 36.681 1.00 93.81 688 GLY A O 1
ATOM 5451 N N . ALA A 1 689 ? -21.053 -9.332 35.009 1.00 96.12 689 ALA A N 1
ATOM 5452 C CA . ALA A 1 689 ? -20.405 -10.638 34.932 1.00 96.12 689 ALA A CA 1
ATOM 5453 C C . ALA A 1 689 ? -18.913 -10.543 34.572 1.00 96.12 689 ALA A C 1
ATOM 5455 O O . ALA A 1 689 ? -18.080 -11.184 35.209 1.00 96.12 689 ALA A O 1
ATOM 5456 N N . HIS A 1 690 ? -18.549 -9.688 33.612 1.00 93.62 690 HIS A N 1
ATOM 5457 C CA . HIS A 1 690 ? -17.153 -9.408 33.279 1.00 93.62 690 HIS A CA 1
ATOM 5458 C C . HIS A 1 690 ? -16.360 -8.903 34.485 1.00 93.62 690 HIS A C 1
ATOM 5460 O O . HIS A 1 690 ? -15.249 -9.365 34.713 1.00 93.62 690 HIS A O 1
ATOM 5466 N N . SER A 1 691 ? -16.908 -7.964 35.261 1.00 95.62 691 SER A N 1
ATOM 5467 C CA . SER A 1 691 ? -16.241 -7.455 36.463 1.00 95.62 691 SER A CA 1
ATOM 5468 C C . SER A 1 691 ? -16.086 -8.542 37.532 1.00 95.62 691 SER A C 1
ATOM 5470 O O . SER A 1 691 ? -15.006 -8.669 38.101 1.00 95.62 691 SER A O 1
ATOM 5472 N N . PHE A 1 692 ? -17.111 -9.372 37.748 1.00 98.12 692 PHE A N 1
ATOM 5473 C CA . PHE A 1 692 ? -17.035 -10.524 38.653 1.00 98.12 692 PHE A CA 1
ATOM 5474 C C . PHE A 1 692 ? -15.895 -11.477 38.256 1.00 98.12 692 PHE A C 1
ATOM 5476 O O . PHE A 1 692 ? -15.026 -11.787 39.073 1.00 98.12 692 PHE A O 1
ATOM 5483 N N . LEU A 1 693 ? -15.847 -11.873 36.980 1.00 97.69 693 LEU A N 1
ATOM 5484 C CA . LEU A 1 693 ? -14.808 -12.751 36.438 1.00 97.69 693 LEU A CA 1
ATOM 5485 C C . LEU A 1 693 ? -13.425 -12.100 36.427 1.00 97.69 693 LEU A C 1
ATOM 5487 O O . LEU A 1 693 ? -12.436 -12.788 36.641 1.00 97.69 693 LEU A O 1
ATOM 5491 N N . ALA A 1 694 ? -13.331 -10.793 36.194 1.00 96.50 694 ALA A N 1
ATOM 5492 C CA . ALA A 1 694 ? -12.058 -10.088 36.145 1.00 96.50 694 ALA A CA 1
ATOM 5493 C C . ALA A 1 694 ? -11.360 -10.090 37.508 1.00 96.50 694 ALA A C 1
ATOM 5495 O O . ALA A 1 694 ? -10.218 -10.533 37.600 1.00 96.50 694 ALA A O 1
ATOM 5496 N N . TYR A 1 695 ? -12.042 -9.658 38.573 1.00 97.81 695 TYR A N 1
ATOM 5497 C CA . TYR A 1 695 ? -11.419 -9.573 39.897 1.00 97.81 695 TYR A CA 1
ATOM 5498 C C . TYR A 1 695 ? -11.136 -10.959 40.480 1.00 97.81 695 TYR A C 1
ATOM 5500 O O . TYR A 1 695 ? -10.004 -11.260 40.859 1.00 97.81 695 TYR A O 1
ATOM 5508 N N . LEU A 1 696 ? -12.150 -11.829 40.513 1.00 98.06 696 LEU A N 1
ATOM 5509 C CA . LEU A 1 696 ? -12.020 -13.167 41.094 1.00 98.06 696 LEU A CA 1
ATOM 5510 C C . LEU A 1 696 ? -11.177 -14.086 40.210 1.00 98.06 696 LEU A C 1
ATOM 5512 O O . LEU A 1 696 ? -10.521 -14.994 40.715 1.00 98.06 696 LEU A O 1
ATOM 5516 N N . GLY A 1 697 ? -11.188 -13.875 38.894 1.00 97.12 697 GLY A N 1
ATOM 5517 C CA . GLY A 1 697 ? -10.368 -14.630 37.958 1.00 97.12 697 GLY A CA 1
ATOM 5518 C C . GLY A 1 697 ? -8.896 -14.260 38.065 1.00 97.12 697 GLY A C 1
ATOM 5519 O O . GLY A 1 697 ? -8.068 -15.160 38.183 1.00 97.12 697 GLY A O 1
ATOM 5520 N N . TYR A 1 698 ? -8.578 -12.961 38.115 1.00 97.38 698 TYR A N 1
ATOM 5521 C CA . TYR A 1 698 ? -7.206 -12.488 38.307 1.00 97.38 698 TYR A CA 1
ATOM 5522 C C . TYR A 1 698 ? -6.627 -12.983 39.637 1.00 97.38 698 TYR A C 1
ATOM 5524 O O . TYR A 1 698 ? -5.544 -13.558 39.656 1.00 97.38 698 TYR A O 1
ATOM 5532 N N . LEU A 1 699 ? -7.363 -12.822 40.746 1.00 96.81 699 LEU A N 1
ATOM 5533 C CA . LEU A 1 699 ? -6.941 -13.334 42.059 1.00 96.81 699 LEU A CA 1
ATOM 5534 C C . LEU A 1 699 ? -6.778 -14.858 42.048 1.00 96.81 699 LEU A C 1
ATOM 5536 O O . LEU A 1 699 ? -5.831 -15.390 42.618 1.00 96.81 699 LEU A O 1
ATOM 5540 N N . GLY A 1 700 ? -7.653 -15.548 41.314 1.00 95.38 700 GLY A N 1
ATOM 5541 C CA . GLY A 1 700 ? -7.543 -16.971 41.034 1.00 95.38 700 GLY A CA 1
ATOM 5542 C C . GLY A 1 700 ? -6.453 -17.342 40.022 1.00 95.38 700 GLY A C 1
ATOM 5543 O O . GLY A 1 700 ? -6.419 -18.498 39.611 1.00 95.38 700 GLY A O 1
ATOM 5544 N N . GLY A 1 701 ? -5.581 -16.434 39.581 1.00 95.00 701 GLY A N 1
ATOM 5545 C CA . GLY A 1 701 ? -4.462 -16.731 38.679 1.00 95.00 701 GLY A CA 1
ATOM 5546 C C . GLY A 1 701 ? -4.859 -17.067 37.236 1.00 95.00 701 GLY A C 1
ATOM 5547 O O . GLY A 1 701 ? -4.137 -17.804 36.567 1.00 95.00 701 GLY A O 1
ATOM 5548 N N . TYR A 1 702 ? -6.013 -16.593 36.764 1.00 95.62 702 TYR A N 1
ATOM 5549 C CA . TYR A 1 702 ? -6.433 -16.702 35.364 1.00 95.62 702 TYR A CA 1
ATOM 5550 C C . TYR A 1 702 ? -6.092 -15.414 34.606 1.00 95.62 702 TYR A C 1
ATOM 5552 O O . TYR A 1 702 ? -6.552 -14.326 34.966 1.00 95.62 702 TYR A O 1
ATOM 5560 N N . GLU A 1 703 ? -5.299 -15.538 33.541 1.00 92.50 703 GLU A N 1
ATOM 5561 C CA . GLU A 1 703 ? -4.829 -14.392 32.755 1.00 92.50 703 GLU A CA 1
ATOM 5562 C C . GLU A 1 703 ? -5.950 -13.806 31.885 1.00 92.50 703 GLU A C 1
ATOM 5564 O O . GLU A 1 703 ? -6.090 -12.585 31.800 1.00 92.50 703 GLU A O 1
ATOM 5569 N N . HIS A 1 704 ? -6.795 -14.656 31.294 1.00 91.69 704 HIS A N 1
ATOM 5570 C CA . HIS A 1 704 ? -7.879 -14.249 30.400 1.00 91.69 704 HIS A CA 1
ATOM 5571 C C . HIS A 1 704 ? -9.262 -14.698 30.890 1.00 91.69 704 HIS A C 1
ATOM 5573 O O . HIS A 1 704 ? -9.402 -15.670 31.633 1.00 91.69 704 HIS A O 1
ATOM 5579 N N . ILE A 1 705 ? -10.319 -14.026 30.421 1.00 92.38 705 ILE A N 1
ATOM 5580 C CA . ILE A 1 705 ? -11.714 -14.415 30.704 1.00 92.38 705 ILE A CA 1
ATOM 5581 C C . ILE A 1 705 ? -11.996 -15.856 30.254 1.00 92.38 705 ILE A C 1
ATOM 5583 O O . ILE A 1 705 ? -12.598 -16.618 31.010 1.00 92.38 705 ILE A O 1
ATOM 5587 N N . SER A 1 706 ? -11.489 -16.270 29.091 1.00 91.12 706 SER A N 1
ATOM 5588 C CA . SER A 1 706 ? -11.612 -17.650 28.602 1.00 91.12 706 SER A CA 1
ATOM 5589 C C . SER A 1 706 ? -11.026 -18.680 29.564 1.00 91.12 706 SER A C 1
ATOM 5591 O O . SER A 1 706 ? -11.591 -19.762 29.718 1.00 91.12 706 SER A O 1
ATOM 5593 N N . ASP A 1 707 ? -9.943 -18.333 30.265 1.00 94.06 707 ASP A N 1
ATOM 5594 C CA . ASP A 1 707 ? -9.290 -19.224 31.223 1.00 94.06 707 ASP A CA 1
ATOM 5595 C C . ASP A 1 707 ? -10.200 -19.454 32.436 1.00 94.06 707 ASP A C 1
ATOM 5597 O O . ASP A 1 707 ? -10.353 -20.592 32.883 1.00 94.06 707 ASP A O 1
ATOM 5601 N N . THR A 1 708 ? -10.902 -18.410 32.903 1.00 95.44 708 THR A N 1
ATOM 5602 C CA . THR A 1 708 ? -11.911 -18.545 33.973 1.00 95.44 708 THR A CA 1
ATOM 5603 C C . THR A 1 708 ? -13.042 -19.492 33.567 1.00 95.44 708 THR A C 1
ATOM 5605 O O . THR A 1 708 ? -13.507 -20.286 34.381 1.00 95.44 708 THR A O 1
ATOM 5608 N N . MET A 1 709 ? -13.444 -19.481 32.290 1.00 95.50 709 MET A N 1
ATOM 5609 C CA . MET A 1 709 ? -14.521 -20.332 31.774 1.00 95.50 709 MET A CA 1
ATOM 5610 C C . MET A 1 709 ? -14.134 -21.806 31.647 1.00 95.50 709 MET A C 1
ATOM 5612 O O . MET A 1 709 ? -15.028 -22.645 31.504 1.00 95.50 709 MET A O 1
ATOM 5616 N N . THR A 1 710 ? -12.846 -22.155 31.733 1.00 94.56 710 THR A N 1
ATOM 5617 C CA . THR A 1 710 ? -12.400 -23.559 31.824 1.00 94.56 710 THR A CA 1
ATOM 5618 C C . THR A 1 710 ? -12.716 -24.186 33.184 1.00 94.56 710 THR A C 1
ATOM 5620 O O . THR A 1 710 ? -12.793 -25.409 33.301 1.00 94.56 710 THR A O 1
ATOM 5623 N N . ASN A 1 711 ? -12.950 -23.358 34.207 1.00 96.31 711 ASN A N 1
ATOM 5624 C CA . ASN A 1 711 ? -13.350 -23.795 35.532 1.00 96.31 711 ASN A CA 1
ATOM 5625 C C . ASN A 1 711 ? -14.887 -23.840 35.642 1.00 96.31 711 ASN A C 1
ATOM 5627 O O . ASN A 1 711 ? -15.575 -22.828 35.488 1.00 96.31 711 ASN A O 1
ATOM 5631 N N . ALA A 1 712 ? -15.429 -25.029 35.925 1.00 96.50 712 ALA A N 1
ATOM 5632 C CA . ALA A 1 712 ? -16.872 -25.259 35.990 1.00 96.50 712 ALA A CA 1
ATOM 5633 C C . ALA A 1 712 ? -17.574 -24.448 37.094 1.00 96.50 712 ALA A C 1
ATOM 5635 O O . ALA A 1 712 ? -18.740 -24.090 36.930 1.00 96.50 712 ALA A O 1
ATOM 5636 N N . ASP A 1 713 ? -16.876 -24.129 38.184 1.00 97.75 713 ASP A N 1
ATOM 5637 C CA . ASP A 1 713 ? -17.435 -23.356 39.292 1.00 97.75 713 ASP A CA 1
ATOM 5638 C C . ASP A 1 713 ? -17.579 -21.877 38.923 1.00 97.75 713 ASP A C 1
ATOM 5640 O O . ASP A 1 713 ? -18.637 -21.300 39.146 1.00 97.75 713 ASP A O 1
ATOM 5644 N N . TYR A 1 714 ? -16.585 -21.287 38.247 1.00 97.94 714 TYR A N 1
ATOM 5645 C CA . TYR A 1 714 ? -16.695 -19.917 37.720 1.00 97.94 714 TYR A CA 1
ATOM 5646 C C . TYR A 1 714 ? -17.810 -19.801 36.681 1.00 97.94 714 TYR A C 1
ATOM 5648 O O . TYR A 1 714 ? -18.572 -18.835 36.704 1.00 97.94 714 TYR A O 1
ATOM 5656 N N . ARG A 1 715 ? -17.939 -20.797 35.794 1.00 97.06 715 ARG A N 1
ATOM 5657 C CA . ARG A 1 715 ? -19.017 -20.840 34.797 1.00 97.06 715 ARG A CA 1
ATOM 5658 C C . ARG A 1 715 ? -20.395 -20.911 35.461 1.00 97.06 715 ARG A C 1
ATOM 5660 O O . ARG A 1 715 ? -21.296 -20.179 35.065 1.00 97.06 715 ARG A O 1
ATOM 5667 N N . ARG A 1 716 ? -20.553 -21.760 36.483 1.00 97.31 716 ARG A N 1
ATOM 5668 C CA . ARG A 1 716 ? -21.806 -21.895 37.240 1.00 97.31 716 ARG A CA 1
ATOM 5669 C C . ARG A 1 716 ? -22.139 -20.616 38.012 1.00 97.31 716 ARG A C 1
ATOM 5671 O O . ARG A 1 716 ? -23.255 -20.124 37.885 1.00 97.31 716 ARG A O 1
ATOM 5678 N N . ALA A 1 717 ? -21.171 -20.062 38.742 1.00 97.50 717 ALA A N 1
ATOM 5679 C CA . ALA A 1 717 ? -21.349 -18.856 39.545 1.00 97.50 717 ALA A CA 1
ATOM 5680 C C . ALA A 1 717 ? -21.696 -17.635 38.684 1.00 97.50 717 ALA A C 1
ATOM 5682 O O . ALA A 1 717 ? -22.607 -16.885 39.016 1.00 97.50 717 ALA A O 1
ATOM 5683 N N . VAL A 1 718 ? -21.020 -17.435 37.547 1.00 97.38 718 VAL A N 1
ATOM 5684 C CA . VAL A 1 718 ? -21.318 -16.280 36.690 1.00 97.38 718 VAL A CA 1
ATOM 5685 C C . VAL A 1 718 ? -22.672 -16.420 35.985 1.00 97.38 718 VAL A C 1
ATOM 5687 O O . VAL A 1 718 ? -23.383 -15.430 35.836 1.00 97.38 718 VAL A O 1
ATOM 5690 N N . TYR A 1 719 ? -23.071 -17.638 35.606 1.00 97.75 719 TYR A N 1
ATOM 5691 C CA . TYR A 1 719 ? -24.398 -17.890 35.038 1.00 97.75 719 TYR A CA 1
ATOM 5692 C C . TYR A 1 719 ? -25.510 -17.659 36.074 1.00 97.75 719 TYR A C 1
ATOM 5694 O O . TYR A 1 719 ? -26.519 -17.018 35.778 1.00 97.75 719 TYR A O 1
ATOM 5702 N N . ALA A 1 720 ? -25.297 -18.102 37.318 1.00 97.25 720 ALA A N 1
ATOM 5703 C CA . ALA A 1 720 ? -26.198 -17.831 38.435 1.00 97.25 720 ALA A CA 1
ATOM 5704 C C . ALA A 1 720 ? -26.271 -16.330 38.764 1.00 97.25 720 ALA A C 1
ATOM 5706 O O . ALA A 1 720 ? -27.371 -15.805 38.907 1.00 97.25 720 ALA A O 1
ATOM 5707 N N . LEU A 1 721 ? -25.141 -15.614 38.783 1.00 98.00 721 LEU A N 1
ATOM 5708 C CA . LEU A 1 721 ? -25.108 -14.152 38.904 1.00 98.00 721 LEU A CA 1
ATOM 5709 C C . LEU A 1 721 ? -25.971 -13.485 37.821 1.00 98.00 721 LEU A C 1
ATOM 5711 O O . LEU A 1 721 ? -26.768 -12.600 38.126 1.00 98.00 721 LEU A O 1
ATOM 5715 N N . MET A 1 722 ? -25.838 -13.908 36.559 1.00 97.94 722 MET A N 1
ATOM 5716 C CA . MET A 1 722 ? -26.611 -13.346 35.448 1.00 97.94 722 MET A CA 1
ATOM 5717 C C . MET A 1 722 ? -28.119 -13.552 35.625 1.00 97.94 722 MET A C 1
ATOM 5719 O O . MET A 1 722 ? -28.873 -12.597 35.460 1.00 97.94 722 MET A O 1
ATOM 5723 N N . LEU A 1 723 ? -28.569 -14.770 35.941 1.00 97.50 723 LEU A N 1
ATOM 5724 C CA . LEU A 1 723 ? -29.999 -15.106 35.930 1.00 97.50 723 LEU A CA 1
ATOM 5725 C C . LEU A 1 723 ? -30.717 -14.908 37.264 1.00 97.50 723 LEU A C 1
ATOM 5727 O O . LEU A 1 723 ? -31.891 -14.549 37.265 1.00 97.50 723 LEU A O 1
ATOM 5731 N N . ASN A 1 724 ? -30.041 -15.131 38.386 1.00 97.12 724 ASN A N 1
ATOM 5732 C CA . ASN A 1 724 ? -30.673 -15.087 39.705 1.00 97.12 724 ASN A CA 1
ATOM 5733 C C . ASN A 1 724 ? -30.558 -13.709 40.360 1.00 97.12 724 ASN A C 1
ATOM 5735 O O . ASN A 1 724 ? -31.408 -13.364 41.175 1.00 97.12 724 ASN A O 1
ATOM 5739 N N . GLU A 1 725 ? -29.531 -12.928 40.010 1.00 97.50 725 GLU A N 1
ATOM 5740 C CA . GLU A 1 725 ? -29.260 -11.638 40.655 1.00 97.50 725 GLU A CA 1
ATOM 5741 C C . GLU A 1 725 ? -29.351 -10.469 39.668 1.00 97.50 725 GLU A C 1
ATOM 5743 O O . GLU A 1 725 ? -29.998 -9.467 39.938 1.00 97.50 725 GLU A O 1
ATOM 5748 N N . GLN A 1 726 ? -28.802 -10.583 38.458 1.00 97.19 726 GLN A N 1
ATOM 5749 C CA . GLN A 1 726 ? -28.870 -9.473 37.502 1.00 97.19 726 GLN A CA 1
ATOM 5750 C C . GLN A 1 726 ? -30.210 -9.419 36.758 1.00 97.19 726 GLN A C 1
ATOM 5752 O O . GLN A 1 726 ? -30.852 -8.370 36.740 1.00 97.19 726 GLN A O 1
ATOM 5757 N N . ALA A 1 727 ? -30.666 -10.525 36.168 1.00 95.75 727 ALA A N 1
ATOM 5758 C CA . ALA A 1 727 ? -31.887 -10.566 35.361 1.00 95.75 727 ALA A CA 1
ATOM 5759 C C . ALA A 1 727 ? -33.157 -10.071 36.091 1.00 95.75 727 ALA A C 1
ATOM 5761 O O . ALA A 1 727 ? -33.894 -9.292 35.486 1.00 95.75 727 ALA A O 1
ATOM 5762 N N . PRO A 1 728 ? -33.416 -10.401 37.377 1.00 95.25 728 PRO A N 1
ATOM 5763 C CA . PRO A 1 728 ? -34.618 -9.934 38.079 1.00 95.25 728 PRO A CA 1
ATOM 5764 C C . PRO A 1 728 ? -34.679 -8.416 38.271 1.00 95.25 728 PRO A C 1
ATOM 5766 O O . PRO A 1 728 ? -35.752 -7.857 38.487 1.00 95.25 728 PRO A O 1
ATOM 5769 N N . THR A 1 729 ? -33.531 -7.740 38.195 1.00 94.12 729 THR A N 1
ATOM 5770 C CA . THR A 1 729 ? -33.437 -6.283 38.346 1.00 94.12 729 THR A CA 1
ATOM 5771 C C . THR A 1 729 ? -33.811 -5.531 37.065 1.00 94.12 729 THR A C 1
ATOM 5773 O O . THR A 1 729 ? -33.934 -4.302 37.091 1.00 94.12 729 THR A O 1
ATOM 5776 N N . LEU A 1 730 ? -33.948 -6.241 35.940 1.00 92.44 730 LEU A N 1
ATOM 5777 C CA . LEU A 1 730 ? -34.211 -5.681 34.618 1.00 92.44 730 LEU A CA 1
ATOM 5778 C C . LEU A 1 730 ? -35.713 -5.617 34.333 1.00 92.44 730 LEU A C 1
ATOM 5780 O O . LEU A 1 730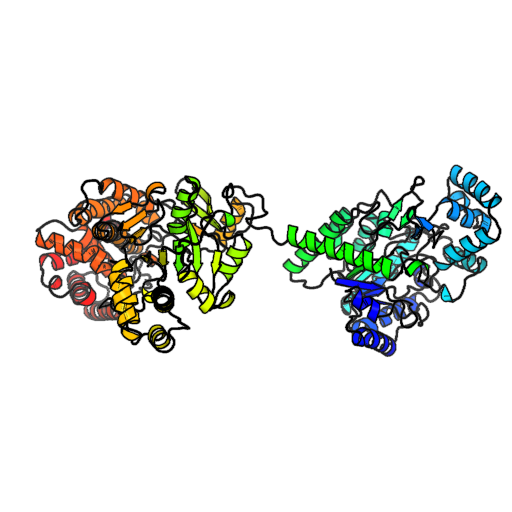 ? -36.486 -6.473 34.751 1.00 92.44 730 LEU A O 1
ATOM 5784 N N . SER A 1 731 ? -36.126 -4.598 33.584 1.00 88.38 731 SER A N 1
ATOM 5785 C CA . SER A 1 731 ? -37.487 -4.470 33.052 1.00 88.38 731 SER A CA 1
ATOM 5786 C C . SER A 1 731 ? -37.420 -4.586 31.535 1.00 88.38 731 SER A C 1
ATOM 5788 O O . SER A 1 731 ? -37.210 -3.586 30.860 1.00 88.38 731 SER A O 1
ATOM 5790 N N . MET A 1 732 ? -37.519 -5.812 31.016 1.00 89.69 732 MET A N 1
ATOM 5791 C CA . MET A 1 732 ? -37.383 -6.106 29.585 1.00 89.69 732 MET A CA 1
ATOM 5792 C C . MET A 1 732 ? -38.744 -6.272 28.895 1.00 89.69 732 MET A C 1
ATOM 5794 O O . MET A 1 732 ? -39.698 -6.694 29.552 1.00 89.69 732 MET A O 1
ATOM 5798 N N . PRO A 1 733 ? -38.835 -6.001 27.580 1.00 86.25 733 PRO A N 1
ATOM 5799 C CA . PRO A 1 733 ? -39.980 -6.407 26.764 1.00 86.25 733 PRO A CA 1
ATOM 5800 C C . PRO A 1 733 ? -40.235 -7.926 26.823 1.00 86.25 733 PRO A C 1
ATOM 5802 O O . PRO A 1 733 ? -39.296 -8.708 26.986 1.00 86.25 733 PRO A O 1
ATOM 5805 N N . GLU A 1 734 ? -41.501 -8.346 26.692 1.00 79.94 734 GLU A N 1
ATOM 5806 C CA . GLU A 1 734 ? -41.930 -9.752 26.863 1.00 79.94 734 GLU A CA 1
ATOM 5807 C C . GLU A 1 734 ? -41.278 -10.735 25.874 1.00 79.94 734 GLU A C 1
ATOM 5809 O O . GLU A 1 734 ? -41.178 -11.926 26.162 1.00 79.94 734 GLU A O 1
ATOM 5814 N N . ASP A 1 735 ? -40.830 -10.257 24.714 1.00 83.25 735 ASP A N 1
ATOM 5815 C CA . ASP A 1 735 ? -40.205 -11.044 23.650 1.00 83.25 735 ASP A CA 1
ATOM 5816 C C . ASP A 1 735 ? -38.697 -11.284 23.854 1.00 83.25 735 ASP A C 1
ATOM 5818 O O . ASP A 1 735 ? -38.081 -12.030 23.087 1.00 83.25 735 ASP A O 1
ATOM 5822 N N . ILE A 1 736 ? -38.090 -10.699 24.893 1.00 87.81 736 ILE A N 1
ATOM 5823 C CA . ILE A 1 736 ? -36.661 -10.854 25.176 1.00 87.81 736 ILE A CA 1
ATOM 5824 C C . ILE A 1 736 ? -36.399 -12.014 26.140 1.00 87.81 736 ILE A C 1
ATOM 5826 O O . ILE A 1 736 ? -36.665 -11.943 27.340 1.00 87.81 736 ILE A O 1
ATOM 5830 N N . ASP A 1 737 ? -35.775 -13.070 25.617 1.00 91.50 737 ASP A N 1
ATOM 5831 C CA . ASP A 1 737 ? -35.322 -14.220 26.399 1.00 91.50 737 ASP A CA 1
ATOM 5832 C C . ASP A 1 737 ? -33.958 -13.950 27.067 1.00 91.50 737 ASP A C 1
ATOM 5834 O O . ASP A 1 737 ? -32.889 -14.055 26.452 1.00 91.50 737 ASP A O 1
ATOM 5838 N N . LEU A 1 738 ? -33.998 -13.611 28.358 1.00 92.69 738 LEU A N 1
ATOM 5839 C CA . LEU A 1 738 ? -32.806 -13.377 29.178 1.00 92.69 738 LEU A CA 1
ATOM 5840 C C . LEU A 1 738 ? -31.977 -14.647 29.426 1.00 92.69 738 LEU A C 1
ATOM 5842 O O . LEU A 1 738 ? -30.767 -14.540 29.633 1.00 92.69 738 LEU A O 1
ATOM 5846 N N . MET A 1 739 ? -32.587 -15.835 29.379 1.00 94.00 739 MET A N 1
ATOM 5847 C CA . MET A 1 739 ? -31.866 -17.104 29.510 1.00 94.00 739 MET A CA 1
ATOM 5848 C C . MET A 1 739 ? -31.019 -17.353 28.266 1.00 94.00 739 MET A C 1
ATOM 5850 O O . MET A 1 739 ? -29.806 -17.525 28.373 1.00 94.00 739 MET A O 1
ATOM 5854 N N . ALA A 1 740 ? -31.624 -17.226 27.084 1.00 92.31 740 ALA A N 1
ATOM 5855 C CA . ALA A 1 740 ? -30.900 -17.320 25.821 1.00 92.31 740 ALA A CA 1
ATOM 5856 C C . ALA A 1 740 ? -29.814 -16.237 25.685 1.00 92.31 740 ALA A C 1
ATOM 5858 O O . ALA A 1 740 ? -28.767 -16.472 25.077 1.00 92.31 740 ALA A O 1
ATOM 5859 N N . TYR A 1 741 ? -30.037 -15.041 26.244 1.00 91.81 741 TYR A N 1
ATOM 5860 C CA . TYR A 1 741 ? -29.004 -14.008 26.306 1.00 91.81 741 TYR A CA 1
ATOM 5861 C C . TYR A 1 741 ? -27.832 -14.430 27.206 1.00 91.81 741 TYR A C 1
ATOM 5863 O O . TYR A 1 741 ? -26.687 -14.354 26.765 1.00 91.81 741 TYR A O 1
ATOM 5871 N N . ALA A 1 742 ? -28.093 -14.936 28.417 1.00 93.88 742 ALA A N 1
ATOM 5872 C CA . ALA A 1 742 ? -27.052 -15.436 29.318 1.00 93.88 742 ALA A CA 1
ATOM 5873 C C . ALA A 1 742 ? -26.240 -16.588 28.696 1.00 93.88 742 ALA A C 1
ATOM 5875 O O . ALA A 1 742 ? -25.011 -16.575 28.779 1.00 93.88 742 ALA A O 1
ATOM 5876 N N . ASP A 1 743 ? -26.891 -17.526 28.002 1.00 93.69 743 ASP A N 1
ATOM 5877 C CA . ASP A 1 743 ? -26.217 -18.616 27.283 1.00 93.69 743 ASP A CA 1
ATOM 5878 C C . ASP A 1 743 ? -25.221 -18.084 26.242 1.00 93.69 743 ASP A C 1
ATOM 5880 O O . ASP A 1 743 ? -24.059 -18.503 26.202 1.00 93.69 743 ASP A O 1
ATOM 5884 N N . LYS A 1 744 ? -25.635 -17.084 25.451 1.00 91.06 744 LYS A N 1
ATOM 5885 C CA . LYS A 1 744 ? -24.752 -16.410 24.486 1.00 91.06 744 LYS A CA 1
ATOM 5886 C C . LYS A 1 744 ? -23.583 -15.706 25.173 1.00 91.06 744 LYS A C 1
ATOM 5888 O O . LYS A 1 744 ? -22.475 -15.709 24.640 1.00 91.06 744 LYS A O 1
ATOM 5893 N N . LEU A 1 745 ? -23.788 -15.104 26.347 1.00 92.31 745 LEU A N 1
ATOM 5894 C CA . LEU A 1 745 ? -22.695 -14.487 27.108 1.00 92.31 745 LEU A CA 1
ATOM 5895 C C . LEU A 1 745 ? -21.671 -15.524 27.582 1.00 92.31 745 LEU A C 1
ATOM 5897 O O . LEU A 1 745 ? -20.470 -15.284 27.458 1.00 92.31 745 LEU A O 1
ATOM 5901 N N . ILE A 1 746 ? -22.117 -16.689 28.061 1.00 93.88 746 ILE A N 1
ATOM 5902 C CA . ILE A 1 746 ? -21.218 -17.788 28.445 1.00 93.88 746 ILE A CA 1
ATOM 5903 C C . ILE A 1 746 ? -20.420 -18.295 27.243 1.00 93.88 746 ILE A C 1
ATOM 5905 O O . ILE A 1 746 ? -19.208 -18.505 27.353 1.00 93.88 746 ILE A O 1
ATOM 5909 N N . GLU A 1 747 ? -21.065 -18.469 26.090 1.00 89.88 747 GLU A N 1
ATOM 5910 C CA . GLU A 1 747 ? -20.388 -18.875 24.856 1.00 89.88 747 GLU A CA 1
ATOM 5911 C C . GLU A 1 747 ? -19.282 -17.878 24.471 1.00 89.88 747 GLU A C 1
ATOM 5913 O O . GLU A 1 747 ? -18.145 -18.280 24.198 1.00 89.88 747 GLU A O 1
ATOM 5918 N N . ARG A 1 748 ? -19.589 -16.575 24.539 1.00 88.50 748 ARG A N 1
ATOM 5919 C CA . ARG A 1 748 ? -18.639 -15.486 24.261 1.00 88.50 748 ARG A CA 1
ATOM 5920 C C . ARG A 1 748 ? -17.470 -15.478 25.233 1.00 88.50 748 ARG A C 1
ATOM 5922 O O . ARG A 1 748 ? -16.324 -15.414 24.797 1.00 88.50 748 ARG A O 1
ATOM 5929 N N . PHE A 1 749 ? -17.734 -15.596 26.534 1.00 89.50 749 PHE A N 1
ATOM 5930 C CA . PHE A 1 749 ? -16.677 -15.657 27.546 1.00 89.50 749 PHE A CA 1
ATOM 5931 C C . PHE A 1 749 ? -15.798 -16.898 27.391 1.00 89.50 749 PHE A C 1
ATOM 5933 O O . PHE A 1 749 ? -14.637 -16.869 27.784 1.00 89.50 749 PHE A O 1
ATOM 5940 N N . THR A 1 750 ? -16.320 -17.977 26.803 1.00 90.19 750 THR A N 1
ATOM 5941 C CA . THR A 1 750 ? -15.574 -19.223 26.571 1.00 90.19 750 THR A CA 1
ATOM 5942 C C . THR A 1 750 ? -14.647 -19.143 25.351 1.00 90.19 750 THR A C 1
ATOM 5944 O O . THR A 1 750 ? -13.767 -19.989 25.214 1.00 90.19 750 THR A O 1
ATOM 5947 N N . ASN A 1 751 ? -14.795 -18.151 24.464 1.00 84.31 751 ASN A N 1
ATOM 5948 C CA . ASN A 1 751 ? -14.034 -18.070 23.214 1.00 84.31 751 ASN A CA 1
ATOM 5949 C C . ASN A 1 751 ? -12.520 -17.837 23.457 1.00 84.31 751 ASN A C 1
ATOM 5951 O O . ASN A 1 751 ? -12.127 -16.720 23.797 1.00 84.31 751 ASN A O 1
ATOM 5955 N N . PRO A 1 752 ? -11.640 -18.833 23.208 1.00 80.25 752 PRO A N 1
ATOM 5956 C CA . PRO A 1 752 ? -10.207 -18.709 23.483 1.00 80.25 752 PRO A CA 1
ATOM 5957 C C . PRO A 1 752 ? -9.468 -17.862 22.438 1.00 80.25 752 PRO A C 1
ATOM 5959 O O . PRO A 1 752 ? -8.318 -17.474 22.647 1.00 80.25 752 PRO A O 1
ATOM 5962 N N . ALA A 1 753 ? -10.100 -17.582 21.292 1.00 77.25 753 ALA A N 1
ATOM 5963 C CA . ALA A 1 753 ? -9.496 -16.778 20.234 1.00 77.25 753 ALA A CA 1
ATOM 5964 C C . ALA A 1 753 ? -9.416 -15.288 20.614 1.00 77.25 753 ALA A C 1
ATOM 5966 O O . ALA A 1 753 ? -8.618 -14.541 20.042 1.00 77.25 753 ALA A O 1
ATOM 5967 N N . LEU A 1 754 ? -10.222 -14.863 21.591 1.00 70.62 754 LEU A N 1
ATOM 5968 C CA . LEU A 1 754 ? -10.237 -13.515 22.141 1.00 70.62 754 LEU A CA 1
ATOM 5969 C C . LEU A 1 754 ? -9.430 -13.519 23.442 1.00 70.62 754 LEU A C 1
ATOM 5971 O O . LEU A 1 754 ? -9.934 -13.870 24.504 1.00 70.62 754 LEU A O 1
ATOM 5975 N N . LYS A 1 755 ? -8.158 -13.119 23.365 1.00 80.38 755 LYS A N 1
ATOM 5976 C CA . LYS A 1 755 ? -7.254 -13.006 24.524 1.00 80.38 755 LYS A CA 1
ATOM 5977 C C . LYS A 1 755 ? -7.598 -11.796 25.404 1.00 80.38 755 LYS A C 1
ATOM 5979 O O . LYS A 1 755 ? -6.812 -10.865 25.551 1.00 80.38 755 LYS A O 1
ATOM 5984 N N . HIS A 1 756 ? -8.801 -11.785 25.966 1.00 81.88 756 HIS A N 1
ATOM 5985 C CA . HIS A 1 756 ? -9.301 -10.726 26.838 1.00 81.88 756 HIS A CA 1
ATOM 5986 C C . HIS A 1 756 ? -8.755 -10.873 28.250 1.00 81.88 756 HIS A C 1
ATOM 5988 O O . HIS A 1 756 ? -9.218 -11.724 29.009 1.00 81.88 756 HIS A O 1
ATOM 5994 N N . GLN A 1 757 ? -7.778 -10.039 28.598 1.00 87.62 757 GLN A N 1
ATOM 5995 C CA . GLN A 1 757 ? -7.107 -10.106 29.890 1.00 87.62 757 GLN A CA 1
ATOM 5996 C C . GLN A 1 757 ? -8.047 -9.711 31.035 1.00 87.62 757 GLN A C 1
ATOM 5998 O O . GLN A 1 757 ? -8.693 -8.658 30.991 1.00 87.62 757 GLN A O 1
ATOM 6003 N N . THR A 1 758 ? -8.071 -10.519 32.096 1.00 92.62 758 THR A N 1
ATOM 6004 C CA . THR A 1 758 ? -8.804 -10.223 33.339 1.00 92.62 758 THR A CA 1
ATOM 6005 C C . THR A 1 758 ? -8.353 -8.884 33.921 1.00 92.62 758 THR A C 1
ATOM 6007 O O . THR A 1 758 ? -9.180 -8.042 34.272 1.00 92.62 758 THR A O 1
ATOM 6010 N N . TRP A 1 759 ? -7.044 -8.630 33.898 1.00 93.38 759 TRP A N 1
ATOM 6011 C CA . TRP A 1 759 ? -6.427 -7.381 34.342 1.00 93.38 759 TRP A CA 1
ATOM 6012 C C . TRP A 1 759 ? -6.940 -6.140 33.596 1.00 93.38 759 TRP A C 1
ATOM 6014 O O . TRP A 1 759 ? -7.254 -5.124 34.215 1.00 93.38 759 TRP A O 1
ATOM 6024 N N . GLN A 1 760 ? -7.089 -6.223 32.268 1.00 85.94 760 GLN A N 1
ATOM 6025 C CA . GLN A 1 760 ? -7.586 -5.105 31.461 1.00 85.94 760 GLN A CA 1
ATOM 6026 C C . GLN A 1 760 ? -9.042 -4.765 31.798 1.00 85.94 760 GLN A C 1
ATOM 6028 O O . GLN A 1 760 ? -9.427 -3.597 31.858 1.00 85.94 760 GLN A O 1
ATOM 6033 N N . ILE A 1 761 ? -9.864 -5.782 32.053 1.00 88.44 761 ILE A N 1
ATOM 6034 C CA . ILE A 1 761 ? -11.271 -5.589 32.414 1.00 88.44 761 ILE A CA 1
ATOM 6035 C C . ILE A 1 761 ? -11.399 -5.019 33.835 1.00 88.44 761 ILE A C 1
ATOM 6037 O O . ILE A 1 761 ? -12.289 -4.192 34.067 1.00 88.44 761 ILE A O 1
ATOM 6041 N N . ALA A 1 762 ? -10.491 -5.400 34.740 1.00 92.00 762 ALA A N 1
ATOM 6042 C CA . ALA A 1 762 ? -10.428 -4.944 36.129 1.00 92.00 762 ALA A CA 1
ATOM 6043 C C . ALA A 1 762 ? -9.998 -3.472 36.308 1.00 92.00 762 ALA A C 1
ATOM 6045 O O . ALA A 1 762 ? -10.148 -2.935 37.405 1.00 92.00 762 ALA A O 1
ATOM 6046 N N . MET A 1 763 ? -9.484 -2.806 35.267 1.00 89.38 763 MET A N 1
ATOM 6047 C CA . MET A 1 763 ? -9.126 -1.379 35.333 1.00 89.38 763 MET A CA 1
ATOM 6048 C C . MET A 1 763 ? -10.333 -0.493 35.663 1.00 89.38 763 MET A C 1
ATOM 6050 O O . MET A 1 763 ? -11.456 -0.828 35.293 1.00 89.38 763 MET A O 1
ATOM 6054 N N . ASP A 1 764 ? -10.104 0.663 36.284 1.00 86.88 764 ASP A N 1
ATOM 6055 C CA . ASP A 1 764 ? -11.118 1.686 36.585 1.00 86.88 764 ASP A CA 1
ATOM 6056 C C . ASP A 1 764 ? -12.357 1.117 37.303 1.00 86.88 764 ASP A C 1
ATOM 6058 O O . ASP A 1 764 ? -13.501 1.498 37.035 1.00 86.88 764 ASP A O 1
ATOM 6062 N N . GLY A 1 765 ? -12.138 0.156 38.204 1.00 87.50 765 GLY A N 1
ATOM 6063 C CA . GLY A 1 765 ? -13.193 -0.505 38.965 1.00 87.50 765 GLY A CA 1
ATOM 6064 C C . GLY A 1 765 ? -14.072 0.470 39.751 1.00 87.50 765 GLY A C 1
ATOM 6065 O O . GLY A 1 765 ? -15.286 0.268 39.807 1.00 87.50 765 GLY A O 1
ATOM 6066 N N . SER A 1 766 ? -13.498 1.565 40.265 1.00 86.12 766 SER A N 1
ATOM 6067 C CA . SER A 1 766 ? -14.239 2.627 40.961 1.00 86.12 766 SER A CA 1
ATOM 6068 C C . SER A 1 766 ? -15.309 3.287 40.098 1.00 86.12 766 SER A C 1
ATOM 6070 O O . SER A 1 766 ? -16.347 3.688 40.609 1.00 86.12 766 SER A O 1
ATOM 6072 N N . GLN A 1 767 ? -15.077 3.361 38.787 1.00 80.12 767 GLN A N 1
ATOM 6073 C CA . GLN A 1 767 ? -16.000 3.958 37.822 1.00 80.12 767 GLN A CA 1
ATOM 6074 C C . GLN A 1 767 ? -17.013 2.948 37.278 1.00 80.12 767 GLN A C 1
ATOM 6076 O O . GLN A 1 767 ? -17.926 3.330 36.555 1.00 80.12 767 GLN A O 1
ATOM 6081 N N . LYS A 1 768 ? -16.815 1.653 37.550 1.00 85.62 768 LYS A N 1
ATOM 6082 C CA . LYS A 1 768 ? -17.573 0.541 36.961 1.00 85.62 768 LYS A CA 1
ATOM 6083 C C . LYS A 1 768 ? -18.522 -0.116 37.952 1.00 85.62 768 LYS A C 1
ATOM 6085 O O . LYS A 1 768 ? -19.583 -0.578 37.543 1.00 85.62 768 LYS A O 1
ATOM 6090 N N . LEU A 1 769 ? -18.119 -0.228 39.218 1.00 90.75 769 LEU A N 1
ATOM 6091 C CA . LEU A 1 769 ? -18.893 -0.922 40.246 1.00 90.75 769 LEU A CA 1
ATOM 6092 C C . LEU A 1 769 ? -20.315 -0.375 40.442 1.00 90.75 769 LEU A C 1
ATOM 6094 O O . LEU A 1 769 ? -21.213 -1.222 40.494 1.00 90.75 769 LEU A O 1
ATOM 6098 N N . PRO A 1 770 ? -20.547 0.957 40.513 1.00 89.06 770 PRO A N 1
ATOM 6099 C CA . PRO A 1 770 ? -21.870 1.504 40.815 1.00 89.06 770 PRO A CA 1
ATOM 6100 C C . PRO A 1 770 ? -22.972 0.917 39.919 1.00 89.06 770 PRO A C 1
ATOM 6102 O O . PRO A 1 770 ? -23.857 0.197 40.372 1.00 89.06 770 PRO A O 1
ATOM 6105 N N . GLN A 1 771 ? -22.806 1.075 38.609 1.00 83.19 771 GLN A N 1
ATOM 6106 C CA . GLN A 1 771 ? -23.776 0.678 37.591 1.00 83.19 771 GLN A CA 1
ATOM 6107 C C . GLN A 1 771 ? -23.761 -0.819 37.239 1.00 83.19 771 GLN A C 1
ATOM 6109 O O . GLN A 1 771 ? -24.685 -1.315 36.593 1.00 83.19 771 GLN A O 1
ATOM 6114 N N . ARG A 1 772 ? -22.701 -1.555 37.602 1.00 92.00 772 ARG A N 1
ATOM 6115 C CA . ARG A 1 772 ? -22.559 -2.988 37.276 1.00 92.00 772 ARG A CA 1
ATOM 6116 C C . ARG A 1 772 ? -23.016 -3.915 38.396 1.00 92.00 772 ARG A C 1
ATOM 6118 O O . ARG A 1 772 ? -23.414 -5.044 38.110 1.00 92.00 772 ARG A O 1
ATOM 6125 N N . MET A 1 773 ? -22.890 -3.483 39.649 1.00 94.94 773 MET A N 1
ATOM 6126 C CA . MET A 1 773 ? -23.163 -4.318 40.822 1.00 94.94 773 MET A CA 1
ATOM 6127 C C . MET A 1 773 ? -23.974 -3.585 41.888 1.00 94.94 773 MET A C 1
ATOM 6129 O O . MET A 1 773 ? -24.937 -4.156 42.390 1.00 94.94 773 MET A O 1
ATOM 6133 N N . ILE A 1 774 ? -23.616 -2.343 42.231 1.00 94.12 774 ILE A N 1
ATOM 6134 C CA . ILE A 1 774 ? -24.202 -1.653 43.390 1.00 94.12 774 ILE A CA 1
ATOM 6135 C C . ILE A 1 774 ? -25.694 -1.374 43.194 1.00 94.12 774 ILE A C 1
ATOM 6137 O O . ILE A 1 774 ? -26.482 -1.732 44.067 1.00 94.12 774 ILE A O 1
ATOM 6141 N N . ASP A 1 775 ? -26.101 -0.868 42.028 1.00 91.38 775 ASP A N 1
ATOM 6142 C CA . ASP A 1 775 ? -27.519 -0.634 41.713 1.00 91.38 775 ASP A CA 1
ATOM 6143 C C . ASP A 1 775 ? -28.367 -1.917 41.844 1.00 91.38 775 ASP A C 1
ATOM 6145 O O . ASP A 1 775 ? -29.520 -1.886 42.284 1.00 91.38 775 ASP A O 1
ATOM 6149 N N . SER A 1 776 ? -27.803 -3.068 41.462 1.00 94.69 776 SER A N 1
ATOM 6150 C CA . SER A 1 776 ? -28.469 -4.372 41.581 1.00 94.69 776 SER A CA 1
ATOM 6151 C C . SER A 1 776 ? -28.576 -4.811 43.043 1.00 94.69 776 SER A C 1
ATOM 6153 O O . SER A 1 776 ? -29.625 -5.290 43.468 1.00 94.69 776 SER A O 1
ATOM 6155 N N . ILE A 1 777 ? -27.527 -4.590 43.842 1.00 95.62 777 ILE A N 1
ATOM 6156 C CA . ILE A 1 777 ? -27.539 -4.869 45.286 1.00 95.62 777 ILE A CA 1
ATOM 6157 C C . ILE A 1 777 ? -28.602 -4.021 45.990 1.00 95.62 777 ILE A C 1
ATOM 6159 O O . ILE A 1 777 ? -29.384 -4.554 46.776 1.00 95.62 777 ILE A O 1
ATOM 6163 N N . GLU A 1 778 ? -28.687 -2.724 45.690 1.00 93.81 778 GLU A N 1
ATOM 6164 C CA . GLU A 1 778 ? -29.726 -1.850 46.247 1.00 93.81 778 GLU A CA 1
ATOM 6165 C C . GLU A 1 778 ? -31.135 -2.355 45.905 1.00 93.81 778 GLU A C 1
ATOM 6167 O O . GLU A 1 778 ? -32.011 -2.403 46.775 1.00 93.81 778 GLU A O 1
ATOM 6172 N N . TRP A 1 779 ? -31.347 -2.817 44.668 1.00 95.06 779 TRP A N 1
ATOM 6173 C CA . TRP A 1 779 ? -32.614 -3.419 44.248 1.00 95.06 779 TRP A CA 1
ATOM 6174 C C . TRP A 1 779 ? -32.977 -4.662 45.074 1.00 95.06 779 TRP A C 1
ATOM 6176 O O . TRP A 1 779 ? -34.143 -4.810 45.466 1.00 95.06 779 TRP A O 1
ATOM 6186 N N . HIS A 1 780 ? -31.996 -5.527 45.358 1.00 96.50 780 HIS A N 1
ATOM 6187 C CA . HIS A 1 780 ? -32.183 -6.743 46.153 1.00 96.50 780 HIS A CA 1
ATOM 6188 C C . HIS A 1 780 ? -32.444 -6.448 47.628 1.00 96.50 780 HIS A C 1
ATOM 6190 O O . HIS A 1 780 ? -33.350 -7.053 48.209 1.00 96.50 780 HIS A O 1
ATOM 6196 N N . LEU A 1 781 ? -31.714 -5.490 48.208 1.00 94.06 781 LEU A N 1
ATOM 6197 C CA . LEU A 1 781 ? -31.895 -5.036 49.589 1.00 94.06 781 LEU A CA 1
ATOM 6198 C C . LEU A 1 781 ? -33.303 -4.487 49.819 1.00 94.06 781 LEU A C 1
ATOM 6200 O O . LEU A 1 781 ? -33.947 -4.839 50.804 1.00 94.06 781 LEU A O 1
ATOM 6204 N N . LEU A 1 782 ? -33.822 -3.690 48.879 1.00 93.56 782 LEU A N 1
ATOM 6205 C CA . LEU A 1 782 ? -35.192 -3.168 48.944 1.00 93.56 782 LEU A CA 1
ATOM 6206 C C . LEU A 1 782 ? -36.265 -4.271 48.915 1.00 93.56 782 LEU A C 1
ATOM 6208 O O . LEU A 1 782 ? -37.388 -4.040 49.360 1.00 93.56 782 LEU A O 1
ATOM 6212 N N . ARG A 1 783 ? -35.940 -5.459 48.391 1.00 94.25 783 ARG A N 1
ATOM 6213 C CA . ARG A 1 783 ? -36.865 -6.596 48.227 1.00 94.25 783 ARG A CA 1
ATOM 6214 C C . ARG A 1 783 ? -36.596 -7.761 49.176 1.00 94.25 783 ARG A C 1
ATOM 6216 O O . ARG A 1 783 ? -37.344 -8.734 49.142 1.00 94.25 783 ARG A O 1
ATOM 6223 N N . GLY A 1 784 ? -35.554 -7.679 50.006 1.00 92.69 784 GLY A N 1
ATOM 6224 C CA . GLY A 1 784 ? -35.137 -8.770 50.893 1.00 92.69 784 GLY A CA 1
ATOM 6225 C C . GLY A 1 784 ? -34.779 -10.057 50.142 1.00 92.69 784 GLY A C 1
ATOM 6226 O O . GLY A 1 784 ? -35.045 -11.149 50.637 1.00 92.69 784 GLY A O 1
ATOM 6227 N N . SER A 1 785 ? -34.239 -9.928 48.929 1.00 95.25 785 SER A N 1
ATOM 6228 C CA . SER A 1 785 ? -33.831 -11.062 48.086 1.00 95.25 785 SER A CA 1
ATOM 6229 C C . SER A 1 785 ? -32.320 -11.277 48.143 1.00 95.25 785 SER A C 1
ATOM 6231 O O . SER A 1 785 ? -31.586 -10.394 48.578 1.00 95.25 785 SER A O 1
ATOM 6233 N N . ASP A 1 786 ? -31.873 -12.465 47.747 1.00 94.81 786 ASP A N 1
ATOM 6234 C CA . ASP A 1 786 ? -30.470 -12.875 47.809 1.00 94.81 786 ASP A CA 1
ATOM 6235 C C . ASP A 1 786 ? -29.604 -12.169 46.746 1.00 94.81 786 ASP A C 1
ATOM 6237 O O . ASP A 1 786 ? -30.072 -11.913 45.639 1.00 94.81 786 ASP A O 1
ATOM 6241 N N . TYR A 1 787 ? -28.361 -11.841 47.107 1.00 96.81 787 TYR A N 1
ATOM 6242 C CA . TYR A 1 787 ? -27.374 -11.136 46.271 1.00 96.81 787 TYR A CA 1
ATOM 6243 C C . TYR A 1 787 ? -25.929 -11.590 46.574 1.00 96.81 787 TYR A C 1
ATOM 6245 O O . TYR A 1 787 ? -24.970 -10.813 46.503 1.00 96.81 787 TYR A O 1
ATOM 6253 N N . HIS A 1 788 ? -25.750 -12.835 47.024 1.00 96.75 788 HIS A N 1
ATOM 6254 C CA . HIS A 1 788 ? -24.457 -13.331 47.498 1.00 96.75 788 HIS A CA 1
ATOM 6255 C C . HIS A 1 788 ? -23.368 -13.369 46.408 1.00 96.75 788 HIS A C 1
ATOM 6257 O O . HIS A 1 788 ? -22.196 -13.151 46.733 1.00 96.75 788 HIS A O 1
ATOM 6263 N N . HIS A 1 789 ? -23.713 -13.557 45.126 1.00 98.06 789 HIS A N 1
ATOM 6264 C CA . HIS A 1 789 ? -22.740 -13.471 44.030 1.00 98.06 789 HIS A CA 1
ATOM 6265 C C . HIS A 1 789 ? -22.258 -12.029 43.841 1.00 98.06 789 HIS A C 1
ATOM 6267 O O . HIS A 1 789 ? -21.054 -11.788 43.726 1.00 98.06 789 HIS A O 1
ATOM 6273 N N . LEU A 1 790 ? -23.171 -11.053 43.855 1.00 97.75 790 LEU A N 1
ATOM 6274 C CA . LEU A 1 790 ? -22.848 -9.626 43.803 1.00 97.75 790 LEU A CA 1
ATOM 6275 C C . LEU A 1 790 ? -21.981 -9.201 44.997 1.00 97.75 790 LEU A C 1
ATOM 6277 O O . LEU A 1 790 ? -20.983 -8.500 44.812 1.00 97.75 790 LEU A O 1
ATOM 6281 N N . ALA A 1 791 ? -22.304 -9.670 46.206 1.00 97.31 791 ALA A N 1
ATOM 6282 C CA . ALA A 1 791 ? -21.502 -9.412 47.402 1.00 97.31 791 ALA A CA 1
ATOM 6283 C C . ALA A 1 791 ? -20.077 -9.981 47.273 1.00 97.31 791 ALA A C 1
ATOM 6285 O O . ALA A 1 791 ? -19.111 -9.287 47.605 1.00 97.31 791 ALA A O 1
ATOM 6286 N N . LEU A 1 792 ? -19.922 -11.199 46.731 1.00 98.12 792 LEU A N 1
ATOM 6287 C CA . LEU A 1 792 ? -18.600 -11.760 46.438 1.00 98.12 792 LEU A CA 1
ATOM 6288 C C . LEU A 1 792 ? -17.869 -10.971 45.344 1.00 98.12 792 LEU A C 1
ATOM 6290 O O . LEU A 1 792 ? -16.662 -10.779 45.449 1.00 98.12 792 LEU A O 1
ATOM 6294 N N . GLY A 1 793 ? -18.573 -10.473 44.326 1.00 97.69 793 GLY A N 1
ATOM 6295 C CA . GLY A 1 793 ? -17.999 -9.614 43.288 1.00 97.69 793 GLY A CA 1
ATOM 6296 C C . GLY A 1 793 ? -17.402 -8.321 43.853 1.00 97.69 793 GLY A C 1
ATOM 6297 O O . GLY A 1 793 ? -16.258 -7.981 43.538 1.00 97.69 793 GLY A O 1
ATOM 6298 N N . VAL A 1 794 ? -18.135 -7.641 44.744 1.00 97.75 794 VAL A N 1
ATOM 6299 C CA . VAL A 1 794 ? -17.653 -6.445 45.462 1.00 97.75 794 VAL A CA 1
ATOM 6300 C C . VAL A 1 794 ? -16.461 -6.791 46.357 1.00 97.75 794 VAL A C 1
ATOM 6302 O O . VAL A 1 794 ? -15.443 -6.100 46.316 1.00 97.75 794 VAL A O 1
ATOM 6305 N N . ALA A 1 795 ? -16.538 -7.888 47.112 1.00 97.81 795 ALA A N 1
ATOM 6306 C CA . ALA A 1 795 ? -15.429 -8.355 47.941 1.00 97.81 795 ALA A CA 1
ATOM 6307 C C . ALA A 1 795 ? -14.185 -8.726 47.108 1.00 97.81 795 ALA A C 1
ATOM 6309 O O . ALA A 1 795 ? -13.058 -8.442 47.513 1.00 97.81 795 ALA A O 1
ATOM 6310 N N . GLY A 1 796 ? -14.376 -9.302 45.919 1.00 97.75 796 GLY A N 1
ATOM 6311 C CA . GLY A 1 796 ? -13.318 -9.604 44.959 1.00 97.75 796 GLY A CA 1
ATOM 6312 C C . GLY A 1 796 ? -12.606 -8.343 44.479 1.00 97.75 796 GLY A C 1
ATOM 6313 O O . GLY A 1 796 ? -11.377 -8.308 44.467 1.00 97.75 796 GLY A O 1
ATOM 6314 N N . TRP A 1 797 ? -13.354 -7.279 44.163 1.00 98.19 797 TRP A N 1
ATOM 6315 C CA . TRP A 1 797 ? -12.770 -5.968 43.861 1.00 98.19 797 TRP A CA 1
ATOM 6316 C C . TRP A 1 797 ? -11.978 -5.415 45.049 1.00 98.19 797 TRP A C 1
ATOM 6318 O O . TRP A 1 797 ? -10.820 -5.043 44.869 1.00 98.19 797 TRP A O 1
ATOM 6328 N N . MET A 1 798 ? -12.553 -5.424 46.260 1.00 97.62 798 MET A N 1
ATOM 6329 C CA . MET A 1 798 ? -11.867 -4.958 47.475 1.00 97.62 798 MET A CA 1
ATOM 6330 C C . MET A 1 798 ? -10.553 -5.713 47.692 1.00 97.62 798 MET A C 1
ATOM 6332 O O . MET A 1 798 ? -9.532 -5.115 48.025 1.00 97.62 798 MET A O 1
ATOM 6336 N N . ARG A 1 799 ? -10.552 -7.030 47.446 1.00 96.38 799 ARG A N 1
ATOM 6337 C CA . ARG A 1 799 ? -9.357 -7.870 47.563 1.00 96.38 799 ARG A CA 1
ATOM 6338 C C . ARG A 1 799 ? -8.343 -7.578 46.465 1.00 96.38 799 ARG A C 1
ATOM 6340 O O . ARG A 1 799 ? -7.152 -7.606 46.750 1.00 96.38 799 ARG A O 1
ATOM 6347 N N . TYR A 1 800 ? -8.786 -7.304 45.243 1.00 97.31 800 TYR A N 1
ATOM 6348 C CA . TYR A 1 800 ? -7.923 -6.983 44.108 1.00 97.31 800 TYR A CA 1
ATOM 6349 C C . TYR A 1 800 ? -7.207 -5.634 44.287 1.00 97.31 800 TYR A C 1
ATOM 6351 O O . TYR A 1 800 ? -6.005 -5.531 44.042 1.00 97.31 800 TYR A O 1
ATOM 6359 N N . VAL A 1 801 ? -7.908 -4.605 44.778 1.00 96.69 801 VAL A N 1
ATOM 6360 C CA . VAL A 1 801 ? -7.326 -3.260 44.964 1.00 96.69 801 VAL A CA 1
ATOM 6361 C C . VAL A 1 801 ? -6.364 -3.151 46.153 1.00 96.69 801 VAL A C 1
ATOM 6363 O O . VAL A 1 801 ? -5.766 -2.093 46.342 1.00 96.69 801 VAL A O 1
ATOM 6366 N N . SER A 1 802 ? -6.142 -4.238 46.905 1.00 93.62 802 SER A N 1
ATOM 6367 C CA . SER A 1 802 ? -5.055 -4.311 47.894 1.00 93.62 802 SER A CA 1
ATOM 6368 C C . SER A 1 802 ? -3.666 -4.194 47.260 1.00 93.62 802 SER A C 1
ATOM 6370 O O . SER A 1 802 ? -2.699 -3.867 47.947 1.00 93.62 802 SER A O 1
ATOM 6372 N N . GLY A 1 803 ? -3.559 -4.458 45.952 1.00 92.50 803 GLY A N 1
ATOM 6373 C CA . GLY A 1 803 ? -2.310 -4.354 45.206 1.00 92.50 803 GLY A CA 1
ATOM 6374 C C . GLY A 1 803 ? -1.397 -5.573 45.330 1.00 92.50 803 GLY A C 1
ATOM 6375 O O . GLY A 1 803 ? -0.265 -5.512 44.857 1.00 92.50 803 GLY A O 1
ATOM 6376 N N . VAL A 1 804 ? -1.852 -6.672 45.941 1.00 91.81 804 VAL A N 1
ATOM 6377 C CA . VAL A 1 804 ? -1.075 -7.915 46.094 1.00 91.81 804 VAL A CA 1
ATOM 6378 C C . VAL A 1 804 ? -1.961 -9.117 45.780 1.00 91.81 804 VAL A C 1
ATOM 6380 O O . VAL A 1 804 ? -3.053 -9.207 46.324 1.00 91.81 804 VAL A O 1
ATOM 6383 N N . ASP A 1 805 ? -1.536 -10.052 44.935 1.00 93.06 805 ASP A N 1
ATOM 6384 C CA . ASP A 1 805 ? -2.332 -11.238 44.581 1.00 93.06 805 ASP A CA 1
ATOM 6385 C C . ASP A 1 805 ? -2.281 -12.350 45.652 1.00 93.06 805 ASP A C 1
ATOM 6387 O O . ASP A 1 805 ? -1.817 -12.145 46.776 1.00 93.06 805 ASP A O 1
ATOM 6391 N N . GLU A 1 806 ? -2.830 -13.529 45.348 1.00 92.44 806 GLU A N 1
ATOM 6392 C CA . GLU A 1 806 ? -2.839 -14.681 46.265 1.00 92.44 806 GLU A CA 1
ATOM 6393 C C . GLU A 1 806 ? -1.485 -15.401 46.360 1.00 92.44 806 GLU A C 1
ATOM 6395 O O . GLU A 1 806 ? -1.271 -16.194 47.276 1.00 92.44 806 GLU A O 1
ATOM 6400 N N . GLN A 1 807 ? -0.554 -15.117 45.447 1.00 89.81 807 GLN A N 1
ATOM 6401 C CA . GLN A 1 807 ? 0.819 -15.626 45.457 1.00 89.81 807 GLN A CA 1
ATOM 6402 C C . GLN A 1 807 ? 1.806 -14.617 46.072 1.00 89.81 807 GLN A C 1
ATOM 6404 O O . GLN A 1 807 ? 3.014 -14.870 46.112 1.00 89.81 807 GLN A O 1
ATOM 6409 N N . GLY A 1 808 ? 1.309 -13.481 46.570 1.00 89.38 808 GLY A N 1
ATOM 6410 C CA . GLY A 1 808 ? 2.115 -12.421 47.168 1.00 89.38 808 GLY A CA 1
ATOM 6411 C C . GLY A 1 808 ? 2.825 -11.523 46.151 1.00 89.38 808 GLY A C 1
ATOM 6412 O O . GLY A 1 808 ? 3.718 -10.773 46.544 1.00 89.38 808 GLY A O 1
ATOM 6413 N N . GLN A 1 809 ? 2.476 -11.595 44.864 1.00 92.88 809 GLN A N 1
ATOM 6414 C CA . GLN A 1 809 ? 3.038 -10.726 43.829 1.00 92.88 809 GLN A CA 1
ATOM 6415 C C . GLN A 1 809 ? 2.272 -9.399 43.744 1.00 92.88 809 GLN A C 1
ATOM 6417 O O . GLN A 1 809 ? 1.074 -9.355 44.034 1.00 92.88 809 GLN A O 1
ATOM 6422 N N . PRO A 1 810 ? 2.936 -8.298 43.349 1.00 94.62 810 PRO A N 1
ATOM 6423 C CA . PRO A 1 810 ? 2.276 -7.009 43.198 1.00 94.62 810 PRO A CA 1
ATOM 6424 C C . PRO A 1 810 ? 1.295 -7.002 42.017 1.00 94.62 810 PRO A C 1
ATOM 6426 O O . PRO A 1 810 ? 1.592 -7.508 40.936 1.00 94.62 810 PRO A O 1
ATOM 6429 N N . ILE A 1 811 ? 0.153 -6.347 42.209 1.00 95.12 811 ILE A N 1
ATOM 6430 C CA . ILE A 1 811 ? -0.853 -6.070 41.179 1.00 95.12 811 ILE A CA 1
ATOM 6431 C C . ILE A 1 811 ? -0.688 -4.616 40.721 1.00 95.12 811 ILE A C 1
ATOM 6433 O O . ILE A 1 811 ? -0.737 -3.699 41.544 1.00 95.12 811 ILE A O 1
ATOM 6437 N N . ASP A 1 812 ? -0.547 -4.375 39.412 1.00 94.25 812 ASP A N 1
ATOM 6438 C CA . ASP A 1 812 ? -0.625 -3.014 38.847 1.00 94.25 812 ASP A CA 1
ATOM 6439 C C . ASP A 1 812 ? -2.086 -2.539 38.842 1.00 94.25 812 ASP A C 1
ATOM 6441 O O . ASP A 1 812 ? -2.813 -2.706 37.860 1.00 94.25 812 ASP A O 1
ATOM 6445 N N . VAL A 1 813 ? -2.548 -1.990 39.968 1.00 94.00 813 VAL A N 1
ATOM 6446 C CA . VAL A 1 813 ? -3.905 -1.442 40.094 1.00 94.00 813 VAL A CA 1
ATOM 6447 C C . VAL A 1 813 ? -4.005 -0.136 39.301 1.00 94.00 813 VAL A C 1
ATOM 6449 O O . VAL A 1 813 ? -3.490 0.914 39.706 1.00 94.00 813 VAL A O 1
ATOM 6452 N N . ARG A 1 814 ? -4.713 -0.194 38.169 1.00 91.12 814 ARG A N 1
ATOM 6453 C CA . ARG A 1 814 ? -5.029 0.966 37.328 1.00 91.12 814 ARG A CA 1
ATOM 6454 C C . ARG A 1 814 ? -6.435 1.459 37.609 1.00 91.12 814 ARG A C 1
ATOM 6456 O O . ARG A 1 814 ? -7.404 0.867 37.152 1.00 91.12 814 ARG A O 1
ATOM 6463 N N . ASP A 1 815 ? -6.512 2.528 38.391 1.00 90.94 815 ASP A N 1
ATOM 6464 C CA . ASP A 1 815 ? -7.757 3.188 38.765 1.00 90.94 815 ASP A CA 1
ATOM 6465 C C . ASP A 1 815 ? -7.469 4.657 39.140 1.00 90.94 815 ASP A C 1
ATOM 6467 O O . ASP A 1 815 ? -6.411 4.922 39.733 1.00 90.94 815 ASP A O 1
ATOM 6471 N N . PRO A 1 816 ? -8.374 5.616 38.858 1.00 78.88 816 PRO A N 1
ATOM 6472 C CA . PRO A 1 816 ? -8.231 7.004 39.299 1.00 78.88 816 PRO A CA 1
ATOM 6473 C C . PRO A 1 816 ? -8.043 7.155 40.815 1.00 78.88 816 PRO A C 1
ATOM 6475 O O . PRO A 1 816 ? -7.332 8.052 41.264 1.00 78.88 816 PRO A O 1
ATOM 6478 N N . LEU A 1 817 ? -8.636 6.259 41.611 1.00 89.12 817 LEU A N 1
ATOM 6479 C CA . LEU A 1 817 ? -8.593 6.275 43.075 1.00 89.12 817 LEU A CA 1
ATOM 6480 C C . LEU A 1 817 ? -7.503 5.366 43.668 1.00 89.12 817 LEU A C 1
ATOM 6482 O O . LEU A 1 817 ? -7.472 5.164 44.883 1.00 89.12 817 LEU A O 1
ATOM 6486 N N . LYS A 1 818 ? -6.558 4.858 42.860 1.00 92.69 818 LYS A N 1
ATOM 6487 C CA . LYS A 1 818 ? -5.519 3.918 43.330 1.00 92.69 818 LYS A CA 1
ATOM 6488 C C . LYS A 1 818 ? -4.726 4.413 44.546 1.00 92.69 818 LYS A C 1
ATOM 6490 O O . LYS A 1 818 ? -4.364 3.620 45.410 1.00 92.69 818 LYS A O 1
ATOM 6495 N N . GLY A 1 819 ? -4.461 5.722 44.623 1.00 91.50 819 GLY A N 1
ATOM 6496 C CA . GLY A 1 819 ? -3.738 6.327 45.745 1.00 91.50 819 GLY A CA 1
ATOM 6497 C C . GLY A 1 819 ? -4.526 6.242 47.053 1.00 91.50 819 GLY A C 1
ATOM 6498 O O . GLY A 1 819 ? -3.949 5.950 48.097 1.00 91.50 819 GLY A O 1
ATOM 6499 N N . THR A 1 820 ? -5.846 6.423 46.978 1.00 93.50 820 THR A N 1
ATOM 6500 C CA . THR A 1 820 ? -6.765 6.276 48.112 1.00 93.50 820 THR A CA 1
ATOM 6501 C C . THR A 1 820 ? -6.794 4.833 48.601 1.00 93.50 820 THR A C 1
ATOM 6503 O O . THR A 1 820 ? -6.633 4.598 49.796 1.00 93.50 820 THR A O 1
ATOM 6506 N N . PHE A 1 821 ? -6.916 3.860 47.691 1.00 95.19 821 PHE A N 1
ATOM 6507 C CA . PHE A 1 821 ? -6.902 2.438 48.057 1.00 95.19 821 PHE A CA 1
ATOM 6508 C C . PHE A 1 821 ? -5.589 2.061 48.750 1.00 95.19 821 PHE A C 1
ATOM 6510 O O . PHE A 1 821 ? -5.604 1.507 49.847 1.00 95.19 821 PHE A O 1
ATOM 6517 N N . ALA A 1 822 ? -4.449 2.442 48.164 1.00 93.00 822 ALA A N 1
ATOM 6518 C CA . ALA A 1 822 ? -3.135 2.168 48.737 1.00 93.00 822 ALA A CA 1
ATOM 6519 C C . ALA A 1 822 ? -2.964 2.778 50.141 1.00 93.00 822 ALA A C 1
ATOM 6521 O O . ALA A 1 822 ? -2.397 2.134 51.023 1.00 93.00 822 ALA A O 1
ATOM 6522 N N . ALA A 1 823 ? -3.480 3.991 50.372 1.00 93.56 823 ALA A N 1
ATOM 6523 C CA . ALA A 1 823 ? -3.441 4.635 51.683 1.00 93.56 823 ALA A CA 1
ATOM 6524 C C . ALA A 1 823 ? -4.274 3.879 52.734 1.00 93.56 823 ALA A C 1
ATOM 6526 O O . ALA A 1 823 ? -3.791 3.676 53.850 1.00 93.56 823 ALA A O 1
ATOM 6527 N N . ILE A 1 824 ? -5.476 3.414 52.368 1.00 94.19 824 ILE A N 1
ATOM 6528 C CA . ILE A 1 824 ? -6.344 2.607 53.243 1.00 94.19 824 ILE A CA 1
ATOM 6529 C C . ILE A 1 824 ? -5.623 1.317 53.656 1.00 94.19 824 ILE A C 1
ATOM 6531 O O . ILE A 1 824 ? -5.468 1.039 54.847 1.00 94.19 824 ILE A O 1
ATOM 6535 N N . PHE A 1 825 ? -5.100 0.560 52.688 1.00 92.12 825 PHE A N 1
ATOM 6536 C CA . PHE A 1 825 ? -4.400 -0.694 52.979 1.00 92.12 825 PHE A CA 1
ATOM 6537 C C . PHE A 1 825 ? -3.105 -0.487 53.777 1.00 92.12 825 PHE A C 1
ATOM 6539 O O . PHE A 1 825 ? -2.799 -1.297 54.656 1.00 92.12 825 PHE A O 1
ATOM 6546 N N . ALA A 1 826 ? -2.361 0.598 53.540 1.00 89.88 826 ALA A N 1
ATOM 6547 C CA . ALA A 1 826 ? -1.163 0.925 54.315 1.00 89.88 826 ALA A CA 1
ATOM 6548 C C . ALA A 1 826 ? -1.485 1.260 55.784 1.00 89.88 826 ALA A C 1
ATOM 6550 O O . ALA A 1 826 ? -0.776 0.807 56.690 1.00 89.88 826 ALA A O 1
ATOM 6551 N N . ALA A 1 827 ? -2.562 2.012 56.036 1.00 90.44 827 ALA A N 1
ATOM 6552 C CA . ALA A 1 827 ? -3.005 2.348 57.389 1.00 90.44 827 ALA A CA 1
ATOM 6553 C C . ALA A 1 827 ? -3.407 1.090 58.176 1.00 90.44 827 ALA A C 1
ATOM 6555 O O . ALA A 1 827 ? -2.920 0.866 59.285 1.00 90.44 827 ALA A O 1
ATOM 6556 N N . ILE A 1 828 ? -4.205 0.216 57.561 1.00 89.19 828 ILE A N 1
ATOM 6557 C CA . ILE A 1 828 ? -4.667 -1.033 58.181 1.00 89.19 828 ILE A CA 1
ATOM 6558 C C . ILE A 1 828 ? -3.499 -2.002 58.408 1.00 89.19 828 ILE A C 1
ATOM 6560 O O . ILE A 1 828 ? -3.384 -2.596 59.481 1.00 89.19 828 ILE A O 1
ATOM 6564 N N . SER A 1 829 ? -2.571 -2.105 57.451 1.00 86.06 829 SER A N 1
ATOM 6565 C CA . SER A 1 829 ? -1.357 -2.922 57.605 1.00 86.06 829 SER A CA 1
ATOM 6566 C C . SER A 1 829 ? -0.465 -2.424 58.747 1.00 86.06 829 SER A C 1
ATOM 6568 O O . SER A 1 829 ? 0.156 -3.226 59.439 1.00 86.06 829 SER A O 1
ATOM 6570 N N . THR A 1 830 ? -0.420 -1.109 58.987 1.00 86.25 830 THR A N 1
ATOM 6571 C CA . THR A 1 830 ? 0.306 -0.523 60.129 1.00 86.25 830 THR A CA 1
ATOM 6572 C C . THR A 1 830 ? -0.348 -0.899 61.461 1.00 86.25 830 THR A C 1
ATOM 6574 O O . THR A 1 830 ? 0.349 -1.109 62.452 1.00 86.25 830 THR A O 1
ATOM 6577 N N . GLN A 1 831 ? -1.678 -1.010 61.487 1.00 85.31 831 GLN A N 1
ATOM 6578 C CA . GLN A 1 831 ? -2.447 -1.330 62.688 1.00 85.31 831 GLN A CA 1
ATOM 6579 C C . GLN A 1 831 ? -2.415 -2.824 63.052 1.00 85.31 831 GLN A C 1
ATOM 6581 O O . GLN A 1 831 ? -2.312 -3.155 64.233 1.00 85.31 831 GLN A O 1
ATOM 6586 N N . TYR A 1 832 ? -2.477 -3.722 62.063 1.00 82.44 832 TYR A N 1
ATOM 6587 C CA . TYR A 1 832 ? -2.665 -5.163 62.288 1.00 82.44 832 TYR A CA 1
ATOM 6588 C C . TYR A 1 832 ? -1.556 -6.069 61.721 1.00 82.44 832 TYR A C 1
ATOM 6590 O O . TYR A 1 832 ? -1.584 -7.280 61.953 1.00 82.44 832 TYR A O 1
ATOM 6598 N N . GLY A 1 833 ? -0.569 -5.530 60.997 1.00 76.50 833 GLY A N 1
ATOM 6599 C CA . GLY A 1 833 ? 0.423 -6.325 60.263 1.00 76.50 833 GLY A CA 1
ATOM 6600 C C . GLY A 1 833 ? -0.176 -7.036 59.041 1.00 76.50 833 GLY A C 1
ATOM 6601 O O . GLY A 1 833 ? -1.242 -6.675 58.555 1.00 76.50 833 GLY A O 1
ATOM 6602 N N . SER A 1 834 ? 0.497 -8.077 58.539 1.00 67.94 834 SER A N 1
ATOM 6603 C CA . SER A 1 834 ? 0.077 -8.859 57.358 1.00 67.94 834 SER A CA 1
ATOM 6604 C C . SER A 1 834 ? -0.922 -9.990 57.672 1.00 67.94 834 SER A C 1
ATOM 6606 O O . SER A 1 834 ? -0.904 -11.039 57.028 1.00 67.94 834 SER A O 1
ATOM 6608 N N . GLY A 1 835 ? -1.745 -9.830 58.713 1.00 67.38 835 GLY A N 1
ATOM 6609 C CA . GLY A 1 835 ? -2.680 -10.860 59.178 1.00 67.38 835 GLY A CA 1
ATOM 6610 C C . GLY A 1 835 ? -4.007 -10.899 58.408 1.00 67.38 835 GLY A C 1
ATOM 6611 O O . GLY A 1 835 ? -4.462 -9.891 57.884 1.00 67.38 835 GLY A O 1
ATOM 6612 N N . HIS A 1 836 ? -4.672 -12.059 58.415 1.00 78.56 836 HIS A N 1
ATOM 6613 C CA . HIS A 1 836 ? -6.004 -12.283 57.822 1.00 78.56 836 HIS A CA 1
ATOM 6614 C C . HIS A 1 836 ? -7.123 -12.362 58.882 1.00 78.56 836 HIS A C 1
ATOM 6616 O O . HIS A 1 836 ? -8.062 -13.149 58.758 1.00 78.56 836 HIS A O 1
ATOM 6622 N N . SER A 1 837 ? -6.993 -11.623 59.988 1.00 79.75 837 SER A N 1
ATOM 6623 C CA . SER A 1 837 ? -7.961 -11.692 61.090 1.00 79.75 837 SER A CA 1
ATOM 6624 C C . SER A 1 837 ? -9.296 -11.031 60.724 1.00 79.75 837 SER A C 1
ATOM 6626 O O . SER A 1 837 ? -9.354 -10.165 59.855 1.00 79.75 837 SER A O 1
ATOM 6628 N N . VAL A 1 838 ? -10.359 -11.391 61.450 1.00 79.12 838 VAL A N 1
ATOM 6629 C CA . VAL A 1 838 ? -11.702 -10.800 61.277 1.00 79.12 838 VAL A CA 1
ATOM 6630 C C . VAL A 1 838 ? -11.684 -9.277 61.424 1.00 79.12 838 VAL A C 1
ATOM 6632 O O . VAL A 1 838 ? -12.309 -8.582 60.632 1.00 79.12 838 VAL A O 1
ATOM 6635 N N . ALA A 1 839 ? -10.890 -8.751 62.361 1.00 81.31 839 ALA A N 1
ATOM 6636 C CA . ALA A 1 839 ? -10.735 -7.308 62.550 1.00 81.31 839 ALA A CA 1
ATOM 6637 C C . ALA A 1 839 ? -10.121 -6.607 61.321 1.00 81.31 839 ALA A C 1
ATOM 6639 O O . ALA A 1 839 ? -10.498 -5.483 61.005 1.00 81.31 839 ALA A O 1
ATOM 6640 N N . VAL A 1 840 ? -9.213 -7.276 60.594 1.00 84.31 840 VAL A N 1
ATOM 6641 C CA . VAL A 1 840 ? -8.651 -6.740 59.342 1.00 84.31 840 VAL A CA 1
ATOM 6642 C C . VAL A 1 840 ? -9.724 -6.682 58.259 1.00 84.31 840 VAL A C 1
ATOM 6644 O O . VAL A 1 840 ? -9.822 -5.678 57.559 1.00 84.31 840 VAL A O 1
ATOM 6647 N N . ALA A 1 841 ? -10.542 -7.728 58.119 1.00 85.12 841 ALA A N 1
ATOM 6648 C CA . ALA A 1 841 ? -11.630 -7.732 57.146 1.00 85.12 841 ALA A CA 1
ATOM 6649 C C . ALA A 1 841 ? -12.672 -6.642 57.432 1.00 85.12 841 ALA A C 1
ATOM 6651 O O . ALA A 1 841 ? -13.061 -5.930 56.508 1.00 85.12 841 ALA A O 1
ATOM 6652 N N . GLU A 1 842 ? -13.080 -6.480 58.693 1.00 89.56 842 GLU A N 1
ATOM 6653 C CA . GLU A 1 842 ? -14.035 -5.448 59.110 1.00 89.56 842 GLU A CA 1
ATOM 6654 C C . GLU A 1 842 ? -13.523 -4.035 58.800 1.00 89.56 842 GLU A C 1
ATOM 6656 O O . GLU A 1 842 ? -14.245 -3.249 58.185 1.00 89.56 842 GLU A O 1
ATOM 6661 N N . ASP A 1 843 ? -12.272 -3.719 59.153 1.00 91.00 843 ASP A N 1
ATOM 6662 C CA . ASP A 1 843 ? -11.715 -2.382 58.922 1.00 91.00 843 ASP A CA 1
ATOM 6663 C C . ASP A 1 843 ? -11.457 -2.101 57.432 1.00 91.00 843 ASP A C 1
ATOM 6665 O O . ASP A 1 843 ? -11.765 -1.005 56.966 1.00 91.00 843 ASP A O 1
ATOM 6669 N N . VAL A 1 844 ? -10.975 -3.077 56.644 1.00 92.31 844 VAL A N 1
ATOM 6670 C CA . VAL A 1 844 ? -10.793 -2.888 55.186 1.00 92.31 844 VAL A CA 1
ATOM 6671 C C . VAL A 1 844 ? -12.124 -2.595 54.513 1.00 92.31 844 VAL A C 1
ATOM 6673 O O . VAL A 1 844 ? -12.236 -1.632 53.752 1.00 92.31 844 VAL A O 1
ATOM 6676 N N . VAL A 1 845 ? -13.133 -3.424 54.785 1.00 93.94 845 VAL A N 1
ATOM 6677 C CA . VAL A 1 845 ? -14.447 -3.281 54.158 1.00 93.94 845 VAL A CA 1
ATOM 6678 C C . VAL A 1 845 ? -15.079 -1.964 54.583 1.00 93.94 845 VAL A C 1
ATOM 6680 O O . VAL A 1 845 ? -15.566 -1.229 53.731 1.00 93.94 845 VAL A O 1
ATOM 6683 N N . LYS A 1 846 ? -15.002 -1.604 55.865 1.00 94.00 846 LYS A N 1
ATOM 6684 C CA . LYS A 1 846 ? -15.524 -0.334 56.374 1.00 94.00 846 LYS A CA 1
ATOM 6685 C C . LYS A 1 846 ? -14.884 0.885 55.700 1.00 94.00 846 LYS A C 1
ATOM 6687 O O . LYS A 1 846 ? -15.613 1.771 55.260 1.00 94.00 846 LYS A O 1
ATOM 6692 N N . GLU A 1 847 ? -13.555 0.942 55.610 1.00 95.25 847 GLU A N 1
ATOM 6693 C CA . GLU A 1 847 ? -12.849 2.091 55.026 1.00 95.25 847 GLU A CA 1
ATOM 6694 C C . GLU A 1 847 ? -13.058 2.188 53.505 1.00 95.25 847 GLU A C 1
ATOM 6696 O O . GLU A 1 847 ? -13.225 3.285 52.974 1.00 95.25 847 GLU A O 1
ATOM 6701 N N . LEU A 1 848 ? -13.121 1.059 52.788 1.00 94.88 848 LEU A N 1
ATOM 6702 C CA . LEU A 1 848 ? -13.433 1.064 51.353 1.00 94.88 848 LEU A CA 1
ATOM 6703 C C . LEU A 1 848 ? -14.897 1.428 51.076 1.00 94.88 848 LEU A C 1
ATOM 6705 O O . LEU A 1 848 ? -15.167 2.178 50.138 1.00 94.88 848 LEU A O 1
ATOM 6709 N N . LEU A 1 849 ? -15.841 0.945 51.891 1.00 94.38 849 LEU A N 1
ATOM 6710 C CA . LEU A 1 849 ? -17.252 1.321 51.774 1.00 94.38 849 LEU A CA 1
ATOM 6711 C C . LEU A 1 849 ? -17.483 2.808 52.064 1.00 94.38 849 LEU A C 1
ATOM 6713 O O . LEU A 1 849 ? -18.414 3.387 51.516 1.00 94.38 849 LEU A O 1
ATOM 6717 N N . ALA A 1 850 ? -16.622 3.455 52.855 1.00 93.00 850 ALA A N 1
ATOM 6718 C CA . ALA A 1 850 ? -16.706 4.891 53.127 1.00 93.00 850 ALA A CA 1
ATOM 6719 C C . ALA A 1 850 ? -16.406 5.784 51.902 1.00 93.00 850 ALA A C 1
ATOM 6721 O O . ALA A 1 850 ? -16.586 7.001 51.970 1.00 93.00 850 ALA A O 1
ATOM 6722 N N . ILE A 1 851 ? -15.970 5.213 50.772 1.00 90.69 851 ILE A N 1
ATOM 6723 C CA . ILE A 1 851 ? -15.751 5.949 49.524 1.00 90.69 851 ILE A CA 1
ATOM 6724 C C . ILE A 1 851 ? -17.110 6.266 48.879 1.00 90.69 851 ILE A C 1
ATOM 6726 O O . ILE A 1 851 ? -17.636 5.512 48.057 1.00 90.69 851 ILE A O 1
ATOM 6730 N N . GLU A 1 852 ? -17.672 7.418 49.253 1.00 87.56 852 GLU A N 1
ATOM 6731 C CA . GLU A 1 852 ? -19.024 7.845 48.859 1.00 87.56 852 GLU A CA 1
ATOM 6732 C C . GLU A 1 852 ? -19.239 7.898 47.340 1.00 87.56 852 GLU A C 1
ATOM 6734 O O . GLU A 1 852 ? -20.350 7.655 46.877 1.00 87.56 852 GLU A O 1
ATOM 6739 N N . SER A 1 853 ? -18.194 8.180 46.554 1.00 79.69 853 SER A N 1
ATOM 6740 C CA . SER A 1 853 ? -18.284 8.216 45.089 1.00 79.69 853 SER A CA 1
ATOM 6741 C C . SER A 1 853 ? -18.522 6.846 44.445 1.00 79.69 853 SER A C 1
ATOM 6743 O O . SER A 1 853 ? -18.886 6.802 43.274 1.00 79.69 853 SER A O 1
ATOM 6745 N N . ILE A 1 854 ? -18.322 5.745 45.182 1.00 85.00 854 ILE A N 1
ATOM 6746 C CA . ILE A 1 854 ? -18.560 4.374 44.706 1.00 85.00 854 ILE A CA 1
ATOM 6747 C C . ILE A 1 854 ? -19.845 3.805 45.317 1.00 85.00 854 ILE A C 1
ATOM 6749 O O . ILE A 1 854 ? -20.675 3.255 44.599 1.00 85.00 854 ILE A O 1
ATOM 6753 N N . PHE A 1 855 ? -20.009 3.913 46.639 1.00 89.44 855 PHE A N 1
ATOM 6754 C CA . PHE A 1 855 ? -21.069 3.205 47.374 1.00 89.44 855 PHE A CA 1
ATOM 6755 C C . PHE A 1 855 ? -22.223 4.104 47.835 1.00 89.44 855 PHE A C 1
ATOM 6757 O O . PHE A 1 855 ? -23.196 3.610 48.400 1.00 89.44 855 PHE A O 1
ATOM 6764 N N . GLY A 1 856 ? -22.135 5.420 47.631 1.00 85.31 856 GLY A N 1
ATOM 6765 C CA . GLY A 1 856 ? -23.116 6.367 48.155 1.00 85.31 856 GLY A CA 1
ATOM 6766 C C . GLY A 1 856 ? -23.149 6.422 49.690 1.00 85.31 856 GLY A C 1
ATOM 6767 O O . GLY A 1 856 ? -22.346 5.807 50.388 1.00 85.31 856 GLY A O 1
ATOM 6768 N N . LYS A 1 857 ? -24.087 7.202 50.243 1.00 82.25 857 LYS A N 1
ATOM 6769 C CA . LYS A 1 857 ? -24.203 7.424 51.701 1.00 82.25 857 LYS A CA 1
ATOM 6770 C C . LYS A 1 857 ? -25.154 6.467 52.408 1.00 82.25 857 LYS A C 1
ATOM 6772 O O . LYS A 1 857 ? -25.010 6.239 53.608 1.00 82.25 857 LYS A O 1
ATOM 6777 N N . GLU A 1 858 ? -26.161 5.965 51.701 1.00 83.44 858 GLU A N 1
ATOM 6778 C CA . GLU A 1 858 ? -27.245 5.198 52.321 1.00 83.44 858 GLU A CA 1
ATOM 6779 C C . GLU A 1 858 ? -26.939 3.703 52.377 1.00 83.44 858 GLU A C 1
ATOM 6781 O O . GLU A 1 858 ? -27.199 3.070 53.401 1.00 83.44 858 GLU A O 1
ATOM 6786 N N . LEU A 1 859 ? -26.301 3.151 51.343 1.00 85.00 859 LEU A N 1
ATOM 6787 C CA . LEU A 1 859 ? -25.956 1.733 51.288 1.00 85.00 859 LEU A CA 1
ATOM 6788 C C . LEU A 1 859 ? -25.020 1.311 52.432 1.00 85.00 859 LEU A C 1
ATOM 6790 O O . LEU A 1 859 ? -25.225 0.273 53.055 1.00 85.00 859 LEU A O 1
ATOM 6794 N N . VAL A 1 860 ? -24.049 2.158 52.782 1.00 87.38 860 VAL A N 1
ATOM 6795 C CA . VAL A 1 860 ? -23.068 1.911 53.857 1.00 87.38 860 VAL A CA 1
ATOM 6796 C C . VAL A 1 860 ? -23.723 1.839 55.245 1.00 87.38 860 VAL A C 1
ATOM 6798 O O . VAL A 1 860 ? -23.169 1.252 56.173 1.00 87.38 860 VAL A O 1
ATOM 6801 N N . LYS A 1 861 ? -24.924 2.408 55.414 1.00 88.50 861 LYS A N 1
ATOM 6802 C CA . LYS A 1 861 ? -25.690 2.326 56.670 1.00 88.50 861 LYS A CA 1
ATOM 6803 C C . LYS A 1 861 ? -26.471 1.015 56.796 1.00 88.50 861 LYS A C 1
ATOM 6805 O O . LYS A 1 861 ? -26.953 0.704 57.888 1.00 88.50 861 LYS A O 1
ATOM 6810 N N . ASN A 1 862 ? -26.626 0.261 55.707 1.00 91.81 862 ASN A N 1
ATOM 6811 C CA . ASN A 1 862 ? -27.334 -1.011 55.709 1.00 91.81 862 ASN A CA 1
ATOM 6812 C C . ASN A 1 862 ? -26.435 -2.111 56.301 1.00 91.81 862 ASN A C 1
ATOM 6814 O O . ASN A 1 862 ? -25.457 -2.532 55.687 1.00 91.81 862 ASN A O 1
ATOM 6818 N N . ARG A 1 863 ? -26.774 -2.583 57.509 1.00 91.75 863 ARG A N 1
ATOM 6819 C CA . ARG A 1 863 ? -25.986 -3.609 58.212 1.00 91.75 863 ARG A CA 1
ATOM 6820 C C . ARG A 1 863 ? -25.922 -4.934 57.460 1.00 91.75 863 ARG A C 1
ATOM 6822 O O . ARG A 1 863 ? -24.853 -5.526 57.420 1.00 91.75 863 ARG A O 1
ATOM 6829 N N . ASP A 1 864 ? -27.014 -5.363 56.832 1.00 91.75 864 ASP A N 1
ATOM 6830 C CA . ASP A 1 864 ? -27.046 -6.636 56.104 1.00 91.75 864 ASP A CA 1
ATOM 6831 C C . ASP A 1 864 ? -26.080 -6.606 54.912 1.00 91.75 864 ASP A C 1
ATOM 6833 O O . ASP A 1 864 ? -25.349 -7.565 54.665 1.00 91.75 864 ASP A O 1
ATOM 6837 N N . PHE A 1 865 ? -26.008 -5.471 54.211 1.00 94.38 865 PHE A N 1
ATOM 6838 C CA . PHE A 1 865 ? -25.024 -5.252 53.154 1.00 94.38 865 PHE A CA 1
ATOM 6839 C C . PHE A 1 865 ? -23.584 -5.321 53.669 1.00 94.38 865 PHE A C 1
ATOM 6841 O O . PHE A 1 865 ? -22.795 -6.117 53.153 1.00 94.38 865 PHE A O 1
ATOM 6848 N N . VAL A 1 866 ? -23.256 -4.527 54.694 1.00 94.88 866 VAL A N 1
ATOM 6849 C CA . VAL A 1 866 ? -21.904 -4.476 55.273 1.00 94.88 866 VAL A CA 1
ATOM 6850 C C . VAL A 1 866 ? -21.480 -5.857 55.777 1.00 94.88 866 VAL A C 1
ATOM 6852 O O . VAL A 1 866 ? -20.380 -6.311 55.461 1.00 94.88 866 VAL A O 1
ATOM 6855 N N . ASP A 1 867 ? -22.358 -6.563 56.490 1.00 94.00 867 ASP A N 1
ATOM 6856 C CA . ASP A 1 867 ? -22.072 -7.887 57.042 1.00 94.00 867 ASP A CA 1
ATOM 6857 C C . ASP A 1 867 ? -21.858 -8.930 55.937 1.00 94.00 867 ASP A C 1
ATOM 6859 O O . ASP A 1 867 ? -20.948 -9.755 56.036 1.00 94.00 867 ASP A O 1
ATOM 6863 N N . ASN A 1 868 ? -22.663 -8.908 54.870 1.00 95.25 868 ASN A N 1
ATOM 6864 C CA . ASN A 1 868 ? -22.538 -9.863 53.767 1.00 95.25 868 ASN A CA 1
ATOM 6865 C C . ASN A 1 868 ? -21.261 -9.634 52.946 1.00 95.25 868 ASN A C 1
ATOM 6867 O O . ASN A 1 868 ? -20.549 -10.598 52.659 1.00 95.25 868 ASN A O 1
ATOM 6871 N N . VAL A 1 869 ? -20.914 -8.379 52.636 1.00 96.81 869 VAL A N 1
ATOM 6872 C CA . VAL A 1 869 ? -19.644 -8.058 51.958 1.00 96.81 869 VAL A CA 1
ATOM 6873 C C . VAL A 1 869 ? -18.451 -8.397 52.854 1.00 96.81 869 VAL A C 1
ATOM 6875 O O . VAL A 1 869 ? -17.483 -8.986 52.376 1.00 96.81 869 VAL A O 1
ATOM 6878 N N . THR A 1 870 ? -18.532 -8.122 54.159 1.00 96.12 870 THR A N 1
ATOM 6879 C CA . THR A 1 870 ? -17.466 -8.463 55.119 1.00 96.12 870 THR A CA 1
ATOM 6880 C C . THR A 1 870 ? -17.252 -9.968 55.222 1.00 96.12 870 THR A C 1
ATOM 6882 O O . THR A 1 870 ? -16.113 -10.432 55.167 1.00 96.12 870 THR A O 1
ATOM 6885 N N . LYS A 1 871 ? -18.329 -10.761 55.296 1.00 95.06 871 LYS A N 1
ATOM 6886 C CA . LYS A 1 871 ? -18.242 -12.230 55.282 1.00 95.06 871 LYS A CA 1
ATOM 6887 C C . LYS A 1 871 ? -17.628 -12.744 53.983 1.00 95.06 871 LYS A C 1
ATOM 6889 O O . LYS A 1 871 ? -16.761 -13.615 54.035 1.00 95.06 871 LYS A O 1
ATOM 6894 N N . ALA A 1 872 ? -18.038 -12.201 52.836 1.00 96.56 872 ALA A N 1
ATOM 6895 C CA . ALA A 1 872 ? -17.479 -12.578 51.541 1.00 96.56 872 ALA A CA 1
ATOM 6896 C C . ALA A 1 872 ? -15.982 -12.230 51.442 1.00 96.56 872 ALA A C 1
ATOM 6898 O O . ALA A 1 872 ? -15.181 -13.065 51.022 1.00 96.56 872 ALA A O 1
ATOM 6899 N N . TYR A 1 873 ? -15.582 -11.042 51.905 1.00 96.75 873 TYR A N 1
ATOM 6900 C CA . TYR A 1 873 ? -14.185 -10.607 51.938 1.00 96.75 873 TYR A CA 1
ATOM 6901 C C . TYR A 1 873 ? -13.335 -11.466 52.881 1.00 96.75 873 TYR A C 1
ATOM 6903 O O . TYR A 1 873 ? -12.273 -11.948 52.490 1.00 96.75 873 TYR A O 1
ATOM 6911 N N . GLN A 1 874 ? -13.826 -11.752 54.090 1.00 94.19 874 GLN A N 1
ATOM 6912 C CA . GLN A 1 874 ? -13.153 -12.661 55.018 1.00 94.19 874 GLN A CA 1
ATOM 6913 C C . GLN A 1 874 ? -13.000 -14.067 54.424 1.00 94.19 874 GLN A C 1
ATOM 6915 O O . GLN A 1 874 ? -11.959 -14.700 54.602 1.00 94.19 874 GLN A O 1
ATOM 6920 N N . ASN A 1 875 ? -14.014 -14.561 53.709 1.00 94.25 875 ASN A N 1
ATOM 6921 C CA . ASN A 1 875 ? -13.930 -15.850 53.033 1.00 94.25 875 ASN A CA 1
ATOM 6922 C C . ASN A 1 875 ? -12.815 -15.847 51.974 1.00 94.25 875 ASN A C 1
ATOM 6924 O O . ASN A 1 875 ? -11.992 -16.760 51.964 1.00 94.25 875 ASN A O 1
ATOM 6928 N N . LEU A 1 876 ? -12.711 -14.788 51.160 1.00 95.19 876 LEU A N 1
ATOM 6929 C CA . LEU A 1 876 ? -11.618 -14.629 50.193 1.00 95.19 876 LEU A CA 1
ATOM 6930 C C . LEU A 1 876 ? -10.237 -14.660 50.858 1.00 95.19 876 LEU A C 1
ATOM 6932 O O . LEU A 1 876 ? -9.338 -15.320 50.346 1.00 95.19 876 LEU A O 1
ATOM 6936 N N . LEU A 1 877 ? -10.065 -14.006 52.011 1.00 92.50 877 LEU A N 1
ATOM 6937 C CA . LEU A 1 877 ? -8.800 -14.052 52.756 1.00 92.50 877 LEU A CA 1
ATOM 6938 C C . LEU A 1 877 ? -8.480 -15.449 53.311 1.00 92.50 877 LEU A C 1
ATOM 6940 O O . LEU A 1 877 ? -7.312 -15.820 53.398 1.00 92.50 877 LEU A O 1
ATOM 6944 N N . ASN A 1 878 ? -9.501 -16.220 53.692 1.00 91.94 878 ASN A N 1
ATOM 6945 C CA . ASN A 1 878 ? -9.326 -17.528 54.321 1.00 91.94 878 ASN A CA 1
ATOM 6946 C C . ASN A 1 878 ? -9.035 -18.650 53.319 1.00 91.94 878 ASN A C 1
ATOM 6948 O O . ASN A 1 878 ? -8.217 -19.522 53.610 1.00 91.94 878 ASN A O 1
ATOM 6952 N N . VAL A 1 879 ? -9.748 -18.673 52.188 1.00 94.19 879 VAL A N 1
ATOM 6953 C CA . VAL A 1 879 ? -9.729 -19.816 51.255 1.00 94.19 879 VAL A CA 1
ATOM 6954 C C . VAL A 1 879 ? -9.269 -19.464 49.837 1.00 94.19 879 VAL A C 1
ATOM 6956 O O . VAL A 1 879 ? -9.051 -20.373 49.037 1.00 94.19 879 VAL A O 1
ATOM 6959 N N . GLY A 1 880 ? -9.099 -18.178 49.522 1.00 95.06 880 GLY A N 1
ATOM 6960 C CA . GLY A 1 880 ? -8.784 -17.699 48.175 1.00 95.06 880 GLY A CA 1
ATOM 6961 C C . GLY A 1 880 ? -9.993 -17.675 47.232 1.00 95.06 880 GLY A C 1
ATOM 6962 O O . GLY A 1 880 ? -11.040 -18.280 47.482 1.00 95.06 880 GLY A O 1
ATOM 6963 N N . ALA A 1 881 ? -9.851 -16.972 46.112 1.00 97.00 881 ALA A N 1
ATOM 6964 C CA . ALA A 1 881 ? -10.907 -16.670 45.156 1.00 97.00 881 ALA A CA 1
ATOM 6965 C C . ALA A 1 881 ? -11.490 -17.927 44.516 1.00 97.00 881 ALA A C 1
ATOM 6967 O O . ALA A 1 881 ? -12.709 -18.059 44.439 1.00 97.00 881 ALA A O 1
ATOM 6968 N N . ARG A 1 882 ? -10.646 -18.893 44.123 1.00 96.56 882 ARG A N 1
ATOM 6969 C CA . ARG A 1 882 ? -11.127 -20.130 43.484 1.00 96.56 882 ARG A CA 1
ATOM 6970 C C . ARG A 1 882 ? -12.060 -20.924 44.396 1.00 96.56 882 ARG A C 1
ATOM 6972 O O . ARG A 1 882 ? -13.118 -21.358 43.952 1.00 96.56 882 ARG A O 1
ATOM 6979 N N . GLN A 1 883 ? -11.682 -21.098 45.662 1.00 97.12 883 GLN A N 1
ATOM 6980 C CA . GLN A 1 883 ? -12.482 -21.864 46.615 1.00 97.12 883 GLN A CA 1
ATOM 6981 C C . GLN A 1 883 ? -13.708 -21.077 47.092 1.00 97.12 883 GLN A C 1
ATOM 6983 O O . GLN A 1 883 ? -14.753 -21.678 47.329 1.00 97.12 883 GLN A O 1
ATOM 6988 N N . ALA A 1 884 ? -13.604 -19.748 47.196 1.00 96.69 884 ALA A N 1
ATOM 6989 C CA . ALA A 1 884 ? -14.739 -18.888 47.510 1.00 96.69 884 ALA A CA 1
ATOM 6990 C C . ALA A 1 884 ? -15.807 -18.923 46.406 1.00 96.69 884 ALA A C 1
ATOM 6992 O O . ALA A 1 884 ? -16.985 -19.031 46.723 1.00 96.69 884 ALA A O 1
ATOM 6993 N N . VAL A 1 885 ? -15.403 -18.902 45.129 1.00 97.38 885 VAL A N 1
ATOM 6994 C CA . VAL A 1 885 ? -16.320 -19.053 43.986 1.00 97.38 885 VAL A CA 1
ATOM 6995 C C . VAL A 1 885 ? -16.945 -20.448 43.948 1.00 97.38 885 VAL A C 1
ATOM 6997 O O . VAL A 1 885 ? -18.131 -20.568 43.676 1.00 97.38 885 VAL A O 1
ATOM 7000 N N . ALA A 1 886 ? -16.184 -21.501 44.263 1.00 95.62 886 ALA A N 1
ATOM 7001 C CA . ALA A 1 886 ? -16.706 -22.870 44.317 1.00 95.62 886 ALA A CA 1
ATOM 7002 C C . ALA A 1 886 ? -17.721 -23.120 45.447 1.00 95.62 886 ALA A C 1
ATOM 7004 O O . ALA A 1 886 ? -18.441 -24.116 45.403 1.00 95.62 886 ALA A O 1
ATOM 7005 N N . ALA A 1 887 ? -17.753 -22.250 46.461 1.00 93.50 887 ALA A N 1
ATOM 7006 C CA . ALA A 1 887 ? -18.671 -22.337 47.595 1.00 93.50 887 ALA A CA 1
ATOM 7007 C C . ALA A 1 887 ? -20.011 -21.606 47.374 1.00 93.50 887 ALA A C 1
ATOM 7009 O O . ALA A 1 887 ? -20.880 -21.711 48.242 1.00 93.50 887 ALA A O 1
ATOM 7010 N N . LEU A 1 888 ? -20.155 -20.879 46.257 1.00 90.50 888 LEU A N 1
ATOM 7011 C CA . LEU A 1 888 ? -21.431 -20.373 45.739 1.00 90.50 888 LEU A CA 1
ATOM 7012 C C . LEU A 1 888 ? -22.210 -21.530 45.086 1.00 90.50 888 LEU A C 1
ATOM 7014 O O . LEU A 1 888 ? -23.419 -21.654 45.375 1.00 90.50 888 LEU A O 1
#

Foldseek 3Di:
DQEEAEDADPPAPQDLLLVVVLVHQEYAYEDLVADQLAADALVNLVVRQVRNVVSNHGHAEYAASDQDLCLLLVDDPNVSSLVSVLNNLLSCLVVVHFEYEHESFQFFQAFFQDLFPQDPVRWGWTKHDPLLLLLCLCPVLVQVPSPVVDDPVSNVSSVVVNVVDDPVSNVSRVLRGCCRGRSCVVPDDSVVSNVSLVSCVPPEQVNSVVSVLVSCVSRQVSSVVSNHAYAYEARHQLQDGSNTYGQRAALVSQVVQCVSDVDLSYAHALECQRNQLDPPHDSLVSCLVRVSRHQEYAQWEWAQDPPSNIIITDQRCDHRDPLLSNLLSNLVSCVVCVVVVNNDHRYYFDFFFIQDDCSVVDDHDRSNGSVRRSSNSVVSVVSNVVSCCLPVLDDLVNDDWPDDDPPDALVLADAQEEEEAPDQQCVQFVLVLLQLLVVVDSDRHAYAYEYLPPPDPPLQVLCVSRSNKFWEWAQAPVGTDIDIGHRHNHYDYCVPQNLQSLLVVLLDLSHAEYEYDCEPCLLCADPVPLAHDCPPPQLVVCLVCLNHGNGPLSSNLSSLVSCVVVVHAEHEYEYPYLDQQRLVSSLRSNLRSCVSRDPVSSVCCVVGYGRKDKDWDWAWDDDDPVNQVVCCVNTVHGGPNYTYTHPDIEMEIAPDTRRDDRPSVSSPYHYDNDCNLVSLLCLALQLLLLLLCLLLVVLVVHFALLSLLVDPLNLVLSLCSQVVQRVVLGDDDPPDDSNVVNVVSSSVSNTPSDRHTSLVSLAACLVRLCSHQQSSVVVCVVVVHDRLSSLLSVLSNLVQLLQAHPVRDGRPHHHPCSVVSPVQNVVLCVVPNPDLDLVSLLSSLLSVCVPCSRNNDPNSVDPVSSVSSSVSNSVCSVPNSSVSSNVD

Radius of gyration: 41.09 Å; chains: 1; bounding box: 96×57×121 Å

Sequence (888 aa):
MKQTWRWYGPEDPVSLADIRQAGATGIVTALHHIPNGGVWPIEEIKQRKALIEENQLEWTVVESVPVHEDIKTHTGEYVRWIENYQQTLRNLAACGIKTICYNFMPVLDWTRTDLEYELPDGSKALRFDQIEFAVFDIHILQRRGAEKAYSDAEIVQAQSRFASMTEEEKQKLTSTIIAGLPGAEEGYTLEQLRQHLTRYTGIDKAKLREHFAYFLKKIIPVAEEIGIKMAVHPDDPPREILGLPRIVSTIEDMRWIAETIDSNANGYTMCTGSYGVRADNDLVKMVKSFGSRIYFLHLRSTVREENPSTFHEAAHLAGDVDMYEVIKAVAEEEHRRLAAGENHLIPMRPDHGHQILDDLKKKTNPGYSAIGRLKGLAEIRGLELGIHRAIMEKNLVNAITSVPCPRWTTKRLTSRIVHLGCGAFHRAHQAVYTHHVLEQTDSDWGFCEVNLMLNDASLIENLKKQSMRYTVAEKGQEGITLKIIGSMKEGMHPLIDGVQAIIEKMANPDVAIISLTITEKGYCTDAATGHLDPNNELIINDIANPAVPRSAIGYITAALRLRFERRLPAVTILSCDNVRENGHVAREAVLGLARLQDEKLAQWIENQVTFPCTMVDRIVPAATPETLTEIAQRLGVEDPCAIACEPFRQWVIEDNFVNGRPDWDLAGAQFVDDVVPFEMMKLRMLNGAHSFLAYLGYLGGYEHISDTMTNADYRRAVYALMLNEQAPTLSMPEDIDLMAYADKLIERFTNPALKHQTWQIAMDGSQKLPQRMIDSIEWHLLRGSDYHHLALGVAGWMRYVSGVDEQGQPIDVRDPLKGTFAAIFAAISTQYGSGHSVAVAEDVVKELLAIESIFGKELVKNRDFVDNVTKAYQNLLNVGARQAVAAL